Protein AF-A0A7V4KE45-F1 (afdb_monomer)

Radius of gyration: 63.18 Å; Cα contacts (8 Å, |Δi|>4): 1448; chains: 1; bounding box: 94×93×205 Å

Foldseek 3Di:
DLPDDPVLQVCQALQFFDKDKWFKKFFLFQDPHPDAQRDIDTPLLCVLCVLPGDTDIFTWWFWAQFDDDAFAQAWAAWAWDWDADSSRFIKIKIKGWDKDKDKDKDFAQWWAPDDQFDWDAAFAWGTAKDKDAWDFAQAWAFWAQDPVQQKIWGDHDPPDPDHIDIDHDGPPKDFPDDHGDTDHHGHTGIHMDMDHTDGHRHTATKHFDPPFDWDADPVRITGTRHMGMIMGMDIDDMDMAMATPPWAAPDDRRDTDHGGHGGIRGRDDHRDIDGPVRCVVCCVRPPPSIDIDRIDTDGFGKWFWLFAAPVVCVVPVDDHRDIDGPSSVVSNCVVPPPGTDIHGHLVSVLSNQVPDDLVVLLVVLVVVLVVDPCPDPVNVVSVVVNVVSVVCVVVVNRRSVVRDPDDDDDDCVVFDWDQDPPRDTDTALLVVLVVQLVVLVVVLVVCVVVVHDVVVNSNSSSSNSLSVCLQAPAPPPPHGDADPVRHGHQHPCNCCDDCNHCCNAPVVDDDDPLKDKFAEDADLPDAQQAKEDELLSLCRSCVVVLLVVVCVVVVHDPDVVSSVVVVVVSVVVPPSSSVSSVVSLPLFWKWKAFPPPPDLLNIAIHRYDYDHDTHMHHYPLSCQSVVDDRPGGMIMIHGDDDPVSRCCRVPPRRSLQVQADPVPRFGRSADDDQLQVLLLLLFDADPCLVVDDPVNQPAEEAALVRVVVCVVVPVFDSRRWYFYQDPNDTDTAGNSLVVLQVLADPVLRDRPDRDGRVNRRVSLRVCCVPVNRNSSSVSSSVSSVSSNVSSVVLPQDDDPVLQDQDPCLVVLVVVLVVVLVVLVVCVVVVVDDPVRSVVVNVVSVVVSVVVSVVRSVVVSVNGVSRSD

Solvent-accessible surface area (backbone atoms only — not comparable to full-atom values): 47847 Å² total; per-residue (Å²): 134,81,84,67,54,72,67,56,51,50,35,35,41,54,63,31,60,45,77,42,77,37,43,38,31,29,24,51,38,29,79,88,48,97,55,52,57,50,39,78,38,44,49,70,54,45,62,59,48,56,75,83,44,72,64,44,67,38,60,24,38,29,30,36,74,53,59,65,65,33,56,34,86,55,53,23,39,28,41,70,47,79,49,72,45,81,43,77,46,50,37,37,38,40,31,34,37,25,71,51,77,48,83,46,82,50,49,29,67,38,47,34,66,70,55,78,67,40,77,46,49,58,66,42,75,41,25,61,66,46,78,45,79,55,48,57,32,89,51,52,21,37,31,43,59,41,83,86,78,37,31,41,32,41,33,46,43,96,92,51,93,62,70,67,48,75,44,77,56,41,72,81,45,46,72,72,64,56,65,69,39,80,43,52,54,70,43,69,40,36,43,60,41,73,46,77,62,43,59,34,90,57,60,26,35,28,41,64,43,97,76,49,44,70,43,81,42,98,88,75,33,26,34,26,67,42,61,32,45,39,33,34,40,44,78,80,53,74,53,71,47,72,26,40,63,92,50,56,69,71,65,52,72,73,36,80,45,48,55,68,42,67,42,21,61,29,41,65,56,69,72,36,75,28,43,62,66,54,45,50,56,50,50,72,72,42,71,88,43,50,47,73,42,56,57,51,80,43,74,40,49,45,26,31,28,65,42,66,37,70,71,56,26,70,76,69,69,57,54,75,66,40,79,42,40,52,65,54,50,53,51,49,36,70,77,38,70,88,41,56,40,66,36,53,26,59,63,34,56,30,55,50,37,65,72,56,58,65,67,61,51,48,54,51,47,54,55,53,48,71,76,43,63,77,86,39,74,65,36,52,52,48,51,55,51,45,48,53,50,51,53,31,62,76,68,70,53,62,71,36,70,80,52,78,88,74,82,87,76,83,60,59,87,84,52,45,74,44,79,42,91,88,82,42,74,48,66,42,51,53,57,59,35,50,48,50,30,52,53,37,50,55,49,46,54,52,39,59,78,66,68,53,59,66,72,60,52,51,52,41,52,30,53,30,49,54,29,49,45,34,34,47,43,42,43,77,70,74,80,50,56,52,47,99,84,67,49,70,46,56,15,59,46,52,50,47,44,64,79,85,2,43,52,55,48,57,68,78,36,69,90,66,82,49,55,49,72,36,39,40,39,83,25,83,87,50,50,72,39,30,29,34,35,17,46,69,59,50,48,66,56,40,39,73,60,39,52,51,55,57,32,60,74,67,78,44,82,86,44,73,71,56,54,55,46,50,53,54,43,56,75,66,66,41,73,69,55,54,59,42,41,55,62,67,44,61,96,44,51,33,34,44,33,30,83,81,68,85,51,78,63,18,44,31,20,24,37,63,41,80,33,85,69,73,45,30,24,39,26,71,48,55,23,63,56,44,70,52,68,70,92,68,43,56,35,37,38,37,57,55,80,49,72,66,49,39,48,48,34,62,74,71,31,20,33,48,79,58,34,55,32,90,89,76,75,43,72,48,47,52,79,55,69,56,26,31,50,5,39,25,61,38,26,41,64,55,92,59,54,85,74,57,54,79,88,76,46,85,46,74,32,84,30,69,67,56,48,48,54,36,38,77,74,63,77,49,55,55,54,42,70,30,36,32,33,54,96,93,38,80,40,74,32,28,56,24,24,52,60,61,34,66,73,40,60,78,95,72,49,56,58,83,55,58,39,43,66,67,50,50,51,51,51,50,49,51,38,35,75,76,60,34,56,67,58,32,44,52,42,51,48,50,50,45,53,52,4,47,52,39,33,61,70,66,64,76,64,85,55,83,81,60,67,63,75,46,80,60,45,62,57,48,51,53,55,42,49,54,53,45,53,52,49,51,50,39,38,75,74,65,77,42,53,74,70,53,48,52,54,53,48,50,53,45,52,51,53,40,49,52,51,45,50,54,49,32,52,53,53,48,56,73,44,76,82,58,70,117

Mean predicted aligned error: 16.81 Å

InterPro domains:
  IPR000722 RNA polymerase, alpha subunit [PF00623] (509-654)
  IPR006592 RNA polymerase, N-terminal [SM00663] (400-683)
  IPR007066 RNA polymerase Rpb1, domain 3 [PF04983] (658-802)
  IPR007080 RNA polymerase Rpb1, domain 1 [PF04997] (348-507)
  IPR038120 RNA polymerase Rpb1, funnel domain superfamily [G3DSA:1.10.132.30] (801-868)
  IPR042102 RNA polymerase Rpb1, domain 3 superfamily [G3DSA:1.10.274.100] (690-800)
  IPR045867 DNA-directed RNA polymerase, subunit beta-prime [PTHR19376] (341-858)

Nearest PDB structures (foldseek):
  4oio-assembly1_D  TM=6.201E-01  e=1.115E-63  Thermus thermophilus HB8
  4oiq-assembly1_D  TM=6.210E-01  e=5.940E-64  Thermus thermophilus HB8
  8w8p-assembly1_D  TM=6.240E-01  e=1.886E-63  Thermus thermophilus HB8
  8w8n-assembly1_D  TM=6.237E-01  e=2.724E-63  Thermus thermophilus HB8
  6woy-assembly1_D  TM=6.243E-01  e=6.311E-63  Thermus thermophilus

Secondary structure (DSSP, 8-state):
-----HHHHHHHHTT-EEEEEEEEEEEEE-TTSSPPTT-EEEHHHHHHHTTT---EEEEEEEEES---SEE-SS-EEEEEEEEE-TTS-EEEEEEEEEEEEEEEEE-TT-EE---TT-EE-TT-EEE--EEEPPPB-SSSEEEEEETTTTEEEEEEPTT--PPPEEEEPPTT--BSS-TT-EE-TT-B-B--EEEPPEE-SSSEEEEE-TT--EEE-TTS-EEESS-EEEEEEEEEEEEEEEEETT--B---TT-EE-TT-EEES-SS-TT-EEEHHHHHHHHHHSTTSSEEESEEEEEEEEEEEEEE-HHHHHHH---TT-EEEHHHHHHHHHHSTTTEEEE-HHHHHHHHHHT--HHHHHHHHHHHHHHS-TTSHHHHHHHHHHHHHHHHHHHT--GGGGS-SS-----GGGS-EEEETTTEEEE-HHHHHHHHHHHHHHHHHHHHHTT--HHHHHHHHHHHHHHHHHHHHTTSSSSPPB-TTSPBPPPHHHHHSSTTSHIIIIIS----SSEEEEEEEE-TTS-TTEEEEEHHHHHHHTHHHHHHHHHHHTT----HHHHHHHHHHHHTT-HHHHHHHHHHHTT--EEEE-SS--SGGGEEEEEEEEESSSSEEE-GGGHHHHT--SSS-EEEEE---SHHHHHHIIIIIBGGG--B-TTTSSB-S---THHHHHHHHHH---TTGGGS-GGG-S-EESSHHHHHHHHHTTSS-TTSEEEEEETTEEEEEEHHHHHHHHHS-GGG--TT----HHHHHHHHHHHHHHHHHHHHHHHHHHHHHHHHHHHHHTT----GGGSPPPTTHHHHHHHHHHHHHHHHHHHHTTSS-HHHHHHHHHHHHHHHHHHHHHHHHHHHTTSTT---

Organism: Fervidobacterium pennivorans (NCBI:txid93466)

pLDDT: mean 87.75, std 7.06, range [57.03, 98.12]

Sequence (868 aa):
LLDMTVKDIENIVYFGSRRVNERVLIVTDPKNTPFVKGSILNQTEYEIYARKWDFEVSPAYIVKEPRAPLVADIDGEVHIKHERTHTDRDIYWITIKNVIRTELRVYSGMELRVKDGDFVNQGDEIVPEKRVDAIFAPFDGTVEVDEISETITLNPLPTSKNTPITFTLSYGVRALVKNGDKIKKGQQLTTETILPRIVAPLSGTVKFSRNLNLRPLENGSYEVITTGTIYIENVQSSKTYPVFEGATIYVQDGEMVKAGDVIADRFLFEDEKLSIEEYKIFSQHYHGMFVVEEQVENDKPIMVVTYIDPEMAEETGITRGQIITQQDYEAYSMIYPGKIEAETGAAAIKKLLQQLDLEVMKTELENELNKIPKSSVRAKKLLKKLRIVKDLMESGTKPEWMVLEVLPVVPPEIRPMIQIDGGRFATTDLNDLYRRVIMRNNRLKRLYEMNAPEVIIRNEKRMLQEAVDNLIYNGKIGKAYTDRNGRPLKSLTDLIRGKKGRFRRNLLGKRVDYSGRAVIVVGPHLKIHECGLPKKMALELFEPFVIAELSKEENAEATQTKVKKYRKELQREDPKAWEKLEKVIQGRVVLLNRAPTLHRMSIQAFEPKLIEGNAIQLHPLVCPPFNADFDGDQMAVHLPLSPAAQAEARLLMLSRYNIISPAHGKPISMPGKDIVAGVYYLTMVDKNYDKVQPEDIKWKFASPEEAEIAYEFGYIKLHEPILVKINDKVVKTTFGRVIFNSILPEELRDYNKTFGKNGIKDVVYKTFKKHGIDRTADLLDDIKTLGFHYATISGLTVSLKDFLISPKKNEIIAEAMKKIDEIEKLYEEGLLSDEEKYKETIKIWTKATDLVQEETYKYLGENPFNPV

Structure (mmCIF, N/CA/C/O backbone):
data_AF-A0A7V4KE45-F1
#
_entry.id   AF-A0A7V4KE45-F1
#
loop_
_atom_site.group_PDB
_atom_site.id
_atom_site.type_symbol
_atom_site.label_atom_id
_atom_site.label_alt_id
_atom_site.label_comp_id
_atom_site.label_asym_id
_atom_site.label_entity_id
_atom_site.label_seq_id
_atom_site.pdbx_PDB_ins_code
_atom_site.Cartn_x
_atom_site.Cartn_y
_atom_site.Cartn_z
_atom_site.occupancy
_atom_site.B_iso_or_equiv
_atom_site.auth_seq_id
_atom_site.auth_comp_id
_atom_site.auth_asym_id
_atom_site.auth_atom_id
_atom_site.pdbx_PDB_model_num
ATOM 1 N N . LEU A 1 1 ? -29.350 6.830 7.290 1.00 82.88 1 LEU A N 1
ATOM 2 C CA . LEU A 1 1 ? -30.688 6.202 7.316 1.00 82.88 1 LEU A CA 1
ATOM 3 C C . LEU A 1 1 ? -31.354 6.483 8.650 1.00 82.88 1 LEU A C 1
ATOM 5 O O . LEU A 1 1 ? -32.365 7.156 8.634 1.00 82.88 1 LEU A O 1
ATOM 9 N N . LEU A 1 2 ? -30.730 6.101 9.767 1.00 85.38 2 LEU A N 1
ATOM 10 C CA . LEU A 1 2 ? -31.257 6.295 11.126 1.00 85.38 2 LEU A CA 1
ATOM 11 C C . LEU A 1 2 ? -31.098 7.711 11.721 1.00 85.38 2 LEU A C 1
ATOM 13 O O . LEU A 1 2 ? -31.396 7.905 12.886 1.00 85.38 2 LEU A O 1
ATOM 17 N N . ASP A 1 3 ? -30.557 8.672 10.967 1.00 83.94 3 ASP A N 1
ATOM 18 C CA . ASP A 1 3 ? -30.243 10.037 11.445 1.00 83.94 3 ASP A CA 1
ATOM 19 C C . ASP A 1 3 ? -29.357 10.130 12.707 1.00 83.94 3 ASP A C 1
ATOM 21 O O . ASP A 1 3 ? -29.287 11.166 13.360 1.00 83.94 3 ASP A O 1
ATOM 25 N N . MET A 1 4 ? -28.582 9.078 12.974 1.00 87.56 4 MET A N 1
ATOM 26 C CA . MET A 1 4 ? -27.587 9.008 14.050 1.00 87.56 4 MET A CA 1
ATOM 27 C C . MET A 1 4 ? -26.183 9.348 13.540 1.00 87.56 4 MET A C 1
ATOM 29 O O . MET A 1 4 ? -25.869 9.143 12.357 1.00 87.56 4 MET A O 1
ATOM 33 N N . THR A 1 5 ? -25.303 9.828 14.423 1.00 88.25 5 THR A N 1
ATOM 34 C CA . THR A 1 5 ? -23.889 10.001 14.067 1.00 88.25 5 THR A CA 1
ATOM 35 C C . THR A 1 5 ? -23.153 8.657 14.045 1.00 88.25 5 THR A C 1
ATOM 37 O O . THR A 1 5 ? -23.613 7.658 14.593 1.00 88.25 5 THR A O 1
ATOM 40 N N . VAL A 1 6 ? -21.978 8.610 13.406 1.00 87.38 6 VAL A N 1
ATOM 41 C CA . VAL A 1 6 ? -21.148 7.388 13.378 1.00 87.38 6 VAL A CA 1
ATOM 42 C C . VAL A 1 6 ? -20.734 6.975 14.792 1.00 87.38 6 VAL A C 1
ATOM 44 O O . VAL A 1 6 ? -20.796 5.796 15.119 1.00 87.38 6 VAL A O 1
ATOM 47 N N . LYS A 1 7 ? -20.384 7.951 15.640 1.00 87.88 7 LYS A N 1
ATOM 48 C CA . LYS A 1 7 ? -19.978 7.714 17.028 1.00 87.88 7 LYS A CA 1
ATOM 49 C C . LYS A 1 7 ? -21.125 7.147 17.865 1.00 87.88 7 LYS A C 1
ATOM 51 O O . LYS A 1 7 ? -20.897 6.267 18.683 1.00 87.88 7 LYS A O 1
ATOM 56 N N . ASP A 1 8 ? -22.350 7.611 17.626 1.00 89.25 8 ASP A N 1
ATOM 57 C CA . ASP A 1 8 ? -23.547 7.094 18.297 1.00 89.25 8 ASP A CA 1
ATOM 58 C C . ASP A 1 8 ? -23.782 5.623 17.951 1.00 89.25 8 ASP A C 1
ATOM 60 O O . ASP A 1 8 ? -23.981 4.799 18.840 1.00 89.25 8 ASP A O 1
ATOM 64 N N . ILE A 1 9 ? -23.682 5.272 16.664 1.00 89.62 9 ILE A N 1
ATOM 65 C CA . ILE A 1 9 ? -23.818 3.883 16.207 1.00 89.62 9 ILE A CA 1
ATOM 66 C C . ILE A 1 9 ? -22.703 3.009 16.792 1.00 89.62 9 ILE A C 1
ATOM 68 O O . ILE A 1 9 ? -22.992 1.924 17.287 1.00 89.62 9 ILE A O 1
ATOM 72 N N . GLU A 1 10 ? -21.449 3.468 16.767 1.00 88.88 10 GLU A N 1
ATOM 73 C CA . GLU A 1 10 ? -20.324 2.745 17.376 1.00 88.88 10 GLU A CA 1
ATOM 74 C C . GLU A 1 10 ? -20.560 2.522 18.874 1.00 88.88 10 GLU A C 1
ATOM 76 O O . GLU A 1 10 ? -20.479 1.388 19.345 1.00 88.88 10 GLU A O 1
ATOM 81 N N . ASN A 1 11 ? -20.940 3.565 19.613 1.00 88.56 11 ASN A N 1
ATOM 82 C CA . ASN A 1 11 ? -21.234 3.453 21.038 1.00 88.56 11 ASN A CA 1
ATOM 83 C C . ASN A 1 11 ? -22.363 2.447 21.313 1.00 88.56 11 ASN A C 1
ATOM 85 O O . ASN A 1 11 ? -22.239 1.643 22.231 1.00 88.56 11 ASN A O 1
ATOM 89 N N . ILE A 1 12 ? -23.437 2.431 20.517 1.00 90.38 12 ILE A N 1
ATOM 90 C CA . ILE A 1 12 ? -24.529 1.456 20.685 1.00 90.38 12 ILE A CA 1
ATOM 91 C C . ILE A 1 12 ? -24.041 0.036 20.396 1.00 90.38 12 ILE A C 1
ATOM 93 O O . ILE A 1 12 ? -24.282 -0.877 21.186 1.00 90.38 12 ILE A O 1
ATOM 97 N N . VAL A 1 13 ? -23.349 -0.159 19.269 1.00 91.12 13 VAL A N 1
ATOM 98 C CA . VAL A 1 13 ? -22.902 -1.474 18.786 1.00 91.12 13 VAL A CA 1
ATOM 99 C C . VAL A 1 13 ? -21.881 -2.111 19.734 1.00 91.12 13 VAL A C 1
ATOM 101 O O . VAL A 1 13 ? -21.934 -3.323 19.952 1.00 91.12 13 VAL A O 1
ATOM 104 N N . TYR A 1 14 ? -21.004 -1.311 20.346 1.00 90.31 14 TYR A N 1
ATOM 105 C CA . TYR A 1 14 ? -19.986 -1.777 21.294 1.00 90.31 14 TYR A CA 1
ATOM 106 C C . TYR A 1 14 ? -20.401 -1.690 22.769 1.00 90.31 14 TYR A C 1
ATOM 108 O O . TYR A 1 14 ? -19.540 -1.847 23.634 1.00 90.31 14 TYR A O 1
ATOM 116 N N . PHE A 1 15 ? -21.693 -1.513 23.074 1.00 89.06 15 PHE A N 1
ATOM 117 C CA . PHE A 1 15 ? -22.202 -1.454 24.456 1.00 89.06 15 PHE A CA 1
ATOM 118 C C . PHE A 1 15 ? -21.480 -0.388 25.294 1.00 89.06 15 PHE A C 1
ATOM 120 O O . PHE A 1 15 ? -21.016 -0.650 26.403 1.00 89.06 15 PHE A O 1
ATOM 127 N N . GLY A 1 16 ? -21.332 0.801 24.714 1.00 85.94 16 GLY A N 1
ATOM 128 C CA . GLY A 1 16 ? -20.683 1.937 25.343 1.00 85.94 16 GLY A CA 1
ATOM 129 C C . GLY A 1 16 ? -21.418 2.424 26.589 1.00 85.94 16 GLY A C 1
ATOM 130 O O . GLY A 1 16 ? -22.555 2.049 26.888 1.00 85.94 16 GLY A O 1
ATOM 131 N N . SER A 1 17 ? -20.749 3.309 27.308 1.00 86.44 17 SER A N 1
ATOM 132 C CA . SER A 1 17 ? -21.308 4.048 28.428 1.00 86.44 17 SER A CA 1
ATOM 133 C C . SER A 1 17 ? -21.283 5.540 28.124 1.00 86.44 17 SER A C 1
ATOM 135 O O . SER A 1 17 ? -20.476 6.035 27.330 1.00 86.44 17 SER A O 1
ATOM 137 N N . ARG A 1 18 ? -22.204 6.267 28.745 1.00 84.56 18 ARG A N 1
ATOM 138 C CA . ARG A 1 18 ? -22.214 7.719 28.774 1.00 84.56 18 ARG A CA 1
ATOM 139 C C . ARG A 1 18 ? -21.751 8.136 30.150 1.00 84.56 18 ARG A C 1
ATOM 141 O O . ARG A 1 18 ? -22.324 7.707 31.148 1.00 84.56 18 ARG A O 1
ATOM 148 N N . ARG A 1 19 ? -20.738 8.991 30.184 1.00 82.56 19 ARG A N 1
ATOM 149 C CA . ARG A 1 19 ? -20.345 9.625 31.425 1.00 82.56 19 ARG A CA 1
ATOM 150 C C . ARG A 1 19 ? -21.373 10.669 31.808 1.00 82.56 19 ARG A C 1
ATOM 152 O O . ARG A 1 19 ? -21.691 11.542 30.994 1.00 82.56 19 ARG A O 1
ATOM 159 N N . VAL A 1 20 ? -21.892 10.556 33.018 1.00 81.88 20 VAL A N 1
ATOM 160 C CA . VAL A 1 20 ? -22.890 11.471 33.548 1.00 81.88 20 VAL A CA 1
ATOM 161 C C . VAL A 1 20 ? -22.411 11.968 34.900 1.00 81.88 20 VAL A C 1
ATOM 163 O O . VAL A 1 20 ? -21.959 11.175 35.722 1.00 81.88 20 VAL A O 1
ATOM 166 N N . ASN A 1 21 ? -22.466 13.285 35.085 1.00 83.31 21 ASN A N 1
ATOM 167 C CA . ASN A 1 21 ? -22.157 13.934 36.347 1.00 83.31 21 ASN A CA 1
ATOM 168 C C . ASN A 1 21 ? -23.455 14.536 36.887 1.00 83.31 21 ASN A C 1
ATOM 170 O O . ASN A 1 21 ? -23.972 15.505 36.327 1.00 83.31 21 ASN A O 1
ATOM 174 N N . GLU A 1 22 ? -24.020 13.898 37.905 1.00 82.88 22 GLU A N 1
ATOM 175 C CA . GLU A 1 22 ? -25.366 14.178 38.403 1.00 82.88 22 GLU A CA 1
ATOM 176 C C . GLU A 1 22 ? -25.352 14.429 39.901 1.00 82.88 22 GLU A C 1
ATOM 178 O O . GLU A 1 22 ? -24.583 13.817 40.642 1.00 82.88 22 GLU A O 1
ATOM 183 N N . ARG A 1 23 ? -26.244 15.321 40.343 1.00 85.88 23 ARG A N 1
ATOM 184 C CA . ARG A 1 23 ? -26.523 15.497 41.766 1.00 85.88 23 ARG A CA 1
ATOM 185 C C . ARG A 1 23 ? -27.226 14.267 42.311 1.00 85.88 23 ARG A C 1
ATOM 187 O O . ARG A 1 23 ? -28.074 13.682 41.633 1.00 85.88 23 ARG A O 1
ATOM 194 N N . VAL A 1 24 ? -26.891 13.935 43.548 1.00 86.38 24 VAL A N 1
ATOM 195 C CA . VAL A 1 24 ? -27.549 12.872 44.297 1.00 86.38 24 VAL A CA 1
ATOM 196 C C . VAL A 1 24 ? -28.606 13.486 45.201 1.00 86.38 24 VAL A C 1
ATOM 198 O O . VAL A 1 24 ? -28.383 14.511 45.847 1.00 86.38 24 VAL A O 1
ATOM 201 N N . LEU A 1 25 ? -29.772 12.861 45.219 1.00 88.69 25 LEU A N 1
ATOM 202 C CA . LEU A 1 25 ? -30.936 13.255 45.990 1.00 88.69 25 LEU A CA 1
ATOM 203 C C . LEU A 1 25 ? -31.320 12.098 46.913 1.00 88.69 25 LEU A C 1
ATOM 205 O O . LEU A 1 25 ? -31.234 10.932 46.528 1.00 88.69 25 LEU A O 1
ATOM 209 N N . ILE A 1 26 ? -31.754 12.423 48.126 1.00 87.50 26 ILE A N 1
ATOM 210 C CA . ILE A 1 26 ? -32.294 11.462 49.090 1.00 87.50 26 ILE A CA 1
ATOM 211 C C . ILE A 1 26 ? -33.781 11.747 49.265 1.00 87.50 26 ILE A C 1
ATOM 213 O O . ILE A 1 26 ? -34.171 12.892 49.484 1.00 87.50 26 ILE A O 1
ATOM 217 N N . VAL A 1 27 ? -34.608 10.707 49.186 1.00 86.69 27 VAL A N 1
ATOM 218 C CA . VAL A 1 27 ? -36.050 10.796 49.440 1.00 86.69 27 VAL A CA 1
ATOM 219 C C . VAL A 1 27 ? -36.293 11.041 50.930 1.00 86.69 27 VAL A C 1
ATOM 221 O O . VAL A 1 27 ? -36.003 10.177 51.759 1.00 86.69 27 VAL A O 1
ATOM 224 N N . THR A 1 28 ? -36.829 12.212 51.272 1.00 83.62 28 THR A N 1
ATOM 225 C CA . THR A 1 28 ? -37.146 12.616 52.652 1.00 83.62 28 THR A CA 1
ATOM 226 C C . THR A 1 28 ? -38.575 12.271 53.043 1.00 83.62 28 THR A C 1
ATOM 228 O O . THR A 1 28 ? -38.811 11.888 54.187 1.00 83.62 28 THR A O 1
ATOM 231 N N . ASP A 1 29 ? -39.513 12.349 52.096 1.00 83.00 29 ASP A N 1
ATOM 232 C CA . ASP A 1 29 ? -40.885 11.871 52.273 1.00 83.00 29 ASP A CA 1
ATOM 233 C C . ASP A 1 29 ? -41.355 11.144 51.003 1.00 83.00 29 ASP A C 1
ATOM 235 O O . ASP A 1 29 ? -41.620 11.791 49.984 1.00 83.00 29 ASP A O 1
ATOM 239 N N . PRO A 1 30 ? -41.455 9.802 51.027 1.00 80.19 30 PRO A N 1
ATOM 240 C CA . PRO A 1 30 ? -41.899 9.034 49.872 1.00 80.19 30 PRO A CA 1
ATOM 241 C C . PRO A 1 30 ? -43.395 9.193 49.555 1.00 80.19 30 PRO A C 1
ATOM 243 O O . PRO A 1 30 ? -43.805 8.768 48.473 1.00 80.19 30 PRO A O 1
ATOM 246 N N . LYS A 1 31 ? -44.224 9.771 50.440 1.00 84.62 31 LYS A N 1
ATOM 247 C CA . LYS A 1 31 ? -45.684 9.914 50.262 1.00 84.62 31 LYS A CA 1
ATOM 248 C C . LYS A 1 31 ? -46.349 8.628 49.718 1.00 84.62 31 LYS A C 1
ATOM 250 O O . LYS A 1 31 ? -46.371 7.613 50.405 1.00 84.62 31 LYS A O 1
ATOM 255 N N . ASN A 1 32 ? -46.880 8.659 48.487 1.00 75.31 32 ASN A N 1
ATOM 256 C CA . ASN A 1 32 ? -47.567 7.544 47.809 1.00 75.31 32 ASN A CA 1
ATOM 257 C C . ASN A 1 32 ? -46.713 6.904 46.694 1.00 75.31 32 ASN A C 1
ATOM 259 O O . ASN A 1 32 ? -47.238 6.497 45.654 1.00 75.31 32 ASN A O 1
ATOM 263 N N . THR A 1 33 ? -45.3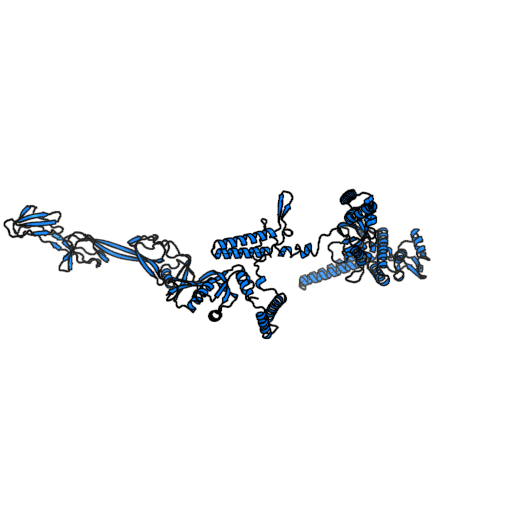95 6.846 46.874 1.00 81.38 33 THR A N 1
ATOM 264 C CA . THR A 1 33 ? -44.462 6.251 45.904 1.00 81.38 33 THR A CA 1
ATOM 265 C C . THR A 1 33 ? -43.946 4.889 46.370 1.00 81.38 33 THR A C 1
ATOM 267 O O . THR A 1 33 ? -44.025 4.570 47.555 1.00 81.38 33 THR A O 1
ATOM 270 N N . PRO A 1 34 ? -43.403 4.058 45.462 1.00 79.44 34 PRO A N 1
ATOM 271 C CA . PRO A 1 34 ? -42.743 2.806 45.836 1.00 79.44 34 PRO A CA 1
ATOM 272 C C . PRO A 1 34 ? -41.376 3.010 46.514 1.00 79.44 34 PRO A C 1
ATOM 274 O O . PRO A 1 34 ? -40.721 2.025 46.855 1.00 79.44 34 PRO A O 1
ATOM 277 N N . PHE A 1 35 ? -40.916 4.254 46.686 1.00 84.19 35 PHE A N 1
ATOM 278 C CA . PHE A 1 35 ? -39.654 4.545 47.353 1.00 84.19 35 PHE A CA 1
ATOM 279 C C . PHE A 1 35 ? -39.788 4.417 48.868 1.00 84.19 35 PHE A C 1
ATOM 281 O O . PHE A 1 35 ? -40.826 4.710 49.454 1.00 84.19 35 PHE A O 1
ATOM 288 N N . VAL A 1 36 ? -38.701 4.009 49.515 1.00 84.94 36 VAL A N 1
ATOM 289 C CA . VAL A 1 36 ? -38.586 4.052 50.975 1.00 84.94 36 VAL A CA 1
ATOM 290 C C . VAL A 1 36 ? -37.897 5.357 51.365 1.00 84.94 36 VAL A C 1
ATOM 292 O O . VAL A 1 36 ? -37.072 5.883 50.614 1.00 84.94 36 VAL A O 1
ATOM 295 N N . LYS A 1 37 ? -38.217 5.893 52.537 1.00 82.81 37 LYS A N 1
ATOM 296 C CA . LYS A 1 37 ? -37.500 7.031 53.117 1.00 82.81 37 LYS A CA 1
ATOM 297 C C . LYS A 1 37 ? -35.998 6.720 53.196 1.00 82.81 37 LYS A C 1
ATOM 299 O O . LYS A 1 37 ? -35.628 5.607 53.557 1.00 82.81 37 LYS A O 1
ATOM 304 N N . GLY A 1 38 ? -35.151 7.652 52.764 1.00 80.31 38 GLY A N 1
ATOM 305 C CA . GLY A 1 38 ? -33.711 7.418 52.607 1.00 80.31 38 GLY A CA 1
ATOM 306 C C . GLY A 1 38 ? -33.286 6.825 51.252 1.00 80.31 38 GLY A C 1
ATOM 307 O O . GLY A 1 38 ? -32.089 6.675 51.014 1.00 80.31 38 GLY A O 1
ATOM 308 N N . SER A 1 39 ? -34.219 6.512 50.338 1.00 85.50 39 SER A N 1
ATOM 309 C CA . SER A 1 39 ? -33.872 6.046 48.981 1.00 85.50 39 SER A CA 1
ATOM 310 C C . SER A 1 39 ? -33.044 7.088 48.236 1.00 85.50 39 SER A C 1
ATOM 312 O O . SER A 1 39 ? -33.338 8.282 48.293 1.00 85.50 39 SER A O 1
ATOM 314 N N . ILE A 1 40 ? -32.032 6.626 47.504 1.00 85.94 40 ILE A N 1
ATOM 315 C CA . ILE A 1 40 ? -31.114 7.484 46.756 1.00 85.94 40 ILE A CA 1
ATOM 316 C C . ILE A 1 40 ? -31.546 7.532 45.293 1.00 85.94 40 ILE A C 1
ATOM 318 O O . ILE A 1 40 ? -31.725 6.491 44.663 1.00 85.94 40 ILE A O 1
ATOM 322 N N . LEU A 1 41 ? -31.665 8.740 44.754 1.00 85.44 41 LEU A N 1
ATOM 323 C CA . LEU A 1 41 ? -32.010 9.006 43.362 1.00 85.44 41 LEU A CA 1
ATOM 324 C C . LEU A 1 41 ? -30.974 9.941 42.746 1.00 85.44 41 LEU A C 1
ATOM 326 O O . LEU A 1 41 ? -30.481 10.858 43.403 1.00 85.44 41 LEU A O 1
ATOM 330 N N . ASN A 1 42 ? -30.668 9.756 41.467 1.00 86.06 42 ASN A N 1
ATOM 331 C CA . ASN A 1 42 ? -29.946 10.778 40.719 1.00 86.06 42 ASN A CA 1
ATOM 332 C C . ASN A 1 42 ? -30.911 11.871 40.244 1.00 86.06 42 ASN A C 1
ATOM 334 O O . ASN A 1 42 ? -32.110 11.637 40.084 1.00 86.06 42 ASN A O 1
ATOM 338 N N . GLN A 1 43 ? -30.377 13.057 39.953 1.00 84.88 43 GLN A N 1
ATOM 339 C CA . GLN A 1 43 ? -31.150 14.203 39.465 1.00 84.88 43 GLN A CA 1
ATOM 340 C C . GLN A 1 43 ? -32.085 13.850 38.292 1.00 84.88 43 GLN A C 1
ATOM 342 O O . GLN A 1 43 ? -33.267 14.181 38.329 1.00 84.88 43 GLN A O 1
ATOM 347 N N . THR A 1 44 ? -31.581 13.141 37.280 1.00 84.38 44 THR A N 1
ATOM 348 C CA . THR A 1 44 ? -32.371 12.766 36.096 1.00 84.38 44 THR A CA 1
ATOM 349 C C . THR A 1 44 ? -33.473 11.761 36.434 1.00 84.38 44 THR A C 1
ATOM 351 O O . THR A 1 44 ? -34.588 11.882 35.936 1.00 84.38 44 THR A O 1
ATOM 354 N N . GLU A 1 45 ? -33.211 10.805 37.330 1.00 83.69 45 GLU A N 1
ATOM 355 C CA . GLU A 1 45 ? -34.228 9.853 37.795 1.00 83.69 45 GLU A CA 1
ATOM 356 C C . GLU A 1 45 ? -35.346 10.579 38.549 1.00 83.69 45 GLU A C 1
ATOM 358 O O . GLU A 1 45 ? -36.523 10.343 38.279 1.00 83.69 45 GLU A O 1
ATOM 363 N N . TYR A 1 46 ? -34.991 11.513 39.436 1.00 85.62 46 TYR A N 1
ATOM 364 C CA . TYR A 1 46 ? -35.965 12.355 40.127 1.00 85.62 46 TYR A CA 1
ATOM 365 C C . TYR A 1 46 ? -36.835 13.140 39.143 1.00 85.62 46 TYR A C 1
ATOM 367 O O . TYR A 1 46 ? -38.055 13.107 39.262 1.00 85.62 46 TYR A O 1
ATOM 375 N N . GLU A 1 47 ? -36.243 13.785 38.135 1.00 85.00 47 GLU A N 1
ATOM 376 C CA . GLU A 1 47 ? -36.989 14.531 37.113 1.00 85.00 47 GLU A CA 1
ATOM 377 C C . GLU A 1 47 ? -37.946 13.652 36.299 1.00 85.00 47 GLU A C 1
ATOM 379 O O . GLU A 1 47 ? -38.971 14.140 35.820 1.00 85.00 47 GLU A O 1
ATOM 384 N N . ILE A 1 48 ? -37.630 12.366 36.131 1.00 83.88 48 ILE A N 1
ATOM 385 C CA . ILE A 1 48 ? -38.507 11.400 35.467 1.00 83.88 48 ILE A CA 1
ATOM 386 C C . ILE A 1 48 ? -39.670 11.031 36.399 1.00 83.88 48 ILE A C 1
ATOM 388 O O . ILE A 1 48 ? -40.829 11.183 36.006 1.00 83.88 48 ILE A O 1
ATOM 392 N N . TYR A 1 49 ? -39.388 10.629 37.643 1.00 86.06 49 TYR A N 1
ATOM 393 C CA . TYR A 1 49 ? -40.405 10.237 38.630 1.00 86.06 49 TYR A CA 1
ATOM 394 C C . TYR A 1 49 ? -41.330 11.388 39.043 1.00 86.06 49 TYR A C 1
ATOM 396 O O . TYR A 1 49 ? -42.548 11.201 39.098 1.00 86.06 49 TYR A O 1
ATOM 404 N N . ALA A 1 50 ? -40.791 12.591 39.248 1.00 83.31 50 ALA A N 1
ATOM 405 C CA . ALA A 1 50 ? -41.528 13.777 39.687 1.00 83.31 50 ALA A CA 1
ATOM 406 C C . ALA A 1 50 ? -42.599 14.248 38.685 1.00 83.31 50 ALA A C 1
ATOM 408 O O . ALA A 1 50 ? -43.497 15.005 39.046 1.00 83.31 50 ALA A O 1
ATOM 409 N N . ARG A 1 51 ? -42.552 13.792 37.424 1.00 81.38 51 ARG A N 1
ATOM 410 C CA . ARG A 1 51 ? -43.602 14.089 36.430 1.00 81.38 51 ARG A CA 1
ATOM 411 C C . ARG A 1 51 ? -44.935 13.427 36.758 1.00 81.38 51 ARG A C 1
ATOM 413 O O . ARG A 1 51 ? -45.978 13.935 36.360 1.00 81.38 51 ARG A O 1
ATOM 420 N N . LYS A 1 52 ? -44.902 12.281 37.438 1.00 80.56 52 LYS A N 1
ATOM 421 C CA . LYS A 1 52 ? -46.089 11.462 37.726 1.00 80.56 52 LYS A CA 1
ATOM 422 C C . LYS A 1 52 ? -46.347 11.270 39.206 1.00 80.56 52 LYS A C 1
ATOM 424 O O . LYS A 1 52 ? -47.495 11.052 39.588 1.00 80.56 52 LYS A O 1
ATOM 429 N N . TRP A 1 53 ? -45.303 11.311 40.019 1.00 84.19 53 TRP A N 1
ATOM 430 C CA . TRP A 1 53 ? -45.374 11.020 41.438 1.00 84.19 53 TRP A CA 1
ATOM 431 C C . TRP A 1 53 ? -44.982 12.238 42.262 1.00 84.19 53 TRP A C 1
ATOM 433 O O . TRP A 1 53 ? -44.017 12.926 41.946 1.00 84.19 53 TRP A O 1
ATOM 443 N N . ASP A 1 54 ? -45.728 12.473 43.338 1.00 81.75 54 ASP A N 1
ATOM 444 C CA . ASP A 1 54 ? -45.430 13.503 44.329 1.00 81.75 54 ASP A CA 1
ATOM 445 C C . ASP A 1 54 ? -44.686 12.864 45.507 1.00 81.75 54 ASP A C 1
ATOM 447 O O . ASP A 1 54 ? -45.211 11.950 46.144 1.00 81.75 54 ASP A O 1
ATOM 451 N N . PHE A 1 55 ? -43.464 13.323 45.764 1.00 87.69 55 PHE A N 1
ATOM 452 C CA . PHE A 1 55 ? -42.602 12.909 46.872 1.00 87.69 55 PHE A CA 1
ATOM 453 C C . PHE A 1 55 ? -41.542 13.990 47.121 1.00 87.69 55 PHE A C 1
ATOM 455 O O . PHE A 1 55 ? -41.190 14.752 46.216 1.00 87.69 55 PHE A O 1
ATOM 462 N N . GLU A 1 56 ? -41.045 14.077 48.351 1.00 85.00 56 GLU A N 1
ATOM 463 C CA . GLU A 1 56 ? -40.069 15.092 48.748 1.00 85.00 56 GLU A CA 1
ATOM 464 C C . GLU A 1 56 ? -38.656 14.518 48.764 1.00 85.00 56 GLU A C 1
ATOM 466 O O . GLU A 1 56 ? -38.421 13.386 49.199 1.00 85.00 56 GLU A O 1
ATOM 471 N N . VAL A 1 57 ? -37.707 15.319 48.280 1.00 87.50 57 VAL A N 1
ATOM 472 C CA . VAL A 1 57 ? -36.289 14.972 48.216 1.00 87.50 57 VAL A CA 1
ATOM 473 C C . VAL A 1 57 ? -35.431 16.098 48.776 1.00 87.50 57 VAL A C 1
ATOM 475 O O . VAL A 1 57 ? -35.765 17.276 48.652 1.00 87.50 57 VAL A O 1
ATOM 478 N N . SER A 1 58 ? -34.282 15.733 49.332 1.00 87.44 58 SER A N 1
ATOM 479 C CA . SER A 1 58 ? -33.244 16.656 49.782 1.00 87.44 58 SER A CA 1
ATOM 480 C C . SER A 1 58 ? -31.935 16.375 49.037 1.00 87.44 58 SER A C 1
ATOM 482 O O . SER A 1 58 ? -31.605 15.205 48.817 1.00 87.44 58 SER A O 1
ATOM 484 N N . PRO A 1 59 ? -31.175 17.409 48.627 1.00 86.94 59 PRO A N 1
ATOM 485 C CA . PRO A 1 59 ? -29.816 17.240 48.125 1.00 86.94 59 PRO A CA 1
ATOM 486 C C . PRO A 1 59 ? -28.936 16.452 49.094 1.00 86.94 59 PRO A C 1
ATOM 488 O O . PRO A 1 59 ? -28.998 16.653 50.309 1.00 86.94 59 PRO A O 1
ATOM 491 N N . ALA A 1 60 ? -28.104 15.573 48.542 1.00 87.38 60 ALA A N 1
ATOM 492 C CA . ALA A 1 60 ? -27.190 14.750 49.312 1.00 87.38 60 ALA A CA 1
ATOM 493 C C . ALA A 1 60 ? -25.731 15.186 49.131 1.00 87.38 60 ALA A C 1
ATOM 495 O O . ALA A 1 60 ? -25.295 15.508 48.026 1.00 87.38 60 ALA A O 1
ATOM 496 N N . TYR A 1 61 ? -24.975 15.135 50.223 1.00 88.75 61 TYR A N 1
ATOM 497 C CA . TYR A 1 61 ? -23.528 15.301 50.269 1.00 88.75 61 TYR A CA 1
ATOM 498 C C . TYR A 1 61 ? -22.856 13.940 50.396 1.00 88.75 61 TYR A C 1
ATOM 500 O O . TYR A 1 61 ? -23.223 13.132 51.246 1.00 88.75 61 TYR A O 1
ATOM 508 N N . ILE A 1 62 ? -21.856 13.690 49.562 1.00 88.25 62 ILE A N 1
ATOM 509 C CA . ILE A 1 62 ? -21.148 12.416 49.481 1.00 88.25 62 ILE A CA 1
ATOM 510 C C . ILE A 1 62 ? -19.844 12.548 50.232 1.00 88.25 62 ILE A C 1
ATOM 512 O O . ILE A 1 62 ? -19.008 13.374 49.874 1.00 88.25 62 ILE A O 1
ATOM 516 N N . VAL A 1 63 ? -19.673 11.743 51.269 1.00 88.88 63 VAL A N 1
ATOM 517 C CA . VAL A 1 63 ? -18.503 11.802 52.140 1.00 88.88 63 VAL A CA 1
ATOM 518 C C . VAL A 1 63 ? -17.278 11.242 51.418 1.00 88.88 63 VAL A C 1
ATOM 520 O O . VAL A 1 63 ? -17.286 10.109 50.941 1.00 88.88 63 VAL A O 1
ATOM 523 N N . LYS A 1 64 ? -16.199 12.022 51.388 1.00 87.88 64 LYS A N 1
ATOM 524 C CA . LYS A 1 64 ? -14.876 11.635 50.895 1.00 87.88 64 LYS A CA 1
ATOM 525 C C . LYS A 1 64 ? -13.849 11.784 52.009 1.00 87.88 64 LYS A C 1
ATOM 527 O O . LYS A 1 64 ? -13.885 12.751 52.769 1.00 87.88 64 LYS A O 1
ATOM 532 N N . GLU A 1 65 ? -12.934 10.824 52.093 1.00 85.69 65 GLU A N 1
ATOM 533 C CA . GLU A 1 65 ? -11.790 10.854 53.015 1.00 85.69 65 GLU A CA 1
ATOM 534 C C . GLU A 1 65 ? -12.148 11.152 54.497 1.00 85.69 65 GLU A C 1
ATOM 536 O O . GLU A 1 65 ? -11.548 12.044 55.109 1.00 85.69 65 GLU A O 1
ATOM 541 N N . PRO A 1 66 ? -13.117 10.450 55.124 1.00 88.62 66 PRO A N 1
ATOM 542 C CA . PRO A 1 66 ? -13.402 10.659 56.541 1.00 88.62 66 PRO A CA 1
ATOM 543 C C . PRO A 1 66 ? -12.236 10.164 57.408 1.00 88.62 66 PRO A C 1
ATOM 545 O O . PRO A 1 66 ? -11.756 9.039 57.253 1.00 88.62 66 PRO A O 1
ATOM 548 N N . ARG A 1 67 ? -11.774 10.991 58.352 1.00 84.38 67 ARG A N 1
ATOM 549 C CA . ARG A 1 67 ? -10.720 10.592 59.296 1.00 84.38 67 ARG A CA 1
ATOM 550 C C . ARG A 1 67 ? -11.204 9.500 60.252 1.00 84.38 67 ARG A C 1
ATOM 552 O O . ARG A 1 67 ? -12.305 9.559 60.787 1.00 84.38 67 ARG A O 1
ATOM 559 N N . ALA A 1 68 ? -10.334 8.538 60.521 1.00 83.25 68 ALA A N 1
ATOM 560 C CA . ALA A 1 68 ? -10.560 7.451 61.465 1.00 83.25 68 ALA A CA 1
ATOM 561 C C . ALA A 1 68 ? -9.230 7.080 62.152 1.00 83.25 68 ALA A C 1
ATOM 563 O O . ALA A 1 68 ? -8.171 7.279 61.547 1.00 83.25 68 ALA A O 1
ATOM 564 N N . PRO A 1 69 ? -9.245 6.528 63.378 1.00 83.81 69 PRO A N 1
ATOM 565 C CA . PRO A 1 69 ? -10.417 6.247 64.209 1.00 83.81 69 PRO A CA 1
ATOM 566 C C . PRO A 1 69 ? -10.901 7.472 65.008 1.00 83.81 69 PRO A C 1
ATOM 568 O O . PRO A 1 69 ? -10.191 8.473 65.117 1.00 83.81 69 PRO A O 1
ATOM 571 N N . LEU A 1 70 ? -12.116 7.406 65.561 1.00 87.75 70 LEU A N 1
ATOM 572 C CA . LEU A 1 70 ? -12.669 8.468 66.406 1.00 87.75 70 LEU A CA 1
ATOM 573 C C . LEU A 1 70 ? -12.129 8.327 67.836 1.00 87.75 70 LEU A C 1
ATOM 575 O O . LEU A 1 70 ? -12.374 7.310 68.481 1.00 87.75 70 LEU A O 1
ATOM 579 N N . VAL A 1 71 ? -11.432 9.348 68.338 1.00 89.81 71 VAL A N 1
ATOM 580 C CA . VAL A 1 71 ? -10.807 9.362 69.675 1.00 89.81 71 VAL A CA 1
ATOM 581 C C . VAL A 1 71 ? -11.426 10.413 70.600 1.00 89.81 71 VAL A C 1
ATOM 583 O O . VAL A 1 71 ? -11.971 11.411 70.131 1.00 89.81 71 VAL A O 1
ATOM 586 N N . ALA A 1 72 ? -11.334 10.187 71.911 1.00 88.81 72 ALA A N 1
ATOM 587 C CA . ALA A 1 72 ? -11.778 11.117 72.946 1.00 88.81 72 ALA A CA 1
ATOM 588 C C . ALA A 1 72 ? -10.830 12.313 73.092 1.00 88.81 72 ALA A C 1
ATOM 590 O O . ALA A 1 72 ? -9.620 12.134 73.189 1.00 88.81 72 ALA A O 1
ATOM 591 N N . ASP A 1 73 ? -11.370 13.532 73.187 1.00 85.69 73 ASP A N 1
ATOM 592 C CA . ASP A 1 73 ? -10.570 14.749 73.415 1.00 85.69 73 ASP A CA 1
ATOM 593 C C . ASP A 1 73 ? -10.405 15.082 74.906 1.00 85.69 73 ASP A C 1
ATOM 595 O O . ASP A 1 73 ? -9.518 15.852 75.272 1.00 85.69 73 ASP A O 1
ATOM 599 N N . ILE A 1 74 ? -11.284 14.558 75.765 1.00 85.38 74 ILE A N 1
ATOM 600 C CA . ILE A 1 74 ? -11.329 14.869 77.198 1.00 85.38 74 ILE A CA 1
ATOM 601 C C . ILE A 1 74 ? -11.486 13.602 78.035 1.00 85.38 74 ILE A C 1
ATOM 603 O O . ILE A 1 74 ? -12.080 12.623 77.587 1.00 85.38 74 ILE A O 1
ATOM 607 N N . ASP A 1 75 ? -11.004 13.665 79.273 1.00 84.19 75 ASP A N 1
ATOM 608 C CA . ASP A 1 75 ? -11.248 12.635 80.279 1.00 84.19 75 ASP A CA 1
ATOM 609 C C . ASP A 1 75 ? -12.673 12.762 80.830 1.00 84.19 75 ASP A C 1
ATOM 611 O O . ASP A 1 75 ? -13.119 13.873 81.151 1.00 84.19 75 ASP A O 1
ATOM 615 N N . GLY A 1 76 ? -13.370 11.642 81.019 1.00 84.56 76 GLY A N 1
ATOM 616 C CA . GLY A 1 76 ? -14.671 11.656 81.682 1.00 84.56 76 GLY A CA 1
ATOM 617 C C . GLY A 1 76 ? -15.495 10.386 81.517 1.00 84.56 76 GLY A C 1
ATOM 618 O O . GLY A 1 76 ? -15.061 9.405 80.921 1.00 84.56 76 GLY A O 1
ATOM 619 N N . GLU A 1 77 ? -16.707 10.436 82.057 1.00 84.56 77 GLU A N 1
ATOM 620 C CA . GLU A 1 77 ? -17.702 9.371 81.981 1.00 84.56 77 GLU A CA 1
ATOM 621 C C . GLU A 1 77 ? -18.513 9.494 80.685 1.00 84.56 77 GLU A C 1
ATOM 623 O O . GLU A 1 77 ? -19.082 10.553 80.380 1.00 84.56 77 GLU A O 1
ATOM 628 N N . VAL A 1 78 ? -18.560 8.408 79.920 1.00 87.69 78 VAL A N 1
ATOM 629 C CA . VAL A 1 78 ? -19.263 8.297 78.642 1.00 87.69 78 VAL A CA 1
ATOM 630 C C . VAL A 1 78 ? -20.769 8.182 78.871 1.00 87.69 78 VAL A C 1
ATOM 632 O O . VAL A 1 78 ? -21.225 7.394 79.688 1.00 87.69 78 VAL A O 1
ATOM 635 N N . HIS A 1 79 ? -21.546 8.954 78.120 1.00 87.31 79 HIS A N 1
ATOM 636 C CA . HIS A 1 79 ? -23.001 8.882 78.058 1.00 87.31 79 HIS A CA 1
ATOM 637 C C . HIS A 1 79 ? -23.434 8.710 76.603 1.00 87.31 79 HIS A C 1
ATOM 639 O O . HIS A 1 79 ? -23.141 9.580 75.783 1.00 87.31 79 HIS A O 1
ATOM 645 N N . ILE A 1 80 ? -24.145 7.639 76.266 1.00 88.00 80 ILE A N 1
ATOM 646 C CA . ILE A 1 80 ? -24.557 7.340 74.889 1.00 88.00 80 ILE A CA 1
ATOM 647 C C . ILE A 1 80 ? -26.065 7.536 74.750 1.00 88.00 80 ILE A C 1
ATOM 649 O O . ILE A 1 80 ? -26.862 6.955 75.483 1.00 88.00 80 ILE A O 1
ATOM 653 N N . LYS A 1 81 ? -26.475 8.346 73.773 1.00 89.81 81 LYS A N 1
ATOM 654 C CA . LYS A 1 81 ? -27.875 8.499 73.363 1.00 89.81 81 LYS A CA 1
ATOM 655 C C . LYS A 1 81 ? -28.038 8.111 71.904 1.00 89.81 81 LYS A C 1
ATOM 657 O O . LYS A 1 81 ? -27.152 8.348 71.095 1.00 89.81 81 LYS A O 1
ATOM 662 N N . HIS A 1 82 ? -29.184 7.546 71.565 1.00 85.88 82 HIS A N 1
ATOM 663 C CA . HIS A 1 82 ? -29.540 7.180 70.198 1.00 85.88 82 HIS A CA 1
ATOM 664 C C . HIS A 1 82 ? -30.712 8.045 69.730 1.00 85.88 82 HIS A C 1
ATOM 666 O O . HIS A 1 82 ? -31.644 8.294 70.496 1.00 85.88 82 HIS A O 1
ATOM 672 N N . GLU A 1 83 ? -30.632 8.536 68.497 1.00 88.19 83 GLU A N 1
ATOM 673 C CA . GLU A 1 83 ? -31.665 9.344 67.856 1.00 88.19 83 GLU A CA 1
ATOM 674 C C . GLU A 1 83 ? -31.811 8.929 66.390 1.00 88.19 83 GLU A C 1
ATOM 676 O O . GLU A 1 83 ? -30.827 8.616 65.719 1.00 88.19 83 GLU A O 1
ATOM 681 N N . ARG A 1 84 ? -33.049 8.940 65.891 1.00 84.50 84 ARG A N 1
ATOM 682 C CA . ARG A 1 84 ? -33.358 8.608 64.501 1.00 84.50 84 ARG A CA 1
ATOM 683 C C . ARG A 1 84 ? -33.567 9.884 63.691 1.00 84.50 84 ARG A C 1
ATOM 685 O O . ARG A 1 84 ? -34.334 10.753 64.102 1.00 84.50 84 ARG A O 1
ATOM 692 N N . THR A 1 85 ? -32.886 10.002 62.556 1.00 82.31 85 THR A N 1
ATOM 693 C CA . THR A 1 85 ? -32.917 11.198 61.705 1.00 82.31 85 THR A CA 1
ATOM 694 C C . THR A 1 85 ? -34.195 11.280 60.875 1.00 82.31 85 THR A C 1
ATOM 696 O O . THR A 1 85 ? -34.981 10.334 60.773 1.00 82.31 85 THR A O 1
ATOM 699 N N . HIS A 1 86 ? -34.388 12.416 60.199 1.00 77.94 86 HIS A N 1
ATOM 700 C CA . HIS A 1 86 ? -35.486 12.591 59.255 1.00 77.94 86 HIS A CA 1
ATOM 701 C C . HIS A 1 86 ? -35.380 11.682 58.019 1.00 77.94 86 HIS A C 1
ATOM 703 O O . HIS A 1 86 ? -36.342 11.647 57.268 1.00 77.94 86 HIS A O 1
ATOM 709 N N . THR A 1 87 ? -34.284 10.951 57.788 1.00 77.06 87 THR A N 1
ATOM 710 C CA . THR A 1 87 ? -34.163 9.952 56.706 1.00 77.06 87 THR A CA 1
ATOM 711 C C . THR A 1 87 ? -34.402 8.517 57.201 1.00 77.06 87 THR A C 1
ATOM 713 O O . THR A 1 87 ? -34.204 7.572 56.443 1.00 77.06 87 THR A O 1
ATOM 716 N N . ASP A 1 88 ? -34.869 8.354 58.450 1.00 80.12 88 ASP A N 1
ATOM 717 C CA . ASP A 1 88 ? -35.061 7.077 59.161 1.00 80.12 88 ASP A CA 1
ATOM 718 C C . ASP A 1 88 ? -33.766 6.296 59.451 1.00 80.12 88 ASP A C 1
ATOM 720 O O . ASP A 1 88 ? -33.822 5.098 59.755 1.00 80.12 88 ASP A O 1
ATOM 724 N N . ARG A 1 89 ? -32.624 6.988 59.432 1.00 83.31 89 ARG A N 1
ATOM 725 C CA . ARG A 1 89 ? -31.289 6.461 59.741 1.00 83.31 89 ARG A CA 1
ATOM 726 C C . ARG A 1 89 ? -30.881 6.798 61.173 1.00 83.31 89 ARG A C 1
ATOM 728 O O . ARG A 1 89 ? -31.378 7.768 61.745 1.00 83.31 89 ARG A O 1
ATOM 735 N N . ASP A 1 90 ? -29.997 6.006 61.763 1.00 86.25 90 ASP A N 1
ATOM 736 C CA . ASP A 1 90 ? -29.621 6.152 63.172 1.00 86.25 90 ASP A CA 1
ATOM 737 C C . ASP A 1 90 ? -28.357 7.016 63.369 1.00 86.25 90 ASP A C 1
ATOM 739 O O . ASP A 1 90 ? -27.356 6.876 62.663 1.00 86.25 90 ASP A O 1
ATOM 743 N N . ILE A 1 91 ? -28.380 7.907 64.368 1.00 89.31 91 ILE A N 1
ATOM 744 C CA . ILE A 1 91 ? -27.201 8.632 64.867 1.00 89.31 91 ILE A CA 1
ATOM 745 C C . ILE A 1 91 ? -27.032 8.343 66.361 1.00 89.31 91 ILE A C 1
ATOM 747 O O . ILE A 1 91 ? -27.956 8.485 67.166 1.00 89.31 91 ILE A O 1
ATOM 751 N N . TYR A 1 92 ? -25.815 7.963 66.741 1.00 90.69 92 TYR A N 1
ATOM 752 C CA . TYR A 1 92 ? -25.409 7.745 68.123 1.00 90.69 92 TYR A CA 1
ATOM 753 C C . TYR A 1 92 ? -24.647 8.963 68.642 1.00 90.69 92 TYR A C 1
ATOM 755 O O . TYR A 1 92 ? -23.592 9.324 68.131 1.00 90.69 92 TYR A O 1
ATOM 763 N N . TRP A 1 93 ? -25.167 9.598 69.681 1.00 90.06 93 TRP A N 1
ATOM 764 C CA . TRP A 1 93 ? -24.561 10.736 70.356 1.00 90.06 93 TRP A CA 1
ATOM 765 C C . TRP A 1 93 ? -23.767 10.258 71.568 1.00 90.06 93 TRP A C 1
ATOM 767 O O . TRP A 1 93 ? -24.352 9.850 72.571 1.00 90.06 93 TRP A O 1
ATOM 777 N N . ILE A 1 94 ? -22.442 10.334 71.496 1.00 89.44 94 ILE A N 1
ATOM 778 C CA . ILE A 1 94 ? -21.549 9.944 72.589 1.00 89.44 94 ILE A CA 1
ATOM 779 C C . ILE A 1 94 ? -21.078 11.210 73.308 1.00 89.44 94 ILE A C 1
ATOM 781 O O . ILE A 1 94 ? -20.367 12.024 72.728 1.00 89.44 94 ILE A O 1
ATOM 785 N N . THR A 1 95 ? -21.472 11.411 74.563 1.00 87.38 95 THR A N 1
ATOM 786 C CA . THR A 1 95 ? -21.108 12.578 75.379 1.00 87.38 95 THR A CA 1
ATOM 787 C C . THR A 1 95 ? -20.195 12.176 76.530 1.00 87.38 95 THR A C 1
ATOM 789 O O . THR A 1 95 ? -20.597 11.405 77.389 1.00 87.38 95 THR A O 1
ATOM 792 N N . ILE A 1 96 ? -19.000 12.753 76.612 1.00 87.12 96 ILE A N 1
ATOM 793 C CA . ILE A 1 96 ? -18.062 12.540 77.724 1.00 87.12 96 ILE A CA 1
ATOM 794 C C . ILE A 1 96 ? -18.201 13.697 78.718 1.00 87.12 96 ILE A C 1
ATOM 796 O O . ILE A 1 96 ? -18.205 14.856 78.294 1.00 87.12 96 ILE A O 1
ATOM 800 N N . LYS A 1 97 ? -18.334 13.408 80.023 1.00 81.56 97 LYS A N 1
ATOM 801 C CA . LYS A 1 97 ? -18.462 14.413 81.102 1.00 81.56 97 LYS A CA 1
ATOM 802 C C . LYS A 1 97 ? -17.425 14.219 82.208 1.00 81.56 97 LYS A C 1
ATOM 804 O O . LYS A 1 97 ? -17.280 13.121 82.731 1.00 81.56 97 LYS A O 1
ATOM 809 N N . ASN A 1 98 ? -16.775 15.298 82.636 1.00 78.62 98 ASN A N 1
ATOM 810 C CA . ASN A 1 98 ? -15.811 15.284 83.739 1.00 78.62 98 ASN A CA 1
ATOM 811 C C . ASN A 1 98 ? -16.455 15.796 85.046 1.00 78.62 98 ASN A C 1
ATOM 813 O O . ASN A 1 98 ? -16.899 16.948 85.094 1.00 78.62 98 ASN A O 1
ATOM 817 N N . VAL A 1 99 ? -16.533 14.957 86.091 1.00 70.31 99 VAL A N 1
ATOM 818 C CA . VAL A 1 99 ? -17.218 15.255 87.371 1.00 70.31 99 VAL A CA 1
ATOM 819 C C . VAL A 1 99 ? -16.289 15.011 88.569 1.00 70.31 99 VAL A C 1
ATOM 821 O O . VAL A 1 99 ? -15.654 13.964 88.661 1.00 70.31 99 VAL A O 1
ATOM 824 N N . ILE A 1 100 ? -16.242 15.949 89.522 1.00 69.38 100 ILE A N 1
ATOM 825 C CA . ILE A 1 100 ? -15.460 15.873 90.772 1.00 69.38 100 ILE A CA 1
ATOM 826 C C . ILE A 1 100 ? -16.396 15.597 91.964 1.00 69.38 100 ILE A C 1
ATOM 828 O O . ILE A 1 100 ? -17.476 16.186 92.039 1.00 69.38 100 ILE A O 1
ATOM 832 N N . ARG A 1 101 ? -15.985 14.727 92.908 1.00 72.25 101 ARG A N 1
ATOM 833 C CA . ARG A 1 101 ? -16.765 14.316 94.100 1.00 72.25 101 ARG A CA 1
ATOM 834 C C . ARG A 1 101 ? -15.988 14.502 95.415 1.00 72.25 101 ARG A C 1
ATOM 836 O O . ARG A 1 101 ? -14.831 14.094 95.488 1.00 72.25 101 ARG A O 1
ATOM 843 N N . THR A 1 102 ? -16.644 15.012 96.465 1.00 74.81 102 THR A N 1
ATOM 844 C CA . THR A 1 102 ? -16.086 15.152 97.836 1.00 74.81 102 THR A CA 1
ATOM 845 C C . THR A 1 102 ? -16.940 14.421 98.875 1.00 74.81 102 THR A C 1
ATOM 847 O O . THR A 1 102 ? -18.157 14.562 98.845 1.00 74.81 102 THR A O 1
ATOM 850 N N . GLU A 1 103 ? -16.329 13.670 99.803 1.00 79.56 103 GLU A N 1
ATOM 851 C CA . GLU A 1 103 ? -17.016 12.823 100.803 1.00 79.56 103 GLU A CA 1
ATOM 852 C C . GLU A 1 103 ? -17.036 13.440 102.220 1.00 79.56 103 GLU A C 1
ATOM 854 O O . GLU A 1 103 ? -16.032 13.970 102.698 1.00 79.56 103 GLU A O 1
ATOM 859 N N . LEU A 1 104 ? -18.173 13.327 102.915 1.00 80.19 104 LEU A N 1
ATOM 860 C CA . LEU A 1 104 ? -18.416 13.784 104.289 1.00 80.19 104 LEU A CA 1
ATOM 861 C C . LEU A 1 104 ? -19.061 12.657 105.121 1.00 80.19 104 LEU A C 1
ATOM 863 O O . LEU A 1 104 ? -20.003 12.007 104.670 1.00 80.19 104 LEU A O 1
ATOM 867 N N . ARG A 1 105 ? -18.574 12.420 106.349 1.00 80.94 105 ARG A N 1
ATOM 868 C CA . ARG A 1 105 ? -19.072 11.367 107.264 1.00 80.94 105 ARG A CA 1
ATOM 869 C C . ARG A 1 105 ? -20.056 11.920 108.295 1.00 80.94 105 ARG A C 1
ATOM 871 O O . ARG A 1 105 ? -19.729 12.896 108.960 1.00 80.94 105 ARG A O 1
ATOM 878 N N . VAL A 1 106 ? -21.194 11.250 108.484 1.00 82.12 106 VAL A N 1
ATOM 879 C CA . VAL A 1 106 ? -22.246 11.581 109.467 1.00 82.12 106 VAL A CA 1
ATOM 880 C C . VAL A 1 106 ? -22.494 10.401 110.418 1.00 82.12 106 VAL A C 1
ATOM 882 O O . VAL A 1 106 ? -22.455 9.250 109.987 1.00 82.12 106 VAL A O 1
ATOM 885 N N . TYR A 1 107 ? -22.727 10.666 111.708 1.00 81.56 107 TYR A N 1
ATOM 886 C CA . TYR A 1 107 ? -22.793 9.648 112.774 1.00 81.56 107 TYR A CA 1
ATOM 887 C C . TYR A 1 107 ? -24.212 9.439 113.317 1.00 81.56 107 TYR A C 1
ATOM 889 O O . TYR A 1 107 ? -25.045 10.337 113.235 1.00 81.56 107 TYR A O 1
ATOM 897 N N . SER A 1 108 ? -24.479 8.268 113.908 1.00 78.88 108 SER A N 1
ATOM 898 C CA . SER A 1 108 ? -25.781 7.960 114.523 1.00 78.88 108 SER A CA 1
ATOM 899 C C . SER A 1 108 ? -26.175 8.966 115.622 1.00 78.88 108 SER A C 1
ATOM 901 O O . SER A 1 108 ? -25.354 9.346 116.460 1.00 78.88 108 SER A O 1
ATOM 903 N N . GLY A 1 109 ? -27.433 9.410 115.608 1.00 73.50 109 GLY A N 1
ATOM 904 C CA . GLY A 1 109 ? -28.003 10.422 116.504 1.00 73.50 109 GLY A CA 1
ATOM 905 C C . GLY A 1 109 ? -27.850 11.874 116.027 1.00 73.50 109 GLY A C 1
ATOM 906 O O . GLY A 1 109 ? -28.445 12.773 116.630 1.00 73.50 109 GLY A O 1
ATOM 907 N N . MET A 1 110 ? -27.083 12.121 114.954 1.00 83.69 110 MET A N 1
ATOM 908 C CA . MET A 1 110 ? -26.941 13.448 114.342 1.00 83.69 110 MET A CA 1
ATOM 909 C C . MET A 1 110 ? -28.192 13.862 113.561 1.00 83.69 110 MET A C 1
ATOM 911 O O . MET A 1 110 ? -28.869 13.023 112.971 1.00 83.69 110 MET A O 1
ATOM 915 N N . GLU A 1 111 ? -28.469 15.166 113.523 1.00 82.81 111 GLU A N 1
ATOM 916 C CA . GLU A 1 111 ? -29.573 15.758 112.760 1.00 82.81 111 GLU A CA 1
ATOM 917 C C . GLU A 1 111 ? -29.055 16.338 111.432 1.00 82.81 111 GLU A C 1
ATOM 919 O O . GLU A 1 111 ? -28.260 17.265 111.408 1.00 82.81 111 GLU A O 1
ATOM 924 N N . LEU A 1 112 ? -29.485 15.787 110.307 1.00 81.88 112 LEU A N 1
ATOM 925 C CA . LEU A 1 112 ? -29.088 16.141 108.950 1.00 81.88 112 LEU A CA 1
ATOM 926 C C . LEU A 1 112 ? -30.131 17.098 108.355 1.00 81.88 112 LEU A C 1
ATOM 928 O O . LEU A 1 112 ? -31.309 16.753 108.238 1.00 81.88 112 LEU A O 1
ATOM 932 N N . ARG A 1 113 ? -29.710 18.318 107.997 1.00 82.81 113 ARG A N 1
ATOM 933 C CA . ARG A 1 113 ? -30.607 19.399 107.536 1.00 82.81 113 ARG A CA 1
ATOM 934 C C . ARG A 1 113 ? -30.762 19.516 106.016 1.00 82.81 113 ARG A C 1
ATOM 936 O O . ARG A 1 113 ? -31.558 20.331 105.563 1.00 82.81 113 ARG A O 1
ATOM 943 N N . VAL A 1 114 ? -30.039 18.710 105.242 1.00 81.25 114 VAL A N 1
ATOM 944 C CA . VAL A 1 114 ? -30.094 18.687 103.767 1.00 81.25 114 VAL A CA 1
ATOM 945 C C . VAL A 1 114 ? -30.754 17.402 103.263 1.00 81.25 114 VAL A C 1
ATOM 947 O O . VAL A 1 114 ? -30.789 16.408 103.990 1.00 81.25 114 VAL A O 1
ATOM 950 N N . LYS A 1 115 ? -31.279 17.411 102.034 1.00 82.94 115 LYS A N 1
ATOM 951 C CA . LYS A 1 115 ? -31.854 16.247 101.334 1.00 82.94 115 LYS A CA 1
ATOM 952 C C . LYS A 1 115 ? -30.930 15.742 100.224 1.00 82.94 115 LYS A C 1
ATOM 954 O O . LYS A 1 115 ? -30.068 16.465 99.730 1.00 82.94 115 LYS A O 1
ATOM 959 N N . ASP A 1 116 ? -31.141 14.492 99.812 1.00 79.25 116 ASP A N 1
ATOM 960 C CA . ASP A 1 116 ? -30.490 13.935 98.623 1.00 79.25 116 ASP A CA 1
ATOM 961 C C . ASP A 1 116 ? -30.925 14.728 97.381 1.00 79.25 116 ASP A C 1
ATOM 963 O O . ASP A 1 116 ? -32.119 14.848 97.103 1.00 79.25 116 ASP A O 1
ATOM 967 N N . GLY A 1 117 ? -29.958 15.286 96.654 1.00 76.62 117 GLY A N 1
ATOM 968 C CA . GLY A 1 117 ? -30.182 16.161 95.504 1.00 76.62 117 GLY A CA 1
ATOM 969 C C . GLY A 1 117 ? -30.207 17.664 95.804 1.00 76.62 117 GLY A C 1
ATOM 970 O O . GLY A 1 117 ? -30.286 18.442 94.853 1.00 76.62 117 GLY A O 1
ATOM 971 N N . ASP A 1 118 ? -30.109 18.096 97.066 1.00 79.44 118 ASP A N 1
ATOM 972 C CA . ASP A 1 118 ? -30.040 19.527 97.392 1.00 79.44 118 ASP A CA 1
ATOM 973 C C . ASP A 1 118 ? -28.700 20.134 96.950 1.00 79.44 118 ASP A C 1
ATOM 975 O O . ASP A 1 118 ? -27.644 19.505 97.048 1.00 79.44 118 ASP A O 1
ATOM 979 N N . PHE A 1 119 ? -28.724 21.384 96.487 1.00 76.75 119 PHE A N 1
ATOM 980 C CA . PHE A 1 119 ? -27.505 22.137 96.199 1.00 76.75 119 PHE A CA 1
ATOM 981 C C . PHE A 1 119 ? -27.076 22.918 97.443 1.00 76.75 119 PHE A C 1
ATOM 983 O O . PHE A 1 119 ? -27.846 23.731 97.954 1.00 76.75 119 PHE A O 1
ATOM 990 N N . VAL A 1 120 ? -25.850 22.689 97.913 1.00 79.56 120 VAL A N 1
ATOM 991 C CA . VAL A 1 120 ? -25.271 23.388 99.073 1.00 79.56 120 VAL A CA 1
ATOM 992 C C . VAL A 1 120 ? -24.144 24.309 98.637 1.00 79.56 120 VAL A C 1
ATOM 994 O O . VAL A 1 120 ? -23.425 24.001 97.683 1.00 79.56 120 VAL A O 1
ATOM 997 N N . ASN A 1 121 ? -23.969 25.427 99.342 1.00 81.12 121 ASN A N 1
ATOM 998 C CA . ASN A 1 121 ? -22.823 26.306 99.165 1.00 81.12 121 ASN A CA 1
ATOM 999 C C . ASN A 1 121 ? -21.716 25.974 100.166 1.00 81.12 121 ASN A C 1
ATOM 1001 O O . ASN A 1 121 ? -21.957 25.474 101.265 1.00 81.12 121 ASN A O 1
ATOM 1005 N N . GLN A 1 122 ? -20.476 26.282 99.790 1.00 78.19 122 GLN A N 1
ATOM 1006 C CA . GLN A 1 122 ? -19.335 26.174 100.691 1.00 78.19 122 GLN A CA 1
ATOM 1007 C C . GLN A 1 122 ? -19.574 26.968 101.992 1.00 78.19 122 GLN A C 1
ATOM 1009 O O . GLN A 1 122 ? -19.765 28.181 101.955 1.00 78.19 122 GLN A O 1
ATOM 1014 N N . GLY A 1 123 ? -19.514 26.282 103.136 1.00 76.25 123 GLY A N 1
ATOM 1015 C CA . GLY A 1 123 ? -19.728 26.841 104.473 1.00 76.25 123 GLY A CA 1
ATOM 1016 C C . GLY A 1 123 ? -21.109 26.578 105.083 1.00 76.25 123 GLY A C 1
ATOM 1017 O O . GLY A 1 123 ? -21.265 26.801 106.283 1.00 76.25 123 GLY A O 1
ATOM 1018 N N . ASP A 1 124 ? -22.077 26.069 104.313 1.00 81.19 124 ASP A N 1
ATOM 1019 C CA . ASP A 1 124 ? -23.428 25.790 104.813 1.00 81.19 124 ASP A CA 1
ATOM 1020 C C . ASP A 1 124 ? -23.426 24.678 105.874 1.00 81.19 124 ASP A C 1
ATOM 1022 O O . ASP A 1 124 ? -22.712 23.677 105.760 1.00 81.19 124 ASP A O 1
ATOM 1026 N N . GLU A 1 125 ? -24.230 24.847 106.925 1.00 78.25 125 GLU A N 1
ATOM 1027 C CA . GLU A 1 125 ? -24.332 23.889 108.028 1.00 78.25 125 GLU A CA 1
ATOM 1028 C C . GLU A 1 125 ? -25.214 22.695 107.637 1.00 78.25 125 GLU A C 1
ATOM 1030 O O . GLU A 1 125 ? -26.426 22.818 107.470 1.00 78.25 125 GLU A O 1
ATOM 1035 N N . ILE A 1 126 ? -24.586 21.525 107.496 1.00 82.44 126 ILE A N 1
ATOM 1036 C CA . ILE A 1 126 ? -25.234 20.267 107.097 1.00 82.44 126 ILE A CA 1
ATOM 1037 C C . ILE A 1 126 ? -25.783 19.540 108.333 1.00 82.44 126 ILE A C 1
ATOM 1039 O O . ILE A 1 126 ? -26.884 18.986 108.287 1.00 82.44 126 ILE A O 1
ATOM 1043 N N . VAL A 1 127 ? -25.024 19.551 109.437 1.00 82.69 127 VAL A N 1
ATOM 1044 C CA . VAL A 1 127 ? -25.380 18.926 110.722 1.00 82.69 127 VAL A CA 1
ATOM 1045 C C . VAL A 1 127 ? -25.094 19.907 111.866 1.00 82.69 127 VAL A C 1
ATOM 1047 O O . VAL A 1 127 ? -23.945 20.341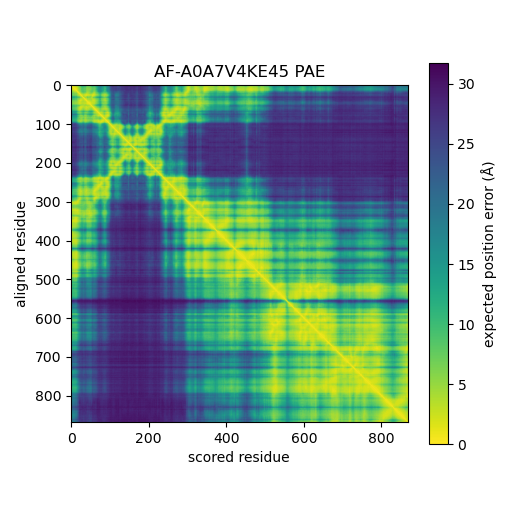 111.980 1.00 82.69 127 VAL A O 1
ATOM 1050 N N . PRO A 1 128 ? -26.073 20.245 112.728 1.00 79.81 128 PRO A N 1
ATOM 1051 C CA . PRO A 1 128 ? -25.865 21.093 113.895 1.00 79.81 128 PRO A CA 1
ATOM 1052 C C . PRO A 1 128 ? -25.373 20.292 115.114 1.00 79.81 128 PRO A C 1
ATOM 1054 O O . PRO A 1 128 ? -25.519 19.072 115.192 1.00 79.81 128 PRO A O 1
ATOM 1057 N N . GLU A 1 129 ? -24.819 20.997 116.100 1.00 77.88 129 GLU A N 1
ATOM 1058 C CA . GLU A 1 129 ? -24.404 20.417 117.384 1.00 77.88 129 GLU A CA 1
ATOM 1059 C C . GLU A 1 129 ? -25.626 20.035 118.248 1.00 77.88 129 GLU A C 1
ATOM 1061 O O . GLU A 1 129 ? -26.561 20.827 118.387 1.00 77.88 129 GLU A O 1
ATOM 1066 N N . LYS A 1 130 ? -25.634 18.832 118.845 1.00 75.50 130 LYS A N 1
ATOM 1067 C CA . LYS A 1 130 ? -26.774 18.307 119.630 1.00 75.50 130 LYS A CA 1
ATOM 1068 C C . LYS A 1 130 ? -26.301 17.679 120.942 1.00 75.50 130 LYS A C 1
ATOM 1070 O O . LYS A 1 130 ? -25.469 16.772 120.932 1.00 75.50 130 LYS A O 1
ATOM 1075 N N . ARG A 1 131 ? -26.854 18.131 122.073 1.00 75.25 131 ARG A N 1
ATOM 1076 C CA . ARG A 1 131 ? -26.642 17.515 123.394 1.00 75.25 131 ARG A CA 1
ATOM 1077 C C . ARG A 1 131 ? -27.641 16.376 123.598 1.00 75.25 131 ARG A C 1
ATOM 1079 O O . ARG A 1 131 ? -28.827 16.543 123.327 1.00 75.25 131 ARG A O 1
ATOM 1086 N N . VAL A 1 132 ? -27.155 15.231 124.061 1.00 76.00 132 VAL A N 1
ATOM 1087 C CA . VAL A 1 132 ? -27.958 14.050 124.388 1.00 76.00 132 VAL A CA 1
ATOM 1088 C C . VAL A 1 132 ? -27.952 13.874 125.902 1.00 76.00 132 VAL A C 1
ATOM 1090 O O . VAL A 1 132 ? -26.890 13.682 126.500 1.00 76.00 132 VAL A O 1
ATOM 1093 N N . ASP A 1 133 ? -29.133 13.966 126.509 1.00 75.81 133 ASP A N 1
ATOM 1094 C CA . ASP A 1 133 ? -29.314 13.863 127.957 1.00 75.81 133 ASP A CA 1
ATOM 1095 C C . ASP A 1 133 ? -29.250 12.407 128.451 1.00 75.81 133 ASP A C 1
ATOM 1097 O O . ASP A 1 133 ? -29.497 11.451 127.711 1.00 75.81 133 ASP A O 1
ATOM 1101 N N . ALA A 1 134 ? -28.934 12.237 129.736 1.00 76.25 134 ALA A N 1
ATOM 1102 C CA . ALA A 1 134 ? -28.894 10.934 130.389 1.00 76.25 134 ALA A CA 1
ATOM 1103 C C . ALA A 1 134 ? -30.294 10.316 130.565 1.00 76.25 134 ALA A C 1
ATOM 1105 O O . ALA A 1 134 ? -31.246 10.985 130.968 1.00 76.25 134 ALA A O 1
ATOM 1106 N N . ILE A 1 135 ? -30.404 9.006 130.347 1.00 80.00 135 ILE A N 1
ATOM 1107 C CA . ILE A 1 135 ? -31.648 8.245 130.498 1.00 80.00 135 ILE A CA 1
ATOM 1108 C C . ILE A 1 135 ? -31.747 7.715 131.931 1.00 80.00 135 ILE A C 1
ATOM 1110 O O . ILE A 1 135 ? -30.769 7.205 132.474 1.00 80.00 135 ILE A O 1
ATOM 1114 N N . PHE A 1 136 ? -32.935 7.788 132.537 1.00 78.56 136 PHE A N 1
ATOM 1115 C CA . PHE A 1 136 ? -33.223 7.273 133.882 1.00 78.56 136 PHE A CA 1
ATOM 1116 C C . PHE A 1 136 ? -34.321 6.205 133.840 1.00 78.56 136 PHE A C 1
ATOM 1118 O O . PHE A 1 136 ? -35.234 6.274 133.019 1.00 78.56 136 PHE A O 1
ATOM 1125 N N . ALA A 1 137 ? -34.254 5.228 134.745 1.00 80.19 137 ALA A N 1
ATOM 1126 C CA . ALA A 1 137 ? -35.178 4.102 134.797 1.00 80.19 137 ALA A CA 1
ATOM 1127 C C . ALA A 1 137 ? -36.595 4.542 135.221 1.00 80.19 137 ALA A C 1
ATOM 1129 O O . ALA A 1 137 ? -36.781 4.998 136.352 1.00 80.19 137 ALA A O 1
ATOM 1130 N N . PRO A 1 138 ? -37.628 4.383 134.373 1.00 76.75 138 PRO A N 1
ATOM 1131 C CA . PRO A 1 138 ? -38.987 4.834 134.688 1.00 76.75 138 PRO A CA 1
ATOM 1132 C C . PRO A 1 138 ? -39.723 3.954 135.715 1.00 76.75 138 PRO A C 1
ATOM 1134 O O . PRO A 1 138 ? -40.714 4.399 136.303 1.00 76.75 138 PRO A O 1
ATOM 1137 N N . PHE A 1 139 ? -39.265 2.720 135.951 1.00 77.25 139 PHE A N 1
ATOM 1138 C CA . PHE A 1 139 ? -39.842 1.782 136.919 1.00 77.25 139 PHE A CA 1
ATOM 1139 C C . PHE A 1 139 ? -38.821 0.752 137.427 1.00 77.25 139 PHE A C 1
ATOM 1141 O O . PHE A 1 139 ? -37.721 0.649 136.892 1.00 77.25 139 PHE A O 1
ATOM 1148 N N . ASP A 1 140 ? -39.198 -0.013 138.456 1.00 80.00 140 ASP A N 1
ATOM 1149 C CA . ASP A 1 140 ? -38.382 -1.103 139.001 1.00 80.00 140 ASP A CA 1
ATOM 1150 C C . ASP A 1 140 ? -38.382 -2.312 138.054 1.00 80.00 140 ASP A C 1
ATOM 1152 O O . ASP A 1 140 ? -39.443 -2.798 137.645 1.00 80.00 140 ASP A O 1
ATOM 1156 N N . GLY A 1 141 ? -37.201 -2.829 137.728 1.00 83.25 141 GLY A N 1
ATOM 1157 C CA . GLY A 1 141 ? -37.052 -3.881 136.727 1.00 83.25 141 GLY A CA 1
ATOM 1158 C C . GLY A 1 141 ? -35.664 -4.507 136.694 1.00 83.25 141 GLY A C 1
ATOM 1159 O O . GLY A 1 141 ? -34.795 -4.171 137.493 1.00 83.25 141 GLY A O 1
ATOM 1160 N N . THR A 1 142 ? -35.456 -5.429 135.764 1.00 80.12 142 THR A N 1
ATOM 1161 C CA . THR A 1 142 ? -34.142 -5.948 135.376 1.00 80.12 142 THR A CA 1
ATOM 1162 C C . THR A 1 142 ? -33.760 -5.384 134.018 1.00 80.12 142 THR A C 1
ATOM 1164 O O . THR A 1 142 ? -34.585 -5.393 133.107 1.00 80.12 142 THR A O 1
ATOM 1167 N N . VAL A 1 143 ? -32.533 -4.897 133.868 1.00 81.31 143 VAL A N 1
ATOM 1168 C CA . VAL A 1 143 ? -32.064 -4.354 132.589 1.00 81.31 143 VAL A CA 1
ATOM 1169 C C . VAL A 1 143 ? -31.382 -5.425 131.755 1.00 81.31 143 VAL A C 1
ATOM 1171 O O . VAL A 1 143 ? -30.581 -6.198 132.268 1.00 81.31 143 VAL A O 1
ATOM 1174 N N . GLU A 1 144 ? -31.661 -5.414 130.461 1.00 82.00 144 GLU A N 1
ATOM 1175 C CA . GLU A 1 144 ? -30.924 -6.120 129.429 1.00 82.00 144 GLU A CA 1
ATOM 1176 C C . GLU A 1 144 ? -30.154 -5.104 128.580 1.00 82.00 144 GLU A C 1
ATOM 1178 O O . GLU A 1 144 ? -30.751 -4.198 128.001 1.00 82.00 144 GLU A O 1
ATOM 1183 N N . VAL A 1 145 ? -28.823 -5.198 128.567 1.00 78.31 145 VAL A N 1
ATOM 1184 C CA . VAL A 1 145 ? -27.961 -4.324 127.753 1.00 78.31 145 VAL A CA 1
ATOM 1185 C C . VAL A 1 145 ? -27.451 -5.138 126.575 1.00 78.31 145 VAL A C 1
ATOM 1187 O O . VAL A 1 145 ? -26.751 -6.129 126.784 1.00 78.31 145 VAL A O 1
ATOM 1190 N N . ASP A 1 146 ? -27.790 -4.707 125.362 1.00 78.69 146 ASP A N 1
ATOM 1191 C CA . ASP A 1 146 ? -27.253 -5.257 124.119 1.00 78.69 146 ASP A CA 1
ATOM 1192 C C . ASP A 1 146 ? -26.210 -4.282 123.557 1.00 78.69 146 ASP A C 1
ATOM 1194 O O . ASP A 1 146 ? -26.533 -3.176 123.114 1.00 78.69 146 ASP A O 1
ATOM 1198 N N . GLU A 1 147 ? -24.939 -4.684 123.630 1.00 71.06 147 GLU A N 1
ATOM 1199 C CA . GLU A 1 147 ? -23.802 -3.894 123.147 1.00 71.06 147 GLU A CA 1
ATOM 1200 C C . GLU A 1 147 ? -23.687 -3.895 121.613 1.00 71.06 147 GLU A C 1
ATOM 1202 O O . GLU A 1 147 ? -23.044 -3.007 121.064 1.00 71.06 147 GLU A O 1
ATOM 1207 N N . ILE A 1 148 ? -24.300 -4.857 120.911 1.00 69.44 148 ILE A N 1
ATOM 1208 C CA . ILE A 1 148 ? -24.224 -4.966 119.445 1.00 69.44 148 ILE A CA 1
ATOM 1209 C C . ILE A 1 148 ? -25.295 -4.092 118.793 1.00 69.44 148 ILE A C 1
ATOM 1211 O O . ILE A 1 148 ? -25.017 -3.416 117.804 1.00 69.44 148 ILE A O 1
ATOM 1215 N N . SER A 1 149 ? -26.514 -4.090 119.338 1.00 66.50 149 SER A N 1
ATOM 1216 C CA . SER A 1 149 ? -27.593 -3.212 118.864 1.00 66.50 149 SER A CA 1
ATOM 1217 C C . SER A 1 149 ? -27.615 -1.844 119.550 1.00 66.50 149 SER A C 1
ATOM 1219 O O . SER A 1 149 ? -28.513 -1.052 119.271 1.00 66.50 149 SER A O 1
ATOM 1221 N N . GLU A 1 150 ? -26.648 -1.570 120.435 1.00 72.56 150 GLU A N 1
ATOM 1222 C CA . GLU A 1 150 ? -26.523 -0.333 121.216 1.00 72.56 150 GLU A CA 1
ATOM 1223 C C . GLU A 1 150 ? -27.846 0.053 121.905 1.00 72.56 150 GLU A C 1
ATOM 1225 O O . GLU A 1 150 ? -28.286 1.202 121.874 1.00 72.56 150 GLU A O 1
ATOM 1230 N N . THR A 1 151 ? -28.520 -0.919 122.531 1.00 80.19 151 THR A N 1
ATOM 1231 C CA . THR A 1 151 ? -29.818 -0.705 123.190 1.00 80.19 151 THR A CA 1
ATOM 1232 C C . THR A 1 151 ? -29.843 -1.199 124.629 1.00 80.19 151 THR A C 1
ATOM 1234 O O . THR A 1 151 ? -29.279 -2.238 124.961 1.00 80.19 151 THR A O 1
ATOM 1237 N N . ILE A 1 152 ? -30.573 -0.482 125.481 1.00 79.06 152 ILE A N 1
ATOM 1238 C CA . ILE A 1 152 ? -30.852 -0.857 126.868 1.00 79.06 152 ILE A CA 1
ATOM 1239 C C . ILE A 1 152 ? -32.347 -1.143 127.004 1.00 79.06 152 ILE A C 1
ATOM 1241 O O . ILE A 1 152 ? -33.160 -0.230 126.876 1.00 79.06 152 ILE A O 1
ATOM 1245 N N . THR A 1 153 ? -32.719 -2.383 127.311 1.00 82.00 153 THR A N 1
ATOM 1246 C CA . THR A 1 153 ? -34.107 -2.791 127.553 1.00 82.00 153 THR A CA 1
ATOM 1247 C C . THR A 1 153 ? -34.361 -2.964 129.043 1.00 82.00 153 THR A C 1
ATOM 1249 O O . THR A 1 153 ? -33.782 -3.827 129.692 1.00 82.00 153 THR A O 1
ATOM 1252 N N . LEU A 1 154 ? -35.248 -2.156 129.616 1.00 81.81 154 LEU A N 1
ATOM 1253 C CA . LEU A 1 154 ? -35.677 -2.297 131.004 1.00 81.81 154 LEU A CA 1
ATOM 1254 C C . LEU A 1 154 ? -36.913 -3.201 131.072 1.00 81.81 154 LEU A C 1
ATOM 1256 O O . LEU A 1 154 ? -38.016 -2.781 130.716 1.00 81.81 154 LEU A O 1
ATOM 1260 N N . ASN A 1 155 ? -36.729 -4.425 131.565 1.00 80.38 155 ASN A N 1
ATOM 1261 C CA . ASN A 1 155 ? -37.790 -5.410 131.755 1.00 80.38 155 ASN A CA 1
ATOM 1262 C C . ASN A 1 155 ? -38.413 -5.268 133.157 1.00 80.38 155 ASN A C 1
ATOM 1264 O O . ASN A 1 155 ? -37.692 -5.285 134.152 1.00 80.38 155 ASN A O 1
ATOM 1268 N N . PRO A 1 156 ? -39.738 -5.137 133.289 1.00 79.88 156 PRO A N 1
ATOM 1269 C CA . PRO A 1 156 ? -40.386 -4.996 134.589 1.00 79.88 156 PRO A CA 1
ATOM 1270 C C . PRO A 1 156 ? -40.373 -6.301 135.393 1.00 79.88 156 PRO A C 1
ATOM 1272 O O . PRO A 1 156 ? -40.342 -7.397 134.838 1.00 79.88 156 PRO A O 1
ATOM 1275 N N . LEU A 1 157 ? -40.426 -6.192 136.724 1.00 77.31 157 LEU A N 1
ATOM 1276 C CA . LEU A 1 157 ? -40.536 -7.362 137.603 1.00 77.31 157 LEU A CA 1
ATOM 1277 C C . LEU A 1 157 ? -41.863 -8.122 137.362 1.00 77.31 157 LEU A C 1
ATOM 1279 O O . LEU A 1 157 ? -42.871 -7.476 137.076 1.00 77.31 157 LEU A O 1
ATOM 1283 N N . PRO A 1 158 ? -41.924 -9.457 137.566 1.00 68.56 158 PRO A N 1
ATOM 1284 C CA . PRO A 1 158 ? -43.116 -10.276 137.279 1.00 68.56 158 PRO A CA 1
ATOM 1285 C C . PRO A 1 158 ? -44.402 -9.849 138.010 1.00 68.56 158 PRO A C 1
ATOM 1287 O O . PRO A 1 158 ? -45.499 -10.242 137.629 1.00 68.56 158 PRO A O 1
ATOM 1290 N N . THR A 1 159 ? -44.277 -9.059 139.078 1.00 61.25 159 THR A N 1
ATOM 1291 C CA . THR A 1 159 ? -45.382 -8.505 139.876 1.00 61.25 159 THR A CA 1
ATOM 1292 C C . THR A 1 159 ? -45.904 -7.151 139.370 1.00 61.25 159 THR A C 1
ATOM 1294 O O . THR A 1 159 ? -46.832 -6.601 139.962 1.00 61.25 159 THR A O 1
ATOM 1297 N N . SER A 1 160 ? -45.337 -6.597 138.294 1.00 65.25 160 SER A N 1
ATOM 1298 C CA . SER A 1 160 ? -45.672 -5.279 137.738 1.00 65.25 160 SER A CA 1
ATOM 1299 C C . SER A 1 160 ? -46.530 -5.377 136.467 1.00 65.25 160 SER A C 1
ATOM 1301 O O . SER A 1 160 ? -46.348 -6.280 135.659 1.00 65.25 160 SER A O 1
ATOM 1303 N N . LYS A 1 161 ? -47.447 -4.415 136.261 1.00 67.56 161 LYS A N 1
ATOM 1304 C CA . LYS A 1 161 ? -48.240 -4.263 135.018 1.00 67.56 161 LYS A CA 1
ATOM 1305 C C . LYS A 1 161 ? -47.503 -3.509 133.900 1.00 67.56 161 LYS A C 1
ATOM 1307 O O . LYS A 1 161 ? -48.096 -3.247 132.857 1.00 67.56 161 LYS A O 1
ATOM 1312 N N . ASN A 1 162 ? -46.254 -3.109 134.121 1.00 71.00 162 ASN A N 1
ATOM 1313 C CA . ASN A 1 162 ? -45.494 -2.368 133.118 1.00 71.00 162 ASN A CA 1
ATOM 1314 C C . ASN A 1 162 ? -45.050 -3.301 131.982 1.00 71.00 162 ASN A C 1
ATOM 1316 O O . ASN A 1 162 ? -44.919 -4.508 132.178 1.00 71.00 162 ASN A O 1
ATOM 1320 N N . THR A 1 163 ? -44.797 -2.741 130.802 1.00 75.31 163 THR A N 1
ATOM 1321 C CA . THR A 1 163 ? -44.192 -3.448 129.664 1.00 75.31 163 THR A CA 1
ATOM 1322 C C . THR A 1 163 ? -42.701 -3.118 129.561 1.00 75.31 163 THR A C 1
ATOM 1324 O O . THR A 1 163 ? -42.300 -2.038 130.002 1.00 75.31 163 THR A O 1
ATOM 1327 N N . PRO A 1 164 ? -41.876 -4.002 128.974 1.00 78.38 164 PRO A N 1
ATOM 1328 C CA . PRO A 1 164 ? -40.491 -3.685 128.637 1.00 78.38 164 PRO A CA 1
ATOM 1329 C C . PRO A 1 164 ? -40.364 -2.387 127.829 1.00 78.38 164 PRO A C 1
ATOM 1331 O O . PRO A 1 164 ? -41.158 -2.157 126.916 1.00 78.38 164 PRO A O 1
ATOM 1334 N N . ILE A 1 165 ? -39.376 -1.549 128.156 1.00 79.88 165 ILE A N 1
ATOM 1335 C CA . ILE A 1 165 ? -39.035 -0.341 127.385 1.00 79.88 165 ILE A CA 1
ATOM 1336 C C . ILE A 1 165 ? -37.587 -0.451 126.922 1.00 79.88 165 ILE A C 1
ATOM 1338 O O . ILE A 1 165 ? -36.698 -0.634 127.751 1.00 79.88 165 ILE A O 1
ATOM 1342 N N . THR A 1 166 ? -37.358 -0.294 125.620 1.00 79.75 166 THR A N 1
ATOM 1343 C CA . THR A 1 166 ? -36.024 -0.295 125.012 1.00 79.75 166 THR A CA 1
ATOM 1344 C C . THR A 1 166 ? -35.599 1.122 124.648 1.00 79.75 166 THR A C 1
ATOM 1346 O O . THR A 1 166 ? -36.333 1.848 123.980 1.00 79.75 166 THR A O 1
ATOM 1349 N N . PHE A 1 167 ? -34.401 1.508 125.075 1.00 78.31 167 PHE A N 1
ATOM 1350 C CA . PHE A 1 167 ? -33.752 2.773 124.755 1.00 78.31 167 PHE A CA 1
ATOM 1351 C C . PHE A 1 167 ? -32.587 2.525 123.800 1.00 78.31 167 PHE A C 1
ATOM 1353 O O . PHE A 1 167 ? -31.736 1.689 124.093 1.00 78.31 167 PHE A O 1
ATOM 1360 N N . THR A 1 168 ? -32.523 3.252 122.687 1.00 72.75 168 THR A N 1
ATOM 1361 C CA . THR A 1 168 ? -31.371 3.236 121.772 1.00 72.75 168 THR A CA 1
ATOM 1362 C C . THR A 1 168 ? -30.325 4.246 122.232 1.00 72.75 168 THR A C 1
ATOM 1364 O O . THR A 1 168 ? -30.668 5.375 122.585 1.00 72.75 168 THR A O 1
ATOM 1367 N N . LEU A 1 169 ? -29.059 3.844 122.245 1.00 74.56 169 LEU A N 1
ATOM 1368 C CA . LEU A 1 169 ? -27.932 4.691 122.611 1.00 74.56 169 LEU A CA 1
ATOM 1369 C C . LEU A 1 169 ? -27.430 5.427 121.368 1.00 74.56 169 LEU A C 1
ATOM 1371 O O . LEU A 1 169 ? -27.147 4.815 120.345 1.00 74.56 169 LEU A O 1
ATOM 1375 N N . SER A 1 170 ? -27.325 6.752 121.453 1.00 75.75 170 SER A N 1
ATOM 1376 C CA . SER A 1 170 ? -26.683 7.560 120.412 1.00 75.75 170 SER A CA 1
ATOM 1377 C C . SER A 1 170 ? -25.158 7.449 120.497 1.00 75.75 170 SER A C 1
ATOM 1379 O O . SER A 1 170 ? -24.603 7.154 121.561 1.00 75.75 170 SER A O 1
ATOM 1381 N N . TYR A 1 171 ? -24.462 7.772 119.403 1.00 73.00 171 TYR A N 1
ATOM 1382 C CA . TYR A 1 171 ? -23.001 7.718 119.349 1.00 73.00 171 TYR A CA 1
ATOM 1383 C C . TYR A 1 171 ? -22.353 8.514 120.499 1.00 73.00 171 TYR A C 1
ATOM 1385 O O . TYR A 1 171 ? -22.603 9.706 120.681 1.00 73.00 171 TYR A O 1
ATOM 1393 N N . GLY A 1 172 ? -21.505 7.846 121.286 1.00 70.50 172 GLY A N 1
ATOM 1394 C CA . GLY A 1 172 ? -20.793 8.444 122.421 1.00 70.50 172 GLY A CA 1
ATOM 1395 C C . GLY A 1 172 ? -21.521 8.385 123.773 1.00 70.50 172 GLY A C 1
ATOM 1396 O O . GLY A 1 172 ? -20.932 8.799 124.772 1.00 70.50 172 GLY A O 1
ATOM 1397 N N . VAL A 1 173 ? -22.747 7.851 123.842 1.00 75.31 173 VAL A N 1
ATOM 1398 C CA . VAL A 1 173 ? -23.468 7.584 125.102 1.00 75.31 173 VAL A CA 1
ATOM 1399 C C . VAL A 1 173 ? -23.061 6.215 125.663 1.00 75.31 173 VAL A C 1
ATOM 1401 O O . VAL A 1 173 ? -23.095 5.218 124.949 1.00 75.31 173 VAL A O 1
ATOM 1404 N N . ARG A 1 174 ? -22.690 6.132 126.951 1.00 75.88 174 ARG A N 1
ATOM 1405 C CA . ARG A 1 174 ? -22.314 4.868 127.617 1.00 75.88 174 ARG A CA 1
ATOM 1406 C C . ARG A 1 174 ? -23.380 4.416 128.612 1.00 75.88 174 ARG A C 1
ATOM 1408 O O . ARG A 1 174 ? -23.898 5.236 129.368 1.00 75.88 174 ARG A O 1
ATOM 1415 N N . ALA A 1 175 ? -23.657 3.112 128.655 1.00 75.62 175 ALA A N 1
ATOM 1416 C CA . ALA A 1 175 ? -24.491 2.498 129.686 1.00 75.62 175 ALA A CA 1
ATOM 1417 C C . ALA A 1 175 ? -23.759 2.488 131.043 1.00 75.62 175 ALA A C 1
ATOM 1419 O O . ALA A 1 175 ? -22.594 2.102 131.126 1.00 75.62 175 ALA A O 1
ATOM 1420 N N . LEU A 1 176 ? -24.438 2.908 132.112 1.00 78.62 176 LEU A N 1
ATOM 1421 C CA . LEU A 1 176 ? -23.929 2.883 133.494 1.00 78.62 176 LEU A CA 1
ATOM 1422 C C . LEU A 1 176 ? -24.367 1.628 134.269 1.00 78.62 176 LEU A C 1
ATOM 1424 O O . LEU A 1 176 ? -23.946 1.421 135.406 1.00 78.62 176 LEU A O 1
ATOM 1428 N N . VAL A 1 177 ? -25.204 0.796 133.652 1.00 74.50 177 VAL A N 1
ATOM 1429 C CA . VAL A 1 177 ? -25.770 -0.438 134.209 1.00 74.50 177 VAL A CA 1
ATOM 1430 C C . VAL A 1 177 ? -25.285 -1.649 133.418 1.00 74.50 177 VAL A C 1
ATOM 1432 O O . VAL A 1 177 ? -24.954 -1.521 132.239 1.00 74.50 177 VAL A O 1
ATOM 1435 N N . LYS A 1 178 ? -25.228 -2.824 134.053 1.00 79.31 178 LYS A N 1
ATOM 1436 C CA . LYS A 1 178 ? -24.807 -4.081 133.419 1.00 79.31 178 LYS A CA 1
ATOM 1437 C C . LYS A 1 178 ? -26.003 -4.978 133.115 1.00 79.31 178 LYS A C 1
ATOM 1439 O O . LYS A 1 178 ? -27.046 -4.904 133.764 1.00 79.31 178 LYS A O 1
ATOM 1444 N N . ASN A 1 179 ? -25.839 -5.843 132.117 1.00 78.56 179 ASN A N 1
ATOM 1445 C CA . ASN A 1 179 ? -26.864 -6.804 131.726 1.00 78.56 179 ASN A CA 1
ATOM 1446 C C . ASN A 1 179 ? -27.249 -7.716 132.914 1.00 78.56 179 ASN A C 1
ATOM 1448 O O . ASN A 1 179 ? -26.379 -8.307 133.553 1.00 78.56 179 ASN A O 1
ATOM 1452 N N . GLY A 1 180 ? -28.545 -7.813 133.213 1.00 74.94 180 GLY A N 1
ATOM 1453 C CA . GLY A 1 180 ? -29.116 -8.554 134.341 1.00 74.94 180 GLY A CA 1
ATOM 1454 C C . GLY A 1 180 ? -29.272 -7.762 135.648 1.00 74.94 180 GLY A C 1
ATOM 1455 O O . GLY A 1 180 ? -29.840 -8.298 136.605 1.00 74.94 180 GLY A O 1
ATOM 1456 N N . ASP A 1 181 ? -28.816 -6.505 135.718 1.00 80.19 181 ASP A N 1
ATOM 1457 C CA . ASP A 1 181 ? -28.904 -5.694 136.939 1.00 80.19 181 ASP A CA 1
ATOM 1458 C C . ASP A 1 181 ? -30.360 -5.404 137.335 1.00 80.19 181 ASP A C 1
ATOM 1460 O O . ASP A 1 181 ? -31.198 -5.049 136.502 1.00 80.19 181 ASP A O 1
ATOM 1464 N N . LYS A 1 182 ? -30.659 -5.503 138.639 1.00 76.62 182 LYS A N 1
ATOM 1465 C CA . LYS A 1 182 ? -31.940 -5.065 139.214 1.00 76.62 182 LYS A CA 1
ATOM 1466 C C . LYS A 1 182 ? -31.899 -3.563 139.469 1.00 76.62 182 LYS A C 1
ATOM 1468 O O . LYS A 1 182 ? -31.185 -3.101 140.356 1.00 76.62 182 LYS A O 1
ATOM 1473 N N . ILE A 1 183 ? -32.701 -2.824 138.719 1.00 81.94 183 ILE A N 1
ATOM 1474 C CA . ILE A 1 183 ? -32.750 -1.368 138.722 1.00 81.94 183 ILE A CA 1
ATOM 1475 C C . ILE A 1 183 ? -33.999 -0.881 139.448 1.00 81.94 183 ILE A C 1
ATOM 1477 O O . ILE A 1 183 ? -35.088 -1.430 139.272 1.00 81.94 183 ILE A O 1
ATOM 1481 N N . LYS A 1 184 ? -33.838 0.165 140.264 1.00 78.19 184 LYS A N 1
ATOM 1482 C CA . LYS A 1 184 ? -34.958 0.874 140.892 1.00 78.19 184 LYS A CA 1
ATOM 1483 C C . LYS A 1 184 ? -35.390 2.066 140.044 1.00 78.19 184 LYS A C 1
ATOM 1485 O O . LYS A 1 184 ? -34.571 2.731 139.410 1.00 78.19 184 LYS A O 1
ATOM 1490 N N . LYS A 1 185 ? -36.675 2.386 140.100 1.00 78.25 185 LYS A N 1
ATOM 1491 C CA . LYS A 1 185 ? -37.283 3.576 139.522 1.00 78.25 185 LYS A CA 1
ATOM 1492 C C . LYS A 1 185 ? -36.501 4.820 139.950 1.00 78.25 185 LYS A C 1
ATOM 1494 O O . LYS A 1 185 ? -36.329 5.071 141.140 1.00 78.25 185 LYS A O 1
ATOM 1499 N N . GLY A 1 186 ? -36.051 5.594 138.967 1.00 76.06 186 GLY A N 1
ATOM 1500 C CA . GLY A 1 186 ? -35.258 6.812 139.130 1.00 76.06 186 GLY A CA 1
ATOM 1501 C C . GLY A 1 186 ? -33.739 6.626 139.031 1.00 76.06 186 GLY A C 1
ATOM 1502 O O . GLY A 1 186 ? -33.021 7.618 139.082 1.00 76.06 186 GLY A O 1
ATOM 1503 N N . GLN A 1 187 ? -33.223 5.404 138.874 1.00 78.50 187 GLN A N 1
ATOM 1504 C CA . GLN A 1 187 ? -31.783 5.163 138.724 1.00 78.50 187 GLN A CA 1
ATOM 1505 C C . GLN A 1 187 ? -31.296 5.500 137.302 1.00 78.50 187 GLN A C 1
ATOM 1507 O O . GLN A 1 187 ? -31.939 5.136 136.320 1.00 78.50 187 GLN A O 1
ATOM 1512 N N . GLN A 1 188 ? -30.160 6.194 137.185 1.00 81.75 188 GLN A N 1
ATOM 1513 C CA . GLN A 1 188 ? -29.575 6.593 135.900 1.00 81.75 188 GLN A CA 1
ATOM 1514 C C . GLN A 1 188 ? -29.023 5.385 135.134 1.00 81.75 188 GLN A C 1
ATOM 1516 O O . GLN A 1 188 ? -28.293 4.568 135.694 1.00 81.75 188 GLN A O 1
ATOM 1521 N N . LEU A 1 189 ? -29.368 5.293 133.852 1.00 77.88 189 LEU A N 1
ATOM 1522 C CA . LEU A 1 189 ? -29.018 4.196 132.954 1.00 77.88 189 LEU A CA 1
ATOM 1523 C C . LEU A 1 189 ? -27.874 4.556 131.999 1.00 77.88 189 LEU A C 1
ATOM 1525 O O . LEU A 1 189 ? -27.113 3.664 131.632 1.00 77.88 189 LEU A O 1
ATOM 1529 N N . THR A 1 190 ? -27.721 5.828 131.606 1.00 80.31 190 THR A N 1
ATOM 1530 C CA . THR A 1 190 ? -26.714 6.257 130.613 1.00 80.31 190 THR A CA 1
ATOM 1531 C C . THR A 1 190 ? -26.002 7.564 130.977 1.00 80.31 190 THR A C 1
ATOM 1533 O O . THR A 1 190 ? -26.470 8.320 131.828 1.00 80.31 190 THR A O 1
ATOM 1536 N N . THR A 1 191 ? -24.859 7.844 130.341 1.00 77.50 191 THR A N 1
ATOM 1537 C CA . THR A 1 191 ? -24.165 9.146 130.419 1.00 77.50 191 THR A CA 1
ATOM 1538 C C . THR A 1 191 ? -24.789 10.189 129.484 1.00 77.50 191 THR A C 1
ATOM 1540 O O . THR A 1 191 ? -25.417 9.839 128.493 1.00 77.50 191 THR A O 1
ATOM 1543 N N . GLU A 1 192 ? -24.561 11.473 129.748 1.00 73.62 192 GLU A N 1
ATOM 1544 C CA . GLU A 1 192 ? -24.825 12.557 128.785 1.00 73.62 192 GLU A CA 1
ATOM 1545 C C . GLU A 1 192 ? -23.639 12.748 127.808 1.00 73.62 192 GLU A C 1
ATOM 1547 O O . GLU A 1 192 ? -22.495 12.477 128.183 1.00 73.62 192 GLU A O 1
ATOM 1552 N N . THR A 1 193 ? -23.883 13.186 126.560 1.00 76.44 193 THR A N 1
ATOM 1553 C CA . THR A 1 193 ? -22.830 13.488 125.553 1.00 76.44 193 THR A CA 1
ATOM 1554 C C . THR A 1 193 ? -23.227 14.623 124.593 1.00 76.44 193 THR A C 1
ATOM 1556 O O . THR A 1 193 ? -24.393 15.010 124.539 1.00 76.44 193 THR A O 1
ATOM 1559 N N . ILE A 1 194 ? -22.272 15.164 123.825 1.00 74.50 194 ILE A N 1
ATOM 1560 C CA . ILE A 1 194 ? -22.500 16.206 122.802 1.00 74.50 194 ILE A CA 1
ATOM 1561 C C . ILE A 1 194 ? -21.989 15.711 121.440 1.00 74.50 194 ILE A C 1
ATOM 1563 O O . ILE A 1 194 ? -20.838 15.291 121.323 1.00 74.50 194 ILE A O 1
ATOM 1567 N N . LEU A 1 195 ? -22.835 15.779 120.408 1.00 76.69 195 LEU A N 1
ATOM 1568 C CA . LEU A 1 195 ? -22.497 15.454 119.017 1.00 76.69 195 LEU A CA 1
ATOM 1569 C C . LEU A 1 195 ? -22.039 16.716 118.257 1.00 76.69 195 LEU A C 1
ATOM 1571 O O . LEU A 1 195 ? -22.762 17.711 118.307 1.00 76.69 195 LEU A O 1
ATOM 1575 N N . PRO A 1 196 ? -20.890 16.700 117.545 1.00 74.81 196 PRO A N 1
ATOM 1576 C CA . PRO A 1 196 ? -20.303 17.886 116.902 1.00 74.81 196 PRO A CA 1
ATOM 1577 C C . PRO A 1 196 ? -20.993 18.300 115.586 1.00 74.81 196 PRO A C 1
ATOM 1579 O O . PRO A 1 196 ? -21.575 17.466 114.897 1.00 74.81 196 PRO A O 1
ATOM 1582 N N . ARG A 1 197 ? -20.846 19.578 115.194 1.00 79.81 197 ARG A N 1
ATOM 1583 C CA . ARG A 1 197 ? -21.368 20.147 113.927 1.00 79.81 197 ARG A CA 1
ATOM 1584 C C . ARG A 1 197 ? -20.546 19.779 112.673 1.00 79.81 197 ARG A C 1
ATOM 1586 O O . ARG A 1 197 ? -19.325 19.636 112.765 1.00 79.81 197 ARG A O 1
ATOM 1593 N N . ILE A 1 198 ? -21.183 19.723 111.492 1.00 82.19 198 ILE A N 1
ATOM 1594 C CA . ILE A 1 198 ? -20.561 19.474 110.166 1.00 82.19 198 ILE A CA 1
ATOM 1595 C C . ILE A 1 198 ? -21.039 20.522 109.141 1.00 82.19 198 ILE A C 1
ATOM 1597 O O . ILE A 1 198 ? -22.241 20.738 108.992 1.00 82.19 198 ILE A O 1
ATOM 1601 N N . VAL A 1 199 ? -20.104 21.130 108.396 1.00 83.44 199 VAL A N 1
ATOM 1602 C CA . VAL A 1 199 ? -20.363 22.138 107.340 1.00 83.44 199 VAL A CA 1
ATOM 1603 C C . VAL A 1 199 ? -19.876 21.674 105.957 1.00 83.44 199 VAL A C 1
ATOM 1605 O O . VAL A 1 199 ? -18.963 20.852 105.864 1.00 83.44 199 VAL A O 1
ATOM 1608 N N . ALA A 1 200 ? -20.462 22.208 104.882 1.00 79.62 200 ALA A N 1
ATOM 1609 C CA . ALA A 1 200 ? -20.131 21.868 103.496 1.00 79.62 200 ALA A CA 1
ATOM 1610 C C . ALA A 1 200 ? -18.753 22.429 103.059 1.00 79.62 200 ALA A C 1
ATOM 1612 O O . ALA A 1 200 ? -18.533 23.639 103.139 1.00 79.62 200 ALA A O 1
ATOM 1613 N N . PRO A 1 201 ? -17.817 21.604 102.547 1.00 72.69 201 PRO A N 1
ATOM 1614 C CA . PRO A 1 201 ? -16.468 22.043 102.183 1.00 72.69 201 PRO A CA 1
ATOM 1615 C C . PRO A 1 201 ? -16.363 22.716 100.804 1.00 72.69 201 PRO A C 1
ATOM 1617 O O . PRO A 1 201 ? -15.391 23.436 100.580 1.00 72.69 201 PRO A O 1
ATOM 1620 N N . LEU A 1 202 ? -17.317 22.498 99.886 1.00 76.94 202 LEU A N 1
ATOM 1621 C CA . LEU A 1 202 ? -17.391 23.125 98.557 1.00 76.94 202 LEU A CA 1
ATOM 1622 C C . LEU A 1 202 ? -18.830 23.138 98.022 1.00 76.94 202 LEU A C 1
ATOM 1624 O O . LEU A 1 202 ? -19.651 22.344 98.478 1.00 76.94 202 LEU A O 1
ATOM 1628 N N . SER A 1 203 ? -19.127 24.029 97.070 1.00 78.69 203 SER A N 1
ATOM 1629 C CA . SER A 1 203 ? -20.461 24.121 96.468 1.00 78.69 203 SER A CA 1
ATOM 1630 C C . SER A 1 203 ? -20.709 23.001 95.455 1.00 78.69 203 SER A C 1
ATOM 1632 O O . SER A 1 203 ? -19.877 22.757 94.574 1.00 78.69 203 SER A O 1
ATOM 1634 N N . GLY A 1 204 ? -21.863 22.347 95.547 1.00 79.00 204 GLY A N 1
ATOM 1635 C CA . GLY A 1 204 ? -22.246 21.268 94.640 1.00 79.00 204 GLY A CA 1
ATOM 1636 C C . GLY A 1 204 ? -23.531 20.569 95.068 1.00 79.00 204 GLY A C 1
ATOM 1637 O O . GLY A 1 204 ? -24.185 20.967 96.033 1.00 79.00 204 GLY A O 1
ATOM 1638 N N . THR A 1 205 ? -23.890 19.514 94.341 1.00 79.69 205 THR A N 1
ATOM 1639 C CA . THR A 1 205 ? -25.123 18.757 94.613 1.00 79.69 205 THR A CA 1
ATOM 1640 C C . THR A 1 205 ? -24.844 17.652 95.623 1.00 79.69 205 THR A C 1
ATOM 1642 O O . THR A 1 205 ? -23.936 16.847 95.405 1.00 79.69 205 THR A O 1
ATOM 1645 N N . VAL A 1 206 ? -25.608 17.605 96.714 1.00 79.94 206 VAL A N 1
ATOM 1646 C CA . VAL A 1 206 ? -25.476 16.590 97.762 1.00 79.94 206 VAL A CA 1
ATOM 1647 C C . VAL A 1 206 ? -26.043 15.258 97.272 1.00 79.94 206 VAL A C 1
ATOM 1649 O O . VAL A 1 206 ? -27.150 15.201 96.744 1.00 79.94 206 VAL A O 1
ATOM 1652 N N . LYS A 1 207 ? -25.288 14.178 97.464 1.00 81.25 207 LYS A N 1
ATOM 1653 C CA . LYS A 1 207 ? -25.652 12.803 97.118 1.00 81.25 207 LYS A CA 1
ATOM 1654 C C . LYS A 1 207 ? -25.481 11.889 98.321 1.00 81.25 207 LYS A C 1
ATOM 1656 O O . LYS A 1 207 ? -24.391 11.796 98.877 1.00 81.25 207 LYS A O 1
ATOM 1661 N N . PHE A 1 208 ? -26.522 11.187 98.735 1.00 84.25 208 PHE A N 1
ATOM 1662 C CA . PHE A 1 208 ? -26.435 10.272 99.873 1.00 84.25 208 PHE A CA 1
ATOM 1663 C C . PHE A 1 208 ? -25.828 8.927 99.460 1.00 84.25 208 PHE A C 1
ATOM 1665 O O . PHE A 1 208 ? -26.104 8.403 98.379 1.00 84.25 208 PHE A O 1
ATOM 1672 N N . SER A 1 209 ? -24.984 8.344 100.319 1.00 79.31 209 SER A N 1
ATOM 1673 C CA . SER A 1 209 ? -24.525 6.967 100.110 1.00 79.31 209 SER A CA 1
ATOM 1674 C C . SER A 1 209 ? -25.689 5.986 100.274 1.00 79.31 209 SER A C 1
ATOM 1676 O O . SER A 1 209 ? -26.590 6.186 101.088 1.00 79.31 209 SER A O 1
ATOM 1678 N N . ARG A 1 210 ? -25.656 4.877 99.525 1.00 75.12 210 ARG A N 1
ATOM 1679 C CA . ARG A 1 210 ? -26.734 3.868 99.519 1.00 75.12 210 ARG A CA 1
ATOM 1680 C C . ARG A 1 210 ? -27.001 3.209 100.882 1.00 75.12 210 ARG A C 1
ATOM 1682 O O . ARG A 1 210 ? -28.056 2.612 101.050 1.00 75.12 210 ARG A O 1
ATOM 1689 N N . ASN A 1 211 ? -26.072 3.314 101.834 1.00 69.44 211 ASN A N 1
ATOM 1690 C CA . ASN A 1 211 ? -26.136 2.639 103.136 1.00 69.44 211 ASN A CA 1
ATOM 1691 C C . ASN A 1 211 ? -26.523 3.585 104.292 1.00 69.44 211 ASN A C 1
ATOM 1693 O O . ASN A 1 211 ? -26.459 3.189 105.456 1.00 69.44 211 ASN A O 1
ATOM 1697 N N . LEU A 1 212 ? -26.881 4.839 103.998 1.00 79.00 212 LEU A N 1
ATOM 1698 C CA . LEU A 1 212 ? -27.256 5.828 105.005 1.00 79.00 212 LEU A CA 1
ATOM 1699 C C . LEU A 1 212 ? -28.739 5.675 105.387 1.00 79.00 212 LEU A C 1
ATOM 1701 O O . LEU A 1 212 ? -29.622 6.028 104.608 1.00 79.00 212 LEU A O 1
ATOM 1705 N N . ASN A 1 213 ? -29.018 5.181 106.597 1.00 78.06 213 ASN A N 1
ATOM 1706 C CA . ASN A 1 213 ? -30.383 5.087 107.122 1.00 78.06 213 ASN A CA 1
ATOM 1707 C C . ASN A 1 213 ? -30.759 6.347 107.905 1.00 78.06 213 ASN A C 1
ATOM 1709 O O . ASN A 1 213 ? -30.090 6.714 108.876 1.00 78.06 213 ASN A O 1
ATOM 1713 N N . LEU A 1 214 ? -31.863 6.972 107.502 1.00 81.69 214 LEU A N 1
ATOM 1714 C CA . LEU A 1 214 ? -32.342 8.243 108.032 1.00 81.69 214 LEU A CA 1
ATOM 1715 C C . LEU A 1 214 ? -33.780 8.109 108.544 1.00 81.69 214 LEU A C 1
ATOM 1717 O O . LEU A 1 214 ? -34.625 7.507 107.882 1.00 81.69 214 LEU A O 1
ATOM 1721 N N . ARG A 1 215 ? -34.073 8.708 109.701 1.00 80.75 215 ARG A N 1
ATOM 1722 C CA . ARG A 1 215 ? -35.430 8.862 110.237 1.00 80.75 215 ARG A CA 1
ATOM 1723 C C . ARG A 1 215 ? -35.879 10.315 110.077 1.00 80.75 215 ARG A C 1
ATOM 1725 O O . ARG A 1 215 ? -35.213 11.190 110.616 1.00 80.75 215 ARG A O 1
ATOM 1732 N N . PRO A 1 216 ? -36.989 10.613 109.390 1.00 80.44 216 PRO A N 1
ATOM 1733 C CA . PRO A 1 216 ? -37.489 11.982 109.311 1.00 80.44 216 PRO A CA 1
ATOM 1734 C C . PRO A 1 216 ? -37.983 12.469 110.685 1.00 80.44 216 PRO A C 1
ATOM 1736 O O . PRO A 1 216 ? -38.651 11.727 111.406 1.00 80.44 216 PRO A O 1
ATOM 1739 N N . LEU A 1 217 ? -37.660 13.714 111.033 1.00 78.25 217 LEU A N 1
ATOM 1740 C CA . LEU A 1 217 ? -38.135 14.420 112.224 1.00 78.25 217 LEU A CA 1
ATOM 1741 C C . LEU A 1 217 ? -39.265 15.396 111.853 1.00 78.25 217 LEU A C 1
ATOM 1743 O O . LEU A 1 217 ? -39.357 15.863 110.717 1.00 78.25 217 LEU A O 1
ATOM 1747 N N . GLU A 1 218 ? -40.120 15.747 112.820 1.00 76.19 218 GLU A N 1
ATOM 1748 C CA . GLU A 1 218 ? -41.281 16.634 112.599 1.00 76.19 218 GLU A CA 1
ATOM 1749 C C . GLU A 1 218 ? -40.896 18.044 112.106 1.00 76.19 218 GLU A C 1
ATOM 1751 O O . GLU A 1 218 ? -41.694 18.713 111.455 1.00 76.19 218 GLU A O 1
ATOM 1756 N N . ASN A 1 219 ? -39.659 18.484 112.363 1.00 71.06 219 ASN A N 1
ATOM 1757 C CA . ASN A 1 219 ? -39.121 19.777 111.925 1.00 71.06 219 ASN A CA 1
ATOM 1758 C C . ASN A 1 219 ? -38.586 19.775 110.472 1.00 71.06 219 ASN A C 1
ATOM 1760 O O . ASN A 1 219 ? -38.053 20.786 110.020 1.00 71.06 219 ASN A O 1
ATOM 1764 N N . GLY A 1 220 ? -38.712 18.658 109.744 1.00 72.12 220 GLY A N 1
ATOM 1765 C CA . GLY A 1 220 ? -38.273 18.520 108.351 1.00 72.12 220 GLY A CA 1
ATOM 1766 C C . GLY A 1 220 ? -36.800 18.139 108.158 1.00 72.12 220 GLY A C 1
ATOM 1767 O O . GLY A 1 220 ? -36.367 18.008 107.012 1.00 72.12 220 GLY A O 1
ATOM 1768 N N . SER A 1 221 ? -36.049 17.942 109.244 1.00 80.31 221 SER A N 1
ATOM 1769 C CA . SER A 1 221 ? -34.691 17.382 109.230 1.00 80.31 221 SER A CA 1
ATOM 1770 C C . SER A 1 221 ? -34.706 15.850 109.346 1.00 80.31 221 SER A C 1
ATOM 1772 O O . SER A 1 221 ? -35.753 15.242 109.586 1.00 80.31 221 SER A O 1
ATOM 1774 N N . TYR A 1 222 ? -33.549 15.212 109.182 1.00 83.38 222 TYR A N 1
ATOM 1775 C CA . TYR A 1 222 ? -33.400 13.763 109.300 1.00 83.38 222 TYR A CA 1
ATOM 1776 C C . TYR A 1 222 ? -32.478 13.389 110.449 1.00 83.38 222 TYR A C 1
ATOM 1778 O O . TYR A 1 222 ? -31.357 13.862 110.525 1.00 83.38 222 TYR A O 1
ATOM 1786 N N . GLU A 1 223 ? -32.888 12.472 111.310 1.00 81.69 223 GLU A N 1
ATOM 1787 C CA . GLU A 1 223 ? -31.986 11.859 112.274 1.00 81.69 223 GLU A CA 1
ATOM 1788 C C . GLU A 1 223 ? -31.255 10.674 111.644 1.00 81.69 223 GLU A C 1
ATOM 1790 O O . GLU A 1 223 ? -31.867 9.770 111.072 1.00 81.69 223 GLU A O 1
ATOM 1795 N N . VAL A 1 224 ? -29.932 10.666 111.757 1.00 81.50 224 VAL A N 1
ATOM 1796 C CA . VAL A 1 224 ? -29.094 9.568 111.282 1.00 81.50 224 VAL A CA 1
ATOM 1797 C C . VAL A 1 224 ? -29.244 8.388 112.231 1.00 81.50 224 VAL A C 1
ATOM 1799 O O . VAL A 1 224 ? -28.914 8.492 113.409 1.00 81.50 224 VAL A O 1
ATOM 1802 N N . ILE A 1 225 ? -29.725 7.251 111.728 1.00 78.81 225 ILE A N 1
ATOM 1803 C CA . ILE A 1 225 ? -29.894 6.034 112.535 1.00 78.81 225 ILE A CA 1
ATOM 1804 C C . ILE A 1 225 ? -28.579 5.253 112.577 1.00 78.81 225 ILE A C 1
ATOM 1806 O O . ILE A 1 225 ? -28.163 4.779 113.630 1.00 78.81 225 ILE A O 1
ATOM 1810 N N . THR A 1 226 ? -27.896 5.152 111.436 1.00 76.44 226 THR A N 1
ATOM 1811 C CA . THR A 1 226 ? -26.618 4.444 111.296 1.00 76.44 226 THR A CA 1
ATOM 1812 C C . THR A 1 226 ? -25.579 5.352 110.655 1.00 76.44 226 THR A C 1
ATOM 1814 O O . THR A 1 226 ? -25.873 6.019 109.665 1.00 76.44 226 THR A O 1
ATOM 1817 N N . THR A 1 227 ? -24.358 5.352 111.192 1.00 78.00 227 THR A N 1
ATOM 1818 C CA . THR A 1 227 ? -23.227 6.123 110.653 1.00 78.00 227 THR A CA 1
ATOM 1819 C C . THR A 1 227 ? -23.025 5.834 109.161 1.00 78.00 227 THR A C 1
ATOM 1821 O O . THR A 1 227 ? -22.958 4.673 108.760 1.00 78.00 227 THR A O 1
ATOM 1824 N N . GLY A 1 228 ? -22.908 6.877 108.340 1.00 80.31 228 GLY A N 1
ATOM 1825 C CA . GLY A 1 228 ? -22.785 6.759 106.885 1.00 80.31 228 GLY A CA 1
ATOM 1826 C C . GLY A 1 228 ? -22.102 7.967 106.244 1.00 80.31 228 GLY A C 1
ATOM 1827 O O . GLY A 1 228 ? -21.599 8.853 106.937 1.00 80.31 228 GLY A O 1
ATOM 1828 N N . THR A 1 229 ? -22.052 7.991 104.911 1.00 82.56 229 THR A N 1
ATOM 1829 C CA . THR A 1 229 ? -21.408 9.066 104.138 1.00 82.56 229 THR A CA 1
ATOM 1830 C C . THR A 1 229 ? -22.369 9.775 103.191 1.00 82.56 229 THR A C 1
ATOM 1832 O O . THR A 1 229 ? -23.346 9.201 102.704 1.00 82.56 229 THR A O 1
ATOM 1835 N N . ILE A 1 230 ? -22.080 11.046 102.943 1.00 83.94 230 ILE A N 1
ATOM 1836 C CA . ILE A 1 230 ? -22.742 11.919 101.973 1.00 83.94 230 ILE A CA 1
ATOM 1837 C C . ILE A 1 230 ? -21.665 12.538 101.063 1.00 83.94 230 ILE A C 1
ATOM 1839 O O . ILE A 1 230 ? -20.549 12.808 101.509 1.00 83.94 230 ILE A O 1
ATOM 1843 N N . TYR A 1 231 ? -21.983 12.729 99.786 1.00 80.69 231 TYR A N 1
ATOM 1844 C CA . TYR A 1 231 ? -21.094 13.236 98.738 1.00 80.69 231 TYR A CA 1
ATOM 1845 C C . TYR A 1 231 ? -21.560 14.602 98.233 1.00 80.69 231 TYR A C 1
ATOM 1847 O O . TYR A 1 231 ? -22.750 14.887 98.270 1.00 80.69 231 TYR A O 1
ATOM 1855 N N . ILE A 1 232 ? -20.648 15.423 97.713 1.00 78.56 232 ILE A N 1
ATOM 1856 C CA . ILE A 1 232 ? -20.965 16.653 96.971 1.00 78.56 232 ILE A CA 1
ATOM 1857 C C . ILE A 1 232 ? -20.335 16.562 95.569 1.00 78.56 232 ILE A C 1
ATOM 1859 O O . ILE A 1 232 ? -19.120 16.377 95.475 1.00 78.56 232 ILE A O 1
ATOM 1863 N N . GLU A 1 233 ? -21.139 16.666 94.499 1.00 77.81 233 GLU A N 1
ATOM 1864 C CA . GLU A 1 233 ? -20.714 16.533 93.084 1.00 77.81 233 GLU A CA 1
ATOM 1865 C C . GLU A 1 233 ? -20.668 17.882 92.321 1.00 77.81 233 GLU A C 1
ATOM 1867 O O . GLU A 1 233 ? -21.562 18.718 92.493 1.00 77.81 233 GLU A O 1
ATOM 1872 N N . ASN A 1 234 ? -19.670 18.077 91.436 1.00 75.31 234 ASN A N 1
ATOM 1873 C CA . ASN A 1 234 ? -19.508 19.264 90.568 1.00 75.31 234 ASN A CA 1
ATOM 1874 C C . ASN A 1 234 ? -18.950 18.894 89.162 1.00 75.31 234 ASN A C 1
ATOM 1876 O O . ASN A 1 234 ? -17.952 18.179 89.074 1.00 75.31 234 ASN A O 1
ATOM 1880 N N . VAL A 1 235 ? -19.578 19.356 88.067 1.00 69.94 235 VAL A N 1
ATOM 1881 C CA . VAL A 1 235 ? -19.220 19.025 86.662 1.00 69.94 235 VAL A CA 1
ATOM 1882 C C . VAL A 1 235 ? -18.327 20.116 86.054 1.00 69.94 235 VAL A C 1
ATOM 1884 O O . VAL A 1 235 ? -18.743 21.269 85.987 1.00 69.94 235 VAL A O 1
ATOM 1887 N N . GLN A 1 236 ? -17.133 19.767 85.557 1.00 70.94 236 GLN A N 1
ATOM 1888 C CA . GLN A 1 236 ? -16.167 20.743 85.021 1.00 70.94 236 GLN A CA 1
ATOM 1889 C C . GLN A 1 236 ? -16.222 20.949 83.499 1.00 70.94 236 GLN A C 1
ATOM 1891 O O . GLN A 1 236 ? -16.061 22.076 83.033 1.00 70.94 236 GLN A O 1
ATOM 1896 N N . SER A 1 237 ? -16.419 19.892 82.704 1.00 73.44 237 SER A N 1
ATOM 1897 C CA . SER A 1 237 ? -16.418 19.978 81.233 1.00 73.44 237 SER A CA 1
ATOM 1898 C C . SER A 1 237 ? -17.205 18.834 80.582 1.00 73.44 237 SER A C 1
ATOM 1900 O O . SER A 1 237 ? -17.377 17.767 81.176 1.00 73.44 237 SER A O 1
ATOM 1902 N N . SER A 1 238 ? -17.711 19.057 79.360 1.00 83.75 238 SER A N 1
ATOM 1903 C CA . SER A 1 238 ? -18.418 18.037 78.569 1.00 83.75 238 SER A CA 1
ATOM 1904 C C . SER A 1 238 ? -18.212 18.206 77.061 1.00 83.75 238 SER A C 1
ATOM 1906 O O . SER A 1 238 ? -18.240 19.338 76.573 1.00 83.75 238 SER A O 1
ATOM 1908 N N . LYS A 1 239 ? -18.087 17.104 76.312 1.00 86.38 239 LYS A N 1
ATOM 1909 C CA . LYS A 1 239 ? -17.928 17.097 74.844 1.00 86.38 239 LYS A CA 1
ATOM 1910 C C . LYS A 1 239 ? -18.772 15.991 74.203 1.00 86.38 239 LYS A C 1
ATOM 1912 O O . LYS A 1 239 ? -18.858 14.907 74.768 1.00 86.38 239 LYS A O 1
ATOM 1917 N N . THR A 1 240 ? -19.374 16.263 73.041 1.00 89.12 240 THR A N 1
ATOM 1918 C CA . THR A 1 240 ? -20.266 15.330 72.324 1.00 89.12 240 THR A CA 1
ATOM 1919 C C . THR A 1 240 ? -19.717 14.958 70.946 1.00 89.12 240 THR A C 1
ATOM 1921 O O . THR A 1 240 ? -19.215 15.823 70.227 1.00 89.12 240 THR A O 1
ATOM 1924 N N . TYR A 1 241 ? -19.873 13.686 70.581 1.00 90.31 241 TYR A N 1
ATOM 1925 C CA . TYR A 1 241 ? -19.403 13.051 69.354 1.00 90.31 241 TYR A CA 1
ATOM 1926 C C . TYR A 1 241 ? -20.568 12.312 68.665 1.00 90.31 241 TYR A C 1
ATOM 1928 O O . TYR A 1 241 ? -20.987 11.265 69.165 1.00 90.31 241 TYR A O 1
ATOM 1936 N N . PRO A 1 242 ? -21.140 12.843 67.567 1.00 91.19 242 PRO A N 1
ATOM 1937 C CA . PRO A 1 242 ? -22.141 12.124 66.784 1.00 91.19 242 PRO A CA 1
ATOM 1938 C C . PRO A 1 242 ? -21.489 11.042 65.913 1.00 91.19 242 PRO A C 1
ATOM 1940 O O . PRO A 1 242 ? -20.518 11.294 65.211 1.00 91.19 242 PRO A O 1
ATOM 1943 N N . VAL A 1 243 ? -22.040 9.836 65.914 1.00 90.81 243 VAL A N 1
ATOM 1944 C CA . VAL A 1 243 ? -21.537 8.680 65.166 1.00 90.81 243 VAL A CA 1
ATOM 1945 C C . VAL A 1 243 ? -22.665 8.120 64.312 1.00 90.81 243 VAL A C 1
ATOM 1947 O O . VAL A 1 243 ? -23.765 7.884 64.810 1.00 90.81 243 VAL A O 1
ATOM 1950 N N . PHE A 1 244 ? -22.408 7.939 63.020 1.00 90.19 244 PHE A N 1
ATOM 1951 C CA . PHE A 1 244 ? -23.410 7.456 62.075 1.00 90.19 244 PHE A CA 1
ATOM 1952 C C . PHE A 1 244 ? -23.665 5.949 62.217 1.00 90.19 244 PHE A C 1
ATOM 1954 O O . PHE A 1 244 ? -22.788 5.201 62.660 1.00 90.19 244 PHE A O 1
ATOM 1961 N N . GLU A 1 245 ? -24.864 5.502 61.841 1.00 84.75 245 GLU A N 1
ATOM 1962 C CA . GLU A 1 245 ? -25.256 4.091 61.883 1.00 84.75 245 GLU A CA 1
ATOM 1963 C C . GLU A 1 245 ? -24.238 3.160 61.208 1.00 84.75 245 GLU A C 1
ATOM 1965 O O . GLU A 1 245 ? -23.602 3.506 60.214 1.00 84.75 245 GLU A O 1
ATOM 1970 N N . GLY A 1 246 ? -24.079 1.953 61.753 1.00 83.56 246 GLY A N 1
ATOM 1971 C CA . GLY A 1 246 ? -23.153 0.942 61.233 1.00 83.56 246 GLY A CA 1
ATOM 1972 C C . GLY A 1 246 ? -21.706 1.069 61.721 1.00 83.56 246 GLY A C 1
ATOM 1973 O O . GLY A 1 246 ? -20.949 0.107 61.581 1.00 83.56 246 GLY A O 1
ATOM 1974 N N . ALA A 1 247 ? -21.309 2.195 62.322 1.00 87.44 247 ALA A N 1
ATOM 1975 C CA . ALA A 1 247 ? -20.009 2.312 62.980 1.00 87.44 247 ALA A CA 1
ATOM 1976 C C . ALA A 1 247 ? -19.948 1.466 64.265 1.00 87.44 247 ALA A C 1
ATOM 1978 O O . ALA A 1 247 ? -20.930 1.315 64.994 1.00 87.44 247 ALA A O 1
ATOM 1979 N N . THR A 1 248 ? -18.772 0.913 64.555 1.00 87.75 248 THR A N 1
ATOM 1980 C CA . THR A 1 248 ? -18.528 0.123 65.765 1.00 87.75 248 THR A CA 1
ATOM 1981 C C . THR A 1 248 ? -18.100 1.053 66.893 1.00 87.75 248 THR A C 1
ATOM 1983 O O . THR A 1 248 ? -17.001 1.609 66.865 1.00 87.75 248 THR A O 1
ATOM 1986 N N . ILE A 1 249 ? -18.968 1.212 67.892 1.00 89.62 249 ILE A N 1
ATOM 1987 C CA . ILE A 1 249 ? -18.685 1.975 69.111 1.00 89.62 249 ILE A CA 1
ATOM 1988 C C . ILE A 1 249 ? -17.935 1.062 70.090 1.00 89.62 249 ILE A C 1
ATOM 1990 O O . ILE A 1 249 ? -18.406 -0.030 70.406 1.00 89.62 249 ILE A O 1
ATOM 1994 N N . TYR A 1 250 ? -16.762 1.497 70.548 1.00 89.75 250 TYR A N 1
ATOM 1995 C CA . TYR A 1 250 ? -15.884 0.728 71.436 1.00 89.75 250 TYR A CA 1
ATOM 1996 C C . TYR A 1 250 ? -16.106 1.005 72.924 1.00 89.75 250 TYR A C 1
ATOM 1998 O O . TYR A 1 250 ? -15.607 0.245 73.747 1.00 89.75 250 TYR A O 1
ATOM 2006 N N . VAL A 1 251 ? -16.853 2.057 73.259 1.00 88.19 251 VAL A N 1
ATOM 2007 C CA . VAL A 1 251 ? -17.120 2.487 74.638 1.00 88.19 251 VAL A CA 1
ATOM 2008 C C . VAL A 1 251 ? -18.563 2.195 75.055 1.00 88.19 251 VAL A C 1
ATOM 2010 O O . VAL A 1 251 ? -19.468 2.178 74.218 1.00 88.19 251 VAL A O 1
ATOM 2013 N N . GLN A 1 252 ? -18.793 1.982 76.349 1.00 87.88 252 GLN A N 1
ATOM 2014 C CA . GLN A 1 252 ? -20.109 1.726 76.941 1.00 87.88 252 GLN A CA 1
ATOM 2015 C C . GLN A 1 252 ? -20.640 2.931 77.732 1.00 87.88 252 GLN A C 1
ATOM 2017 O O . GLN A 1 252 ? -19.887 3.784 78.199 1.00 87.88 252 GLN A O 1
ATOM 2022 N N . ASP A 1 253 ? -21.962 2.998 77.902 1.00 85.38 253 ASP A N 1
ATOM 2023 C CA . ASP A 1 253 ? -22.608 3.996 78.763 1.00 85.38 253 ASP A CA 1
ATOM 2024 C C . ASP A 1 253 ? -22.156 3.808 80.227 1.00 85.38 253 ASP A C 1
ATOM 2026 O O . ASP A 1 253 ? -22.231 2.702 80.767 1.00 85.38 253 ASP A O 1
ATOM 2030 N N . GLY A 1 254 ? -21.647 4.871 80.855 1.00 79.56 254 GLY A N 1
ATOM 2031 C CA . GLY A 1 254 ? -21.036 4.853 82.191 1.00 79.56 254 GLY A CA 1
ATOM 2032 C C . GLY A 1 254 ? -19.544 4.479 82.232 1.00 79.56 254 GLY A C 1
ATOM 2033 O O . GLY A 1 254 ? -18.961 4.413 83.315 1.00 79.56 254 GLY A O 1
ATOM 2034 N N . GLU A 1 255 ? -18.900 4.224 81.087 1.00 85.31 255 GLU A N 1
ATOM 2035 C CA . GLU A 1 255 ? -17.467 3.903 81.021 1.00 85.31 255 GLU A CA 1
ATOM 2036 C C . GLU A 1 255 ? -16.591 5.155 81.201 1.00 85.31 255 GLU A C 1
ATOM 2038 O O . GLU A 1 255 ? -16.909 6.235 80.704 1.00 85.31 255 GLU A O 1
ATOM 2043 N N . MET A 1 256 ? -15.468 5.018 81.912 1.00 83.75 256 MET A N 1
ATOM 2044 C CA . MET A 1 256 ? -14.495 6.099 82.099 1.00 83.75 256 MET A CA 1
ATOM 2045 C C . MET A 1 256 ? -13.418 6.028 81.021 1.00 83.75 256 MET A C 1
ATOM 2047 O O . MET A 1 256 ? -12.650 5.067 80.986 1.00 83.75 256 MET A O 1
ATOM 2051 N N . VAL A 1 257 ? -13.317 7.072 80.204 1.00 86.75 257 VAL A N 1
ATOM 2052 C CA . VAL A 1 257 ? -12.330 7.170 79.119 1.00 86.75 257 VAL A CA 1
ATOM 2053 C C . VAL A 1 257 ? -11.333 8.290 79.378 1.00 86.75 257 VAL A C 1
ATOM 2055 O O . VAL A 1 257 ? -11.655 9.287 80.035 1.00 86.75 257 VAL A O 1
ATOM 2058 N N . LYS A 1 258 ? -10.113 8.120 78.868 1.00 86.44 258 LYS A N 1
ATOM 2059 C CA . LYS A 1 258 ? -9.075 9.153 78.858 1.00 86.44 258 LYS A CA 1
ATOM 2060 C C . LYS A 1 258 ? -8.989 9.818 77.491 1.00 86.44 258 LYS A C 1
ATOM 2062 O O . LYS A 1 258 ? -9.271 9.205 76.462 1.00 86.44 258 LYS A O 1
ATOM 2067 N N . ALA A 1 259 ? -8.533 11.063 77.472 1.00 84.75 259 ALA A N 1
ATOM 2068 C CA . ALA A 1 259 ? -8.189 11.759 76.245 1.00 84.75 259 ALA A CA 1
ATOM 2069 C C . ALA A 1 259 ? -7.168 10.930 75.438 1.00 84.75 259 ALA A C 1
ATOM 2071 O O . ALA A 1 259 ? -6.100 10.570 75.939 1.00 84.75 259 ALA A O 1
ATOM 2072 N N . GLY A 1 260 ? -7.509 10.626 74.186 1.00 83.81 260 GLY A N 1
ATOM 2073 C CA . GLY A 1 260 ? -6.757 9.758 73.279 1.00 83.81 260 GLY A CA 1
ATOM 2074 C C . GLY A 1 260 ? -7.318 8.340 73.121 1.00 83.81 260 GLY A C 1
ATOM 2075 O O . GLY A 1 260 ? -6.931 7.665 72.166 1.00 83.81 260 GLY A O 1
ATOM 2076 N N . ASP A 1 261 ? -8.235 7.893 73.985 1.00 88.44 261 ASP A N 1
ATOM 2077 C CA . ASP A 1 261 ? -8.863 6.573 73.854 1.00 88.44 261 ASP A CA 1
ATOM 2078 C C . ASP A 1 261 ? -9.799 6.528 72.639 1.00 88.44 261 ASP A C 1
ATOM 2080 O O . ASP A 1 261 ? -10.482 7.502 72.312 1.00 88.44 261 ASP A O 1
ATOM 2084 N N . VAL A 1 262 ? -9.830 5.387 71.948 1.00 88.88 262 VAL A N 1
ATOM 2085 C CA . VAL A 1 262 ? -10.669 5.202 70.760 1.00 88.88 262 VAL A CA 1
ATOM 2086 C C . VAL A 1 262 ? -12.118 4.973 71.186 1.00 88.88 262 VAL A C 1
ATOM 2088 O O . VAL A 1 262 ? -12.435 3.974 71.822 1.00 88.88 262 VAL A O 1
ATOM 2091 N N . ILE A 1 263 ? -13.001 5.885 70.789 1.00 90.75 263 ILE A N 1
ATOM 2092 C CA . ILE A 1 263 ? -14.436 5.847 71.084 1.00 90.75 263 ILE A CA 1
ATOM 2093 C C . ILE A 1 263 ? -15.183 4.991 70.057 1.00 90.75 263 ILE A C 1
ATOM 2095 O O . ILE A 1 263 ? -16.062 4.212 70.417 1.00 90.75 263 ILE A O 1
ATOM 2099 N N . ALA A 1 264 ? -14.855 5.138 68.772 1.00 89.69 264 ALA A N 1
ATOM 2100 C CA . ALA A 1 264 ? -15.477 4.389 67.682 1.00 89.69 264 ALA A CA 1
ATOM 2101 C C . ALA A 1 264 ? -14.484 4.166 66.536 1.00 89.69 264 ALA A C 1
ATOM 2103 O O . ALA A 1 264 ? -13.518 4.918 66.376 1.00 89.69 264 ALA A O 1
ATOM 2104 N N . ASP A 1 265 ? -14.716 3.141 65.715 1.00 88.88 265 ASP A N 1
ATOM 2105 C CA . ASP A 1 265 ? -13.851 2.845 64.568 1.00 88.88 265 ASP A CA 1
ATOM 2106 C C . ASP A 1 265 ? -13.876 3.964 63.519 1.00 88.88 265 ASP A C 1
ATOM 2108 O O . ASP A 1 265 ? -12.849 4.258 62.911 1.00 88.88 265 ASP A O 1
ATOM 2112 N N . ARG A 1 266 ? -15.025 4.621 63.352 1.00 89.75 266 ARG A N 1
ATOM 2113 C CA . ARG A 1 266 ? -15.232 5.800 62.507 1.00 89.75 266 ARG A CA 1
ATOM 2114 C C . ARG A 1 266 ? -16.473 6.568 62.960 1.00 89.75 266 ARG A C 1
ATOM 2116 O O . ARG A 1 266 ? -17.280 6.050 63.723 1.00 89.75 266 ARG A O 1
ATOM 2123 N N . PHE A 1 267 ? -16.639 7.789 62.459 1.00 89.88 267 PHE A N 1
ATOM 2124 C CA . PHE A 1 267 ? -17.874 8.566 62.644 1.00 89.88 267 PHE A CA 1
ATOM 2125 C C . PHE A 1 267 ? -18.748 8.620 61.379 1.00 89.88 267 PHE A C 1
ATOM 2127 O O . PHE A 1 267 ? -19.953 8.813 61.500 1.00 89.88 267 PHE A O 1
ATOM 2134 N N . LEU A 1 268 ? -18.163 8.416 60.189 1.00 90.00 268 LEU A N 1
ATOM 2135 C CA . LEU A 1 268 ? -18.830 8.339 58.881 1.00 90.00 268 LEU A CA 1
ATOM 2136 C C . LEU A 1 268 ? -18.142 7.293 57.986 1.00 90.00 268 LEU A C 1
ATOM 2138 O O . LEU A 1 268 ? -16.962 6.987 58.178 1.00 90.00 268 LEU A O 1
ATOM 2142 N N . PHE A 1 269 ? -18.865 6.768 56.994 1.00 88.81 269 PHE A N 1
ATOM 2143 C CA . PHE A 1 269 ? -18.313 5.890 55.957 1.00 88.81 269 PHE A CA 1
ATOM 2144 C C . PHE A 1 269 ? -17.874 6.695 54.729 1.00 88.81 269 PHE A C 1
ATOM 2146 O O . PHE A 1 269 ? -18.444 7.736 54.409 1.00 88.81 269 PHE A O 1
ATOM 2153 N N . GLU A 1 270 ? -16.840 6.214 54.043 1.00 86.94 270 GLU A N 1
ATOM 2154 C CA . GLU A 1 270 ? -16.472 6.745 52.731 1.00 86.94 270 GLU A CA 1
ATOM 2155 C C . GLU A 1 270 ? -17.575 6.414 51.715 1.00 86.94 270 GLU A C 1
ATOM 2157 O O . GLU A 1 270 ? -18.174 5.340 51.774 1.00 86.94 270 GLU A O 1
ATOM 2162 N N . ASP A 1 271 ? -17.864 7.352 50.813 1.00 85.62 271 ASP A N 1
ATOM 2163 C CA . ASP A 1 271 ? -18.977 7.322 49.857 1.00 85.62 271 ASP A CA 1
ATOM 2164 C C . ASP A 1 271 ? -20.380 7.304 50.484 1.00 85.62 271 ASP A C 1
ATOM 2166 O O . ASP A 1 271 ? -21.364 7.042 49.782 1.00 85.62 271 ASP A O 1
ATOM 2170 N N . GLU A 1 272 ? -20.506 7.603 51.778 1.00 88.38 272 GLU A N 1
ATOM 2171 C CA . GLU A 1 272 ? -21.800 7.727 52.448 1.00 88.38 272 GLU A CA 1
ATOM 2172 C C . GLU A 1 272 ? -22.551 8.974 51.967 1.00 88.38 272 GLU A C 1
ATOM 2174 O O . GLU A 1 272 ? -21.940 10.016 51.725 1.00 88.38 272 GLU A O 1
ATOM 2179 N N . LYS A 1 273 ? -23.877 8.875 51.808 1.00 88.31 273 LYS A N 1
ATOM 2180 C CA . LYS A 1 273 ? -24.712 9.963 51.278 1.00 88.31 273 LYS A CA 1
ATOM 2181 C C . LYS A 1 273 ? -25.493 10.565 52.436 1.00 88.31 273 LYS A C 1
ATOM 2183 O O . LYS A 1 273 ? -26.375 9.912 52.988 1.00 88.31 273 LYS A O 1
ATOM 2188 N N . LEU A 1 274 ? -25.161 11.799 52.791 1.00 87.44 274 LEU A N 1
ATOM 2189 C CA . LEU A 1 274 ? -25.781 12.538 53.883 1.00 87.44 274 LEU A CA 1
ATOM 2190 C C . LEU A 1 274 ? -26.784 13.540 53.333 1.00 87.44 274 LEU A C 1
ATOM 2192 O O . LEU A 1 274 ? -26.465 14.304 52.425 1.00 87.44 274 LEU A O 1
ATOM 2196 N N . SER A 1 275 ? -27.971 13.596 53.921 1.00 87.81 275 SER A N 1
ATOM 2197 C CA . SER A 1 275 ? -28.888 14.719 53.710 1.00 87.81 275 SER A CA 1
ATOM 2198 C C . SER A 1 275 ? -28.271 16.039 54.197 1.00 87.81 275 SER A C 1
ATOM 2200 O O . SER A 1 275 ? -27.317 16.057 54.980 1.00 87.81 275 SER A O 1
ATOM 2202 N N . ILE A 1 276 ? -28.847 17.174 53.790 1.00 86.56 276 ILE A N 1
ATOM 2203 C CA . ILE A 1 276 ? -28.403 18.503 54.251 1.00 86.56 276 ILE A CA 1
ATOM 2204 C C . ILE A 1 276 ? -28.374 18.606 55.787 1.00 86.56 276 ILE A C 1
ATOM 2206 O O . ILE A 1 276 ? -27.467 19.228 56.341 1.00 86.56 276 ILE A O 1
ATOM 2210 N N . GLU A 1 277 ? -29.360 18.041 56.490 1.00 85.00 277 GLU A N 1
ATOM 2211 C CA . GLU A 1 277 ? -29.416 18.139 57.956 1.00 85.00 277 GLU A CA 1
ATOM 2212 C C . GLU A 1 277 ? -28.367 17.250 58.624 1.00 85.00 277 GLU A C 1
ATOM 2214 O O . GLU A 1 277 ? -27.681 17.704 59.538 1.00 85.00 277 GLU A O 1
ATOM 2219 N N . GLU A 1 278 ? -28.173 16.029 58.124 1.00 86.56 278 GLU A N 1
ATOM 2220 C CA . GLU A 1 278 ? -27.125 15.128 58.612 1.00 86.56 278 GLU A CA 1
ATOM 2221 C C . GLU A 1 278 ? -25.741 15.735 58.373 1.00 86.56 278 GLU A C 1
ATOM 2223 O O . GLU A 1 278 ? -24.931 15.819 59.295 1.00 86.56 278 GLU A O 1
ATOM 2228 N N . TYR A 1 279 ? -25.489 16.268 57.175 1.00 87.38 279 TYR A N 1
ATOM 2229 C CA . TYR A 1 279 ? -24.248 16.977 56.874 1.00 87.38 279 TYR A CA 1
ATOM 2230 C C . TYR A 1 279 ? -23.997 18.134 57.851 1.00 87.38 279 TYR A C 1
ATOM 2232 O O . TYR A 1 279 ? -22.878 18.283 58.344 1.00 87.38 279 TYR A O 1
ATOM 2240 N N . LYS A 1 280 ? -25.025 18.924 58.195 1.00 87.25 280 LYS A N 1
ATOM 2241 C CA . LYS A 1 280 ? -24.897 19.998 59.196 1.00 87.25 280 LYS A CA 1
ATOM 2242 C C . LYS A 1 280 ? -24.499 19.458 60.569 1.00 87.25 280 LYS A C 1
ATOM 2244 O O . LYS A 1 280 ? -23.626 20.055 61.197 1.00 87.25 280 LYS A O 1
ATOM 2249 N N . ILE A 1 281 ? -25.086 18.343 61.013 1.00 87.00 281 ILE A N 1
ATOM 2250 C CA . ILE A 1 281 ? -24.742 17.703 62.293 1.00 87.00 281 ILE A CA 1
ATOM 2251 C C . ILE A 1 281 ? -23.252 17.341 62.318 1.00 87.00 281 ILE A C 1
ATOM 2253 O O . ILE A 1 281 ? -22.526 17.769 63.220 1.00 87.00 281 ILE A O 1
ATOM 2257 N N . PHE A 1 282 ? -22.772 16.612 61.307 1.00 88.62 282 PHE A N 1
ATOM 2258 C CA . PHE A 1 282 ? -21.381 16.157 61.264 1.00 88.62 282 PHE A CA 1
ATOM 2259 C C . PHE A 1 282 ? -20.396 17.300 60.998 1.00 88.62 282 PHE A C 1
ATOM 2261 O O . PHE A 1 282 ? -19.347 17.357 61.633 1.00 88.62 282 PHE A O 1
ATOM 2268 N N . SER A 1 283 ? -20.730 18.263 60.137 1.00 86.38 283 SER A N 1
ATOM 2269 C CA . SER A 1 283 ? -19.860 19.410 59.847 1.00 86.38 283 SER A CA 1
ATOM 2270 C C . SER A 1 283 ? -19.680 20.346 61.048 1.00 86.38 283 SER A C 1
ATOM 2272 O O . SER A 1 283 ? -18.638 20.998 61.142 1.00 86.38 283 SER A O 1
ATOM 2274 N N . GLN A 1 284 ? -20.669 20.445 61.945 1.00 86.75 284 GLN A N 1
ATOM 2275 C CA . GLN A 1 284 ? -20.560 21.231 63.181 1.00 86.75 284 GLN A CA 1
ATOM 2276 C C . GLN A 1 284 ? -19.635 20.568 64.209 1.00 86.75 284 GLN A C 1
ATOM 2278 O O . GLN A 1 284 ? -18.901 21.266 64.908 1.00 86.75 284 GLN A O 1
ATOM 2283 N N . HIS A 1 285 ? -19.655 19.236 64.295 1.00 86.69 285 HIS A N 1
ATOM 2284 C CA . HIS A 1 285 ? -18.873 18.487 65.281 1.00 86.69 285 HIS A CA 1
ATOM 2285 C C . HIS A 1 285 ? -17.471 18.106 64.779 1.00 86.69 285 HIS A C 1
ATOM 2287 O O . HIS A 1 285 ? -16.539 18.040 65.577 1.00 86.69 285 HIS A O 1
ATOM 2293 N N . TYR A 1 286 ? -17.299 17.927 63.466 1.00 87.19 286 TYR A N 1
ATOM 2294 C CA . TYR A 1 286 ? -16.078 17.419 62.833 1.00 87.19 286 TYR A CA 1
ATOM 2295 C C . TYR A 1 286 ? -15.567 18.345 61.722 1.00 87.19 286 TYR A C 1
ATOM 2297 O O . TYR A 1 286 ? -15.420 17.956 60.561 1.00 87.19 286 TYR A O 1
ATOM 2305 N N . HIS A 1 287 ? -15.282 19.598 62.075 1.00 80.31 287 HIS A N 1
ATOM 2306 C CA . HIS A 1 287 ? -14.811 20.595 61.116 1.00 80.31 287 HIS A CA 1
ATOM 2307 C C . HIS A 1 287 ? -13.456 20.203 60.493 1.00 80.31 287 HIS A C 1
ATOM 2309 O O . HIS A 1 287 ? -12.468 20.022 61.203 1.00 80.31 287 HIS A O 1
ATOM 2315 N N . GLY A 1 288 ? -13.402 20.080 59.161 1.00 80.19 288 GLY A N 1
ATOM 2316 C CA . GLY A 1 288 ? -12.177 19.746 58.416 1.00 80.19 288 GLY A CA 1
ATOM 2317 C C . GLY A 1 288 ? -11.694 18.296 58.562 1.00 80.19 288 GLY A C 1
ATOM 2318 O O . GLY A 1 288 ? -10.554 17.993 58.211 1.00 80.19 288 GLY A O 1
ATOM 2319 N N . MET A 1 289 ? -12.533 17.401 59.093 1.00 84.25 289 MET A N 1
ATOM 2320 C CA . MET A 1 289 ? -12.195 15.985 59.313 1.00 84.25 289 MET A CA 1
ATOM 2321 C C . MET A 1 289 ? -12.693 15.054 58.194 1.00 84.25 289 MET A C 1
ATOM 2323 O O . MET A 1 289 ? -12.405 13.860 58.238 1.00 84.25 289 MET A O 1
ATOM 2327 N N . PHE A 1 290 ? -13.446 15.581 57.228 1.00 88.88 290 PHE A N 1
ATOM 2328 C CA . PHE A 1 290 ? -13.923 14.889 56.029 1.00 88.88 290 PHE A CA 1
ATOM 2329 C C . PHE A 1 290 ? -14.211 15.919 54.925 1.00 88.88 290 PHE A C 1
ATOM 2331 O O . PHE A 1 290 ? -14.435 17.099 55.215 1.00 88.88 290 PHE A O 1
ATOM 2338 N N . VAL A 1 291 ? -14.197 15.482 53.667 1.00 87.00 291 VAL A N 1
ATOM 2339 C CA . VAL A 1 291 ? -14.554 16.286 52.488 1.00 87.00 291 VAL A CA 1
ATOM 2340 C C . VAL A 1 291 ? -15.913 15.817 51.969 1.00 87.00 291 VAL A C 1
ATOM 2342 O O . VAL A 1 291 ? -16.324 14.688 52.235 1.00 87.00 291 VAL A O 1
ATOM 2345 N N . VAL A 1 292 ? -16.640 16.682 51.259 1.00 86.94 292 VAL A N 1
ATOM 2346 C CA . VAL A 1 292 ? -17.909 16.310 50.627 1.00 86.94 292 VAL A CA 1
ATOM 2347 C C . VAL A 1 292 ? -17.965 16.703 49.159 1.00 86.94 292 VAL A C 1
ATOM 2349 O O . VAL A 1 292 ? -17.462 17.755 48.769 1.00 86.94 292 VAL A O 1
ATOM 2352 N N . GLU A 1 293 ? -18.627 15.869 48.365 1.00 86.50 293 GLU A N 1
ATOM 2353 C CA . GLU A 1 293 ? -18.979 16.137 46.971 1.00 86.50 293 GLU A CA 1
ATOM 2354 C C . GLU A 1 293 ? -20.506 16.166 46.812 1.00 86.50 293 GLU A C 1
ATOM 2356 O O . GLU A 1 293 ? -21.220 15.423 47.478 1.00 86.50 293 GLU A O 1
ATOM 2361 N N . GLU A 1 294 ? -21.030 17.022 45.933 1.00 81.12 294 GLU A N 1
ATOM 2362 C CA . GLU A 1 294 ? -22.480 17.114 45.660 1.00 81.12 294 GLU A CA 1
ATOM 2363 C C . GLU A 1 294 ? -22.916 16.303 44.429 1.00 81.12 294 GLU A C 1
ATOM 2365 O O . GLU A 1 294 ? -24.110 16.157 44.159 1.00 81.12 294 GLU A O 1
ATOM 2370 N N . GLN A 1 295 ? -21.959 15.827 43.630 1.00 83.12 295 GLN A N 1
ATOM 2371 C CA . GLN A 1 295 ? -22.222 15.157 42.361 1.00 83.12 295 GLN A CA 1
ATOM 2372 C C . GLN A 1 295 ? -21.414 13.870 42.248 1.00 83.12 295 GLN A C 1
ATOM 2374 O O . GLN A 1 295 ? -20.282 13.811 42.720 1.00 83.12 295 GLN A O 1
ATOM 2379 N N . VAL A 1 296 ? -21.986 12.860 41.589 1.00 81.38 296 VAL A N 1
ATOM 2380 C CA . VAL A 1 296 ? -21.266 11.630 41.240 1.00 81.38 296 VAL A CA 1
ATOM 2381 C C . VAL A 1 296 ? -21.007 11.595 39.749 1.00 81.38 296 VAL A C 1
ATOM 2383 O O . VAL A 1 296 ? -21.938 11.649 38.942 1.00 81.38 296 VAL A O 1
ATOM 2386 N N . GLU A 1 297 ? -19.740 11.415 39.395 1.00 80.44 297 GLU A N 1
ATOM 2387 C CA . GLU A 1 297 ? -19.321 11.105 38.036 1.00 80.44 297 GLU A CA 1
ATOM 2388 C C . GLU A 1 297 ? -19.353 9.583 37.831 1.00 80.44 297 GLU A C 1
ATOM 2390 O O . GLU A 1 297 ? -18.505 8.854 38.341 1.00 80.44 297 GLU A O 1
ATOM 2395 N N . ASN A 1 298 ? -20.338 9.097 37.071 1.00 78.81 298 ASN A N 1
ATOM 2396 C CA . ASN A 1 298 ? -20.503 7.674 36.765 1.00 78.81 298 ASN A CA 1
ATOM 2397 C C . ASN A 1 298 ? -20.600 7.429 35.256 1.00 78.81 298 ASN A C 1
ATOM 2399 O O . ASN A 1 298 ? -21.281 8.150 34.522 1.00 78.81 298 ASN A O 1
ATOM 2403 N N . ASP A 1 299 ? -19.972 6.350 34.790 1.00 81.12 299 ASP A N 1
ATOM 2404 C CA . ASP A 1 299 ? -20.147 5.845 33.428 1.00 81.12 299 ASP A CA 1
ATOM 2405 C C . ASP A 1 299 ? -21.374 4.916 33.385 1.00 81.12 299 ASP A C 1
ATOM 2407 O O . ASP A 1 299 ? -21.315 3.755 33.791 1.00 81.12 299 ASP A O 1
ATOM 2411 N N . LYS A 1 300 ? -22.504 5.422 32.877 1.00 83.50 300 LYS A N 1
ATOM 2412 C CA . LYS A 1 300 ? -23.775 4.684 32.808 1.00 83.50 300 LYS A CA 1
ATOM 2413 C C . LYS A 1 300 ? -23.935 3.986 31.449 1.00 83.50 300 LYS A C 1
ATOM 2415 O O . LYS A 1 300 ? -23.706 4.629 30.422 1.00 83.50 300 LYS A O 1
ATOM 2420 N N . PRO A 1 301 ? -24.335 2.700 31.383 1.00 87.12 301 PRO A N 1
ATOM 2421 C CA . PRO A 1 301 ? -24.594 2.019 30.113 1.00 87.12 301 PRO A CA 1
ATOM 2422 C C . PRO A 1 301 ? -25.660 2.743 29.289 1.00 87.12 301 PRO A C 1
ATOM 2424 O O . PRO A 1 301 ? -26.676 3.174 29.838 1.00 87.12 301 PRO A O 1
ATOM 2427 N N . ILE A 1 302 ? -25.444 2.860 27.978 1.00 90.38 302 ILE A N 1
ATOM 2428 C CA . ILE A 1 302 ? -26.423 3.477 27.074 1.00 90.38 302 ILE A CA 1
ATOM 2429 C C . ILE A 1 302 ? -27.317 2.439 26.408 1.00 90.38 302 ILE A C 1
ATOM 2431 O O . ILE A 1 302 ? -26.876 1.324 26.136 1.00 90.38 302 ILE A O 1
ATOM 2435 N N . MET A 1 303 ? -28.541 2.843 26.077 1.00 90.25 303 MET A N 1
ATOM 2436 C CA . MET A 1 303 ? -29.512 2.105 25.272 1.00 90.25 303 MET A CA 1
ATOM 2437 C C . MET A 1 303 ? -30.108 3.031 24.209 1.00 90.25 303 MET A C 1
ATOM 2439 O O . MET A 1 303 ? -30.096 4.252 24.360 1.00 90.25 303 MET A O 1
ATOM 2443 N N . VAL A 1 304 ? -30.614 2.469 23.113 1.00 92.44 304 VAL A N 1
ATOM 2444 C CA . VAL A 1 304 ? -31.311 3.230 22.069 1.00 92.44 304 VAL A CA 1
ATOM 2445 C C . VAL A 1 304 ? -32.788 2.873 22.062 1.00 92.44 304 VAL A C 1
ATOM 2447 O O . VAL A 1 304 ? -33.148 1.696 22.079 1.00 92.44 304 VAL A O 1
ATOM 2450 N N . VAL A 1 305 ? -33.643 3.893 22.019 1.00 91.56 305 VAL A N 1
ATOM 2451 C CA . VAL A 1 305 ? -35.099 3.726 21.974 1.00 91.56 305 VAL A CA 1
ATOM 2452 C C . VAL A 1 305 ? -35.501 3.138 20.624 1.00 91.56 305 VAL A C 1
ATOM 2454 O O . VAL A 1 305 ? -35.345 3.776 19.579 1.00 91.56 305 VAL A O 1
ATOM 2457 N N . THR A 1 306 ? -36.011 1.909 20.645 1.00 90.38 306 THR A N 1
ATOM 2458 C CA . THR A 1 306 ? -36.471 1.174 19.457 1.00 90.38 306 THR A CA 1
ATOM 2459 C C . THR A 1 306 ? -37.958 1.373 19.194 1.00 90.38 306 THR A C 1
ATOM 2461 O O . THR A 1 306 ? -38.358 1.476 18.032 1.00 90.38 306 THR A O 1
ATOM 2464 N N . TYR A 1 307 ? -38.752 1.503 20.257 1.00 89.75 307 TYR A N 1
ATOM 2465 C CA . TYR A 1 307 ? -40.181 1.778 20.211 1.00 89.75 307 TYR A CA 1
ATOM 2466 C C . TYR A 1 307 ? -40.558 2.759 21.323 1.00 89.75 307 TYR A C 1
ATOM 2468 O O . TYR A 1 307 ? -40.025 2.686 22.431 1.00 89.75 307 TYR A O 1
ATOM 2476 N N . ILE A 1 308 ? -41.468 3.676 21.010 1.00 89.12 308 ILE A N 1
ATOM 2477 C CA . ILE A 1 308 ? -42.085 4.582 21.973 1.00 89.12 308 ILE A CA 1
ATOM 2478 C C . ILE A 1 308 ? -43.521 4.869 21.533 1.00 89.12 308 ILE A C 1
ATOM 2480 O O . ILE A 1 308 ? -43.779 5.078 20.345 1.00 89.12 308 ILE A O 1
ATOM 2484 N N . ASP A 1 309 ? -44.439 4.850 22.491 1.00 89.12 309 ASP A N 1
ATOM 2485 C CA . ASP A 1 309 ? -45.839 5.214 22.304 1.00 89.12 309 ASP A CA 1
ATOM 2486 C C . ASP A 1 309 ? -45.979 6.720 21.983 1.00 89.12 309 ASP A C 1
ATOM 2488 O O . ASP A 1 309 ? -45.323 7.534 22.641 1.00 89.12 309 ASP A O 1
ATOM 2492 N N . PRO A 1 310 ? -46.816 7.132 21.009 1.00 85.75 310 PRO A N 1
ATOM 2493 C CA . PRO A 1 310 ? -46.934 8.536 20.603 1.00 85.75 310 PRO A CA 1
ATOM 2494 C C . PRO A 1 310 ? -47.330 9.490 21.735 1.00 85.75 310 PRO A C 1
ATOM 2496 O O . PRO A 1 310 ? -46.776 10.582 21.825 1.00 85.75 310 PRO A O 1
ATOM 2499 N N . GLU A 1 311 ? -48.231 9.070 22.629 1.00 82.50 311 GLU A N 1
ATOM 2500 C CA . GLU A 1 311 ? -48.674 9.895 23.763 1.00 82.50 311 GLU A CA 1
ATOM 2501 C C . GLU A 1 311 ? -47.511 10.175 24.724 1.00 82.50 311 GLU A C 1
ATOM 2503 O O . GLU A 1 311 ? -47.295 11.304 25.160 1.00 82.50 311 GLU A O 1
ATOM 2508 N N . MET A 1 312 ? -46.708 9.143 25.004 1.00 83.88 312 MET A N 1
ATOM 2509 C CA . MET A 1 312 ? -45.516 9.277 25.838 1.00 83.88 312 MET A CA 1
ATOM 2510 C C . MET A 1 312 ? -44.454 10.140 25.150 1.00 83.88 312 MET A C 1
ATOM 2512 O O . MET A 1 312 ? -43.775 10.923 25.814 1.00 83.88 312 MET A O 1
ATOM 2516 N N . ALA A 1 313 ? -44.276 10.005 23.835 1.00 85.06 313 ALA A N 1
ATOM 2517 C CA . ALA A 1 313 ? -43.307 10.799 23.088 1.00 85.06 313 ALA A CA 1
ATOM 2518 C C . ALA A 1 313 ? -43.619 12.304 23.172 1.00 85.06 313 ALA A C 1
ATOM 2520 O O . ALA A 1 313 ? -42.697 13.102 23.341 1.00 85.06 313 ALA A O 1
ATOM 2521 N N . GLU A 1 314 ? -44.898 12.694 23.127 1.00 83.00 314 GLU A N 1
ATOM 2522 C CA . GLU A 1 314 ? -45.324 14.090 23.307 1.00 83.00 314 GLU A CA 1
ATOM 2523 C C . GLU A 1 314 ? -45.095 14.593 24.741 1.00 83.00 314 GLU A C 1
ATOM 2525 O O . GLU A 1 314 ? -44.591 15.699 24.933 1.00 83.00 314 GLU A O 1
ATOM 2530 N N . GLU A 1 315 ? -45.394 13.772 25.751 1.00 81.75 315 GLU A N 1
ATOM 2531 C CA . GLU A 1 315 ? -45.230 14.128 27.168 1.00 81.75 315 GLU A CA 1
ATOM 2532 C C . GLU A 1 315 ? -43.755 14.189 27.606 1.00 81.75 315 GLU A C 1
ATOM 2534 O O . GLU A 1 315 ? -43.348 15.026 28.419 1.00 81.75 315 GLU A O 1
ATOM 2539 N N . THR A 1 316 ? -42.921 13.295 27.072 1.00 81.56 316 THR A N 1
ATOM 2540 C CA . THR A 1 316 ? -41.514 13.166 27.476 1.00 81.56 316 THR A CA 1
ATOM 2541 C C . THR A 1 316 ? -40.551 13.935 26.578 1.00 81.56 316 THR A C 1
ATOM 2543 O O . THR A 1 316 ? -39.464 14.297 27.030 1.00 81.56 316 THR A O 1
ATOM 2546 N N . GLY A 1 317 ? -40.938 14.210 25.328 1.00 83.12 317 GLY A N 1
ATOM 2547 C CA . GLY A 1 317 ? -40.056 14.744 24.289 1.00 83.12 317 GLY A CA 1
ATOM 2548 C C . GLY A 1 317 ? -39.043 13.720 23.761 1.00 83.12 317 GLY A C 1
ATOM 2549 O O . GLY A 1 317 ? -38.137 14.092 23.012 1.00 83.12 317 GLY A O 1
ATOM 2550 N N . ILE A 1 318 ? -39.161 12.446 24.154 1.00 85.94 318 ILE A N 1
ATOM 2551 C CA . ILE A 1 318 ? -38.267 11.380 23.700 1.00 85.94 318 ILE A CA 1
ATOM 2552 C C . ILE A 1 318 ? -38.683 10.917 22.313 1.00 85.94 318 ILE A C 1
ATOM 2554 O O . ILE A 1 318 ? -39.856 10.696 22.023 1.00 85.94 318 ILE A O 1
ATOM 2558 N N . THR A 1 319 ? -37.690 10.728 21.450 1.00 87.56 319 THR A N 1
ATOM 2559 C CA . THR A 1 319 ? -37.903 10.272 20.077 1.00 87.56 319 THR A CA 1
ATOM 2560 C C . THR A 1 319 ? -37.268 8.912 19.823 1.00 87.56 319 THR A C 1
ATOM 2562 O O . THR A 1 319 ? -36.305 8.491 20.466 1.00 87.56 319 THR A O 1
ATOM 2565 N N . ARG A 1 320 ? -37.813 8.198 18.840 1.00 87.62 320 ARG A N 1
ATOM 2566 C CA . ARG A 1 320 ? -37.254 6.930 18.371 1.00 87.62 320 ARG A CA 1
ATOM 2567 C C . ARG A 1 320 ? -35.845 7.141 17.805 1.00 87.62 320 ARG A C 1
ATOM 2569 O O . ARG A 1 320 ? -35.607 8.078 17.049 1.00 87.62 320 ARG A O 1
ATOM 2576 N N . GLY A 1 321 ? -34.914 6.253 18.152 1.00 86.69 321 GLY A N 1
ATOM 2577 C CA . GLY A 1 321 ? -33.495 6.382 17.806 1.00 86.69 321 GLY A CA 1
ATOM 2578 C C . GLY A 1 321 ? -32.686 7.264 18.766 1.00 86.69 321 GLY A C 1
ATOM 2579 O O . GLY A 1 321 ? -31.469 7.364 18.609 1.00 86.69 321 GLY A O 1
ATOM 2580 N N . GLN A 1 322 ? -33.320 7.868 19.777 1.00 90.12 322 GLN A N 1
ATOM 2581 C CA . GLN A 1 322 ? -32.621 8.609 20.822 1.00 90.12 322 GLN A CA 1
ATOM 2582 C C . GLN A 1 322 ? -31.866 7.662 21.759 1.00 90.12 322 GLN A C 1
ATOM 2584 O O . GLN A 1 322 ? -32.345 6.579 22.103 1.00 90.12 322 GLN A O 1
ATOM 2589 N N . ILE A 1 323 ? -30.670 8.084 22.169 1.00 90.31 323 ILE A N 1
ATOM 2590 C CA . ILE A 1 323 ? -29.847 7.367 23.141 1.00 90.31 323 ILE A CA 1
ATOM 2591 C C . ILE A 1 323 ? -30.218 7.837 24.548 1.00 90.31 323 ILE A C 1
ATOM 2593 O O . ILE A 1 323 ? -30.130 9.031 24.843 1.00 90.31 323 ILE A O 1
ATOM 2597 N N . ILE A 1 324 ? -30.574 6.889 25.407 1.00 90.69 324 ILE A N 1
ATOM 2598 C CA . ILE A 1 324 ? -30.894 7.083 26.826 1.00 90.69 324 ILE A CA 1
ATOM 2599 C C . ILE A 1 324 ? -29.978 6.208 27.686 1.00 90.69 324 ILE A C 1
ATOM 2601 O O . ILE A 1 324 ? -29.362 5.271 27.170 1.00 90.69 324 ILE A O 1
ATOM 2605 N N . THR A 1 325 ? -29.825 6.503 28.976 1.00 90.25 325 THR A N 1
ATOM 2606 C CA . THR A 1 325 ? -29.103 5.580 29.863 1.00 90.25 325 THR A CA 1
ATOM 2607 C C . THR A 1 325 ? -30.001 4.409 30.261 1.00 90.25 325 THR A C 1
ATOM 2609 O O . THR A 1 325 ? -31.226 4.476 30.152 1.00 90.25 325 THR A O 1
ATOM 2612 N N . GLN A 1 326 ? -29.400 3.306 30.703 1.00 87.31 326 GLN A N 1
ATOM 2613 C CA . GLN A 1 326 ? -30.160 2.162 31.205 1.00 87.31 326 GLN A CA 1
ATOM 2614 C C . GLN A 1 326 ? -31.054 2.543 32.396 1.00 87.31 326 GLN A C 1
ATOM 2616 O O . GLN A 1 326 ? -32.192 2.092 32.454 1.00 87.31 326 GLN A O 1
ATOM 2621 N N . GLN A 1 327 ? -30.564 3.392 33.301 1.00 85.56 327 GLN A N 1
ATOM 2622 C CA . GLN A 1 327 ? -31.343 3.865 34.448 1.00 85.56 327 GLN A CA 1
ATOM 2623 C C . GLN A 1 327 ? -32.535 4.716 34.008 1.00 85.56 327 GLN A C 1
ATOM 2625 O O . GLN A 1 327 ? -33.645 4.497 34.483 1.00 85.56 327 GLN A O 1
ATOM 2630 N N . ASP A 1 328 ? -32.342 5.610 33.030 1.00 87.50 328 ASP A N 1
ATOM 2631 C CA . ASP A 1 328 ? -33.457 6.385 32.471 1.00 87.50 328 ASP A CA 1
ATOM 2632 C C . ASP A 1 328 ? -34.520 5.452 31.884 1.00 87.50 328 ASP A C 1
ATOM 2634 O O . ASP A 1 328 ? -35.711 5.648 32.103 1.00 87.50 328 ASP A O 1
ATOM 2638 N N . TYR A 1 329 ? -34.100 4.413 31.152 1.00 89.12 329 TYR A N 1
ATOM 2639 C CA . TYR A 1 329 ? -35.024 3.421 30.606 1.00 89.12 329 TYR A CA 1
ATOM 2640 C C . TYR A 1 329 ? -35.802 2.687 31.702 1.00 89.12 329 TYR A C 1
ATOM 2642 O O . TYR A 1 329 ? -37.012 2.522 31.571 1.00 89.12 329 TYR A O 1
ATOM 2650 N N . GLU A 1 330 ? -35.133 2.263 32.774 1.00 87.50 330 GLU A N 1
ATOM 2651 C CA . GLU A 1 330 ? -35.772 1.607 33.919 1.00 87.50 330 GLU A CA 1
ATOM 2652 C C . GLU A 1 330 ? -36.801 2.538 34.582 1.00 87.50 330 GLU A C 1
ATOM 2654 O O . GLU A 1 330 ? -37.941 2.121 34.801 1.00 87.50 330 GLU A O 1
ATOM 2659 N N . ALA A 1 331 ? -36.459 3.815 34.785 1.00 85.44 331 ALA A N 1
ATOM 2660 C CA . ALA A 1 331 ? -37.369 4.822 35.329 1.00 85.44 331 ALA A CA 1
ATOM 2661 C C . ALA A 1 331 ? -38.583 5.073 34.416 1.00 85.44 331 ALA A C 1
ATOM 2663 O O . ALA A 1 331 ? -39.729 5.022 34.867 1.00 85.44 331 ALA A O 1
ATOM 2664 N N . TYR A 1 332 ? -38.365 5.272 33.111 1.00 87.62 332 TYR A N 1
ATOM 2665 C CA . TYR A 1 332 ? -39.459 5.446 32.151 1.00 87.62 332 TYR A CA 1
ATOM 2666 C C . TYR A 1 332 ? -40.344 4.204 32.036 1.00 87.62 332 TYR A C 1
ATOM 2668 O O . TYR A 1 332 ? -41.561 4.339 31.942 1.00 87.62 332 TYR A O 1
ATOM 2676 N N . SER A 1 333 ? -39.757 3.008 32.070 1.00 87.12 333 SER A N 1
ATOM 2677 C CA . SER A 1 333 ? -40.492 1.741 32.033 1.00 87.12 333 SER A CA 1
ATOM 2678 C C . SER A 1 333 ? -41.356 1.548 33.283 1.00 87.12 333 SER A C 1
ATOM 2680 O O . SER A 1 333 ? -42.466 1.025 33.198 1.00 87.12 333 SER A O 1
ATOM 2682 N N . MET A 1 334 ? -40.894 2.031 34.440 1.00 84.44 334 MET A N 1
ATOM 2683 C CA . MET A 1 334 ? -41.652 1.979 35.689 1.00 84.44 334 MET A CA 1
ATOM 2684 C C . MET A 1 334 ? -42.867 2.921 35.678 1.00 84.44 334 MET A C 1
ATOM 2686 O O . MET A 1 334 ? -43.943 2.545 36.141 1.00 84.44 334 MET A O 1
ATOM 2690 N N . ILE A 1 335 ? -42.714 4.131 35.131 1.00 83.56 335 ILE A N 1
ATOM 2691 C CA . ILE A 1 335 ? -43.790 5.137 35.065 1.00 83.56 335 ILE A CA 1
ATOM 2692 C C . ILE A 1 335 ? -44.762 4.867 33.911 1.00 83.56 335 ILE A C 1
ATOM 2694 O O . ILE A 1 335 ? -45.968 5.102 34.043 1.00 83.56 335 ILE A O 1
ATOM 2698 N N . TYR A 1 336 ? -44.253 4.352 32.789 1.00 84.94 336 TYR A N 1
ATOM 2699 C CA . TYR A 1 336 ? -45.022 4.027 31.589 1.00 84.94 336 TYR A CA 1
ATOM 2700 C C . TYR A 1 336 ? -44.826 2.557 31.170 1.00 84.94 336 TYR A C 1
ATOM 2702 O O . TYR A 1 336 ? -44.196 2.279 30.140 1.00 84.94 336 TYR A O 1
ATOM 2710 N N . PRO A 1 337 ? -45.390 1.593 31.924 1.00 84.56 337 PRO A N 1
ATOM 2711 C CA . PRO A 1 337 ? -45.239 0.174 31.621 1.00 84.56 337 PRO A CA 1
ATOM 2712 C C . PRO A 1 337 ? -45.711 -0.166 30.203 1.00 84.56 337 PRO A C 1
ATOM 2714 O O . PRO A 1 337 ? -46.846 0.123 29.827 1.00 84.56 337 PRO A O 1
ATOM 2717 N N . GLY A 1 338 ? -44.833 -0.783 29.409 1.00 84.00 338 GLY A N 1
ATOM 2718 C CA . GLY A 1 338 ? -45.136 -1.228 28.042 1.00 84.00 338 GLY A CA 1
ATOM 2719 C C . GLY A 1 338 ? -45.230 -0.123 26.982 1.00 84.00 338 GLY A C 1
ATOM 2720 O O . GLY A 1 338 ? -45.517 -0.429 25.827 1.00 84.00 338 GLY A O 1
ATOM 2721 N N . LYS A 1 339 ? -44.976 1.146 27.332 1.00 87.69 339 LYS A N 1
ATOM 2722 C CA . LYS A 1 339 ? -45.017 2.272 26.378 1.00 87.69 339 LYS A CA 1
ATOM 2723 C C . LYS A 1 339 ? -43.655 2.634 25.773 1.00 87.69 339 LYS A C 1
ATOM 2725 O O . LYS A 1 339 ? -43.606 3.424 24.833 1.00 87.69 339 LYS A O 1
ATOM 2730 N N . ILE A 1 340 ? -42.558 2.065 26.275 1.00 89.56 340 ILE A N 1
ATOM 2731 C CA . ILE A 1 340 ? -41.196 2.300 25.777 1.00 89.56 340 ILE A CA 1
ATOM 2732 C C . ILE A 1 340 ? -40.415 0.987 25.691 1.00 89.56 340 ILE A C 1
ATOM 2734 O O . ILE A 1 340 ? -40.446 0.179 26.614 1.00 89.56 340 ILE A O 1
ATOM 2738 N N . GLU A 1 341 ? -39.671 0.797 24.600 1.00 90.38 341 GLU A N 1
ATOM 2739 C CA . GLU A 1 341 ? -38.693 -0.286 24.459 1.00 90.38 341 GLU A CA 1
ATOM 2740 C C . GLU A 1 341 ? -37.348 0.281 24.003 1.00 90.38 341 GLU A C 1
ATOM 2742 O O . GLU A 1 341 ? -37.246 0.917 22.945 1.00 90.38 341 GLU A O 1
ATOM 2747 N N . ALA A 1 342 ? -36.289 -0.003 24.757 1.00 91.06 342 ALA A N 1
ATOM 2748 C CA . ALA A 1 342 ? -34.927 0.360 24.394 1.00 91.06 342 ALA A CA 1
ATOM 2749 C C . ALA A 1 342 ? -34.006 -0.863 24.418 1.00 91.06 342 ALA A C 1
ATOM 2751 O O . ALA A 1 342 ? -34.094 -1.718 25.295 1.00 91.06 342 ALA A O 1
ATOM 2752 N N . GLU A 1 343 ? -33.110 -0.935 23.436 1.00 90.69 343 GLU A N 1
ATOM 2753 C CA . GLU A 1 343 ? -32.181 -2.052 23.260 1.00 90.69 343 GLU A CA 1
ATOM 2754 C C . GLU A 1 343 ? -30.733 -1.578 23.097 1.00 90.69 343 GLU A C 1
ATOM 2756 O O . GLU A 1 343 ? -30.444 -0.388 22.971 1.00 90.69 343 GLU A O 1
ATOM 2761 N N . THR A 1 344 ? -29.798 -2.530 23.073 1.00 90.44 344 THR A N 1
ATOM 2762 C CA . THR A 1 344 ? -28.360 -2.284 22.898 1.00 90.44 344 THR A CA 1
ATOM 2763 C C . THR A 1 344 ? -27.741 -3.171 21.821 1.00 90.44 344 THR A C 1
ATOM 2765 O O . THR A 1 344 ? -28.289 -4.207 21.428 1.00 90.44 344 THR A O 1
ATOM 2768 N N . GLY A 1 345 ? -26.558 -2.781 21.344 1.00 91.06 345 GLY A N 1
ATOM 2769 C CA . GLY A 1 345 ? -25.787 -3.556 20.380 1.00 91.06 345 GLY A CA 1
ATOM 2770 C C . GLY A 1 345 ? -26.337 -3.504 18.953 1.00 91.06 345 GLY A C 1
ATOM 2771 O O . GLY A 1 345 ? -27.240 -2.740 18.610 1.00 91.06 345 GLY A O 1
ATOM 2772 N N . ALA A 1 346 ? -25.793 -4.372 18.101 1.00 92.69 346 ALA A N 1
ATOM 2773 C CA . ALA A 1 346 ? -26.208 -4.486 16.703 1.00 92.69 346 ALA A CA 1
ATOM 2774 C C . ALA A 1 346 ? -27.680 -4.922 16.529 1.00 92.69 346 ALA A C 1
ATOM 2776 O O . ALA A 1 346 ? -28.294 -4.594 15.515 1.00 92.69 346 ALA A O 1
ATOM 2777 N N . ALA A 1 347 ? -28.262 -5.613 17.518 1.00 91.50 347 ALA A N 1
ATOM 2778 C CA . ALA A 1 347 ? -29.672 -6.011 17.512 1.00 91.50 347 ALA A CA 1
ATOM 2779 C C . ALA A 1 347 ? -30.610 -4.792 17.496 1.00 91.50 347 ALA A C 1
ATOM 2781 O O . ALA A 1 347 ? -31.524 -4.733 16.674 1.00 91.50 347 ALA A O 1
ATOM 2782 N N . ALA A 1 348 ? -30.302 -3.777 18.307 1.00 92.81 348 ALA A N 1
ATOM 2783 C CA . ALA A 1 348 ? -31.070 -2.540 18.360 1.00 92.81 348 ALA A CA 1
ATOM 2784 C C . ALA A 1 348 ? -31.036 -1.790 17.018 1.00 92.81 348 ALA A C 1
ATOM 2786 O O . ALA A 1 348 ? -32.069 -1.377 16.490 1.00 92.81 348 ALA A O 1
ATOM 2787 N N . ILE A 1 349 ? -29.847 -1.691 16.408 1.00 94.19 349 ILE A N 1
ATOM 2788 C CA . ILE A 1 349 ? -29.671 -1.097 15.074 1.00 94.19 349 ILE A CA 1
ATOM 2789 C C . ILE A 1 349 ? -30.467 -1.876 14.023 1.00 94.19 349 ILE A C 1
ATOM 2791 O O . ILE A 1 349 ? -31.119 -1.269 13.174 1.00 94.19 349 ILE A O 1
ATOM 2795 N N . LYS A 1 350 ? -30.464 -3.213 14.090 1.00 94.25 350 LYS A N 1
ATOM 2796 C CA . LYS A 1 350 ? -31.249 -4.053 13.182 1.00 94.25 350 LYS A CA 1
ATOM 2797 C C . LYS A 1 350 ? -32.748 -3.776 13.312 1.00 94.25 350 LYS A C 1
ATOM 2799 O O . LYS A 1 350 ? -33.387 -3.552 12.287 1.00 94.25 350 LYS A O 1
ATOM 2804 N N . LYS A 1 351 ? -33.297 -3.740 14.534 1.00 93.50 351 LYS A N 1
ATOM 2805 C CA . LYS A 1 351 ? -34.717 -3.420 14.768 1.00 93.50 351 LYS A CA 1
ATOM 2806 C C . LYS A 1 351 ? -35.095 -2.055 14.196 1.00 93.50 351 LYS A C 1
ATOM 2808 O O . LYS A 1 351 ? -36.099 -1.936 13.496 1.00 93.50 351 LYS A O 1
ATOM 2813 N N . LEU A 1 352 ? -34.258 -1.042 14.429 1.00 92.62 352 LEU A N 1
ATOM 2814 C CA . LEU A 1 352 ? -34.478 0.295 13.880 1.00 92.62 352 LEU A CA 1
ATOM 2815 C C . LEU A 1 352 ? -34.510 0.290 12.345 1.00 92.62 352 LEU A C 1
ATOM 2817 O O . LEU A 1 352 ? -35.369 0.946 11.761 1.00 92.62 352 LEU A O 1
ATOM 2821 N N . LEU A 1 353 ? -33.611 -0.465 11.702 1.00 93.12 353 LEU A N 1
ATOM 2822 C CA . LEU A 1 353 ? -33.550 -0.603 10.243 1.00 93.12 353 LEU A CA 1
ATOM 2823 C C . LEU A 1 353 ? -34.747 -1.373 9.662 1.00 93.12 353 LEU A C 1
ATOM 2825 O O . LEU A 1 353 ? -35.244 -0.976 8.614 1.00 93.12 353 LEU A O 1
ATOM 2829 N N . GLN A 1 354 ? -35.227 -2.426 10.333 1.00 93.44 354 GLN A N 1
ATOM 2830 C CA . GLN A 1 354 ? -36.381 -3.231 9.891 1.00 93.44 354 GLN A CA 1
ATOM 2831 C C . GLN A 1 354 ? -37.694 -2.446 9.871 1.00 93.44 354 GLN A C 1
ATOM 2833 O O . GLN A 1 354 ? -38.584 -2.722 9.076 1.00 93.44 354 GLN A O 1
ATOM 2838 N N . GLN A 1 355 ? -37.815 -1.475 10.766 1.00 90.19 355 GLN A N 1
ATOM 2839 C CA . GLN A 1 355 ? -38.974 -0.600 10.895 1.00 90.19 355 GLN A CA 1
ATOM 2840 C C . GLN A 1 355 ? -38.899 0.628 9.959 1.00 90.19 355 GLN A C 1
ATOM 2842 O O . GLN A 1 355 ? -39.691 1.557 10.114 1.00 90.19 355 GLN A O 1
ATOM 2847 N N . LEU A 1 356 ? -37.914 0.707 9.053 1.00 90.12 356 LEU A N 1
ATOM 2848 C CA . LEU A 1 356 ? -37.841 1.777 8.057 1.00 90.12 356 LEU A CA 1
ATOM 2849 C C . LEU A 1 356 ? -38.678 1.424 6.830 1.00 90.12 356 LEU A C 1
ATOM 2851 O O . LEU A 1 356 ? -38.401 0.441 6.147 1.00 90.12 356 LEU A O 1
ATOM 2855 N N . ASP A 1 357 ? -39.618 2.299 6.491 1.00 90.81 357 ASP A N 1
ATOM 2856 C CA . ASP A 1 357 ? -40.290 2.276 5.197 1.00 90.81 357 ASP A CA 1
ATOM 2857 C C . ASP A 1 357 ? -39.534 3.183 4.210 1.00 90.81 357 ASP A C 1
ATOM 2859 O O . ASP A 1 357 ? -39.463 4.407 4.372 1.00 90.81 357 ASP A O 1
ATOM 2863 N N . LEU A 1 358 ? -38.915 2.569 3.197 1.00 91.69 358 LEU A N 1
ATOM 2864 C CA . LEU A 1 358 ? -38.125 3.287 2.195 1.00 91.69 358 LEU A CA 1
ATOM 2865 C C . LEU A 1 358 ? -38.993 4.129 1.249 1.00 91.69 358 LEU A C 1
ATOM 2867 O O . LEU A 1 358 ? -38.512 5.151 0.757 1.00 91.69 358 LEU A O 1
ATOM 2871 N N . GLU A 1 359 ? -40.247 3.739 1.005 1.00 91.25 359 GLU A N 1
ATOM 2872 C CA . GLU A 1 359 ? -41.168 4.481 0.140 1.00 91.25 359 GLU A CA 1
ATOM 2873 C C . GLU A 1 359 ? -41.625 5.764 0.829 1.00 91.25 359 GLU A C 1
ATOM 2875 O O . GLU A 1 359 ? -41.498 6.852 0.258 1.00 91.25 359 GLU A O 1
ATOM 2880 N N . VAL A 1 360 ? -42.052 5.651 2.090 1.00 92.56 360 VAL A N 1
ATOM 2881 C CA . VAL A 1 360 ? -42.422 6.809 2.917 1.00 92.56 360 VAL A CA 1
ATOM 2882 C C . VAL A 1 360 ? -41.230 7.755 3.059 1.00 92.56 360 VAL A C 1
ATOM 2884 O O . VAL A 1 360 ? -41.341 8.945 2.755 1.00 92.56 360 VAL A O 1
ATOM 2887 N N . MET A 1 361 ? -40.051 7.221 3.404 1.00 90.31 361 MET A N 1
ATOM 2888 C CA . MET A 1 361 ? -38.841 8.028 3.568 1.00 90.31 361 MET A CA 1
ATOM 2889 C C . MET A 1 361 ? -38.430 8.733 2.269 1.00 90.31 361 MET A C 1
ATOM 2891 O O . MET A 1 361 ? -37.973 9.876 2.304 1.00 90.31 361 MET A O 1
ATOM 2895 N N . LYS A 1 362 ? -38.582 8.092 1.104 1.00 93.06 362 LYS A N 1
ATOM 2896 C CA . LYS A 1 362 ? -38.316 8.734 -0.191 1.00 93.06 362 LYS A CA 1
ATOM 2897 C C . LYS A 1 362 ? -39.227 9.947 -0.391 1.00 93.06 362 LYS A C 1
ATOM 2899 O O . LYS A 1 362 ? -38.720 11.020 -0.722 1.00 93.06 362 LYS A O 1
ATOM 2904 N N . THR A 1 363 ? -40.533 9.787 -0.176 1.00 93.50 363 THR A N 1
ATOM 2905 C CA . THR A 1 363 ? -41.519 10.860 -0.367 1.00 93.50 363 THR A CA 1
ATOM 2906 C C . THR A 1 363 ? -41.297 12.014 0.616 1.00 93.50 363 THR A C 1
ATOM 2908 O O . THR A 1 363 ? -41.327 13.178 0.213 1.00 93.50 363 THR A O 1
ATOM 2911 N N . GLU A 1 364 ? -40.993 11.728 1.884 1.00 91.56 364 GLU A N 1
ATOM 2912 C CA . GLU A 1 364 ? -40.635 12.746 2.883 1.00 91.56 364 GLU A CA 1
ATOM 2913 C C . GLU A 1 364 ? -39.388 13.539 2.477 1.00 91.56 364 GLU A C 1
ATOM 2915 O O . GLU A 1 364 ? -39.397 14.772 2.495 1.00 91.56 364 GLU A O 1
ATOM 2920 N N . LEU A 1 365 ? -38.330 12.844 2.046 1.00 91.56 365 LEU A N 1
ATOM 2921 C CA . LEU A 1 365 ? -37.082 13.478 1.622 1.00 91.56 365 LEU A CA 1
ATOM 2922 C C . LEU A 1 365 ? -37.261 14.329 0.358 1.00 91.56 365 LEU A C 1
ATOM 2924 O O . LEU A 1 365 ? -36.661 15.400 0.266 1.00 91.56 365 LEU A O 1
ATOM 2928 N N . GLU A 1 366 ? -38.069 13.888 -0.611 1.00 91.19 366 GLU A N 1
ATOM 2929 C CA . GLU A 1 366 ? -38.391 14.672 -1.814 1.00 91.19 366 GLU A CA 1
ATOM 2930 C C . GLU A 1 366 ? -39.199 15.932 -1.459 1.00 91.19 366 GLU A C 1
ATOM 2932 O O . GLU A 1 366 ? -38.882 17.025 -1.938 1.00 91.19 366 GLU A O 1
ATOM 2937 N N . ASN A 1 367 ? -40.166 15.816 -0.545 1.00 91.50 367 ASN A N 1
ATOM 2938 C CA . ASN A 1 367 ? -40.949 16.947 -0.050 1.00 91.50 367 ASN A CA 1
ATOM 2939 C C . ASN A 1 367 ? -40.104 17.957 0.741 1.00 91.50 367 ASN A C 1
ATOM 2941 O O . ASN A 1 367 ? -40.237 19.164 0.525 1.00 91.50 367 ASN A O 1
ATOM 2945 N N . GLU A 1 368 ? -39.218 17.504 1.634 1.00 88.50 368 GLU A N 1
ATOM 2946 C CA . GLU A 1 368 ? -38.290 18.395 2.343 1.00 88.50 368 GLU A CA 1
ATOM 2947 C C . GLU A 1 368 ? -37.337 19.106 1.378 1.00 88.50 368 GLU A C 1
ATOM 2949 O O . GLU A 1 368 ? -37.078 20.303 1.521 1.00 88.50 368 GLU A O 1
ATOM 2954 N N . LEU A 1 369 ? -36.830 18.391 0.371 1.00 89.31 369 LEU A N 1
ATOM 2955 C CA . LEU A 1 369 ? -35.897 18.953 -0.601 1.00 89.31 369 LEU A CA 1
ATOM 2956 C C . LEU A 1 369 ? -36.549 20.042 -1.467 1.00 89.31 369 LEU A C 1
ATOM 2958 O O . LEU A 1 369 ? -35.867 20.992 -1.846 1.00 89.31 369 LEU A O 1
ATOM 2962 N N . ASN A 1 370 ? -37.855 19.943 -1.733 1.00 87.69 370 ASN A N 1
ATOM 2963 C CA . ASN A 1 370 ? -38.618 20.962 -2.460 1.00 87.69 370 ASN A CA 1
ATOM 2964 C C . ASN A 1 370 ? -38.840 22.249 -1.644 1.00 87.69 370 ASN A C 1
ATOM 2966 O O . ASN A 1 370 ? -38.956 23.325 -2.227 1.00 87.69 370 ASN A O 1
ATOM 2970 N N . LYS A 1 371 ? -38.872 22.161 -0.306 1.00 88.94 371 LYS A N 1
ATOM 2971 C CA . LYS A 1 371 ? -39.069 23.314 0.595 1.00 88.94 371 LYS A CA 1
ATOM 2972 C C . LYS A 1 371 ? -37.790 24.117 0.847 1.00 88.94 371 LYS A C 1
ATOM 2974 O O . LYS A 1 371 ? -37.858 25.253 1.307 1.00 88.94 371 LYS A O 1
ATOM 2979 N N . ILE A 1 372 ? -36.621 23.528 0.595 1.00 87.62 372 ILE A N 1
ATOM 2980 C CA . ILE A 1 372 ? -35.326 24.084 0.997 1.00 87.62 372 ILE A CA 1
ATOM 2981 C C . ILE A 1 372 ? -34.538 24.550 -0.242 1.00 87.62 372 ILE A C 1
ATOM 2983 O O . ILE A 1 372 ? -34.478 23.834 -1.242 1.00 87.62 372 ILE A O 1
ATOM 2987 N N . PRO A 1 373 ? -33.837 25.701 -0.193 1.00 83.31 373 PRO A N 1
ATOM 2988 C CA . PRO A 1 373 ? -32.940 26.109 -1.269 1.00 83.31 373 PRO A CA 1
ATOM 2989 C C . PRO A 1 373 ? -31.858 25.053 -1.546 1.00 83.31 373 PRO A C 1
ATOM 2991 O O . PRO A 1 373 ? -31.133 24.625 -0.636 1.00 83.31 373 PRO A O 1
ATOM 2994 N N . LYS A 1 374 ? -31.692 24.681 -2.824 1.00 75.94 374 LYS A N 1
ATOM 2995 C CA . LYS A 1 374 ? -30.742 23.646 -3.286 1.00 75.94 374 LYS A CA 1
ATOM 2996 C C . LYS A 1 374 ? -29.276 23.925 -2.911 1.00 75.94 374 LYS A C 1
ATOM 2998 O O . LYS A 1 374 ? -28.475 22.996 -2.848 1.00 75.94 374 LYS A O 1
ATOM 3003 N N . SER A 1 375 ? -28.913 25.182 -2.651 1.00 78.06 375 SER A N 1
ATOM 3004 C CA . SER A 1 375 ? -27.562 25.597 -2.244 1.00 78.06 375 SER A CA 1
ATOM 3005 C C . SER A 1 375 ? -27.233 25.302 -0.773 1.00 78.06 375 SER A C 1
ATOM 3007 O O . SER A 1 375 ? -26.056 25.300 -0.407 1.00 78.06 375 SER A O 1
ATOM 3009 N N . SER A 1 376 ? -28.232 25.025 0.071 1.00 87.31 376 SER A N 1
ATOM 3010 C CA . SER A 1 376 ? -28.025 24.828 1.508 1.00 87.31 376 SER A CA 1
ATOM 3011 C C . SER A 1 376 ? -27.260 23.536 1.836 1.00 87.31 376 SER A C 1
ATOM 3013 O O . SER A 1 376 ? -27.364 22.510 1.156 1.00 87.31 376 SER A O 1
ATOM 3015 N N . VAL A 1 377 ? -26.511 23.552 2.944 1.00 86.44 377 VAL A N 1
ATOM 3016 C CA . VAL A 1 377 ? -25.809 22.362 3.465 1.00 86.44 377 VAL A CA 1
ATOM 3017 C C . VAL A 1 377 ? -26.801 21.242 3.806 1.00 86.44 377 VAL A C 1
ATOM 3019 O O . VAL A 1 377 ? -26.514 20.067 3.566 1.00 86.44 377 VAL A O 1
ATOM 3022 N N . ARG A 1 378 ? -27.990 21.599 4.314 1.00 85.19 378 ARG A N 1
ATOM 3023 C CA . ARG A 1 378 ? -29.073 20.655 4.624 1.00 85.19 378 ARG A CA 1
ATOM 3024 C C . ARG A 1 378 ? -29.598 19.971 3.359 1.00 85.19 378 ARG A C 1
ATOM 3026 O O . ARG A 1 378 ? -29.666 18.746 3.343 1.00 85.19 378 ARG A O 1
ATOM 3033 N N . ALA A 1 379 ? -29.845 20.717 2.278 1.00 87.12 379 ALA A N 1
ATOM 3034 C CA . ALA A 1 379 ? -30.270 20.145 0.996 1.00 87.12 379 ALA A CA 1
ATOM 3035 C C . ALA A 1 379 ? -29.247 19.139 0.440 1.00 87.12 379 ALA A C 1
ATOM 3037 O O . ALA A 1 379 ? -29.624 18.051 0.012 1.00 87.12 379 ALA A O 1
ATOM 3038 N N . LYS A 1 380 ? -27.940 19.434 0.525 1.00 87.88 380 LYS A N 1
ATOM 3039 C CA . LYS A 1 380 ? -26.884 18.487 0.110 1.00 87.88 380 LYS A CA 1
ATOM 3040 C C . LYS A 1 380 ? -26.893 17.189 0.931 1.00 87.88 380 LYS A C 1
ATOM 3042 O O . LYS A 1 380 ? -26.689 16.113 0.366 1.00 87.88 380 LYS A O 1
ATOM 3047 N N . LYS A 1 381 ? -27.129 17.267 2.249 1.00 87.69 381 LYS A N 1
ATOM 3048 C CA . LYS A 1 381 ? -27.246 16.081 3.121 1.00 87.69 381 LYS A CA 1
ATOM 3049 C C . LYS A 1 381 ? -28.476 15.242 2.765 1.00 87.69 381 LYS A C 1
ATOM 3051 O O . LYS A 1 381 ? -28.339 14.030 2.598 1.00 87.69 381 LYS A O 1
ATOM 3056 N N . LEU A 1 382 ? -29.633 15.884 2.594 1.00 89.25 382 LEU A N 1
ATOM 3057 C CA . LEU A 1 382 ? -30.880 15.224 2.198 1.00 89.25 382 LEU A CA 1
ATOM 3058 C C . LEU A 1 382 ? -30.749 14.553 0.830 1.00 89.25 382 LEU A C 1
ATOM 3060 O O . LEU A 1 382 ? -31.112 13.394 0.690 1.00 89.25 382 LEU A O 1
ATOM 3064 N N . LEU A 1 383 ? -30.127 15.218 -0.147 1.00 90.19 383 LEU A N 1
ATOM 3065 C CA . LEU A 1 383 ? -29.893 14.652 -1.477 1.00 90.19 383 LEU A CA 1
ATOM 3066 C C . LEU A 1 383 ? -28.999 13.403 -1.423 1.00 90.19 383 LEU A C 1
ATOM 3068 O O . LEU A 1 383 ? -29.271 12.416 -2.104 1.00 90.19 383 LEU A O 1
ATOM 3072 N N . LYS A 1 384 ? -27.965 13.399 -0.571 1.00 90.31 384 LYS A N 1
ATOM 3073 C CA . LYS A 1 384 ? -27.129 12.208 -0.345 1.00 90.31 384 LYS A CA 1
ATOM 3074 C C . LYS A 1 384 ? -27.923 11.066 0.301 1.00 90.31 384 LYS A C 1
ATOM 3076 O O . LYS A 1 384 ? -27.726 9.917 -0.088 1.00 90.31 384 LYS A O 1
ATOM 3081 N N . LYS A 1 385 ? -28.800 11.371 1.265 1.00 90.75 385 LYS A N 1
ATOM 3082 C CA . LYS A 1 385 ? -29.682 10.386 1.915 1.00 90.75 385 LYS A CA 1
ATOM 3083 C C . LYS A 1 385 ? -30.688 9.813 0.911 1.00 90.75 385 LYS A C 1
ATOM 3085 O O . LYS A 1 385 ? -30.774 8.598 0.790 1.00 90.75 385 LYS A O 1
ATOM 3090 N N . LEU A 1 386 ? -31.344 10.672 0.130 1.00 93.06 386 LEU A N 1
ATOM 3091 C CA . LEU A 1 386 ? -32.288 10.293 -0.921 1.00 93.06 386 LEU A CA 1
ATOM 3092 C C . LEU A 1 386 ? -31.636 9.397 -1.977 1.00 93.06 386 LEU A C 1
ATOM 3094 O O . LEU A 1 386 ? -32.240 8.414 -2.386 1.00 93.06 386 LEU A O 1
ATOM 3098 N N . ARG A 1 387 ? -30.393 9.693 -2.383 1.00 93.94 387 ARG A N 1
ATOM 3099 C CA . ARG A 1 387 ? -29.647 8.829 -3.308 1.00 93.94 387 ARG A CA 1
ATOM 3100 C C . ARG A 1 387 ? -29.477 7.417 -2.748 1.00 93.94 387 ARG A C 1
ATOM 3102 O O . ARG A 1 387 ? -29.799 6.468 -3.439 1.00 93.94 387 ARG A O 1
ATOM 3109 N N . ILE A 1 388 ? -29.053 7.284 -1.489 1.00 92.88 388 ILE A N 1
ATOM 3110 C CA . ILE A 1 388 ? -28.902 5.968 -0.843 1.00 92.88 388 ILE A CA 1
ATOM 3111 C C . ILE A 1 388 ? -30.243 5.226 -0.787 1.00 92.88 388 ILE A C 1
ATOM 3113 O O . ILE A 1 388 ? -30.281 4.032 -1.051 1.00 92.88 388 ILE A O 1
ATOM 3117 N N . VAL A 1 389 ? -31.338 5.920 -0.458 1.00 93.69 389 VAL A N 1
ATOM 3118 C CA . VAL A 1 389 ? -32.680 5.313 -0.430 1.00 93.69 389 VAL A CA 1
ATOM 3119 C C . VAL A 1 389 ? -33.076 4.809 -1.821 1.00 93.69 389 VAL A C 1
ATOM 3121 O O . VAL A 1 389 ? -33.501 3.665 -1.942 1.00 93.69 389 VAL A O 1
ATOM 3124 N N . LYS A 1 390 ? -32.866 5.610 -2.875 1.00 93.00 390 LYS A N 1
ATOM 3125 C CA . LYS A 1 390 ? -33.123 5.197 -4.264 1.00 93.00 390 LYS A CA 1
ATOM 3126 C C . LYS A 1 390 ? -32.268 3.994 -4.672 1.00 93.00 390 LYS A C 1
ATOM 3128 O O . LYS A 1 390 ? -32.826 3.020 -5.159 1.00 93.00 390 LYS A O 1
ATOM 3133 N N . ASP A 1 391 ? -30.966 4.017 -4.383 1.00 94.56 391 ASP A N 1
ATOM 3134 C CA . ASP A 1 391 ? -30.045 2.914 -4.697 1.00 94.56 391 ASP A CA 1
ATOM 3135 C C . ASP A 1 391 ? -30.469 1.597 -4.000 1.00 94.56 391 ASP A C 1
ATOM 3137 O O . ASP A 1 391 ? -30.403 0.515 -4.590 1.00 94.56 391 ASP A O 1
ATOM 3141 N N . LEU A 1 392 ? -30.933 1.664 -2.743 1.00 93.75 392 LEU A N 1
ATOM 3142 C CA . LEU A 1 392 ? -31.442 0.498 -2.002 1.00 93.75 392 LEU A CA 1
ATOM 3143 C C . LEU A 1 392 ? -32.741 -0.045 -2.614 1.00 93.75 392 LEU A C 1
ATOM 3145 O O . LEU A 1 392 ? -32.870 -1.255 -2.794 1.00 93.75 392 LEU A O 1
ATOM 3149 N N . MET A 1 393 ? -33.670 0.843 -2.987 1.00 92.56 393 MET A N 1
ATOM 3150 C CA . MET A 1 393 ? -34.925 0.462 -3.643 1.00 92.56 393 MET A CA 1
ATOM 3151 C C . MET A 1 393 ? -34.683 -0.174 -5.018 1.00 92.56 393 MET A C 1
ATOM 3153 O O . MET A 1 393 ? -35.244 -1.226 -5.307 1.00 92.56 393 MET A O 1
ATOM 3157 N N . GLU A 1 394 ? -33.820 0.422 -5.848 1.00 95.25 394 GLU A N 1
ATOM 3158 C CA . GLU A 1 394 ? -33.488 -0.086 -7.188 1.00 95.25 394 GLU A CA 1
ATOM 3159 C C . GLU A 1 394 ? -32.778 -1.444 -7.138 1.00 95.25 394 GLU A C 1
ATOM 3161 O O . GLU A 1 394 ? -33.020 -2.307 -7.979 1.00 95.25 394 GLU A O 1
ATOM 3166 N N . SER A 1 395 ? -31.918 -1.660 -6.138 1.00 94.50 395 SER A N 1
ATOM 3167 C CA . SER A 1 395 ? -31.207 -2.932 -5.953 1.00 94.50 395 SER A CA 1
ATOM 3168 C C . SER A 1 395 ? -32.035 -4.020 -5.259 1.00 94.50 395 SER A C 1
ATOM 3170 O O . SER A 1 395 ? -31.590 -5.167 -5.200 1.00 94.50 395 SER A O 1
ATOM 3172 N N . GLY A 1 396 ? -33.206 -3.682 -4.706 1.00 92.88 396 GLY A N 1
ATOM 3173 C CA . GLY A 1 396 ? -34.016 -4.590 -3.887 1.00 92.88 396 GLY A CA 1
ATOM 3174 C C . GLY A 1 396 ? -33.335 -5.013 -2.579 1.00 92.88 396 GLY A C 1
ATOM 3175 O O . GLY A 1 396 ? -33.707 -6.028 -1.986 1.00 92.88 396 GLY A O 1
ATOM 3176 N N . THR A 1 397 ? -32.311 -4.276 -2.136 1.00 92.94 397 THR A N 1
ATOM 3177 C CA . THR A 1 397 ? -31.566 -4.602 -0.918 1.00 92.94 397 THR A CA 1
ATOM 3178 C C . THR A 1 397 ? -32.256 -4.017 0.302 1.00 92.94 397 THR A C 1
ATOM 3180 O O . THR A 1 397 ? -32.577 -2.830 0.361 1.00 92.94 397 THR A O 1
ATOM 3183 N N . LYS A 1 398 ? -32.479 -4.861 1.311 1.00 92.69 398 LYS A N 1
ATOM 3184 C CA . LYS A 1 398 ? -33.120 -4.417 2.546 1.00 92.69 398 LYS A CA 1
ATOM 3185 C C . LYS A 1 398 ? -32.099 -3.786 3.505 1.00 92.69 398 LYS A C 1
ATOM 3187 O O . LYS A 1 398 ? -31.006 -4.343 3.655 1.00 92.69 398 LYS A O 1
ATOM 3192 N N . PRO A 1 399 ? -32.412 -2.658 4.175 1.00 93.88 399 PRO A N 1
ATOM 3193 C CA . PRO A 1 399 ? -31.467 -1.977 5.063 1.00 93.88 399 PRO A CA 1
ATOM 3194 C C . PRO A 1 399 ? -30.923 -2.864 6.190 1.00 93.88 399 PRO A C 1
ATOM 3196 O O . PRO A 1 399 ? -29.744 -2.778 6.533 1.00 93.88 399 PRO A O 1
ATOM 3199 N N . GLU A 1 400 ? -31.750 -3.748 6.744 1.00 93.94 400 GLU A N 1
ATOM 3200 C CA . GLU A 1 400 ? -31.387 -4.634 7.849 1.00 93.94 400 GLU A CA 1
ATOM 3201 C C . GLU A 1 400 ? -30.315 -5.674 7.490 1.00 93.94 400 GLU A C 1
ATOM 3203 O O . GLU A 1 400 ? -29.663 -6.198 8.391 1.00 93.94 400 GLU A O 1
ATOM 3208 N N . TRP A 1 401 ? -30.063 -5.939 6.200 1.00 94.00 401 TRP A N 1
ATOM 3209 C CA . TRP A 1 401 ? -29.000 -6.853 5.754 1.00 94.00 401 TRP A CA 1
ATOM 3210 C C . TRP A 1 401 ? -27.587 -6.336 6.049 1.00 94.00 401 TRP A C 1
ATOM 3212 O O . TRP A 1 401 ? -26.625 -7.098 5.971 1.00 94.00 401 TRP A O 1
ATOM 3222 N N . MET A 1 402 ? -27.442 -5.059 6.420 1.00 92.38 402 MET A N 1
ATOM 3223 C CA . MET A 1 402 ? -26.172 -4.514 6.910 1.00 92.38 402 MET A CA 1
ATOM 3224 C C . MET A 1 402 ? -25.765 -5.103 8.271 1.00 92.38 402 MET A C 1
ATOM 3226 O O . MET A 1 402 ? -24.591 -5.030 8.632 1.00 92.38 402 MET A O 1
ATOM 3230 N N . VAL A 1 403 ? -26.710 -5.689 9.018 1.00 94.38 403 VAL A N 1
ATOM 3231 C CA . VAL A 1 403 ? -26.450 -6.380 10.285 1.00 94.38 403 VAL A CA 1
ATOM 3232 C C . VAL A 1 403 ? -26.421 -7.889 10.044 1.00 94.38 403 VAL A C 1
ATOM 3234 O O . VAL A 1 403 ? -27.416 -8.494 9.649 1.00 94.38 403 VAL A O 1
ATOM 3237 N N . LEU A 1 404 ? -25.263 -8.508 10.283 1.00 93.81 404 LEU A N 1
ATOM 3238 C CA . LEU A 1 404 ? -25.034 -9.924 10.000 1.00 93.81 404 LEU A CA 1
ATOM 3239 C C . LEU A 1 404 ? -25.557 -10.820 11.130 1.00 93.81 404 LEU A C 1
ATOM 3241 O O . LEU A 1 404 ? -25.060 -10.762 12.251 1.00 93.81 404 LEU A O 1
ATOM 3245 N N . GLU A 1 405 ? -26.487 -11.715 10.807 1.00 93.12 405 GLU A N 1
ATOM 3246 C CA . GLU A 1 405 ? -26.856 -12.848 11.676 1.00 93.12 405 GLU A CA 1
ATOM 3247 C C . GLU A 1 405 ? -26.108 -14.126 11.302 1.00 93.12 405 GLU A C 1
ATOM 3249 O O . GLU A 1 405 ? -25.722 -14.913 12.164 1.00 93.12 405 GLU A O 1
ATOM 3254 N N . VAL A 1 406 ? -25.875 -14.318 10.003 1.00 95.31 406 VAL A N 1
ATOM 3255 C CA . VAL A 1 406 ? -25.136 -15.455 9.458 1.00 95.31 406 VAL A CA 1
ATOM 3256 C C . VAL A 1 406 ? -23.838 -14.934 8.865 1.00 95.31 406 VAL A C 1
ATOM 3258 O O . VAL A 1 406 ? -23.849 -14.121 7.943 1.00 95.31 406 VAL A O 1
ATOM 3261 N N . LEU A 1 407 ? -22.711 -15.409 9.394 1.00 95.38 407 LEU A N 1
ATOM 3262 C CA . LEU A 1 407 ? -21.381 -15.039 8.924 1.00 95.38 407 LEU A CA 1
ATOM 3263 C C . LEU A 1 407 ? -20.859 -16.077 7.913 1.00 95.38 407 LEU A C 1
ATOM 3265 O O . LEU A 1 407 ? -20.595 -17.218 8.303 1.00 95.38 407 LEU A O 1
ATOM 3269 N N . PRO A 1 408 ? -20.652 -15.709 6.635 1.00 95.38 408 PRO A N 1
ATOM 3270 C CA . PRO A 1 408 ? -20.104 -16.626 5.642 1.00 95.38 408 PRO A CA 1
ATOM 3271 C C . PRO A 1 408 ? -18.661 -17.038 5.961 1.00 95.38 408 PRO A C 1
ATOM 3273 O O . PRO A 1 408 ? -17.822 -16.224 6.363 1.00 95.38 408 PRO A O 1
ATOM 3276 N N . VAL A 1 409 ? -18.344 -18.310 5.715 1.00 95.44 409 VAL A N 1
ATOM 3277 C CA . VAL A 1 409 ? -16.998 -18.860 5.910 1.00 95.44 409 VAL A CA 1
ATOM 3278 C C . VAL A 1 409 ? -16.358 -19.149 4.557 1.00 95.44 409 VAL A C 1
ATOM 3280 O O . VAL A 1 409 ? -16.900 -19.898 3.749 1.00 95.44 409 VAL A O 1
ATOM 3283 N N . VAL A 1 410 ? -15.178 -18.575 4.316 1.00 94.38 410 VAL A N 1
ATOM 3284 C CA . VAL A 1 410 ? -14.403 -18.809 3.088 1.00 94.38 410 VAL A CA 1
ATOM 3285 C C . VAL A 1 410 ? -14.044 -20.305 2.959 1.00 94.38 410 VAL A C 1
ATOM 3287 O O . VAL A 1 410 ? -13.674 -20.914 3.969 1.00 94.38 410 VAL A O 1
ATOM 3290 N N . PRO A 1 411 ? -14.104 -20.915 1.756 1.00 95.62 411 PRO A N 1
ATOM 3291 C CA . PRO A 1 411 ? -13.744 -22.320 1.555 1.00 95.62 411 PRO A CA 1
ATOM 3292 C C . PRO A 1 411 ? -12.327 -22.673 2.051 1.00 95.62 411 PRO A C 1
ATOM 3294 O O . PRO A 1 411 ? -11.414 -21.854 1.888 1.00 95.62 411 PRO A O 1
ATOM 3297 N N . PRO A 1 412 ? -12.101 -23.880 2.615 1.00 93.12 412 PRO A N 1
ATOM 3298 C CA . PRO A 1 412 ? -10.806 -24.297 3.171 1.00 93.12 412 PRO A CA 1
ATOM 3299 C C . PRO A 1 412 ? -9.617 -24.172 2.209 1.00 93.12 412 PRO A C 1
ATOM 3301 O O . PRO A 1 412 ? -8.521 -23.826 2.637 1.00 93.12 412 PRO A O 1
ATOM 3304 N N . GLU A 1 413 ? -9.833 -24.374 0.911 1.00 90.44 413 GLU A N 1
ATOM 3305 C CA . GLU A 1 413 ? -8.806 -24.283 -0.140 1.00 90.44 413 GLU A CA 1
ATOM 3306 C C . GLU A 1 413 ? -8.176 -22.884 -0.247 1.00 90.44 413 GLU A C 1
ATOM 3308 O O . GLU A 1 413 ? -7.004 -22.740 -0.589 1.00 90.44 413 GLU A O 1
ATOM 3313 N N . ILE A 1 414 ? -8.935 -21.836 0.089 1.00 89.06 414 ILE A N 1
ATOM 3314 C CA . ILE A 1 414 ? -8.468 -20.440 0.077 1.00 89.06 414 ILE A CA 1
ATOM 3315 C C . ILE A 1 414 ? -7.816 -20.063 1.424 1.00 89.06 414 ILE A C 1
ATOM 3317 O O . ILE A 1 414 ? -7.094 -19.064 1.512 1.00 89.06 414 ILE A O 1
ATOM 3321 N N . ARG A 1 415 ? -8.010 -20.891 2.461 1.00 92.44 415 ARG A N 1
ATOM 3322 C CA . ARG A 1 415 ? -7.434 -20.755 3.810 1.00 92.44 415 ARG A CA 1
ATOM 3323 C C . ARG A 1 415 ? -6.720 -22.041 4.279 1.00 92.44 415 ARG A C 1
ATOM 3325 O O . ARG A 1 415 ? -7.044 -22.568 5.350 1.00 92.44 415 ARG A O 1
ATOM 3332 N N . PRO A 1 416 ? -5.762 -22.571 3.494 1.00 93.31 416 PRO A N 1
ATOM 3333 C CA . PRO A 1 416 ? -5.233 -23.907 3.717 1.00 93.31 416 PRO A CA 1
ATOM 3334 C C . PRO A 1 416 ? -4.380 -23.988 4.987 1.00 93.31 416 PRO A C 1
ATOM 3336 O O . PRO A 1 416 ? -3.790 -23.006 5.452 1.00 93.31 416 PRO A O 1
ATOM 3339 N N . MET A 1 417 ? -4.303 -25.203 5.522 1.00 92.19 417 MET A N 1
ATOM 3340 C CA . MET A 1 417 ? -3.334 -25.613 6.529 1.00 92.19 417 MET A CA 1
ATOM 3341 C C . MET A 1 417 ? -2.393 -26.606 5.853 1.00 92.19 417 MET A C 1
ATOM 3343 O O . MET A 1 417 ? -2.815 -27.695 5.477 1.00 92.19 417 MET A O 1
ATOM 3347 N N . ILE A 1 418 ? -1.151 -26.192 5.623 1.00 92.38 418 ILE A N 1
ATOM 3348 C CA . ILE A 1 418 ? -0.172 -26.951 4.841 1.00 92.38 418 ILE A CA 1
ATOM 3349 C C . ILE A 1 418 ? 0.914 -27.439 5.788 1.00 92.38 418 ILE A C 1
ATOM 3351 O O . ILE A 1 418 ? 1.452 -26.659 6.575 1.00 92.38 418 ILE A O 1
ATOM 3355 N N . GLN A 1 419 ? 1.240 -28.723 5.709 1.00 93.00 419 GLN A N 1
ATOM 3356 C CA . GLN A 1 419 ? 2.393 -29.273 6.404 1.00 93.00 419 GLN A CA 1
ATOM 3357 C C . GLN A 1 419 ? 3.670 -28.860 5.662 1.00 93.00 419 GLN A C 1
ATOM 3359 O O . GLN A 1 419 ? 3.794 -29.073 4.459 1.00 93.00 419 GLN A O 1
ATOM 3364 N N . ILE A 1 420 ? 4.592 -28.229 6.381 1.00 92.75 420 ILE A N 1
ATOM 3365 C CA . ILE A 1 420 ? 5.931 -27.869 5.912 1.00 92.75 420 ILE A CA 1
ATOM 3366 C C . ILE A 1 420 ? 6.909 -28.962 6.362 1.00 92.75 420 ILE A C 1
ATOM 3368 O O . ILE A 1 420 ? 6.672 -29.651 7.364 1.00 92.75 420 ILE A O 1
ATOM 3372 N N . ASP A 1 421 ? 8.018 -29.096 5.636 1.00 88.38 421 ASP A N 1
ATOM 3373 C CA . ASP A 1 421 ? 9.151 -29.946 6.000 1.00 88.38 421 ASP A CA 1
ATOM 3374 C C . ASP A 1 421 ? 9.525 -29.793 7.486 1.00 88.38 421 ASP A C 1
ATOM 3376 O O . ASP A 1 421 ? 9.588 -28.689 8.038 1.00 88.38 421 ASP A O 1
ATOM 3380 N N . GLY A 1 422 ? 9.730 -30.929 8.158 1.00 88.00 422 GLY A N 1
ATOM 3381 C CA . GLY A 1 422 ? 9.983 -30.982 9.603 1.00 88.00 422 GLY A CA 1
ATOM 3382 C C . GLY A 1 422 ? 8.727 -31.059 10.483 1.00 88.00 422 GLY A C 1
ATOM 3383 O O . GLY A 1 422 ? 8.809 -30.787 11.679 1.00 88.00 422 GLY A O 1
ATOM 3384 N N . GLY A 1 423 ? 7.562 -31.405 9.920 1.00 87.00 423 GLY A N 1
ATOM 3385 C CA . GLY A 1 423 ? 6.342 -31.701 10.689 1.00 87.00 423 GLY A CA 1
ATOM 3386 C C . GLY A 1 423 ? 5.607 -30.476 11.243 1.00 87.00 423 GLY A C 1
ATOM 3387 O O . GLY A 1 423 ? 4.669 -30.619 12.026 1.00 87.00 423 GLY A O 1
ATOM 3388 N N . ARG A 1 424 ? 6.012 -29.264 10.847 1.00 87.81 424 ARG A N 1
ATOM 3389 C CA . ARG A 1 424 ? 5.345 -28.012 11.235 1.00 87.81 424 ARG A CA 1
ATOM 3390 C C . ARG A 1 424 ? 4.158 -27.739 10.316 1.00 87.81 424 ARG A C 1
ATOM 3392 O O . ARG A 1 424 ? 4.202 -28.061 9.136 1.00 87.81 424 ARG A O 1
ATOM 3399 N N . PHE A 1 425 ? 3.127 -27.075 10.830 1.00 89.69 425 PHE A N 1
ATOM 3400 C CA . PHE A 1 425 ? 1.986 -26.635 10.025 1.00 89.69 425 PHE A CA 1
ATOM 3401 C C . PHE A 1 425 ? 2.033 -25.125 9.799 1.00 89.69 425 PHE A C 1
ATOM 3403 O O . PHE A 1 425 ? 2.183 -24.355 10.746 1.00 89.69 425 PHE A O 1
ATOM 3410 N N . ALA A 1 426 ? 1.856 -24.701 8.552 1.00 88.50 426 ALA A N 1
ATOM 3411 C CA . ALA A 1 426 ? 1.560 -23.321 8.205 1.00 88.50 426 ALA A CA 1
ATOM 3412 C C . ALA A 1 426 ? 0.062 -23.151 7.975 1.00 88.50 426 ALA A C 1
ATOM 3414 O O . ALA A 1 426 ? -0.544 -23.838 7.155 1.00 88.50 426 ALA A O 1
ATOM 3415 N N . THR A 1 427 ? -0.526 -22.196 8.684 1.00 90.56 427 THR A N 1
ATOM 3416 C CA . THR A 1 427 ? -1.931 -21.814 8.557 1.00 90.56 427 THR A CA 1
ATOM 3417 C C . THR A 1 427 ? -2.048 -20.394 8.044 1.00 90.56 427 THR A C 1
ATOM 3419 O O . THR A 1 427 ? -1.254 -19.524 8.396 1.00 90.56 427 THR A O 1
ATOM 3422 N N . THR A 1 428 ? -3.090 -20.115 7.270 1.00 91.38 428 THR A N 1
ATOM 3423 C CA . THR A 1 428 ? -3.470 -18.729 6.980 1.00 91.38 428 THR A CA 1
ATOM 3424 C C . THR A 1 428 ? -4.022 -18.021 8.218 1.00 91.38 428 THR A C 1
ATOM 3426 O O . THR A 1 428 ? -4.869 -18.590 8.907 1.00 91.38 428 THR A O 1
ATOM 3429 N N . ASP A 1 429 ? -3.641 -16.751 8.413 1.00 94.00 429 ASP A N 1
ATOM 3430 C CA . ASP A 1 429 ? -4.120 -15.853 9.485 1.00 94.00 429 ASP A CA 1
ATOM 3431 C C . ASP A 1 429 ? -5.653 -15.857 9.654 1.00 94.00 429 ASP A C 1
ATOM 3433 O O . ASP A 1 429 ? -6.174 -15.744 10.763 1.00 94.00 429 ASP A O 1
ATOM 3437 N N . LEU A 1 430 ? -6.386 -16.036 8.550 1.00 94.88 430 LEU A N 1
ATOM 3438 C CA . LEU A 1 430 ? -7.847 -16.063 8.526 1.00 94.88 430 LEU A CA 1
ATOM 3439 C C . LEU A 1 430 ? -8.442 -17.176 9.409 1.00 94.88 430 LEU A C 1
ATOM 3441 O O . LEU A 1 430 ? -9.495 -16.983 10.011 1.00 94.88 430 LEU A O 1
ATOM 3445 N N . ASN A 1 431 ? -7.764 -18.324 9.531 1.00 94.88 431 ASN A N 1
ATOM 3446 C CA . ASN A 1 431 ? -8.225 -19.427 10.379 1.00 94.88 431 ASN A CA 1
ATOM 3447 C C . ASN A 1 431 ? -8.214 -19.042 11.866 1.00 94.88 431 ASN A C 1
ATOM 3449 O O . ASN A 1 431 ? -9.115 -19.439 12.604 1.00 94.88 431 ASN A O 1
ATOM 3453 N N . ASP A 1 432 ? -7.240 -18.243 12.304 1.00 94.00 432 ASP A N 1
ATOM 3454 C CA . ASP A 1 432 ? -7.169 -17.770 13.688 1.00 94.00 432 ASP A CA 1
ATOM 3455 C C . ASP A 1 432 ? -8.245 -16.720 13.982 1.00 94.00 432 ASP A C 1
ATOM 3457 O O . ASP A 1 432 ? -8.845 -16.741 15.059 1.00 94.00 432 ASP A O 1
ATOM 3461 N N . LEU A 1 433 ? -8.538 -15.842 13.016 1.00 96.12 433 LEU A N 1
ATOM 3462 C CA . LEU A 1 433 ? -9.638 -14.878 13.116 1.00 96.12 433 LEU A CA 1
ATOM 3463 C C . LEU A 1 433 ? -10.995 -15.595 13.206 1.00 96.12 433 LEU A C 1
ATOM 3465 O O . LEU A 1 433 ? -11.767 -15.322 14.125 1.00 96.12 433 LEU A O 1
ATOM 3469 N N . TYR A 1 434 ? -11.250 -16.584 12.341 1.00 96.94 434 TYR A N 1
ATOM 3470 C CA . TYR A 1 434 ? -12.460 -17.410 12.426 1.00 96.94 434 TYR A CA 1
ATOM 3471 C C . TYR A 1 434 ? -12.562 -18.163 13.753 1.00 96.94 434 TYR A C 1
ATOM 3473 O O . TYR A 1 434 ? -13.630 -18.179 14.363 1.00 96.94 434 TYR A O 1
ATOM 3481 N N . ARG A 1 435 ? -11.460 -18.752 14.241 1.00 95.88 435 ARG A N 1
ATOM 3482 C CA . ARG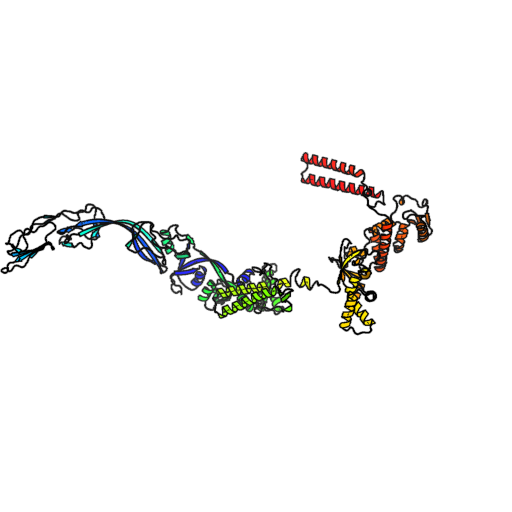 A 1 435 ? -11.445 -19.458 15.531 1.00 95.88 435 ARG A CA 1
ATOM 3483 C C . ARG A 1 435 ? -11.905 -18.543 16.664 1.00 95.88 435 ARG A C 1
ATOM 3485 O O . ARG A 1 435 ? -12.714 -18.968 17.483 1.00 95.88 435 ARG A O 1
ATOM 3492 N N . ARG A 1 436 ? -11.434 -17.291 16.697 1.00 95.94 436 ARG A N 1
ATOM 3493 C CA . ARG A 1 436 ? -11.843 -16.309 17.714 1.00 95.94 436 ARG A CA 1
ATOM 3494 C C . ARG A 1 436 ? -13.341 -16.020 17.647 1.00 95.94 436 ARG A C 1
ATOM 3496 O O . ARG A 1 436 ? -13.989 -16.094 18.684 1.00 95.94 436 ARG A O 1
ATOM 3503 N N . VAL A 1 437 ? -13.896 -15.779 16.457 1.00 97.25 437 VAL A N 1
ATOM 3504 C CA . VAL A 1 437 ? -15.346 -15.565 16.283 1.00 97.25 437 VAL A CA 1
ATOM 3505 C C . VAL A 1 437 ? -16.146 -16.772 16.780 1.00 97.25 437 VAL A C 1
ATOM 3507 O O . VAL A 1 437 ? -17.052 -16.618 17.594 1.00 97.25 437 VAL A O 1
ATOM 3510 N N . ILE A 1 438 ? -15.772 -17.983 16.357 1.00 97.62 438 ILE A N 1
ATOM 3511 C CA . ILE A 1 438 ? -16.467 -19.222 16.737 1.00 97.62 438 ILE A CA 1
ATOM 3512 C C . ILE A 1 438 ? -16.406 -19.443 18.253 1.00 97.62 438 ILE A C 1
ATOM 3514 O O . ILE A 1 438 ? -17.416 -19.774 18.870 1.00 97.62 438 ILE A O 1
ATOM 3518 N N . MET A 1 439 ? -15.241 -19.234 18.873 1.00 97.19 439 MET A N 1
ATOM 3519 C CA . MET A 1 439 ? -15.080 -19.382 20.320 1.00 97.19 439 MET A CA 1
ATOM 3520 C C . MET A 1 439 ? -15.959 -18.400 21.100 1.00 97.19 439 MET A C 1
ATOM 3522 O O . MET A 1 439 ? -16.608 -18.816 22.058 1.00 97.19 439 MET A O 1
ATOM 3526 N N . ARG A 1 440 ? -16.014 -17.127 20.682 1.00 97.44 440 ARG A N 1
ATOM 3527 C CA . ARG A 1 440 ? -16.875 -16.104 21.301 1.00 97.44 440 ARG A CA 1
ATOM 3528 C C . ARG A 1 440 ? -18.352 -16.436 21.134 1.00 97.44 440 ARG A C 1
ATOM 3530 O O . ARG A 1 440 ? -19.091 -16.416 22.111 1.00 97.44 440 ARG A O 1
ATOM 3537 N N . ASN A 1 441 ? -18.762 -16.847 19.936 1.00 97.62 441 ASN A N 1
ATOM 3538 C CA . ASN A 1 441 ? -20.145 -17.224 19.661 1.00 97.62 441 ASN A CA 1
ATOM 3539 C C . ASN A 1 441 ? -20.595 -18.442 20.490 1.00 97.62 441 ASN A C 1
ATOM 3541 O O . ASN A 1 441 ? -21.649 -18.422 21.120 1.00 97.62 441 ASN A O 1
ATOM 3545 N N . ASN A 1 442 ? -19.762 -19.485 20.563 1.00 97.44 442 ASN A N 1
ATOM 3546 C CA . ASN A 1 442 ? -20.058 -20.675 21.363 1.00 97.44 442 ASN A CA 1
ATOM 3547 C C . ASN A 1 442 ? -20.084 -20.371 22.868 1.00 97.44 442 ASN A C 1
ATOM 3549 O O . ASN A 1 442 ? -20.896 -20.941 23.595 1.00 97.44 442 ASN A O 1
ATOM 3553 N N . ARG A 1 443 ? -19.211 -19.474 23.347 1.00 97.12 443 ARG A N 1
ATOM 3554 C CA . ARG A 1 443 ? -19.221 -19.019 24.742 1.00 97.12 443 ARG A CA 1
ATOM 3555 C C . ARG A 1 443 ? -20.481 -18.219 25.060 1.00 97.12 443 ARG A C 1
ATOM 3557 O O . ARG A 1 443 ? -21.108 -18.497 26.075 1.00 97.12 443 ARG A O 1
ATOM 3564 N N . LEU A 1 444 ? -20.873 -17.292 24.186 1.00 96.44 444 LEU A N 1
ATOM 3565 C CA . LEU A 1 444 ? -22.107 -16.521 24.328 1.00 96.44 444 LEU A CA 1
ATOM 3566 C C . LEU A 1 444 ? -23.330 -17.444 24.406 1.00 96.44 444 LEU A C 1
ATOM 3568 O O . LEU A 1 444 ? -24.162 -17.272 25.291 1.00 96.44 444 LEU A O 1
ATOM 3572 N N . LYS A 1 445 ? -23.399 -18.472 23.549 1.00 96.62 445 LYS A N 1
ATOM 3573 C CA . LYS A 1 445 ? -24.471 -19.477 23.596 1.00 96.62 445 LYS A CA 1
ATOM 3574 C C . LYS A 1 445 ? -24.549 -20.186 24.956 1.00 96.62 445 LYS A C 1
ATOM 3576 O O . LYS A 1 445 ? -25.626 -20.266 25.533 1.00 96.62 445 LYS A O 1
ATOM 3581 N N . ARG A 1 446 ? -23.412 -20.632 25.504 1.00 95.81 446 ARG A N 1
ATOM 3582 C CA . ARG A 1 446 ? -23.362 -21.264 26.837 1.00 95.81 446 ARG A CA 1
ATOM 3583 C C . ARG A 1 446 ? -23.783 -20.313 27.961 1.00 95.81 446 ARG A C 1
ATOM 3585 O O . ARG A 1 446 ? -24.431 -20.744 28.902 1.00 95.81 446 ARG A O 1
ATOM 3592 N N . LEU A 1 447 ? -23.425 -19.029 27.872 1.00 96.19 447 LEU A N 1
ATOM 3593 C CA . LEU A 1 447 ? -23.834 -18.023 28.860 1.00 96.19 447 LEU A CA 1
ATOM 3594 C C . LEU A 1 447 ? -25.354 -17.813 28.871 1.00 96.19 447 LEU A C 1
ATOM 3596 O O . LEU A 1 447 ? -25.927 -17.642 29.944 1.00 96.19 447 LEU A O 1
ATOM 3600 N N . TYR A 1 448 ? -25.997 -17.875 27.701 1.00 93.56 448 TYR A N 1
ATOM 3601 C CA . TYR A 1 448 ? -27.456 -17.877 27.600 1.00 93.56 448 TYR A CA 1
ATOM 3602 C C . TYR A 1 448 ? -28.077 -19.129 28.229 1.00 93.56 448 TYR A C 1
ATOM 3604 O O . TYR A 1 448 ? -29.015 -19.008 29.007 1.00 93.56 448 TYR A O 1
ATOM 3612 N N . GLU A 1 449 ? -27.528 -20.315 27.953 1.00 94.88 449 GLU A N 1
ATOM 3613 C CA . GLU A 1 449 ? -28.005 -21.584 28.535 1.00 94.88 449 GLU A CA 1
ATOM 3614 C C . GLU A 1 449 ? -27.894 -21.610 30.073 1.00 94.88 449 GLU A C 1
ATOM 3616 O O . GLU A 1 449 ? -28.689 -22.266 30.740 1.00 94.88 449 GLU A O 1
ATOM 3621 N N . MET A 1 450 ? -26.932 -20.877 30.640 1.00 94.75 450 MET A N 1
ATOM 3622 C CA . MET A 1 450 ? -26.706 -20.769 32.086 1.00 94.75 450 MET A CA 1
ATOM 3623 C C . MET A 1 450 ? -27.465 -19.612 32.757 1.00 94.75 450 MET A C 1
ATOM 3625 O O . MET A 1 450 ? -27.275 -19.404 33.953 1.00 94.75 450 MET A O 1
ATOM 3629 N N . ASN A 1 451 ? -28.277 -18.839 32.021 1.00 93.38 451 ASN A N 1
ATOM 3630 C CA . ASN A 1 451 ? -28.919 -17.610 32.517 1.00 93.38 451 ASN A CA 1
ATOM 3631 C C . ASN A 1 451 ? -27.929 -16.664 33.225 1.00 93.38 451 ASN A C 1
ATOM 3633 O O . ASN A 1 451 ? -28.197 -16.143 34.308 1.00 93.38 451 ASN A O 1
ATOM 3637 N N . ALA A 1 452 ? -26.752 -16.467 32.623 1.00 93.62 452 ALA A N 1
ATOM 3638 C CA . ALA A 1 452 ? -25.734 -15.591 33.187 1.00 93.62 452 ALA A CA 1
ATOM 3639 C C . ALA A 1 452 ? -26.249 -14.140 33.319 1.00 93.62 452 ALA A C 1
ATOM 3641 O O . ALA A 1 452 ? -27.027 -13.689 32.474 1.00 93.62 452 ALA A O 1
ATOM 3642 N N . PRO A 1 453 ? -25.774 -13.371 34.318 1.00 92.44 453 PRO A N 1
ATOM 3643 C CA . PRO A 1 453 ? -26.130 -11.964 34.472 1.00 92.44 453 PRO A CA 1
ATOM 3644 C C . PRO A 1 453 ? -25.907 -11.144 33.197 1.00 92.44 453 PRO A C 1
ATOM 3646 O O . PRO A 1 453 ? -24.928 -11.348 32.468 1.00 92.44 453 PRO A O 1
ATOM 3649 N N . GLU A 1 454 ? -26.779 -10.162 32.958 1.00 85.06 454 GLU A N 1
ATOM 3650 C CA . GLU A 1 454 ? -26.804 -9.401 31.704 1.00 85.06 454 GLU A CA 1
ATOM 3651 C C . GLU A 1 454 ? -25.478 -8.678 31.416 1.00 85.06 454 GLU A C 1
ATOM 3653 O O . GLU A 1 454 ? -25.036 -8.612 30.270 1.00 85.06 454 GLU A O 1
ATOM 3658 N N . VAL A 1 455 ? -24.778 -8.225 32.460 1.00 87.25 455 VAL A N 1
ATOM 3659 C CA . VAL A 1 455 ? -23.448 -7.601 32.361 1.00 87.25 455 VAL A CA 1
ATOM 3660 C C . VAL A 1 455 ? -22.438 -8.526 31.665 1.00 87.25 455 VAL A C 1
ATOM 3662 O O . VAL A 1 455 ? -21.682 -8.090 30.793 1.00 87.25 455 VAL A O 1
ATOM 3665 N N . ILE A 1 456 ? -22.453 -9.824 31.991 1.00 90.88 456 ILE A N 1
ATOM 3666 C CA . ILE A 1 456 ? -21.549 -10.819 31.395 1.00 90.88 456 ILE A CA 1
ATOM 3667 C C . ILE A 1 456 ? -21.931 -11.069 29.933 1.00 90.88 456 ILE A C 1
ATOM 3669 O O . ILE A 1 456 ? -21.058 -11.126 29.064 1.00 90.88 456 ILE A O 1
ATOM 3673 N N . ILE A 1 457 ? -23.233 -11.170 29.649 1.00 91.81 457 ILE A N 1
ATOM 3674 C CA . ILE A 1 457 ? -23.754 -11.368 28.292 1.00 91.81 457 ILE A CA 1
ATOM 3675 C C . ILE A 1 457 ? -23.393 -10.176 27.397 1.00 91.81 457 ILE A C 1
ATOM 3677 O O . ILE A 1 457 ? -22.899 -10.376 26.287 1.00 91.81 457 ILE A O 1
ATOM 3681 N N . ARG A 1 458 ? -23.581 -8.938 27.873 1.00 89.38 458 ARG A N 1
ATOM 3682 C CA . ARG A 1 458 ? -23.227 -7.712 27.138 1.00 89.38 458 ARG A CA 1
ATOM 3683 C C . ARG A 1 458 ? -21.738 -7.655 26.828 1.00 89.38 458 ARG A C 1
ATOM 3685 O O . ARG A 1 458 ? -21.363 -7.387 25.688 1.00 89.38 458 ARG A O 1
ATOM 3692 N N . ASN A 1 459 ? -20.886 -7.981 27.800 1.00 91.38 459 ASN A N 1
ATOM 3693 C CA . ASN A 1 459 ? -19.449 -8.029 27.559 1.00 91.38 459 ASN A CA 1
ATOM 3694 C C . ASN A 1 459 ? -19.085 -9.086 26.501 1.00 91.38 459 ASN A C 1
ATOM 3696 O O . ASN A 1 459 ? -18.314 -8.793 25.591 1.00 91.38 459 ASN A O 1
ATOM 3700 N N . GLU A 1 460 ? -19.665 -10.290 26.549 1.00 94.75 460 GLU A N 1
ATOM 3701 C CA . GLU A 1 460 ? -19.380 -11.318 25.538 1.00 94.75 460 GLU A CA 1
ATOM 3702 C C . GLU A 1 460 ? -19.924 -10.933 24.148 1.00 94.75 460 GLU A C 1
ATOM 3704 O O . GLU A 1 460 ? -19.247 -11.176 23.148 1.00 94.75 460 GLU A O 1
ATOM 3709 N N . LYS A 1 461 ? -21.079 -10.251 24.064 1.00 94.44 461 LYS A N 1
ATOM 3710 C CA . LYS A 1 461 ? -21.589 -9.666 22.809 1.00 94.44 461 LYS A CA 1
ATOM 3711 C C . LYS A 1 461 ? -20.637 -8.610 22.242 1.00 94.44 461 LYS A C 1
ATOM 3713 O O . LYS A 1 461 ? -20.339 -8.654 21.050 1.00 94.44 461 LYS A O 1
ATOM 3718 N N . ARG A 1 462 ? -20.104 -7.711 23.078 1.00 93.31 462 ARG A N 1
ATOM 3719 C CA . ARG A 1 462 ? -19.078 -6.733 22.675 1.00 93.31 462 ARG A CA 1
ATOM 3720 C C . ARG A 1 462 ? -17.832 -7.431 22.126 1.00 93.31 462 ARG A C 1
ATOM 3722 O O . ARG A 1 462 ? -17.341 -7.076 21.059 1.00 93.31 462 ARG A O 1
ATOM 3729 N N . MET A 1 463 ? -17.343 -8.462 22.818 1.00 93.94 463 MET A N 1
ATOM 3730 C CA . MET A 1 463 ? -16.178 -9.232 22.364 1.00 93.94 463 MET A CA 1
ATOM 3731 C C . MET A 1 463 ? -16.442 -9.995 21.060 1.00 93.94 463 MET A C 1
ATOM 3733 O O . MET A 1 463 ? -15.530 -10.151 20.246 1.00 93.94 463 MET A O 1
ATOM 3737 N N . LEU A 1 464 ? -17.667 -10.486 20.851 1.00 95.62 464 LEU A N 1
ATOM 3738 C CA . LEU A 1 464 ? -18.072 -11.119 19.598 1.00 95.62 464 LEU A CA 1
ATOM 3739 C C . LEU A 1 464 ? -18.079 -10.106 18.447 1.00 95.62 464 LEU A C 1
ATOM 3741 O O . LEU A 1 464 ? -17.533 -10.409 17.387 1.00 95.62 464 LEU A O 1
ATOM 3745 N N . GLN A 1 465 ? -18.620 -8.907 18.672 1.00 94.81 465 GLN A N 1
ATOM 3746 C CA . GLN A 1 465 ? -18.607 -7.813 17.701 1.00 94.81 465 GLN A CA 1
ATOM 3747 C C . GLN A 1 465 ? -17.169 -7.468 17.282 1.00 94.81 465 GLN A C 1
ATOM 3749 O O . GLN A 1 465 ? -16.839 -7.542 16.101 1.00 94.81 465 GLN A O 1
ATOM 3754 N N . GLU A 1 466 ? -16.268 -7.250 18.246 1.00 94.25 466 GLU A N 1
ATOM 3755 C CA . GLU A 1 466 ? -14.842 -7.011 17.973 1.00 94.25 466 GLU A CA 1
ATOM 3756 C C . GLU A 1 466 ? -14.177 -8.158 17.195 1.00 94.25 466 GLU A C 1
ATOM 3758 O O . GLU A 1 466 ? -13.302 -7.925 16.356 1.00 94.25 466 GLU A O 1
ATOM 3763 N N . ALA A 1 467 ? -14.557 -9.410 17.463 1.00 95.50 467 ALA A N 1
ATOM 3764 C CA . ALA A 1 467 ? -14.008 -10.557 16.748 1.00 95.50 467 ALA A CA 1
ATOM 3765 C C . ALA A 1 467 ? -14.462 -10.587 15.280 1.00 95.50 467 ALA A C 1
ATOM 3767 O O . ALA A 1 467 ? -13.648 -10.879 14.399 1.00 95.50 467 ALA A O 1
ATOM 3768 N N . VAL A 1 468 ? -15.734 -10.270 15.013 1.00 95.88 468 VAL A N 1
ATOM 3769 C CA . VAL A 1 468 ? -16.285 -10.173 13.651 1.00 95.88 468 VAL A CA 1
ATOM 3770 C C . VAL A 1 468 ? -15.658 -8.997 12.903 1.00 95.88 468 VAL A C 1
ATOM 3772 O O . VAL A 1 468 ? -15.223 -9.160 11.761 1.00 95.88 468 VAL A O 1
ATOM 3775 N N . ASP A 1 469 ? -15.510 -7.846 13.557 1.00 94.88 469 ASP A N 1
ATOM 3776 C CA . ASP A 1 469 ? -14.879 -6.677 12.950 1.00 94.88 469 ASP A CA 1
ATOM 3777 C C . ASP A 1 469 ? -13.426 -6.953 12.586 1.00 94.88 469 ASP A C 1
ATOM 3779 O O . ASP A 1 469 ? -13.013 -6.656 11.468 1.00 94.88 469 ASP A O 1
ATOM 3783 N N . ASN A 1 470 ? -12.658 -7.610 13.460 1.00 95.62 470 ASN A N 1
ATOM 3784 C CA . ASN A 1 470 ? -11.269 -7.938 13.151 1.00 95.62 470 ASN A CA 1
ATOM 3785 C C . ASN A 1 470 ? -11.119 -9.035 12.082 1.00 95.62 470 ASN A C 1
ATOM 3787 O O . ASN A 1 470 ? -10.106 -9.076 11.380 1.00 95.62 470 ASN A O 1
ATOM 3791 N N . LEU A 1 471 ? -12.119 -9.904 11.902 1.00 96.12 471 LEU A N 1
ATOM 3792 C CA . LEU A 1 471 ? -12.166 -10.829 10.768 1.00 96.12 471 LEU A CA 1
ATOM 3793 C C . LEU A 1 471 ? -12.346 -10.079 9.436 1.00 96.12 471 LEU A C 1
ATOM 3795 O O . LEU A 1 471 ? -11.655 -10.381 8.456 1.00 96.12 471 LEU A O 1
ATOM 3799 N N . ILE A 1 472 ? -13.265 -9.108 9.398 1.00 95.38 472 ILE A N 1
ATOM 3800 C CA . ILE A 1 472 ? -13.583 -8.333 8.192 1.00 95.38 472 ILE A CA 1
ATOM 3801 C C . ILE A 1 472 ? -12.480 -7.310 7.904 1.00 95.38 472 ILE A C 1
ATOM 3803 O O . ILE A 1 472 ? -11.938 -7.285 6.795 1.00 95.38 472 ILE A O 1
ATOM 3807 N N . TYR A 1 473 ? -12.128 -6.490 8.892 1.00 94.81 473 TYR A N 1
ATOM 3808 C CA . TYR A 1 473 ? -11.108 -5.449 8.829 1.00 94.81 473 TYR A CA 1
ATOM 3809 C C . TYR A 1 473 ? -10.377 -5.301 10.178 1.00 94.81 473 TYR A C 1
ATOM 3811 O O . TYR A 1 473 ? -10.731 -4.492 11.036 1.00 94.81 473 TYR A O 1
ATOM 3819 N N . ASN A 1 474 ? -9.274 -6.039 10.310 1.00 94.81 474 ASN A N 1
ATOM 3820 C CA . ASN A 1 474 ? -8.431 -6.051 11.504 1.00 94.81 474 ASN A CA 1
ATOM 3821 C C . ASN A 1 474 ? -7.811 -4.677 11.795 1.00 94.81 474 ASN A C 1
ATOM 3823 O O . ASN A 1 474 ? -7.163 -4.086 10.931 1.00 94.81 474 ASN A O 1
ATOM 3827 N N . GLY A 1 475 ? -7.983 -4.192 13.027 1.00 90.88 475 GLY A N 1
ATOM 3828 C CA . GLY A 1 475 ? -7.387 -2.939 13.499 1.00 90.88 475 GLY A CA 1
ATOM 3829 C C . GLY A 1 475 ? -8.032 -1.656 12.970 1.00 90.88 475 GLY A C 1
ATOM 3830 O O . GLY A 1 475 ? -7.468 -0.584 13.176 1.00 90.88 475 GLY A O 1
ATOM 3831 N N . LYS A 1 476 ? -9.187 -1.733 12.291 1.00 88.38 476 LYS A N 1
ATOM 3832 C CA . LYS A 1 476 ? -9.958 -0.529 11.936 1.00 88.38 476 LYS A CA 1
ATOM 3833 C C . LYS A 1 476 ? -10.574 0.121 13.176 1.00 88.38 476 LYS A C 1
ATOM 3835 O O . LYS A 1 476 ? -10.559 1.342 13.287 1.00 88.38 476 LYS A O 1
ATOM 3840 N N . ILE A 1 477 ? -11.125 -0.702 14.067 1.00 83.94 477 ILE A N 1
ATOM 3841 C CA . ILE A 1 477 ? -11.740 -0.290 15.329 1.00 83.94 477 ILE A CA 1
ATOM 3842 C C . ILE A 1 477 ? -11.071 -1.088 16.449 1.00 83.94 477 ILE A C 1
ATOM 3844 O O . ILE A 1 477 ? -10.929 -2.308 16.352 1.00 83.94 477 ILE A O 1
ATOM 3848 N N . GLY A 1 478 ? -10.630 -0.392 17.496 1.00 81.88 478 GLY A N 1
ATOM 3849 C CA . GLY A 1 478 ? -9.938 -1.005 18.627 1.00 81.88 478 GLY A CA 1
ATOM 3850 C C . GLY A 1 478 ? -8.559 -1.582 18.279 1.00 81.88 478 GLY A C 1
ATOM 3851 O O . GLY A 1 478 ? -7.908 -1.202 17.304 1.00 81.88 478 GLY A O 1
ATOM 3852 N N . LYS A 1 479 ? -8.077 -2.496 19.128 1.00 88.12 479 LYS A N 1
ATOM 3853 C CA . LYS A 1 479 ? -6.740 -3.087 19.000 1.00 88.12 479 LYS A CA 1
ATOM 3854 C C . LYS A 1 479 ? -6.742 -4.222 17.978 1.00 88.12 479 LYS A C 1
ATOM 3856 O O . LYS A 1 479 ? -7.486 -5.190 18.122 1.00 88.12 479 LYS A O 1
ATOM 3861 N N . ALA A 1 480 ? -5.838 -4.139 17.004 1.00 93.38 480 ALA A N 1
ATOM 3862 C CA . ALA A 1 480 ? -5.643 -5.201 16.025 1.00 93.38 480 ALA A CA 1
ATOM 3863 C C . ALA A 1 480 ? -5.269 -6.525 16.707 1.00 93.38 480 ALA A C 1
ATOM 3865 O O . ALA A 1 480 ? -4.430 -6.571 17.612 1.00 93.38 480 ALA A O 1
ATOM 3866 N N . TYR A 1 481 ? -5.845 -7.623 16.229 1.00 94.75 481 TYR A N 1
ATOM 3867 C CA . TYR A 1 481 ? -5.428 -8.953 16.641 1.00 94.75 481 TYR A CA 1
ATOM 3868 C C . TYR A 1 481 ? -4.076 -9.289 16.032 1.00 94.75 481 TYR A C 1
ATOM 3870 O O . TYR A 1 481 ? -3.876 -9.198 14.817 1.00 94.75 481 TYR A O 1
ATOM 3878 N N . THR A 1 482 ? -3.157 -9.695 16.899 1.00 94.81 482 THR A N 1
ATOM 3879 C CA . THR A 1 482 ? -1.787 -10.041 16.545 1.00 94.81 482 THR A CA 1
ATOM 3880 C C . THR A 1 482 ? -1.520 -11.525 16.755 1.00 94.81 482 THR A C 1
ATOM 3882 O O . THR A 1 482 ? -2.151 -12.190 17.582 1.00 94.81 482 THR A O 1
ATOM 3885 N N . ASP A 1 483 ? -0.553 -12.026 15.998 1.00 90.75 483 ASP A N 1
ATOM 3886 C CA . ASP A 1 483 ? 0.118 -13.299 16.242 1.00 90.75 483 ASP A CA 1
ATOM 3887 C C . ASP A 1 483 ? 0.995 -13.213 17.515 1.00 90.75 483 ASP A C 1
ATOM 3889 O O . ASP A 1 483 ? 1.210 -12.131 18.070 1.00 90.75 483 ASP A O 1
ATOM 3893 N N . ARG A 1 484 ? 1.545 -14.347 17.961 1.00 88.62 484 ARG A N 1
ATOM 3894 C CA . ARG A 1 484 ? 2.510 -14.482 19.065 1.00 88.62 484 ARG A CA 1
ATOM 3895 C C . ARG A 1 484 ? 3.723 -13.562 18.906 1.00 88.62 484 ARG A C 1
ATOM 3897 O O . ARG A 1 484 ? 4.245 -13.072 19.896 1.00 88.62 484 ARG A O 1
ATOM 3904 N N . ASN A 1 485 ? 4.115 -13.276 17.665 1.00 88.69 485 ASN A N 1
ATOM 3905 C CA . ASN A 1 485 ? 5.229 -12.384 17.332 1.00 88.69 485 ASN A CA 1
ATOM 3906 C C . ASN A 1 485 ? 4.830 -10.894 17.261 1.00 88.69 485 ASN A C 1
ATOM 3908 O O . ASN A 1 485 ? 5.584 -10.083 16.733 1.00 88.69 485 ASN A O 1
ATOM 3912 N N . GLY A 1 486 ? 3.616 -10.520 17.680 1.00 89.56 486 GLY A N 1
ATOM 3913 C CA . GLY A 1 486 ? 3.130 -9.134 17.641 1.00 89.56 486 GLY A CA 1
ATOM 3914 C C . GLY A 1 486 ? 2.729 -8.621 16.250 1.00 89.56 486 GLY A C 1
ATOM 3915 O O . GLY A 1 486 ? 2.221 -7.510 16.125 1.00 89.56 486 GLY A O 1
ATOM 3916 N N . ARG A 1 487 ? 2.889 -9.425 15.188 1.00 93.50 487 ARG A N 1
ATOM 3917 C CA . ARG A 1 487 ? 2.441 -9.072 13.831 1.00 93.50 487 ARG A CA 1
ATOM 3918 C C . ARG A 1 487 ? 0.906 -9.071 13.750 1.00 93.50 487 ARG A C 1
ATOM 3920 O O . ARG A 1 487 ? 0.310 -10.092 14.093 1.00 93.50 487 ARG A O 1
ATOM 3927 N N . PRO A 1 488 ? 0.258 -8.022 13.209 1.00 93.75 488 PRO A N 1
ATOM 3928 C CA . PRO A 1 488 ? -1.176 -8.042 12.928 1.00 93.75 488 PRO A CA 1
ATOM 3929 C C . PRO A 1 488 ? -1.567 -9.165 11.957 1.00 93.75 488 PRO A C 1
ATOM 3931 O O . PRO A 1 488 ? -0.914 -9.386 10.926 1.00 93.75 488 PRO A O 1
ATOM 3934 N N . LEU A 1 489 ? -2.646 -9.869 12.292 1.00 95.00 489 LEU A N 1
ATOM 3935 C CA . LEU A 1 489 ? -3.259 -10.885 11.440 1.00 95.00 489 LEU A CA 1
ATOM 3936 C C . LEU A 1 489 ? -3.903 -10.225 10.214 1.00 95.00 489 LEU A C 1
ATOM 3938 O O . LEU A 1 489 ? -4.488 -9.149 10.316 1.00 95.00 489 LEU A O 1
ATOM 3942 N N . LYS A 1 490 ? -3.810 -10.857 9.044 1.00 93.31 490 LYS A N 1
ATOM 3943 C CA . LYS A 1 490 ? -4.452 -10.342 7.826 1.00 93.31 490 LYS A CA 1
ATOM 3944 C C . LYS A 1 490 ? -5.942 -10.672 7.804 1.00 93.31 490 LYS A C 1
ATOM 3946 O O . LYS A 1 490 ? -6.308 -11.846 7.801 1.00 93.31 490 LYS A O 1
ATOM 3951 N N . SER A 1 491 ? -6.769 -9.633 7.723 1.00 94.94 491 SER A N 1
ATOM 3952 C CA . SER A 1 491 ? -8.227 -9.735 7.583 1.00 94.94 491 SER A CA 1
ATOM 3953 C C . SER A 1 491 ? -8.673 -9.991 6.141 1.00 94.94 491 SER A C 1
ATOM 3955 O O . SER A 1 491 ? -7.870 -9.931 5.204 1.00 94.94 491 SER A O 1
ATOM 3957 N N . LEU A 1 492 ? -9.972 -10.231 5.937 1.00 94.25 492 LEU A N 1
ATOM 3958 C CA . LEU A 1 492 ? -10.564 -10.348 4.597 1.00 94.25 492 LEU A CA 1
ATOM 3959 C C . LEU A 1 492 ? -10.299 -9.099 3.743 1.00 94.25 492 LEU A C 1
ATOM 3961 O O . LEU A 1 492 ? -9.923 -9.214 2.575 1.00 94.25 492 LEU A O 1
ATOM 3965 N N . THR A 1 493 ? -10.412 -7.909 4.336 1.00 93.50 493 THR A N 1
ATOM 3966 C CA . THR A 1 493 ? -10.135 -6.646 3.641 1.00 93.50 493 THR A CA 1
ATOM 3967 C C . THR A 1 493 ? -8.668 -6.547 3.214 1.00 93.50 493 THR A C 1
ATOM 3969 O O . THR A 1 493 ? -8.390 -6.142 2.084 1.00 93.50 493 THR A O 1
ATOM 3972 N N . ASP A 1 494 ? -7.724 -6.975 4.059 1.00 90.69 494 ASP A N 1
ATOM 3973 C CA . ASP A 1 494 ? -6.283 -6.950 3.746 1.00 90.69 494 ASP A CA 1
ATOM 3974 C C . ASP A 1 494 ? -5.892 -7.939 2.645 1.00 90.69 494 ASP A C 1
ATOM 3976 O O . ASP A 1 494 ? -4.934 -7.713 1.902 1.00 90.69 494 ASP A O 1
ATOM 3980 N N . LEU A 1 495 ? -6.622 -9.051 2.527 1.00 89.56 495 LEU A N 1
ATOM 3981 C CA . LEU A 1 495 ? -6.424 -10.000 1.434 1.00 89.56 495 LEU A CA 1
ATOM 3982 C C . LEU A 1 495 ? -6.835 -9.394 0.090 1.00 89.56 495 LEU A C 1
ATOM 3984 O O . LEU A 1 495 ? -6.244 -9.729 -0.935 1.00 89.56 495 LEU A O 1
ATOM 3988 N N . ILE A 1 496 ? -7.812 -8.4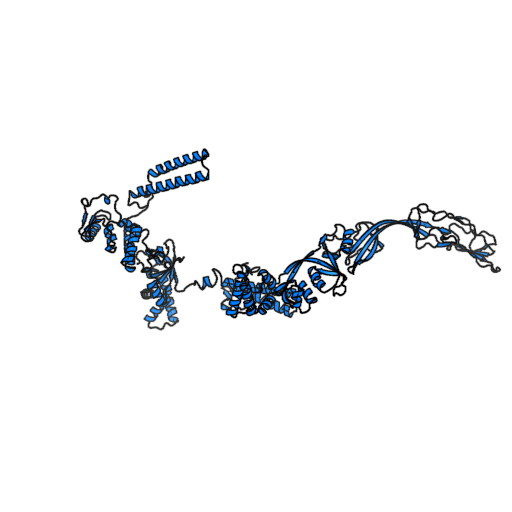92 0.077 1.00 90.62 496 ILE A N 1
ATOM 3989 C CA . ILE A 1 496 ? -8.338 -7.881 -1.144 1.00 90.62 496 ILE A CA 1
ATOM 3990 C C . ILE A 1 496 ? -7.559 -6.608 -1.505 1.00 90.62 496 ILE A C 1
ATOM 3992 O O . ILE A 1 496 ? -7.132 -6.441 -2.654 1.00 90.62 496 ILE A O 1
ATOM 3996 N N . ARG A 1 497 ? -7.355 -5.715 -0.530 1.00 88.06 497 ARG A N 1
ATOM 3997 C CA . ARG A 1 497 ? -6.798 -4.369 -0.714 1.00 88.06 497 ARG A CA 1
ATOM 3998 C C . ARG A 1 497 ? -5.265 -4.354 -0.644 1.00 88.06 497 ARG A C 1
ATOM 4000 O O . ARG A 1 497 ? -4.610 -5.226 -0.090 1.00 88.06 497 ARG A O 1
ATOM 4007 N N . GLY A 1 498 ? -4.672 -3.293 -1.189 1.00 83.50 498 GLY A N 1
ATOM 4008 C CA . GLY A 1 498 ? -3.256 -2.971 -1.005 1.00 83.50 498 GLY A CA 1
ATOM 4009 C C . GLY A 1 498 ? -2.327 -3.607 -2.039 1.00 83.50 498 GLY A C 1
ATOM 4010 O O . GLY A 1 498 ? -2.749 -4.342 -2.928 1.00 83.50 498 GLY A O 1
ATOM 4011 N N . LYS A 1 499 ? -1.026 -3.294 -1.945 1.00 82.81 499 LYS A N 1
ATOM 4012 C CA . LYS A 1 499 ? -0.006 -3.752 -2.913 1.00 82.81 499 LYS A CA 1
ATOM 4013 C C . LYS A 1 499 ? 0.124 -5.280 -2.952 1.00 82.81 499 LYS A C 1
ATOM 4015 O O . LYS A 1 499 ? 0.357 -5.846 -4.012 1.00 82.81 499 LYS A O 1
ATOM 4020 N N . LYS A 1 500 ? -0.021 -5.936 -1.795 1.00 81.94 500 LYS A N 1
ATOM 4021 C CA . LYS A 1 500 ? 0.032 -7.401 -1.654 1.00 81.94 500 LYS A CA 1
ATOM 4022 C C . LYS A 1 500 ? -1.349 -8.069 -1.766 1.00 81.94 500 LYS A C 1
ATOM 4024 O O . LYS A 1 500 ? -1.399 -9.293 -1.673 1.00 81.94 500 LYS A O 1
ATOM 4029 N N . GLY A 1 501 ? -2.419 -7.291 -1.943 1.00 85.75 501 GLY A N 1
ATOM 4030 C CA . GLY A 1 501 ? -3.785 -7.793 -2.073 1.00 85.75 501 GLY A CA 1
ATOM 4031 C C . GLY A 1 501 ? -4.030 -8.488 -3.411 1.00 85.75 501 GLY A C 1
ATOM 4032 O O . GLY A 1 501 ? -3.293 -8.288 -4.384 1.00 85.75 501 GLY A O 1
ATOM 4033 N N . ARG A 1 502 ? -5.086 -9.302 -3.465 1.00 87.19 502 ARG A N 1
ATOM 4034 C CA . ARG A 1 502 ? -5.427 -10.160 -4.609 1.00 87.19 502 ARG A CA 1
ATOM 4035 C C . ARG A 1 502 ? -5.589 -9.372 -5.910 1.00 87.19 502 ARG A C 1
ATOM 4037 O O . ARG A 1 502 ? -5.043 -9.791 -6.925 1.00 87.19 502 ARG A O 1
ATOM 4044 N N . PHE A 1 503 ? -6.250 -8.212 -5.893 1.00 86.19 503 PHE A N 1
ATOM 4045 C CA . PHE A 1 503 ? -6.450 -7.418 -7.114 1.00 86.19 503 PHE A CA 1
ATOM 4046 C C . PHE A 1 503 ? -5.127 -7.002 -7.766 1.00 86.19 503 PHE A C 1
ATOM 4048 O O . PHE A 1 503 ? -4.889 -7.284 -8.938 1.00 86.19 503 PHE A O 1
ATOM 4055 N N . ARG A 1 504 ? -4.225 -6.380 -7.001 1.00 85.38 504 ARG A N 1
ATOM 4056 C CA . ARG A 1 504 ? -2.979 -5.828 -7.557 1.00 85.38 504 ARG A CA 1
ATOM 4057 C C . ARG A 1 504 ? -1.922 -6.888 -7.838 1.00 85.38 504 ARG A C 1
ATOM 4059 O O . ARG A 1 504 ? -1.181 -6.745 -8.801 1.00 85.38 504 ARG A O 1
ATOM 4066 N N . ARG A 1 505 ? -1.830 -7.921 -6.998 1.00 82.88 505 ARG A N 1
ATOM 4067 C CA . ARG A 1 505 ? -0.762 -8.925 -7.083 1.00 82.88 505 ARG A CA 1
ATOM 4068 C C . ARG A 1 505 ? -1.133 -10.161 -7.895 1.00 82.88 505 ARG A C 1
ATOM 4070 O O . ARG A 1 505 ? -0.223 -10.842 -8.351 1.00 82.88 505 ARG A O 1
ATOM 4077 N N . ASN A 1 506 ? -2.419 -10.496 -7.986 1.00 84.12 506 ASN A N 1
ATOM 4078 C CA . ASN A 1 506 ? -2.869 -11.736 -8.612 1.00 84.12 506 ASN A CA 1
ATOM 4079 C C . ASN A 1 506 ? -3.811 -11.512 -9.790 1.00 84.12 506 ASN A C 1
ATOM 4081 O O . ASN A 1 506 ? -3.883 -12.406 -10.614 1.00 84.12 506 ASN A O 1
ATOM 4085 N N . LEU A 1 507 ? -4.563 -10.410 -9.878 1.00 86.38 507 LEU A N 1
ATOM 4086 C CA . LEU A 1 507 ? -5.464 -10.181 -11.018 1.00 86.38 507 LEU A CA 1
ATOM 4087 C C . LEU A 1 507 ? -4.819 -9.297 -12.086 1.00 86.38 507 LEU A C 1
ATOM 4089 O O . LEU A 1 507 ? -4.801 -9.684 -13.247 1.00 86.38 507 LEU A O 1
ATOM 4093 N N . LEU A 1 508 ? -4.241 -8.159 -11.693 1.00 87.12 508 LEU A N 1
ATOM 4094 C CA . LEU A 1 508 ? -3.605 -7.216 -12.627 1.00 87.12 508 LEU A CA 1
ATOM 4095 C C . LEU A 1 508 ? -2.200 -7.639 -13.076 1.00 87.12 508 LEU A C 1
ATOM 4097 O O . LEU A 1 508 ? -1.723 -7.203 -14.116 1.00 87.12 508 LEU A O 1
ATOM 4101 N N . GLY A 1 509 ? -1.531 -8.475 -12.288 1.00 83.56 509 GLY A N 1
ATOM 4102 C CA . GLY A 1 509 ? -0.238 -9.050 -12.625 1.00 83.56 509 GLY A CA 1
ATOM 4103 C C . GLY A 1 509 ? -0.172 -10.470 -12.096 1.00 83.56 509 GLY A C 1
ATOM 4104 O O . GLY A 1 509 ? -0.689 -10.753 -11.018 1.00 83.56 509 GLY A O 1
ATOM 4105 N N . LYS A 1 510 ? 0.437 -11.374 -12.856 1.00 88.81 510 LYS A N 1
ATOM 4106 C CA . LYS A 1 510 ? 0.675 -12.760 -12.453 1.00 88.81 510 LYS A CA 1
ATOM 4107 C C . LYS A 1 510 ? 2.077 -13.161 -12.873 1.00 88.81 510 LYS A C 1
ATOM 4109 O O . LYS A 1 510 ? 2.664 -12.565 -13.773 1.00 88.81 510 LYS A O 1
ATOM 4114 N N . ARG A 1 511 ? 2.606 -14.187 -12.210 1.00 89.94 511 ARG A N 1
ATOM 4115 C CA . ARG A 1 511 ? 3.713 -14.943 -12.793 1.00 89.94 511 ARG A CA 1
ATOM 4116 C C . ARG A 1 511 ? 3.155 -15.718 -13.979 1.00 89.94 511 ARG A C 1
ATOM 4118 O O . ARG A 1 511 ? 2.034 -16.216 -13.895 1.00 89.94 511 ARG A O 1
ATOM 4125 N N . VAL A 1 512 ? 3.914 -15.739 -15.060 1.00 92.94 512 VAL A N 1
ATOM 4126 C CA . VAL A 1 512 ? 3.520 -16.371 -16.314 1.00 92.94 512 VAL A CA 1
ATOM 4127 C C . VAL A 1 512 ? 4.504 -17.482 -16.632 1.00 92.94 512 VAL A C 1
ATOM 4129 O O . VAL A 1 512 ? 5.710 -17.319 -16.429 1.00 92.94 512 VAL A O 1
ATOM 4132 N N . ASP A 1 513 ? 3.976 -18.596 -17.117 1.00 94.56 513 ASP A N 1
ATOM 4133 C CA . ASP A 1 513 ? 4.783 -19.681 -17.665 1.00 94.56 513 ASP A CA 1
ATOM 4134 C C . ASP A 1 513 ? 5.420 -19.242 -18.993 1.00 94.56 513 ASP A C 1
ATOM 4136 O O . ASP A 1 513 ? 5.101 -18.171 -19.520 1.00 94.56 513 ASP A O 1
ATOM 4140 N N . TYR A 1 514 ? 6.334 -20.057 -19.530 1.00 95.56 514 TYR A N 1
ATOM 4141 C CA . TYR A 1 514 ? 7.047 -19.768 -20.784 1.00 95.56 514 TYR A CA 1
ATOM 4142 C C . TYR A 1 514 ? 7.734 -18.398 -20.772 1.00 95.56 514 TYR A C 1
ATOM 4144 O O . TYR A 1 514 ? 7.661 -17.614 -21.727 1.00 95.56 514 TYR A O 1
ATOM 4152 N N . SER A 1 515 ? 8.385 -18.101 -19.647 1.00 96.44 515 SER A N 1
ATOM 4153 C CA . SER A 1 515 ? 9.160 -16.886 -19.465 1.00 96.44 515 SER A CA 1
ATOM 4154 C C . SER A 1 515 ? 10.535 -17.165 -18.874 1.00 96.44 515 SER A C 1
ATOM 4156 O O . SER A 1 515 ? 10.722 -18.106 -18.107 1.00 96.44 515 SER A O 1
ATOM 4158 N N . GLY A 1 516 ? 11.503 -16.340 -19.259 1.00 95.25 516 GLY A N 1
ATOM 4159 C CA . GLY A 1 516 ? 12.891 -16.415 -18.815 1.00 95.25 516 GLY A CA 1
ATOM 4160 C C . GLY A 1 516 ? 13.427 -15.031 -18.479 1.00 95.25 516 GLY A C 1
ATOM 4161 O O . GLY A 1 516 ? 12.796 -14.020 -18.783 1.00 95.25 516 GLY A O 1
ATOM 4162 N N . ARG A 1 517 ? 14.592 -14.963 -17.837 1.00 96.56 517 ARG A N 1
ATOM 4163 C CA . ARG A 1 517 ? 15.308 -13.706 -17.597 1.00 96.56 517 ARG A CA 1
ATOM 4164 C C . ARG A 1 517 ? 16.806 -13.947 -17.691 1.00 96.56 517 ARG A C 1
ATOM 4166 O O . ARG A 1 517 ? 17.295 -14.909 -17.108 1.00 96.56 517 ARG A O 1
ATOM 4173 N N . ALA A 1 518 ? 17.515 -13.058 -18.374 1.00 96.69 518 ALA A N 1
ATOM 4174 C CA . ALA A 1 518 ? 18.974 -13.040 -18.395 1.00 96.69 518 ALA A CA 1
ATOM 4175 C C . ALA A 1 518 ? 19.508 -11.610 -18.516 1.00 96.69 518 ALA A C 1
ATOM 4177 O O . ALA A 1 518 ? 18.762 -10.674 -18.817 1.00 96.69 518 ALA A O 1
ATOM 4178 N N . VAL A 1 519 ? 20.808 -11.471 -18.256 1.00 97.25 519 VAL A N 1
ATOM 4179 C CA . VAL A 1 519 ? 21.575 -10.247 -18.518 1.00 97.25 519 VAL A CA 1
ATOM 4180 C C . VAL A 1 519 ? 21.592 -9.982 -20.019 1.00 97.25 519 VAL A C 1
ATOM 4182 O O . VAL A 1 519 ? 21.658 -10.929 -20.810 1.00 97.25 519 VAL A O 1
ATOM 4185 N N . ILE A 1 520 ? 21.515 -8.711 -20.403 1.00 97.31 520 ILE A N 1
ATOM 4186 C CA . ILE A 1 520 ? 21.640 -8.305 -21.801 1.00 97.31 520 ILE A CA 1
ATOM 4187 C C . ILE A 1 520 ? 23.072 -7.907 -22.144 1.00 97.31 520 ILE A C 1
ATOM 4189 O O . ILE A 1 520 ? 23.787 -7.310 -21.345 1.00 97.31 520 ILE A O 1
ATOM 4193 N N . VAL A 1 521 ? 23.474 -8.220 -23.367 1.00 97.06 521 VAL A N 1
ATOM 4194 C CA . VAL A 1 521 ? 24.721 -7.770 -23.987 1.00 97.06 521 VAL A CA 1
ATOM 4195 C C . VAL A 1 521 ? 24.415 -7.163 -25.349 1.00 97.06 521 VAL A C 1
ATOM 4197 O O . VAL A 1 521 ? 23.361 -7.407 -25.940 1.00 97.06 521 VAL A O 1
ATOM 4200 N N . VAL A 1 522 ? 25.328 -6.347 -25.858 1.00 95.50 522 VAL A N 1
ATOM 4201 C CA . VAL A 1 522 ? 25.148 -5.700 -27.155 1.00 95.50 522 VAL A CA 1
ATOM 4202 C C . VAL A 1 522 ? 25.276 -6.721 -28.293 1.00 95.50 522 VAL A C 1
ATOM 4204 O O . VAL A 1 522 ? 26.193 -7.538 -28.300 1.00 95.50 522 VAL A O 1
ATOM 4207 N N . GLY A 1 523 ? 24.364 -6.675 -29.269 1.00 95.44 523 GLY A N 1
ATOM 4208 C CA . GLY A 1 523 ? 24.435 -7.467 -30.503 1.00 95.44 523 GLY A CA 1
ATOM 4209 C C . GLY A 1 523 ? 24.531 -6.584 -31.751 1.00 95.44 523 GLY A C 1
ATOM 4210 O O . GLY A 1 523 ? 23.511 -6.377 -32.410 1.00 95.44 523 GLY A O 1
ATOM 4211 N N . PRO A 1 524 ? 25.718 -6.053 -32.113 1.00 93.19 524 PRO A N 1
ATOM 4212 C CA . PRO A 1 524 ? 25.861 -5.098 -33.219 1.00 93.19 524 PRO A CA 1
ATOM 4213 C C . PRO A 1 524 ? 25.486 -5.671 -34.593 1.00 93.19 524 PRO A C 1
ATOM 4215 O O . PRO A 1 524 ? 25.005 -4.940 -35.454 1.00 93.19 524 PRO A O 1
ATOM 4218 N N . HIS A 1 525 ? 25.679 -6.979 -34.791 1.00 93.69 525 HIS A N 1
ATOM 4219 C CA . HIS A 1 525 ? 25.425 -7.672 -36.060 1.00 93.69 525 HIS A CA 1
ATOM 4220 C C . HIS A 1 525 ? 23.955 -8.055 -36.281 1.00 93.69 525 HIS A C 1
ATOM 4222 O O . HIS A 1 525 ? 23.581 -8.430 -37.391 1.00 93.69 525 HIS A O 1
ATOM 4228 N N . LEU A 1 526 ? 23.122 -7.979 -35.240 1.00 96.06 526 LEU A N 1
ATOM 4229 C CA . LEU A 1 526 ? 21.695 -8.285 -35.333 1.00 96.06 526 LEU A CA 1
ATOM 4230 C C . LEU A 1 526 ? 20.989 -7.241 -36.194 1.00 96.06 526 LEU A C 1
ATOM 4232 O O . LEU A 1 526 ? 21.382 -6.077 -36.174 1.00 96.06 526 LEU A O 1
ATOM 4236 N N . LYS A 1 527 ? 19.932 -7.622 -36.909 1.00 95.69 527 LYS A N 1
ATOM 4237 C CA . LYS A 1 527 ? 18.994 -6.657 -37.503 1.00 95.69 527 LYS A CA 1
ATOM 4238 C C . LYS A 1 527 ? 18.047 -6.112 -36.440 1.00 95.69 527 LYS A C 1
ATOM 4240 O O . LYS A 1 527 ? 17.885 -6.712 -35.379 1.00 95.69 527 LYS A O 1
ATOM 4245 N N . ILE A 1 528 ? 17.381 -4.991 -36.717 1.00 94.81 528 ILE A N 1
ATOM 4246 C CA . ILE A 1 528 ? 16.550 -4.315 -35.705 1.00 94.81 528 ILE A CA 1
ATOM 4247 C C . ILE A 1 528 ? 15.446 -5.204 -35.102 1.00 94.81 528 ILE A C 1
ATOM 4249 O O . ILE A 1 528 ? 15.111 -5.035 -33.931 1.00 94.81 528 ILE A O 1
ATOM 4253 N N . HIS A 1 529 ? 14.908 -6.152 -35.881 1.00 95.69 529 HIS A N 1
ATOM 4254 C CA . HIS A 1 529 ? 13.863 -7.112 -35.493 1.00 95.69 529 HIS A CA 1
ATOM 4255 C C . HIS A 1 529 ? 14.381 -8.398 -34.859 1.00 95.69 529 HIS A C 1
ATOM 4257 O O . HIS A 1 529 ? 13.575 -9.247 -34.496 1.00 95.69 529 HIS A O 1
ATOM 4263 N N . GLU A 1 530 ? 15.690 -8.550 -34.703 1.00 96.62 530 GLU A N 1
ATOM 4264 C CA . GLU A 1 530 ? 16.301 -9.772 -34.197 1.00 96.62 530 GLU A CA 1
ATOM 4265 C C . GLU A 1 530 ? 16.822 -9.573 -32.772 1.00 96.62 530 GLU A C 1
ATOM 4267 O O . GLU A 1 530 ? 17.275 -8.491 -32.391 1.00 96.62 530 GLU A O 1
ATOM 4272 N N . CYS A 1 531 ? 16.801 -10.645 -31.985 1.00 97.50 531 CYS A N 1
ATOM 4273 C CA . CYS A 1 531 ? 17.502 -10.715 -30.706 1.00 97.50 531 CYS A CA 1
ATOM 4274 C C . CYS A 1 531 ? 18.311 -12.007 -30.626 1.00 97.50 531 CYS A C 1
ATOM 4276 O O . CYS A 1 531 ? 17.870 -13.038 -31.126 1.00 97.50 531 CYS A O 1
ATOM 4278 N N . GLY A 1 532 ? 19.462 -11.993 -29.960 1.00 97.50 532 GLY A N 1
ATOM 4279 C CA . GLY A 1 532 ? 20.177 -13.235 -29.671 1.00 97.50 532 GLY A CA 1
ATOM 4280 C C . GLY A 1 532 ? 19.613 -13.890 -28.416 1.00 97.50 532 GLY A C 1
ATOM 4281 O O . GLY A 1 532 ? 19.637 -13.286 -27.345 1.00 97.50 532 GLY A O 1
ATOM 4282 N N . LEU A 1 533 ? 19.112 -15.116 -28.539 1.00 97.31 533 LEU A N 1
ATOM 4283 C CA . LEU A 1 533 ? 18.552 -15.894 -27.440 1.00 97.31 533 LEU A CA 1
ATOM 4284 C C . LEU A 1 533 ? 19.484 -17.070 -27.095 1.00 97.31 533 LEU A C 1
ATOM 4286 O O . LEU A 1 533 ? 19.759 -17.896 -27.970 1.00 97.31 533 LEU A O 1
ATOM 4290 N N . PRO A 1 534 ? 19.956 -17.183 -25.839 1.00 96.56 534 PRO A N 1
ATOM 4291 C CA . PRO A 1 534 ? 20.756 -18.317 -25.388 1.00 96.56 534 PRO A CA 1
ATOM 4292 C C . PRO A 1 534 ? 20.093 -19.660 -25.679 1.00 96.56 534 PRO A C 1
ATOM 4294 O O . PRO A 1 534 ? 18.937 -19.869 -25.299 1.00 96.56 534 PRO A O 1
ATOM 4297 N N . LYS A 1 535 ? 20.838 -20.597 -26.273 1.00 93.00 535 LYS A N 1
ATOM 4298 C CA . LYS A 1 535 ? 20.343 -21.947 -26.596 1.00 93.00 535 LYS A CA 1
ATOM 4299 C C . LYS A 1 535 ? 19.679 -22.642 -25.405 1.00 93.00 535 LYS A C 1
ATOM 4301 O O . LYS A 1 535 ? 18.550 -23.102 -25.529 1.00 93.00 535 LYS A O 1
ATOM 4306 N N . LYS A 1 536 ? 20.309 -22.634 -24.225 1.00 91.19 536 LYS A N 1
ATOM 4307 C CA . LYS A 1 536 ? 19.747 -23.252 -23.004 1.00 91.19 536 LYS A CA 1
ATOM 4308 C C . LYS A 1 536 ? 18.411 -22.635 -22.588 1.00 91.19 536 LYS A C 1
ATOM 4310 O O . LYS A 1 536 ? 17.476 -23.351 -22.253 1.00 91.19 536 LYS A O 1
ATOM 4315 N N . MET A 1 537 ? 18.307 -21.306 -22.650 1.00 94.25 537 MET A N 1
ATOM 4316 C CA . MET A 1 537 ? 17.058 -20.604 -22.344 1.00 94.25 537 MET A CA 1
ATOM 4317 C C . MET A 1 537 ? 15.977 -20.934 -23.375 1.00 94.25 537 MET A C 1
ATOM 4319 O O . MET A 1 537 ? 14.832 -21.183 -23.010 1.00 94.25 537 MET A O 1
ATOM 4323 N N . ALA A 1 538 ? 16.336 -20.942 -24.658 1.00 94.19 538 ALA A N 1
ATOM 4324 C CA . ALA A 1 538 ? 15.422 -21.291 -25.731 1.00 94.19 538 ALA A CA 1
ATOM 4325 C C . ALA A 1 538 ? 14.923 -22.740 -25.601 1.00 94.19 538 ALA A C 1
ATOM 4327 O O . ALA A 1 538 ? 13.734 -22.984 -25.776 1.00 94.19 538 ALA A O 1
ATOM 4328 N N . LEU A 1 539 ? 15.784 -23.688 -25.226 1.00 91.44 539 LEU A N 1
ATOM 4329 C CA . LEU A 1 539 ? 15.384 -25.081 -25.031 1.00 91.44 539 LEU A CA 1
ATOM 4330 C C . LEU A 1 539 ? 14.300 -25.223 -23.954 1.00 91.44 539 LEU A C 1
ATOM 4332 O O . LEU A 1 539 ? 13.315 -25.913 -24.188 1.00 91.44 539 LEU A O 1
ATOM 4336 N N . GLU A 1 540 ? 14.444 -24.522 -22.826 1.00 92.00 540 GLU A N 1
ATOM 4337 C CA . GLU A 1 540 ? 13.452 -24.527 -21.742 1.00 92.00 540 GLU A CA 1
ATOM 4338 C C . GLU A 1 540 ? 12.140 -23.844 -22.167 1.00 92.00 540 GLU A C 1
ATOM 4340 O O . GLU A 1 540 ? 11.048 -24.370 -21.967 1.00 92.00 540 GLU A O 1
ATOM 4345 N N . LEU A 1 541 ? 12.230 -22.676 -22.818 1.00 94.25 541 LEU A N 1
ATOM 4346 C CA . LEU A 1 541 ? 11.052 -21.932 -23.279 1.00 94.25 541 LEU A CA 1
ATOM 4347 C C . LEU A 1 541 ? 10.252 -22.696 -24.339 1.00 94.25 541 LEU A C 1
ATOM 4349 O O . LEU A 1 541 ? 9.027 -22.600 -24.375 1.00 94.25 541 LEU A O 1
ATOM 4353 N N . PHE A 1 542 ? 10.930 -23.432 -25.217 1.00 93.50 542 PHE A N 1
ATOM 4354 C CA . PHE A 1 542 ? 10.307 -24.155 -26.321 1.00 93.50 542 PHE A CA 1
ATOM 4355 C C . PHE A 1 542 ? 10.172 -25.663 -26.055 1.00 93.50 542 PHE A C 1
ATOM 4357 O O . PHE A 1 542 ? 9.753 -26.387 -26.961 1.00 93.50 542 PHE A O 1
ATOM 4364 N N . GLU A 1 543 ? 10.449 -26.137 -24.832 1.00 90.44 543 GLU A N 1
ATOM 4365 C CA . GLU A 1 543 ? 10.501 -27.564 -24.466 1.00 90.44 543 GLU A CA 1
ATOM 4366 C C . GLU A 1 543 ? 9.295 -28.361 -25.006 1.00 90.44 543 GLU A C 1
ATOM 4368 O O . GLU A 1 543 ? 9.507 -29.354 -25.712 1.00 90.44 543 GLU A O 1
ATOM 4373 N N . PRO A 1 544 ? 8.026 -27.936 -24.809 1.00 89.75 544 PRO A N 1
ATOM 4374 C CA . PRO A 1 544 ? 6.888 -28.729 -25.277 1.00 89.75 544 PRO A CA 1
ATOM 4375 C C . PRO A 1 544 ? 6.791 -28.802 -26.804 1.00 89.75 544 PRO A C 1
ATOM 4377 O O . PRO A 1 544 ? 6.309 -29.795 -27.346 1.00 89.75 544 PRO A O 1
ATOM 4380 N N . PHE A 1 545 ? 7.260 -27.769 -27.510 1.00 90.06 545 PHE A N 1
A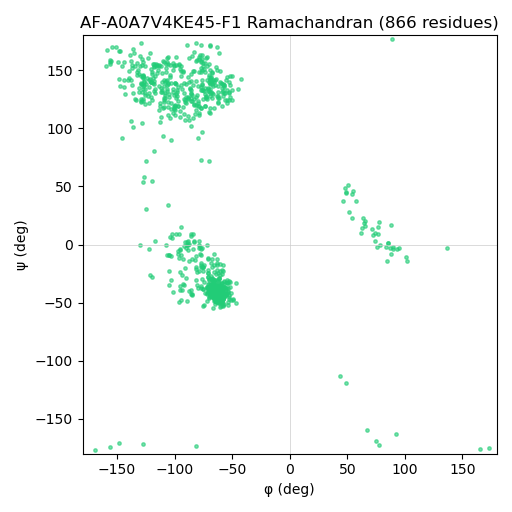TOM 4381 C CA . PHE A 1 545 ? 7.257 -27.734 -28.971 1.00 90.06 545 PHE A CA 1
ATOM 4382 C C . PHE A 1 545 ? 8.355 -28.622 -29.557 1.00 90.06 545 PHE A C 1
ATOM 4384 O O . PHE A 1 545 ? 8.109 -29.308 -30.546 1.00 90.06 545 PHE A O 1
ATOM 4391 N N . VAL A 1 546 ? 9.529 -28.656 -28.922 1.00 88.88 546 VAL A N 1
ATOM 4392 C CA . VAL A 1 546 ? 10.626 -29.554 -29.309 1.00 88.88 546 VAL A CA 1
ATOM 4393 C C . VAL A 1 546 ? 10.211 -31.013 -29.108 1.00 88.88 546 VAL A C 1
ATOM 4395 O O . VAL A 1 546 ? 10.367 -31.823 -30.019 1.00 88.88 546 VAL A O 1
ATOM 4398 N N . ILE A 1 547 ? 9.593 -31.344 -27.967 1.00 86.56 547 ILE A N 1
ATOM 4399 C CA . ILE A 1 547 ? 9.077 -32.698 -27.696 1.00 86.56 547 ILE A CA 1
ATOM 4400 C C . ILE A 1 547 ? 8.008 -33.106 -28.720 1.00 86.56 547 ILE A C 1
ATOM 4402 O O . ILE A 1 547 ? 7.999 -34.249 -29.185 1.00 86.56 547 ILE A O 1
ATOM 4406 N N . ALA A 1 548 ? 7.109 -32.187 -29.086 1.00 85.62 548 ALA A N 1
ATOM 4407 C CA . ALA A 1 548 ? 6.082 -32.451 -30.088 1.00 85.62 548 ALA A CA 1
ATOM 4408 C C . ALA A 1 548 ? 6.686 -32.738 -31.473 1.00 85.62 548 ALA A C 1
ATOM 4410 O O . ALA A 1 548 ? 6.217 -33.641 -32.162 1.00 85.62 548 ALA A O 1
ATOM 4411 N N . GLU A 1 549 ? 7.730 -32.009 -31.871 1.00 84.25 549 GLU A N 1
ATOM 4412 C CA . GLU A 1 549 ? 8.392 -32.217 -33.162 1.00 84.25 549 GLU A CA 1
ATOM 4413 C C . GLU A 1 549 ? 9.194 -33.528 -33.197 1.00 84.25 549 GLU A C 1
ATOM 4415 O O . GLU A 1 549 ? 9.095 -34.269 -34.172 1.00 84.25 549 GLU A O 1
ATOM 4420 N N . LEU A 1 550 ? 9.891 -33.879 -32.107 1.00 82.06 550 LEU A N 1
ATOM 4421 C CA . LEU A 1 550 ? 10.568 -35.177 -31.960 1.00 82.06 550 LEU A CA 1
ATOM 4422 C C . LEU A 1 550 ? 9.583 -36.356 -32.037 1.00 82.06 550 LEU A C 1
ATOM 4424 O O . LEU A 1 550 ? 9.866 -37.369 -32.670 1.00 82.06 550 LEU A O 1
ATOM 4428 N N . SER A 1 551 ? 8.400 -36.212 -31.430 1.00 80.56 551 SER A N 1
ATOM 4429 C CA . SER A 1 551 ? 7.385 -37.276 -31.412 1.00 80.56 551 SER A CA 1
ATOM 4430 C C . SER A 1 551 ? 6.752 -37.518 -32.790 1.00 80.56 551 SER A C 1
ATOM 4432 O O . SER A 1 551 ? 6.435 -38.660 -33.123 1.00 80.56 551 SER A O 1
ATOM 4434 N N . LYS A 1 552 ? 6.581 -36.464 -33.606 1.00 78.31 552 LYS A N 1
ATOM 4435 C CA . LYS A 1 552 ? 6.053 -36.580 -34.979 1.00 78.31 552 LYS A CA 1
ATOM 4436 C C . LYS A 1 552 ? 6.978 -37.378 -35.891 1.00 78.31 552 LYS A C 1
ATOM 4438 O O . LYS A 1 552 ? 6.502 -38.148 -36.714 1.00 78.31 552 LYS A O 1
ATOM 4443 N N . GLU A 1 553 ? 8.284 -37.176 -35.759 1.00 69.00 553 GLU A N 1
ATOM 4444 C CA . GLU A 1 553 ? 9.281 -37.788 -36.640 1.00 69.00 553 GLU A CA 1
ATOM 4445 C C . GLU A 1 553 ? 9.408 -39.303 -36.406 1.00 69.00 553 GLU A C 1
ATOM 4447 O O . GLU A 1 553 ? 9.632 -40.063 -37.344 1.00 69.00 553 GLU A O 1
ATOM 4452 N N . GLU A 1 554 ? 9.172 -39.765 -35.174 1.00 67.31 554 GLU A N 1
ATOM 4453 C CA . GLU A 1 554 ? 9.170 -41.192 -34.825 1.00 67.31 554 GLU A CA 1
ATOM 4454 C C . GLU A 1 554 ? 7.825 -41.906 -35.102 1.00 67.31 554 GLU A C 1
ATOM 4456 O O . GLU A 1 554 ? 7.663 -43.055 -34.686 1.00 67.31 554 GLU A O 1
ATOM 4461 N N . ASN A 1 555 ? 6.858 -41.264 -35.786 1.00 58.22 555 ASN A N 1
ATOM 4462 C CA . ASN A 1 555 ? 5.516 -41.810 -36.081 1.00 58.22 555 ASN A CA 1
ATOM 4463 C C . ASN A 1 555 ? 4.841 -42.462 -34.857 1.00 58.22 555 ASN A C 1
ATOM 4465 O O . ASN A 1 555 ? 4.177 -43.496 -34.952 1.00 58.22 555 ASN A O 1
ATOM 4469 N N . ALA A 1 556 ? 5.039 -41.875 -33.678 1.00 57.31 556 ALA A N 1
ATOM 4470 C CA . ALA A 1 556 ? 4.562 -42.420 -32.420 1.00 57.31 556 ALA A CA 1
ATOM 4471 C C . ALA A 1 556 ? 3.543 -41.483 -31.774 1.00 57.31 556 ALA A C 1
ATOM 4473 O O . ALA A 1 556 ? 3.795 -40.288 -31.626 1.00 57.31 556 ALA A O 1
ATOM 4474 N N . GLU A 1 557 ? 2.422 -42.032 -31.301 1.00 57.03 557 GLU A N 1
ATOM 4475 C CA . GLU A 1 557 ? 1.553 -41.299 -30.381 1.00 57.03 557 GLU A CA 1
ATOM 4476 C C . GLU A 1 557 ? 2.355 -40.876 -29.141 1.00 57.03 557 GLU A C 1
ATOM 4478 O O . GLU A 1 557 ? 3.154 -41.646 -28.595 1.00 57.03 557 GLU A O 1
ATOM 4483 N N . ALA A 1 558 ? 2.146 -39.636 -28.695 1.00 57.19 558 ALA A N 1
ATOM 4484 C CA . ALA A 1 558 ? 2.826 -39.049 -27.547 1.00 57.19 558 ALA A CA 1
ATOM 4485 C C . ALA A 1 558 ? 2.351 -39.691 -26.228 1.00 57.19 558 ALA A C 1
ATOM 4487 O O . ALA A 1 558 ? 1.632 -39.089 -25.432 1.00 57.19 558 ALA A O 1
ATOM 4488 N N . THR A 1 559 ? 2.742 -40.938 -25.969 1.00 61.06 559 THR A N 1
ATOM 4489 C CA . THR A 1 559 ? 2.482 -41.607 -24.692 1.00 61.06 559 THR A CA 1
ATOM 4490 C C . THR A 1 559 ? 3.300 -40.937 -23.578 1.00 61.06 559 THR A C 1
ATOM 4492 O O . THR A 1 559 ? 4.463 -40.576 -23.784 1.00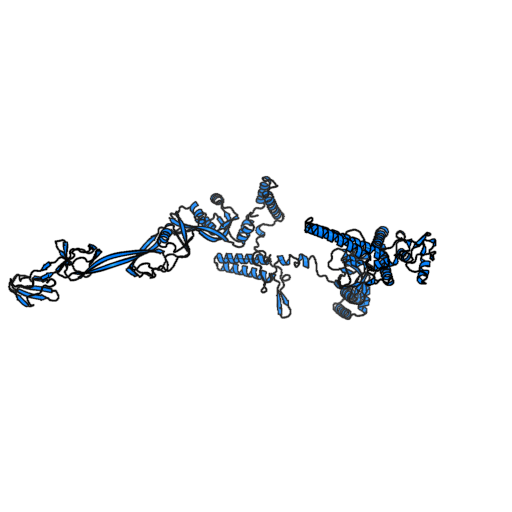 61.06 559 THR A O 1
ATOM 4495 N N . GLN A 1 560 ? 2.750 -40.821 -22.360 1.00 61.88 560 GLN A N 1
ATOM 4496 C CA . GLN A 1 560 ? 3.419 -40.167 -21.215 1.00 61.88 560 GLN A CA 1
ATOM 4497 C C . GLN A 1 560 ? 4.840 -40.698 -20.933 1.00 61.88 560 GLN A C 1
ATOM 4499 O O . GLN A 1 560 ? 5.714 -39.948 -20.494 1.00 61.88 560 GLN A O 1
ATOM 4504 N N . THR A 1 561 ? 5.094 -41.980 -21.201 1.00 64.12 561 THR A N 1
ATOM 4505 C CA . THR A 1 561 ? 6.404 -42.624 -21.021 1.00 64.12 561 THR A CA 1
ATOM 4506 C C . THR A 1 561 ? 7.466 -42.069 -21.977 1.00 64.12 561 THR A C 1
ATOM 4508 O O . THR A 1 561 ? 8.607 -41.862 -21.565 1.00 64.12 561 THR A O 1
ATOM 4511 N N . LYS A 1 562 ? 7.097 -41.759 -23.228 1.00 69.12 562 LYS A N 1
ATOM 4512 C CA . LYS A 1 562 ? 8.010 -41.186 -24.231 1.00 69.12 562 LYS A CA 1
ATOM 4513 C C . LYS A 1 562 ? 8.283 -39.707 -23.973 1.00 69.12 562 LYS A C 1
ATOM 4515 O O . LYS A 1 562 ? 9.433 -39.297 -24.027 1.00 69.12 562 LYS A O 1
ATOM 4520 N N . VAL A 1 563 ? 7.279 -38.939 -23.545 1.00 73.88 563 VAL A N 1
ATOM 4521 C CA . VAL A 1 563 ? 7.478 -37.543 -23.103 1.00 73.88 563 VAL A CA 1
ATOM 4522 C C . VAL A 1 563 ? 8.498 -37.466 -21.962 1.00 73.88 563 VAL A C 1
ATOM 4524 O O . VAL A 1 563 ? 9.396 -36.629 -21.986 1.00 73.88 563 VAL A O 1
ATOM 4527 N N . LYS A 1 564 ? 8.423 -38.379 -20.982 1.00 75.31 564 LYS A N 1
ATOM 4528 C CA . LYS A 1 564 ? 9.427 -38.470 -19.907 1.00 75.31 564 LYS A CA 1
ATOM 4529 C C . LYS A 1 564 ? 10.822 -38.844 -20.422 1.00 75.31 564 LYS A C 1
ATOM 4531 O O . LYS A 1 564 ? 11.805 -38.374 -19.853 1.00 75.31 564 LYS A O 1
ATOM 4536 N N . LYS A 1 565 ? 10.916 -39.680 -21.462 1.00 78.62 565 LYS A N 1
ATOM 4537 C CA . LYS A 1 565 ? 12.182 -40.035 -22.120 1.00 78.62 565 LYS A CA 1
ATOM 4538 C C . LYS A 1 565 ? 12.789 -38.815 -22.822 1.00 78.62 565 LYS A C 1
ATOM 4540 O O . LYS A 1 565 ? 13.899 -38.440 -22.464 1.00 78.62 565 LYS A O 1
ATOM 4545 N N . TYR A 1 566 ? 12.041 -38.142 -23.701 1.00 76.94 566 TYR A N 1
ATOM 4546 C CA . TYR A 1 566 ? 12.524 -36.947 -24.403 1.00 76.94 566 TYR A CA 1
ATOM 4547 C C . TYR A 1 566 ? 12.884 -35.818 -23.435 1.00 76.94 566 TYR A C 1
ATOM 4549 O O . TYR A 1 566 ? 13.908 -35.180 -23.615 1.00 76.94 566 TYR A O 1
ATOM 4557 N N . ARG A 1 567 ? 12.136 -35.620 -22.340 1.00 79.88 567 ARG A N 1
ATOM 4558 C CA . ARG A 1 567 ? 12.535 -34.669 -21.283 1.00 79.88 567 ARG A CA 1
ATOM 4559 C C . ARG A 1 567 ? 13.915 -34.960 -20.701 1.00 79.88 567 ARG A C 1
ATOM 4561 O O . ARG A 1 567 ? 14.690 -34.037 -20.482 1.00 79.88 567 ARG A O 1
ATOM 4568 N N . LYS A 1 568 ? 14.233 -36.234 -20.451 1.00 79.38 568 LYS A N 1
ATOM 4569 C CA . LYS A 1 568 ? 15.567 -36.633 -19.976 1.00 79.38 568 LYS A CA 1
ATOM 4570 C C . LYS A 1 568 ? 16.645 -36.444 -21.047 1.00 79.38 568 LYS A C 1
ATOM 4572 O O . LYS A 1 568 ? 17.773 -36.135 -20.688 1.00 79.38 568 LYS A O 1
ATOM 4577 N N . GLU A 1 569 ? 16.318 -36.633 -22.324 1.00 75.31 569 GLU A N 1
ATOM 4578 C CA . GLU A 1 569 ? 17.229 -36.374 -23.454 1.00 75.31 569 GLU A CA 1
ATOM 4579 C C . GLU A 1 569 ? 17.490 -34.867 -23.632 1.00 75.31 569 GLU A C 1
ATOM 4581 O O . GLU A 1 569 ? 18.639 -34.456 -23.764 1.00 75.31 569 GLU A O 1
ATOM 4586 N N . LEU A 1 570 ? 16.460 -34.022 -23.502 1.00 78.31 570 LEU A N 1
ATOM 4587 C CA . LEU A 1 570 ? 16.598 -32.560 -23.501 1.00 78.31 570 LEU A CA 1
ATOM 4588 C C . LEU A 1 570 ? 17.470 -32.075 -22.334 1.00 78.31 570 LEU A C 1
ATOM 4590 O O . LEU A 1 570 ? 18.339 -31.232 -22.530 1.00 78.31 570 LEU A O 1
ATOM 4594 N N . GLN A 1 571 ? 17.304 -32.651 -21.138 1.00 78.31 571 GLN A N 1
ATOM 4595 C CA . GLN A 1 571 ? 18.164 -32.354 -19.982 1.00 78.31 571 GLN A CA 1
ATOM 4596 C C . GLN A 1 571 ? 19.635 -32.748 -20.195 1.00 78.31 571 GLN A C 1
ATOM 4598 O O . GLN A 1 571 ? 20.506 -32.222 -19.507 1.00 78.31 571 GLN A O 1
ATOM 4603 N N . ARG A 1 572 ? 19.918 -33.675 -21.118 1.00 81.25 572 ARG A N 1
ATOM 4604 C CA . ARG A 1 572 ? 21.279 -34.088 -21.497 1.00 81.25 572 ARG A CA 1
ATOM 4605 C C . ARG A 1 572 ? 21.870 -33.250 -22.633 1.00 81.25 572 ARG A C 1
ATOM 4607 O O . ARG A 1 572 ? 22.994 -33.526 -23.034 1.00 81.25 572 ARG A O 1
ATOM 4614 N N . GLU A 1 573 ? 21.144 -32.239 -23.118 1.00 78.94 573 GLU A N 1
ATOM 4615 C CA . GLU A 1 573 ? 21.577 -31.334 -24.190 1.00 78.94 573 GLU A CA 1
ATOM 4616 C C . GLU A 1 573 ? 21.946 -32.073 -25.497 1.00 78.94 573 GLU A C 1
ATOM 4618 O O . GLU A 1 573 ? 22.881 -31.686 -26.199 1.00 78.94 573 GLU A O 1
ATOM 4623 N N . ASP A 1 574 ? 21.202 -33.139 -25.833 1.00 81.50 574 ASP A N 1
ATOM 4624 C CA . ASP A 1 574 ? 21.469 -33.981 -27.007 1.00 81.50 574 ASP A CA 1
ATOM 4625 C C . ASP A 1 574 ? 21.483 -33.174 -28.330 1.00 81.50 574 ASP A C 1
ATOM 4627 O O . ASP A 1 574 ? 20.567 -32.379 -28.569 1.00 81.50 574 ASP A O 1
ATOM 4631 N N . PRO A 1 575 ? 22.435 -33.417 -29.261 1.00 84.50 575 PRO A N 1
ATOM 4632 C CA . PRO A 1 575 ? 22.546 -32.688 -30.534 1.00 84.50 575 PRO A CA 1
ATOM 4633 C C . PRO A 1 575 ? 21.258 -32.637 -31.364 1.00 84.50 575 PRO A C 1
ATOM 4635 O O . PRO A 1 575 ? 20.939 -31.614 -31.968 1.00 84.50 575 PRO A O 1
ATOM 4638 N N . LYS A 1 576 ? 20.476 -33.723 -31.342 1.00 83.56 576 LYS A N 1
ATOM 4639 C CA . LYS A 1 576 ? 19.183 -33.807 -32.034 1.00 83.56 576 LYS A CA 1
ATOM 4640 C C . LYS A 1 576 ? 18.175 -32.777 -31.520 1.00 83.56 576 LYS A C 1
ATOM 4642 O O . LYS A 1 576 ? 17.380 -32.263 -32.300 1.00 83.56 576 LYS A O 1
ATOM 4647 N N . ALA A 1 577 ? 18.199 -32.456 -30.225 1.00 83.81 577 ALA A N 1
ATOM 4648 C CA . ALA A 1 577 ? 17.289 -31.473 -29.644 1.00 83.81 577 ALA A CA 1
ATOM 4649 C C . ALA A 1 577 ? 17.585 -30.057 -30.163 1.00 83.81 577 ALA A C 1
ATOM 4651 O O . ALA A 1 577 ? 16.649 -29.298 -30.409 1.00 83.81 577 ALA A O 1
ATOM 4652 N N . TRP A 1 578 ? 18.860 -29.722 -30.397 1.00 86.44 578 TRP A N 1
ATOM 4653 C CA . TRP A 1 578 ? 19.267 -28.426 -30.950 1.00 86.44 578 TRP A CA 1
ATOM 4654 C C . TRP A 1 578 ? 18.799 -28.230 -32.391 1.00 86.44 578 TRP A C 1
ATOM 4656 O O . TRP A 1 578 ? 18.236 -27.185 -32.711 1.00 86.44 578 TRP A O 1
ATOM 4666 N N . GLU A 1 579 ? 18.941 -29.257 -33.229 1.00 86.81 579 GLU A N 1
ATOM 4667 C CA . GLU A 1 579 ? 18.444 -29.239 -34.610 1.00 86.81 579 GLU A CA 1
ATOM 4668 C C . GLU A 1 579 ? 16.922 -29.008 -34.655 1.00 86.81 579 GLU A C 1
ATOM 4670 O O . GLU A 1 579 ? 16.416 -28.185 -35.423 1.00 86.81 579 GLU A O 1
ATOM 4675 N N . LYS A 1 580 ? 16.165 -29.686 -33.779 1.00 87.69 580 LYS A N 1
ATOM 4676 C CA . LYS A 1 580 ? 14.708 -29.490 -33.705 1.00 87.69 580 LYS A CA 1
ATOM 4677 C C . LYS A 1 580 ? 14.329 -28.135 -33.130 1.00 87.69 580 LYS A C 1
ATOM 4679 O O . LYS A 1 580 ? 13.349 -27.545 -33.583 1.00 87.69 580 LYS A O 1
ATOM 4684 N N . LEU A 1 581 ? 15.094 -27.623 -32.171 1.00 90.38 581 LEU A N 1
ATOM 4685 C CA . LEU A 1 581 ? 14.885 -26.289 -31.624 1.00 90.38 581 LEU A CA 1
ATOM 4686 C C . LEU A 1 581 ? 15.016 -25.215 -32.712 1.00 90.38 581 LEU A C 1
ATOM 4688 O O . LEU A 1 581 ? 14.150 -24.346 -32.796 1.00 90.38 581 LEU A O 1
ATOM 4692 N N . GLU A 1 582 ? 16.029 -25.302 -33.579 1.00 89.88 582 GLU A N 1
ATOM 4693 C CA . GLU A 1 582 ? 16.191 -24.382 -34.714 1.00 89.88 582 GLU A CA 1
ATOM 4694 C C . GLU A 1 582 ? 14.967 -24.393 -35.634 1.00 89.88 582 GLU A C 1
ATOM 4696 O O . GLU A 1 582 ? 14.417 -23.335 -35.946 1.00 89.88 582 GLU A O 1
ATOM 4701 N N . LYS A 1 583 ? 14.470 -25.583 -35.991 1.00 89.25 583 LYS A N 1
ATOM 4702 C CA . LYS A 1 583 ? 13.260 -25.734 -36.815 1.00 89.25 583 LYS A CA 1
ATOM 4703 C C . LYS A 1 583 ? 12.009 -25.158 -36.141 1.00 89.25 583 LYS A C 1
ATOM 4705 O O . LYS A 1 583 ? 11.178 -24.544 -36.802 1.00 89.25 583 LYS A O 1
ATOM 4710 N N . VAL A 1 584 ? 11.857 -25.351 -34.829 1.00 91.12 584 VAL A N 1
ATOM 4711 C CA . VAL A 1 584 ? 10.699 -24.866 -34.055 1.00 91.12 584 VAL A CA 1
ATOM 4712 C C . VAL A 1 584 ? 10.691 -23.343 -33.928 1.00 91.12 584 VAL A C 1
ATOM 4714 O O . VAL A 1 584 ? 9.618 -22.734 -33.903 1.00 91.12 584 VAL A O 1
ATOM 4717 N N . ILE A 1 585 ? 11.870 -22.734 -33.815 1.00 93.19 585 ILE A N 1
ATOM 4718 C CA . ILE A 1 585 ? 12.033 -21.291 -33.638 1.00 93.19 585 ILE A CA 1
ATOM 4719 C C . ILE A 1 585 ? 11.777 -20.522 -34.937 1.00 93.19 585 ILE A C 1
ATOM 4721 O O . ILE A 1 585 ? 11.264 -19.402 -34.887 1.00 93.19 585 ILE A O 1
ATOM 4725 N N . GLN A 1 586 ? 12.094 -21.112 -36.091 1.00 90.62 586 GLN A N 1
ATOM 4726 C CA . GLN A 1 586 ? 11.877 -20.475 -37.388 1.00 90.62 586 GLN A CA 1
ATOM 4727 C C . GLN A 1 586 ? 10.431 -19.974 -37.540 1.00 90.62 586 GLN A C 1
ATOM 4729 O O . GLN A 1 586 ? 9.457 -20.699 -37.340 1.00 90.62 586 GLN A O 1
ATOM 4734 N N . GLY A 1 587 ? 10.291 -18.690 -37.877 1.00 86.00 587 GLY A N 1
ATOM 4735 C CA . GLY A 1 587 ? 8.993 -18.036 -38.055 1.00 86.00 587 GLY A CA 1
ATOM 4736 C C . GLY A 1 587 ? 8.271 -17.638 -36.761 1.00 86.00 587 GLY A C 1
ATOM 4737 O O . GLY A 1 587 ? 7.208 -17.017 -36.838 1.00 86.00 587 GLY A O 1
ATOM 4738 N N . ARG A 1 588 ? 8.829 -17.894 -35.572 1.00 94.31 588 ARG A N 1
ATOM 4739 C CA . ARG A 1 588 ? 8.255 -17.449 -34.289 1.00 94.31 588 ARG A CA 1
ATOM 4740 C C . ARG A 1 588 ? 8.972 -16.222 -33.742 1.00 94.31 588 ARG A C 1
ATOM 4742 O O . ARG A 1 588 ? 10.162 -16.031 -33.961 1.00 94.31 588 ARG A O 1
ATOM 4749 N N . VAL A 1 589 ? 8.235 -15.406 -32.999 1.00 97.12 589 VAL A N 1
ATOM 4750 C CA . VAL A 1 589 ? 8.772 -14.259 -32.263 1.00 97.12 589 VAL A CA 1
ATOM 4751 C C . VAL A 1 589 ? 8.702 -14.489 -30.759 1.00 97.12 589 VAL A C 1
ATOM 4753 O O . VAL A 1 589 ? 7.843 -15.223 -30.262 1.00 97.12 589 VAL A O 1
ATOM 4756 N N . VAL A 1 590 ? 9.600 -13.833 -30.033 1.00 97.75 590 VAL A N 1
ATOM 4757 C CA . VAL A 1 590 ? 9.611 -13.733 -28.569 1.00 97.75 590 VAL A CA 1
ATOM 4758 C C . VAL A 1 590 ? 9.455 -12.276 -28.157 1.00 97.75 590 VAL A C 1
ATOM 4760 O O . VAL A 1 590 ? 9.830 -11.374 -28.901 1.00 97.75 590 VAL A O 1
ATOM 4763 N N . LEU A 1 591 ? 8.901 -12.029 -26.974 1.00 98.12 591 LEU A N 1
ATOM 4764 C CA . LEU A 1 591 ? 8.785 -10.687 -26.413 1.00 98.12 591 LEU A CA 1
ATOM 4765 C C . LEU A 1 591 ? 9.924 -10.441 -25.433 1.00 98.12 591 LEU A C 1
ATOM 4767 O O . LEU A 1 591 ? 10.095 -11.218 -24.495 1.00 98.12 591 LEU A O 1
ATOM 4771 N N . LEU A 1 592 ? 10.646 -9.338 -25.606 1.00 97.88 592 LEU A N 1
ATOM 4772 C CA . LEU A 1 592 ? 11.588 -8.835 -24.611 1.00 97.88 592 LEU A CA 1
ATOM 4773 C C . LEU A 1 592 ? 10.940 -7.715 -23.805 1.00 97.88 592 LEU A C 1
ATOM 4775 O O . LEU A 1 592 ? 10.260 -6.856 -24.364 1.00 97.88 592 LEU A O 1
ATOM 4779 N N . ASN A 1 593 ? 11.161 -7.722 -22.493 1.00 97.00 593 ASN A N 1
ATOM 4780 C CA . ASN A 1 593 ? 10.657 -6.719 -21.563 1.00 97.00 593 ASN A CA 1
ATOM 4781 C C . ASN A 1 593 ? 11.751 -6.302 -20.574 1.00 97.00 593 ASN A C 1
ATOM 4783 O O . ASN A 1 593 ? 12.345 -7.156 -19.908 1.00 97.00 593 ASN A O 1
ATOM 4787 N N . ARG A 1 594 ? 11.956 -4.992 -20.409 1.00 94.38 594 ARG A N 1
ATOM 4788 C CA . ARG A 1 594 ? 12.803 -4.427 -19.348 1.00 94.38 594 ARG A CA 1
ATOM 4789 C C . ARG A 1 594 ? 11.945 -3.743 -18.293 1.00 94.38 594 ARG A C 1
ATOM 4791 O O . ARG A 1 594 ? 11.091 -2.916 -18.606 1.00 94.38 594 ARG A O 1
ATOM 4798 N N . ALA A 1 595 ? 12.195 -4.080 -17.031 1.00 89.06 595 ALA A N 1
ATOM 4799 C CA . ALA A 1 595 ? 11.574 -3.406 -15.900 1.00 89.06 595 ALA A CA 1
ATOM 4800 C C . ALA A 1 595 ? 12.413 -2.180 -15.489 1.00 89.06 595 ALA A C 1
ATOM 4802 O O . ALA A 1 595 ? 13.633 -2.307 -15.423 1.00 89.06 595 ALA A O 1
ATOM 4803 N N . PRO A 1 596 ? 11.795 -1.036 -15.142 1.00 90.69 596 PRO A N 1
ATOM 4804 C CA . PRO A 1 596 ? 10.355 -0.766 -15.131 1.00 90.69 596 PRO A CA 1
ATOM 4805 C C . PRO A 1 596 ? 9.765 -0.536 -16.536 1.00 90.69 596 PRO A C 1
ATOM 4807 O O . PRO A 1 596 ? 10.313 0.204 -17.345 1.00 90.69 596 PRO A O 1
ATOM 4810 N N . THR A 1 597 ? 8.591 -1.118 -16.798 1.00 91.75 597 THR A N 1
ATOM 4811 C CA . THR A 1 597 ? 7.854 -0.943 -18.061 1.00 91.75 597 THR A CA 1
ATOM 4812 C C . THR A 1 597 ? 7.101 0.395 -18.038 1.00 91.75 597 THR A C 1
ATOM 4814 O O . THR A 1 597 ? 5.983 0.473 -17.530 1.00 91.75 597 THR A O 1
ATOM 4817 N N . LEU A 1 598 ? 7.727 1.466 -18.536 1.00 89.19 598 LEU A N 1
ATOM 4818 C CA . LEU A 1 598 ? 7.181 2.833 -18.462 1.00 89.19 598 LEU A CA 1
ATOM 4819 C C . LEU A 1 598 ? 6.151 3.139 -19.553 1.00 89.19 598 LEU A C 1
ATOM 4821 O O . LEU A 1 598 ? 5.241 3.940 -19.353 1.00 89.19 598 LEU A O 1
ATOM 4825 N N . HIS A 1 599 ? 6.295 2.515 -20.716 1.00 89.88 599 HIS A N 1
ATOM 4826 C CA . HIS A 1 599 ? 5.429 2.744 -21.866 1.00 89.88 599 HIS A CA 1
ATOM 4827 C C . HIS A 1 599 ? 5.349 1.487 -22.733 1.00 89.88 599 HIS A C 1
ATOM 4829 O O . HIS A 1 599 ? 6.150 0.565 -22.577 1.00 89.88 599 HIS A O 1
ATOM 4835 N N . ARG A 1 600 ? 4.438 1.462 -23.714 1.00 90.62 600 ARG A N 1
ATOM 4836 C CA . ARG A 1 600 ? 4.207 0.271 -24.555 1.00 90.62 600 ARG A CA 1
ATOM 4837 C C . ARG A 1 600 ? 5.468 -0.279 -25.238 1.00 90.62 600 ARG A C 1
ATOM 4839 O O . ARG A 1 600 ? 5.589 -1.481 -25.388 1.00 90.62 600 ARG A O 1
ATOM 4846 N N . MET A 1 601 ? 6.422 0.587 -25.588 1.00 89.44 601 MET A N 1
ATOM 4847 C CA . MET A 1 601 ? 7.662 0.214 -26.290 1.00 89.44 601 MET A CA 1
ATOM 4848 C C . MET A 1 601 ? 8.708 -0.433 -25.375 1.00 89.44 601 MET A C 1
ATOM 4850 O O . MET A 1 601 ? 9.764 -0.829 -25.846 1.00 89.44 601 MET A O 1
ATOM 4854 N N . SER A 1 602 ? 8.430 -0.519 -24.070 1.00 91.25 602 SER A N 1
ATOM 4855 C CA . SER A 1 602 ? 9.255 -1.260 -23.113 1.00 91.25 602 SER A CA 1
ATOM 4856 C C . SER A 1 602 ? 8.984 -2.768 -23.182 1.00 91.25 602 SER A C 1
ATOM 4858 O O . SER A 1 602 ? 9.593 -3.523 -22.429 1.00 91.25 602 SER A O 1
ATOM 4860 N N . ILE A 1 603 ? 8.069 -3.195 -24.063 1.00 95.94 603 ILE A N 1
ATOM 4861 C CA . ILE A 1 603 ? 7.888 -4.574 -24.506 1.00 95.94 603 ILE A CA 1
ATOM 4862 C C . ILE A 1 603 ? 7.874 -4.562 -26.033 1.00 95.94 603 ILE A C 1
ATOM 4864 O O . ILE A 1 603 ? 7.054 -3.871 -26.634 1.00 95.94 603 ILE A O 1
ATOM 4868 N N . GLN A 1 604 ? 8.765 -5.320 -26.664 1.00 96.81 604 GLN A N 1
ATOM 4869 C CA . GLN A 1 604 ? 8.794 -5.463 -28.123 1.00 96.81 604 GLN A CA 1
ATOM 4870 C C . GLN A 1 604 ? 9.015 -6.922 -28.504 1.00 96.81 604 GLN A C 1
ATOM 4872 O O . GLN A 1 604 ? 9.608 -7.688 -27.742 1.00 96.81 604 GLN A O 1
ATOM 4877 N N . ALA A 1 605 ? 8.514 -7.296 -29.677 1.00 98.00 605 ALA A N 1
ATOM 4878 C CA . ALA A 1 605 ? 8.733 -8.605 -30.260 1.00 98.00 605 ALA A CA 1
ATOM 4879 C C . ALA A 1 605 ? 10.011 -8.617 -31.102 1.00 98.00 605 ALA A C 1
ATOM 4881 O O . ALA A 1 605 ? 10.323 -7.638 -31.784 1.00 98.00 605 ALA A O 1
ATOM 4882 N N . PHE A 1 606 ? 10.706 -9.749 -31.064 1.00 97.94 606 PHE A N 1
ATOM 4883 C CA . PHE A 1 606 ? 11.926 -10.013 -31.813 1.00 97.94 606 PHE A CA 1
ATOM 4884 C C . PHE A 1 606 ? 11.918 -11.442 -32.346 1.00 97.94 606 PHE A C 1
ATOM 4886 O O . PHE A 1 606 ? 11.374 -12.351 -31.715 1.00 97.94 606 PHE A O 1
ATOM 4893 N N . GLU A 1 607 ? 12.553 -11.647 -33.490 1.00 97.06 607 GLU A N 1
ATOM 4894 C CA . GLU A 1 607 ? 12.897 -12.968 -33.997 1.00 97.06 607 GLU A CA 1
ATOM 4895 C C . GLU A 1 607 ? 14.164 -13.459 -33.280 1.00 97.06 607 GLU A C 1
ATOM 4897 O O . GLU A 1 607 ? 15.206 -12.794 -33.339 1.00 97.06 607 GLU A O 1
ATOM 4902 N N . PRO A 1 608 ? 14.099 -14.582 -32.545 1.00 96.81 608 PRO A N 1
ATOM 4903 C CA . PRO A 1 608 ? 15.243 -15.047 -31.786 1.00 96.81 608 PRO A CA 1
ATOM 4904 C C . PRO A 1 608 ? 16.237 -15.773 -32.699 1.00 96.81 608 PRO A C 1
ATOM 4906 O O . PRO A 1 608 ? 15.916 -16.779 -33.328 1.00 96.81 608 PRO A O 1
ATOM 4909 N N . LYS A 1 609 ? 17.478 -15.291 -32.713 1.00 95.69 609 LYS A N 1
ATOM 4910 C CA . LYS A 1 609 ? 18.644 -16.003 -33.235 1.00 95.69 609 LYS A CA 1
ATOM 4911 C C . LYS A 1 609 ? 19.305 -16.769 -32.104 1.00 95.69 609 LYS A C 1
ATOM 4913 O O . LYS A 1 609 ? 19.643 -16.183 -31.078 1.00 95.69 609 LYS A O 1
ATOM 4918 N N . LEU A 1 610 ? 19.484 -18.073 -32.276 1.00 95.19 610 LEU A N 1
ATOM 4919 C CA . LEU A 1 610 ? 20.153 -18.888 -31.270 1.00 95.19 610 LEU A CA 1
ATOM 4920 C C . LEU A 1 610 ? 21.624 -18.492 -31.156 1.00 95.19 610 LEU A C 1
ATOM 4922 O O . LEU A 1 610 ? 22.338 -18.432 -32.155 1.00 95.19 610 LEU A O 1
ATOM 4926 N N . ILE A 1 611 ? 22.068 -18.248 -29.928 1.00 95.00 611 ILE A N 1
ATOM 4927 C CA . ILE A 1 611 ? 23.458 -17.913 -29.613 1.00 95.00 611 ILE A CA 1
ATOM 4928 C C . ILE A 1 611 ? 23.996 -18.816 -28.507 1.00 95.00 611 ILE A C 1
ATOM 4930 O O . ILE A 1 611 ? 23.246 -19.344 -27.679 1.00 95.00 611 ILE A O 1
ATOM 4934 N N . GLU A 1 612 ? 25.315 -18.971 -28.500 1.00 91.69 612 GLU A N 1
ATOM 4935 C CA . GLU A 1 612 ? 26.038 -19.600 -27.399 1.00 91.69 612 GLU A CA 1
ATOM 4936 C C . GLU A 1 612 ? 26.135 -18.659 -26.188 1.00 91.69 612 GLU A C 1
ATOM 4938 O O . GLU A 1 612 ? 26.072 -17.434 -26.313 1.00 91.69 612 GLU A O 1
ATOM 4943 N N . GLY A 1 613 ? 26.315 -19.241 -25.002 1.00 92.75 613 GLY A N 1
ATOM 4944 C CA . GLY A 1 613 ? 26.400 -18.507 -23.738 1.00 92.75 613 GLY A CA 1
ATOM 4945 C C . GLY A 1 613 ? 25.055 -18.356 -23.023 1.00 92.75 613 GLY A C 1
ATOM 4946 O O . GLY A 1 613 ? 24.112 -19.096 -23.286 1.00 92.75 613 GLY A O 1
ATOM 4947 N N . ASN A 1 614 ? 24.993 -17.416 -22.072 1.00 94.38 614 ASN A N 1
ATOM 4948 C CA . ASN A 1 614 ? 23.862 -17.255 -21.141 1.00 94.38 614 ASN A CA 1
ATOM 4949 C C . ASN A 1 614 ? 23.196 -15.867 -21.191 1.00 94.38 614 ASN A C 1
ATOM 4951 O O . ASN A 1 614 ? 22.215 -15.643 -20.484 1.00 94.38 614 ASN A O 1
ATOM 4955 N N . ALA A 1 615 ? 23.731 -14.930 -21.977 1.00 96.88 615 ALA A N 1
ATOM 4956 C CA . ALA A 1 615 ? 23.249 -13.552 -22.047 1.00 96.88 615 ALA A CA 1
ATOM 4957 C C . ALA A 1 615 ? 22.432 -13.314 -23.319 1.00 96.88 615 ALA A C 1
ATOM 4959 O O . ALA A 1 615 ? 22.746 -13.863 -24.371 1.00 96.88 615 ALA A O 1
ATOM 4960 N N . ILE A 1 616 ? 21.395 -12.486 -23.226 1.00 97.88 616 ILE A N 1
ATOM 4961 C CA . ILE A 1 616 ? 20.558 -12.108 -24.368 1.00 97.88 616 ILE A CA 1
ATOM 4962 C C . ILE A 1 616 ? 21.280 -11.016 -25.153 1.00 97.88 616 ILE A C 1
ATOM 4964 O O . ILE A 1 616 ? 21.660 -10.001 -24.576 1.00 97.88 616 ILE A O 1
ATOM 4968 N N . GLN A 1 617 ? 21.441 -11.177 -26.464 1.00 97.75 617 GLN A N 1
ATOM 4969 C CA . GLN A 1 617 ? 21.950 -10.089 -27.297 1.00 97.75 617 GLN A CA 1
ATOM 4970 C C . GLN A 1 617 ? 20.806 -9.169 -27.715 1.00 97.75 617 GLN A C 1
ATOM 4972 O O . GLN A 1 617 ? 19.837 -9.610 -28.339 1.00 97.75 617 GLN A O 1
ATOM 4977 N N . LEU A 1 618 ? 20.940 -7.886 -27.396 1.00 97.00 618 LEU A N 1
ATOM 4978 C CA . LEU A 1 618 ? 19.977 -6.850 -27.738 1.00 97.00 618 LEU A CA 1
ATOM 4979 C C . LEU A 1 618 ? 20.522 -5.944 -28.841 1.00 97.00 618 LEU A C 1
ATOM 4981 O O . LEU A 1 618 ? 21.695 -5.557 -28.847 1.00 97.00 618 LEU A O 1
ATOM 4985 N N . HIS A 1 619 ? 19.639 -5.558 -29.756 1.00 95.88 619 HIS A N 1
ATOM 4986 C CA . HIS A 1 619 ? 19.971 -4.622 -30.814 1.00 95.88 619 HIS A CA 1
ATOM 4987 C C . HIS A 1 619 ? 20.256 -3.198 -30.259 1.00 95.88 619 HIS A C 1
ATOM 4989 O O . HIS A 1 619 ? 19.422 -2.642 -29.542 1.00 95.88 619 HIS A O 1
ATOM 4995 N N . PRO A 1 620 ? 21.365 -2.525 -30.627 1.00 94.44 620 PRO A N 1
ATOM 4996 C CA . PRO A 1 620 ? 21.739 -1.218 -30.060 1.00 94.44 620 PRO A CA 1
ATOM 4997 C C . PRO A 1 620 ? 20.680 -0.113 -30.222 1.00 94.44 620 PRO A C 1
ATOM 4999 O O . PRO A 1 620 ? 20.482 0.717 -29.337 1.00 94.44 620 PRO A O 1
ATOM 5002 N N . LEU A 1 621 ? 19.962 -0.099 -31.351 1.00 94.06 621 LEU A N 1
ATOM 5003 C CA . LEU A 1 621 ? 18.960 0.937 -31.652 1.00 94.06 621 LEU A CA 1
ATOM 5004 C C . LEU A 1 621 ? 17.625 0.765 -30.914 1.00 94.06 621 LEU A C 1
ATOM 5006 O O . LEU A 1 621 ? 16.786 1.668 -30.966 1.00 94.06 621 LEU A O 1
ATOM 5010 N N . VAL A 1 622 ? 17.406 -0.365 -30.233 1.00 94.19 622 VAL A N 1
ATOM 5011 C CA . VAL A 1 622 ? 16.216 -0.554 -29.386 1.00 94.19 622 VAL A CA 1
ATOM 5012 C C . VAL A 1 622 ? 16.501 -0.260 -27.914 1.00 94.19 622 VAL A C 1
ATOM 5014 O O . VAL A 1 622 ? 15.562 -0.142 -27.132 1.00 94.19 622 VAL A O 1
ATOM 5017 N N . CYS A 1 623 ? 17.762 -0.035 -27.530 1.00 93.56 623 CYS A N 1
ATOM 5018 C CA . CYS A 1 623 ? 18.117 0.359 -26.168 1.00 93.56 623 CYS A CA 1
ATOM 5019 C C . CYS A 1 623 ? 17.375 1.621 -25.686 1.00 93.56 623 CYS A C 1
ATOM 5021 O O . CYS A 1 623 ? 16.857 1.577 -24.570 1.00 93.56 623 CYS A O 1
ATOM 5023 N N . PRO A 1 624 ? 17.219 2.709 -26.479 1.00 92.00 624 PRO A N 1
ATOM 5024 C CA . PRO A 1 624 ? 16.526 3.907 -25.999 1.00 92.00 624 PRO A CA 1
ATOM 5025 C C . PRO A 1 624 ? 15.050 3.672 -25.621 1.00 92.00 624 PRO A C 1
ATOM 5027 O O . PRO A 1 624 ? 14.675 4.082 -24.524 1.00 92.00 624 PRO A O 1
ATOM 5030 N N . PRO A 1 625 ? 14.213 2.973 -26.425 1.00 91.38 625 PRO A N 1
ATOM 5031 C CA . PRO A 1 625 ? 12.880 2.546 -25.984 1.00 91.38 625 PRO A CA 1
ATOM 5032 C C . PRO A 1 625 ? 12.869 1.736 -24.680 1.00 91.38 625 PRO A C 1
ATOM 5034 O O . PRO A 1 625 ? 12.026 1.957 -23.816 1.00 91.38 625 PRO A O 1
ATOM 5037 N N . PHE A 1 626 ? 13.803 0.808 -24.486 1.00 93.50 626 PHE A N 1
ATOM 5038 C CA . PHE A 1 626 ? 13.877 0.060 -23.227 1.00 93.50 626 PHE A CA 1
ATOM 5039 C C . PHE A 1 626 ? 14.526 0.858 -22.085 1.00 93.50 626 PHE A C 1
ATOM 5041 O O . PHE A 1 626 ? 14.516 0.397 -20.944 1.00 93.50 626 PHE A O 1
ATOM 5048 N N . ASN A 1 627 ? 15.082 2.037 -22.380 1.00 91.94 627 ASN A N 1
ATOM 5049 C CA . ASN A 1 627 ? 16.013 2.788 -21.539 1.00 91.94 627 ASN A CA 1
ATOM 5050 C C . ASN A 1 627 ? 17.213 1.940 -21.064 1.00 91.94 627 ASN A C 1
ATOM 5052 O O . ASN A 1 627 ? 17.701 2.136 -19.953 1.00 91.94 627 ASN A O 1
ATOM 5056 N N . ALA A 1 628 ? 17.592 0.931 -21.849 1.00 92.94 628 ALA A N 1
ATOM 5057 C CA . ALA A 1 628 ? 18.527 -0.115 -21.456 1.00 92.94 628 ALA A CA 1
ATOM 5058 C C . ALA A 1 628 ? 19.985 0.285 -21.690 1.00 92.94 628 ALA A C 1
ATOM 5060 O O . ALA A 1 628 ? 20.303 0.960 -22.674 1.00 92.94 628 ALA A O 1
ATOM 5061 N N . ASP A 1 629 ? 20.857 -0.198 -20.819 1.00 92.88 629 ASP A N 1
ATOM 5062 C CA . ASP A 1 629 ? 22.306 -0.159 -20.963 1.00 92.88 629 ASP A CA 1
ATOM 5063 C C . ASP A 1 629 ? 22.895 -1.568 -20.777 1.00 92.88 629 ASP A C 1
ATOM 5065 O O . ASP A 1 629 ? 22.186 -2.572 -20.839 1.00 92.88 629 ASP A O 1
ATOM 5069 N N . PHE A 1 630 ? 24.221 -1.663 -20.702 1.00 95.06 630 PHE A N 1
ATOM 5070 C CA . PHE A 1 630 ? 24.942 -2.939 -20.683 1.00 95.06 630 PHE A CA 1
ATOM 5071 C C . PHE A 1 630 ? 25.870 -3.049 -19.465 1.00 95.06 630 PHE A C 1
ATOM 5073 O O . PHE A 1 630 ? 26.917 -3.685 -19.543 1.00 95.06 630 PHE A O 1
ATOM 5080 N N . ASP A 1 631 ? 25.508 -2.418 -18.344 1.00 94.25 631 ASP A N 1
ATOM 5081 C CA . ASP A 1 631 ? 26.277 -2.442 -17.088 1.00 94.25 631 ASP A CA 1
ATOM 5082 C C . ASP A 1 631 ? 25.911 -3.622 -16.157 1.00 94.25 631 ASP A C 1
ATOM 5084 O O . ASP A 1 631 ? 26.501 -3.794 -15.089 1.00 94.25 631 ASP A O 1
ATOM 5088 N N . GLY A 1 632 ? 24.953 -4.458 -16.573 1.00 93.44 632 GLY A N 1
ATOM 5089 C CA . GLY A 1 632 ? 24.384 -5.546 -15.770 1.00 93.44 632 GLY A CA 1
ATOM 5090 C C . GLY A 1 632 ? 22.861 -5.663 -15.868 1.00 93.44 632 GLY A C 1
ATOM 5091 O O . GLY A 1 632 ? 22.279 -6.593 -15.300 1.00 93.44 632 GLY A O 1
ATOM 5092 N N . ASP A 1 633 ? 22.226 -4.749 -16.602 1.00 95.94 633 ASP A N 1
ATOM 5093 C CA . ASP A 1 633 ? 20.817 -4.781 -16.973 1.00 95.94 633 ASP A CA 1
ATOM 5094 C C . ASP A 1 633 ? 20.313 -6.173 -17.400 1.00 95.94 633 ASP A C 1
ATOM 5096 O O . ASP A 1 633 ? 20.983 -6.951 -18.087 1.00 95.94 633 ASP A O 1
ATOM 5100 N N . GLN A 1 634 ? 19.075 -6.485 -17.011 1.00 96.44 634 GLN A N 1
ATOM 5101 C CA . GLN A 1 634 ? 18.423 -7.759 -17.318 1.00 96.44 634 GLN A CA 1
ATOM 5102 C C . GLN A 1 634 ? 17.096 -7.544 -18.036 1.00 96.44 634 GLN A C 1
ATOM 5104 O O . GLN A 1 634 ? 16.308 -6.663 -17.679 1.00 96.44 634 GLN A O 1
ATOM 5109 N N . MET A 1 635 ? 16.796 -8.426 -18.986 1.00 97.56 635 MET A N 1
ATOM 5110 C CA . MET A 1 635 ? 15.506 -8.464 -19.670 1.00 97.56 635 MET A CA 1
ATOM 5111 C C . MET A 1 635 ? 14.793 -9.787 -19.432 1.00 97.56 635 MET A C 1
ATOM 5113 O O . MET A 1 635 ? 15.410 -10.851 -19.346 1.00 97.56 635 MET A O 1
ATOM 5117 N N . ALA A 1 636 ? 13.471 -9.703 -19.310 1.00 97.12 636 ALA A N 1
ATOM 5118 C CA . ALA A 1 636 ? 12.599 -10.861 -19.333 1.00 97.12 636 ALA A CA 1
ATOM 5119 C C . ALA A 1 636 ? 12.237 -11.214 -20.779 1.00 97.12 636 ALA A C 1
ATOM 5121 O O . ALA A 1 636 ? 11.983 -10.324 -21.590 1.00 97.12 636 ALA A O 1
ATOM 5122 N N . VAL A 1 637 ? 12.184 -12.509 -21.066 1.00 97.44 637 VAL A N 1
ATOM 5123 C CA . VAL A 1 637 ? 11.733 -13.081 -22.334 1.00 97.44 637 VAL A CA 1
ATOM 5124 C C . VAL A 1 637 ? 10.389 -13.747 -22.093 1.00 97.44 637 VAL A C 1
ATOM 5126 O O . VAL A 1 637 ? 10.236 -14.456 -21.099 1.00 97.44 637 VAL A O 1
ATOM 5129 N N . HIS A 1 638 ? 9.431 -13.555 -22.991 1.00 97.56 638 HIS A N 1
ATOM 5130 C CA . HIS A 1 638 ? 8.151 -14.260 -22.979 1.00 97.56 638 HIS A CA 1
ATOM 5131 C C . HIS A 1 638 ? 7.879 -14.873 -24.350 1.00 97.56 638 HIS A C 1
ATOM 5133 O O . HIS A 1 638 ? 8.102 -14.218 -25.369 1.00 97.56 638 HIS A O 1
ATOM 5139 N N . LEU A 1 639 ? 7.371 -16.106 -24.382 1.00 97.25 639 LEU A N 1
ATOM 5140 C CA . LEU A 1 639 ? 6.993 -16.783 -25.620 1.00 97.25 639 LEU A CA 1
ATOM 5141 C C . LEU A 1 639 ? 5.470 -16.701 -25.848 1.00 97.25 639 LEU A C 1
ATOM 5143 O O . LEU A 1 639 ? 4.712 -17.345 -25.120 1.00 97.25 639 LEU A O 1
ATOM 5147 N N . PRO A 1 640 ? 4.990 -15.959 -26.866 1.00 97.00 640 PRO A N 1
ATOM 5148 C CA . PRO A 1 640 ? 3.602 -16.049 -27.310 1.00 97.00 640 PRO A CA 1
ATOM 5149 C C . PRO A 1 640 ? 3.295 -17.469 -27.808 1.00 97.00 640 PRO A C 1
ATOM 5151 O O . PRO A 1 640 ? 4.002 -17.992 -28.668 1.00 97.00 640 PRO A O 1
ATOM 5154 N N . LEU A 1 641 ? 2.256 -18.112 -27.274 1.00 95.12 641 LEU A N 1
ATOM 5155 C CA . LEU A 1 641 ? 1.975 -19.523 -27.581 1.00 95.12 641 LEU A CA 1
ATOM 5156 C C . LEU A 1 641 ? 0.978 -19.706 -28.724 1.00 95.12 641 LEU A C 1
ATOM 5158 O O . LEU A 1 641 ? 1.200 -20.524 -29.614 1.00 95.12 641 LEU A O 1
ATOM 5162 N N . SER A 1 642 ? -0.145 -18.983 -28.685 1.00 95.81 642 SER A N 1
ATOM 5163 C CA . SER A 1 642 ? -1.204 -19.160 -29.676 1.00 95.81 642 SER A CA 1
ATOM 5164 C C . SER A 1 642 ? -0.804 -18.546 -31.024 1.00 95.81 642 SER A C 1
ATOM 5166 O O . SER A 1 642 ? -0.084 -17.543 -31.048 1.00 95.81 642 SER A O 1
ATOM 5168 N N . PRO A 1 643 ? -1.304 -19.082 -32.153 1.00 94.44 643 PRO A N 1
ATOM 5169 C CA . PRO A 1 643 ? -1.086 -18.474 -33.464 1.00 94.44 643 PRO A CA 1
ATOM 5170 C C . PRO A 1 643 ? -1.546 -1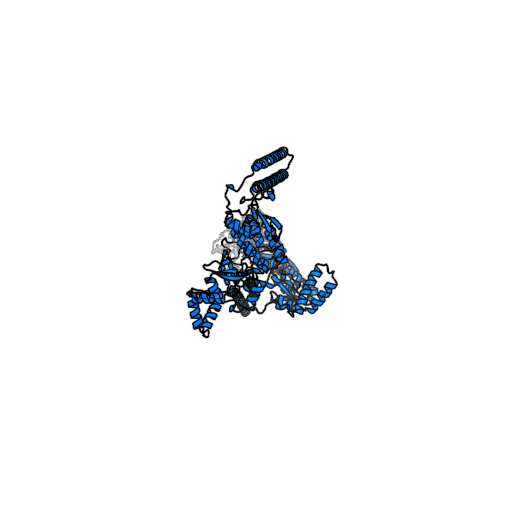7.012 -33.522 1.00 94.44 643 PRO A C 1
ATOM 5172 O O . PRO A 1 643 ? -0.865 -16.181 -34.112 1.00 94.44 643 PRO A O 1
ATOM 5175 N N . ALA A 1 644 ? -2.654 -16.683 -32.846 1.00 97.19 644 ALA A N 1
ATOM 5176 C CA . ALA A 1 644 ? -3.142 -15.312 -32.727 1.00 97.19 644 ALA A CA 1
ATOM 5177 C C . ALA A 1 644 ? -2.143 -14.409 -31.984 1.00 97.19 644 ALA A C 1
ATOM 5179 O O . ALA A 1 644 ? -1.800 -13.348 -32.489 1.00 97.19 644 ALA A O 1
ATOM 5180 N N . ALA A 1 645 ? -1.601 -14.856 -30.845 1.00 97.31 645 ALA A N 1
ATOM 5181 C CA . ALA A 1 645 ? -0.621 -14.077 -30.086 1.00 97.31 645 ALA A CA 1
ATOM 5182 C C . ALA A 1 645 ? 0.712 -13.922 -30.841 1.00 97.31 645 ALA A C 1
ATOM 5184 O O . ALA A 1 645 ? 1.344 -12.872 -30.772 1.00 97.31 645 ALA A O 1
ATOM 5185 N N . GLN A 1 646 ? 1.137 -14.946 -31.588 1.00 96.88 646 GLN A N 1
ATOM 5186 C CA . GLN A 1 646 ? 2.294 -14.858 -32.487 1.00 96.88 646 GLN A CA 1
ATOM 5187 C C . GLN A 1 646 ? 2.052 -13.853 -33.625 1.00 96.88 646 GLN A C 1
ATOM 5189 O O . GLN A 1 646 ? 2.933 -13.047 -33.923 1.00 96.88 646 GLN A O 1
ATOM 5194 N N . ALA A 1 647 ? 0.856 -13.850 -34.223 1.00 96.31 647 ALA A N 1
ATOM 5195 C CA . ALA A 1 647 ? 0.478 -12.887 -35.254 1.00 96.31 647 ALA A CA 1
ATOM 5196 C C . ALA A 1 647 ? 0.419 -11.451 -34.707 1.00 96.31 647 ALA A C 1
ATOM 5198 O O . ALA A 1 647 ? 0.994 -10.550 -35.312 1.00 96.31 647 ALA A O 1
ATOM 5199 N N . GLU A 1 648 ? -0.197 -11.234 -33.541 1.00 97.00 648 GLU A N 1
ATOM 5200 C CA . GLU A 1 648 ? -0.223 -9.931 -32.863 1.00 97.00 648 GLU A CA 1
ATOM 5201 C C . GLU A 1 648 ? 1.189 -9.436 -32.543 1.00 97.00 648 GLU A C 1
ATOM 5203 O O . GLU A 1 648 ? 1.535 -8.297 -32.857 1.00 97.00 648 GLU A O 1
ATOM 5208 N N . ALA A 1 649 ? 2.035 -10.298 -31.972 1.00 97.06 649 ALA A N 1
ATOM 5209 C CA . ALA A 1 649 ? 3.411 -9.947 -31.654 1.00 97.06 649 ALA A CA 1
ATOM 5210 C C . ALA A 1 649 ? 4.197 -9.554 -32.918 1.00 97.06 649 ALA A C 1
ATOM 5212 O O . ALA A 1 649 ? 4.875 -8.528 -32.929 1.00 97.06 649 ALA A O 1
ATOM 5213 N N . ARG A 1 650 ? 4.060 -10.322 -34.004 1.00 95.56 650 ARG A N 1
ATOM 5214 C CA . ARG A 1 650 ? 4.754 -10.080 -35.277 1.00 95.56 650 ARG A CA 1
ATOM 5215 C C . ARG A 1 650 ? 4.250 -8.834 -36.014 1.00 95.56 650 ARG A C 1
ATOM 5217 O O . ARG A 1 650 ? 5.058 -8.104 -36.576 1.00 95.56 650 ARG A O 1
ATOM 5224 N N . LEU A 1 651 ? 2.942 -8.582 -36.028 1.00 93.50 651 LEU A N 1
ATOM 5225 C CA . LEU A 1 651 ? 2.349 -7.470 -36.781 1.00 93.50 651 LEU A CA 1
ATOM 5226 C C . LEU A 1 651 ? 2.361 -6.152 -35.999 1.00 93.50 651 LEU A C 1
ATOM 5228 O O . LEU A 1 651 ? 2.593 -5.098 -36.583 1.00 93.50 651 LEU A O 1
ATOM 5232 N N . LEU A 1 652 ? 2.110 -6.195 -34.687 1.00 94.50 652 LEU A N 1
ATOM 5233 C CA . LEU A 1 652 ? 1.912 -4.995 -33.867 1.00 94.50 652 LEU A CA 1
ATOM 5234 C C . LEU A 1 652 ? 3.115 -4.666 -32.983 1.00 94.50 652 LEU A C 1
ATOM 5236 O O . LEU A 1 652 ? 3.391 -3.492 -32.743 1.00 94.50 652 LEU A O 1
ATOM 5240 N N . MET A 1 653 ? 3.821 -5.678 -32.469 1.00 95.94 653 MET A N 1
ATOM 5241 C CA . MET A 1 653 ? 4.840 -5.489 -31.425 1.00 95.94 653 MET A CA 1
ATOM 5242 C C . MET A 1 653 ? 6.279 -5.622 -31.923 1.00 95.94 653 MET A C 1
ATOM 5244 O O . MET A 1 653 ? 7.198 -5.299 -31.170 1.00 95.94 653 MET A O 1
ATOM 5248 N N . LEU A 1 654 ? 6.500 -6.072 -33.161 1.00 96.31 654 LEU A N 1
ATOM 5249 C CA . LEU A 1 654 ? 7.838 -6.242 -33.726 1.00 96.31 654 LEU A CA 1
ATOM 5250 C C . LEU A 1 654 ? 8.601 -4.918 -33.692 1.00 96.31 654 LEU A C 1
ATOM 5252 O O . LEU A 1 654 ? 8.074 -3.876 -34.095 1.00 96.31 654 LEU A O 1
ATOM 5256 N N . SER A 1 655 ? 9.840 -4.944 -33.209 1.00 95.12 655 SER A N 1
ATOM 5257 C CA . SER A 1 655 ? 10.657 -3.733 -33.038 1.00 95.12 655 SER A CA 1
ATOM 5258 C C . SER A 1 655 ? 10.843 -2.944 -34.343 1.00 95.12 655 SER A C 1
ATOM 5260 O O . SER A 1 655 ? 10.841 -1.715 -34.312 1.00 95.12 655 SER A O 1
ATOM 5262 N N . ARG A 1 656 ? 10.890 -3.623 -35.503 1.00 94.06 656 ARG A N 1
ATOM 5263 C CA . ARG A 1 656 ? 10.940 -3.003 -36.845 1.00 94.06 656 ARG A CA 1
ATOM 5264 C C . ARG A 1 656 ? 9.794 -2.022 -37.098 1.00 94.06 656 ARG A C 1
ATOM 5266 O O . ARG A 1 656 ? 10.022 -0.969 -37.683 1.00 94.06 656 ARG A O 1
ATOM 5273 N N . TYR A 1 657 ? 8.589 -2.321 -36.612 1.00 92.50 657 TYR A N 1
ATOM 5274 C CA . TYR A 1 657 ? 7.412 -1.453 -36.758 1.00 92.50 657 TYR A CA 1
ATOM 5275 C C . TYR A 1 657 ? 7.251 -0.453 -35.606 1.00 92.50 657 TYR A C 1
ATOM 5277 O O . TYR A 1 657 ? 6.369 0.404 -35.615 1.00 92.50 657 TYR A O 1
ATOM 5285 N N . ASN A 1 658 ? 8.129 -0.531 -34.610 1.00 92.25 658 ASN A N 1
ATOM 5286 C CA . ASN A 1 658 ? 8.070 0.231 -33.375 1.00 92.25 658 ASN A CA 1
ATOM 5287 C C . ASN A 1 658 ? 9.330 1.103 -33.226 1.00 92.25 658 ASN A C 1
ATOM 5289 O O . ASN A 1 658 ? 10.014 1.077 -32.205 1.00 92.25 658 ASN A O 1
ATOM 5293 N N . ILE A 1 659 ? 9.607 1.924 -34.244 1.00 90.94 659 ILE A N 1
ATOM 5294 C CA . ILE A 1 659 ? 10.739 2.874 -34.265 1.00 90.94 659 ILE A CA 1
ATOM 5295 C C . ILE A 1 659 ? 10.329 4.339 -34.039 1.00 90.94 659 ILE A C 1
ATOM 5297 O O . ILE A 1 659 ? 11.185 5.203 -33.829 1.00 90.94 659 ILE A O 1
ATOM 5301 N N . ILE A 1 660 ? 9.024 4.637 -34.038 1.00 89.50 660 ILE A N 1
ATOM 5302 C CA . ILE A 1 660 ? 8.462 5.979 -33.819 1.00 89.50 660 ILE A CA 1
ATOM 5303 C C . ILE A 1 660 ? 7.821 6.073 -32.430 1.00 89.50 660 ILE A C 1
ATOM 5305 O O . ILE A 1 660 ? 7.100 5.175 -31.995 1.00 89.50 660 ILE A O 1
ATOM 5309 N N . SER A 1 661 ? 8.064 7.186 -31.734 1.00 89.50 661 SER A N 1
ATOM 5310 C CA . SER A 1 661 ? 7.455 7.472 -30.436 1.00 89.50 661 SER A CA 1
ATOM 5311 C C . SER A 1 661 ? 5.944 7.700 -30.573 1.00 89.50 661 SER A C 1
ATOM 5313 O O . SER A 1 661 ? 5.540 8.618 -31.294 1.00 89.50 661 SER A O 1
ATOM 5315 N N . PRO A 1 662 ? 5.105 6.968 -29.817 1.00 86.88 662 PRO A N 1
ATOM 5316 C CA . PRO A 1 662 ? 3.660 7.196 -29.794 1.00 86.88 662 PRO A CA 1
ATOM 5317 C C . PRO A 1 662 ? 3.270 8.555 -29.196 1.00 86.88 662 PRO A C 1
ATOM 5319 O O . PRO A 1 662 ? 2.194 9.060 -29.487 1.00 86.88 662 PRO A O 1
ATOM 5322 N N . ALA A 1 663 ? 4.128 9.146 -28.355 1.00 89.38 663 ALA A N 1
ATOM 5323 C CA . ALA A 1 663 ? 3.823 10.381 -27.631 1.00 89.38 663 ALA A CA 1
ATOM 5324 C C . ALA A 1 663 ? 3.988 11.644 -28.491 1.00 89.38 663 ALA A C 1
ATOM 5326 O O . ALA A 1 663 ? 3.230 12.599 -28.347 1.00 89.38 663 ALA A O 1
ATOM 5327 N N . HIS A 1 664 ? 4.995 11.669 -29.371 1.00 87.81 664 HIS A N 1
ATOM 5328 C CA . HIS A 1 664 ? 5.363 12.877 -30.125 1.00 87.81 664 HIS A CA 1
ATOM 5329 C C . HIS A 1 664 ? 5.510 12.653 -31.636 1.00 87.81 664 HIS A C 1
ATOM 5331 O O . HIS A 1 664 ? 5.865 13.587 -32.352 1.00 87.81 664 HIS A O 1
ATOM 5337 N N . GLY A 1 665 ? 5.307 11.427 -32.134 1.00 85.88 665 GLY A N 1
ATOM 5338 C CA . GLY A 1 665 ? 5.370 11.112 -33.568 1.00 85.88 665 GLY A CA 1
ATOM 5339 C C . GLY A 1 665 ? 6.756 11.276 -34.204 1.00 85.88 665 GLY A C 1
ATOM 5340 O O . GLY A 1 665 ? 6.870 11.357 -35.426 1.00 85.88 665 GLY A O 1
ATOM 5341 N N . LYS A 1 666 ? 7.816 11.356 -33.389 1.00 86.88 666 LYS A N 1
ATOM 5342 C CA . LYS A 1 666 ? 9.219 11.458 -33.827 1.00 86.88 666 LYS A CA 1
ATOM 5343 C C . LYS A 1 666 ? 9.948 10.123 -33.613 1.00 86.88 666 LYS A C 1
ATOM 5345 O O . LYS A 1 666 ? 9.535 9.370 -32.728 1.00 86.88 666 LYS A O 1
ATOM 5350 N N . PRO A 1 667 ? 11.031 9.831 -34.356 1.00 87.44 667 PRO A N 1
ATOM 5351 C CA . PRO A 1 667 ? 11.815 8.615 -34.158 1.00 87.44 667 PRO A CA 1
ATOM 5352 C C . PRO A 1 667 ? 12.333 8.496 -32.719 1.00 87.44 667 PRO A C 1
ATOM 5354 O O . PRO A 1 667 ? 12.888 9.459 -32.181 1.00 87.44 667 PRO A O 1
ATOM 5357 N N . ILE A 1 668 ? 12.115 7.331 -32.104 1.00 87.94 668 ILE A N 1
ATOM 5358 C CA . ILE A 1 668 ? 12.616 6.981 -30.764 1.00 87.94 668 ILE A CA 1
ATOM 5359 C C . ILE A 1 668 ? 13.840 6.069 -30.858 1.00 87.94 668 ILE A C 1
ATOM 5361 O O . ILE A 1 668 ? 14.815 6.281 -30.141 1.00 87.94 668 ILE A O 1
ATOM 5365 N N . SER A 1 669 ? 13.812 5.106 -31.782 1.00 87.38 669 SER A N 1
ATOM 5366 C CA . SER A 1 669 ? 14.963 4.277 -32.127 1.00 87.38 669 SER A CA 1
ATOM 5367 C C . SER A 1 669 ? 15.900 5.098 -32.993 1.00 87.38 669 SER A C 1
ATOM 5369 O O . SER A 1 669 ? 15.684 5.262 -34.191 1.00 87.38 669 SER A O 1
ATOM 5371 N N . MET A 1 670 ? 16.903 5.679 -32.348 1.00 86.44 670 MET A N 1
ATOM 5372 C CA . MET A 1 670 ? 17.843 6.596 -32.971 1.00 86.44 670 MET A CA 1
ATOM 5373 C C . MET A 1 670 ? 19.276 6.165 -32.673 1.00 86.44 670 MET A C 1
ATOM 5375 O O . MET A 1 670 ? 19.569 5.818 -31.526 1.00 86.44 670 MET A O 1
ATOM 5379 N N . PRO A 1 671 ? 20.177 6.240 -33.669 1.00 86.81 671 PRO A N 1
ATOM 5380 C CA . PRO A 1 671 ? 21.607 6.132 -33.445 1.00 86.81 671 PRO A CA 1
ATOM 5381 C C . PRO A 1 671 ? 22.069 7.068 -32.331 1.00 86.81 671 PRO A C 1
ATOM 5383 O O . PRO A 1 671 ? 21.711 8.249 -32.295 1.00 86.81 671 PRO A O 1
ATOM 5386 N N . GLY A 1 672 ? 22.866 6.531 -31.415 1.00 86.12 672 GLY A N 1
ATOM 5387 C CA . GLY A 1 672 ? 23.462 7.272 -30.312 1.00 86.12 672 GLY A CA 1
ATOM 5388 C C . GLY A 1 672 ? 24.933 6.913 -30.152 1.00 86.12 672 GLY A C 1
ATOM 5389 O O . GLY A 1 672 ? 25.378 5.902 -30.694 1.00 86.12 672 GLY A O 1
ATOM 5390 N N . LYS A 1 673 ? 25.655 7.745 -29.391 1.00 89.62 673 LYS A N 1
ATOM 5391 C CA . LYS A 1 673 ? 27.058 7.532 -29.001 1.00 89.62 673 LYS A CA 1
ATOM 5392 C C . LYS A 1 673 ? 27.920 7.156 -30.219 1.00 89.62 673 LYS A C 1
ATOM 5394 O O . LYS A 1 673 ? 27.959 7.924 -31.177 1.00 89.62 673 LYS A O 1
ATOM 5399 N N . ASP A 1 674 ? 28.521 5.975 -30.203 1.00 92.62 674 ASP A N 1
ATOM 5400 C CA . ASP A 1 674 ? 29.493 5.448 -31.159 1.00 92.62 674 ASP A CA 1
ATOM 5401 C C . ASP A 1 674 ? 29.002 5.529 -32.607 1.00 92.62 674 ASP A C 1
ATOM 5403 O O . ASP A 1 674 ? 29.731 5.981 -33.482 1.00 92.62 674 ASP A O 1
ATOM 5407 N N . ILE A 1 675 ? 27.734 5.184 -32.867 1.00 94.94 675 ILE A N 1
ATOM 5408 C CA . ILE A 1 675 ? 27.177 5.224 -34.227 1.00 94.94 675 ILE A CA 1
ATOM 5409 C C . ILE A 1 675 ? 27.181 6.664 -34.756 1.00 94.94 675 ILE A C 1
ATOM 5411 O O . ILE A 1 675 ? 27.519 6.911 -35.911 1.00 94.94 675 ILE A O 1
ATOM 5415 N N . VAL A 1 676 ? 26.823 7.630 -33.904 1.00 94.62 676 VAL A N 1
ATOM 5416 C CA . VAL A 1 676 ? 26.839 9.051 -34.273 1.00 94.62 676 VAL A CA 1
ATOM 5417 C C . VAL A 1 676 ? 28.271 9.546 -34.425 1.00 94.62 676 VAL A C 1
ATOM 5419 O O . VAL A 1 676 ? 28.534 10.278 -35.369 1.00 94.62 676 VAL A O 1
ATOM 5422 N N . ALA A 1 677 ? 29.184 9.142 -33.539 1.00 93.31 677 ALA A N 1
ATOM 5423 C CA . ALA A 1 677 ? 30.593 9.516 -33.620 1.00 93.31 677 ALA A CA 1
ATOM 5424 C C . ALA A 1 677 ? 31.237 9.013 -34.921 1.00 93.31 677 ALA A C 1
ATOM 5426 O O . ALA A 1 677 ? 31.888 9.788 -35.612 1.00 93.31 677 ALA A O 1
ATOM 5427 N N . GLY A 1 678 ? 30.979 7.763 -35.314 1.00 94.44 678 GLY A N 1
ATOM 5428 C CA . GLY A 1 678 ? 31.494 7.195 -36.558 1.00 94.44 678 GLY A CA 1
ATOM 5429 C C . GLY A 1 678 ? 30.922 7.855 -37.811 1.00 94.44 678 GLY A C 1
ATOM 5430 O O . GLY A 1 678 ? 31.672 8.162 -38.732 1.00 94.44 678 GLY A O 1
ATOM 5431 N N . VAL A 1 679 ? 29.615 8.143 -37.843 1.00 95.06 679 VAL A N 1
ATOM 5432 C CA . VAL A 1 679 ? 28.994 8.882 -38.961 1.00 95.06 679 VAL A CA 1
ATOM 5433 C C . VAL A 1 679 ? 29.485 10.331 -39.019 1.00 95.06 679 VAL A C 1
ATOM 5435 O O . VAL A 1 679 ? 29.734 10.864 -40.103 1.00 95.06 679 VAL A O 1
ATOM 5438 N N . TYR A 1 680 ? 29.636 10.979 -37.864 1.00 94.19 680 TYR A N 1
ATOM 5439 C CA . TYR A 1 680 ? 30.163 12.336 -37.784 1.00 94.19 680 TYR A CA 1
ATOM 5440 C C . TYR A 1 680 ? 31.603 12.381 -38.285 1.00 94.19 680 TYR A C 1
ATOM 5442 O O . TYR A 1 680 ? 31.887 13.167 -39.183 1.00 94.19 680 TYR A O 1
ATOM 5450 N N . TYR A 1 681 ? 32.465 11.486 -37.793 1.00 94.06 681 TYR A N 1
ATOM 5451 C CA . TYR A 1 681 ? 33.828 11.315 -38.284 1.00 94.06 681 TYR A CA 1
ATOM 5452 C C . TYR A 1 681 ? 33.828 11.095 -39.796 1.00 94.06 681 TYR A C 1
ATOM 5454 O O . TYR A 1 681 ? 34.437 11.856 -40.533 1.00 94.06 681 TYR A O 1
ATOM 5462 N N . LEU A 1 682 ? 33.048 10.143 -40.304 1.00 93.94 682 LEU A N 1
ATOM 5463 C CA . LEU A 1 682 ? 33.004 9.868 -41.737 1.00 93.94 682 LEU A CA 1
ATOM 5464 C C . LEU A 1 682 ? 32.629 11.101 -42.587 1.00 93.94 682 LEU A C 1
ATOM 5466 O O . LEU A 1 682 ? 33.113 11.254 -43.705 1.00 93.94 682 LEU A O 1
ATOM 5470 N N . THR A 1 683 ? 31.773 11.988 -42.077 1.00 94.25 683 THR A N 1
ATOM 5471 C CA . THR A 1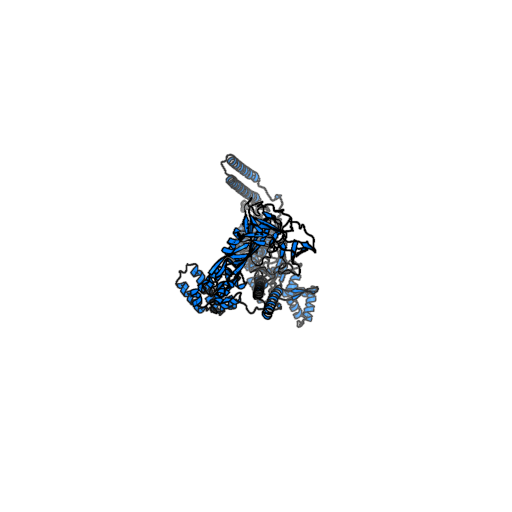 683 ? 31.201 13.098 -42.860 1.00 94.25 683 THR A CA 1
ATOM 5472 C C . THR A 1 683 ? 31.790 14.474 -42.546 1.00 94.25 683 THR A C 1
ATOM 5474 O O . THR A 1 683 ? 31.496 15.436 -43.265 1.00 94.25 683 THR A O 1
ATOM 5477 N N . MET A 1 684 ? 32.607 14.600 -41.498 1.00 91.38 684 MET A N 1
ATOM 5478 C CA . MET A 1 684 ? 33.272 15.853 -41.141 1.00 91.38 684 MET A CA 1
ATOM 5479 C C . MET A 1 684 ? 34.408 16.188 -42.110 1.00 91.38 684 MET A C 1
ATOM 5481 O O . MET A 1 684 ? 34.918 15.338 -42.845 1.00 91.38 684 MET A O 1
ATOM 5485 N N . VAL A 1 685 ? 34.783 17.463 -42.107 1.00 91.19 685 VAL A N 1
ATOM 5486 C CA . VAL A 1 685 ? 35.798 18.036 -42.990 1.00 91.19 685 VAL A CA 1
ATOM 5487 C C . VAL A 1 685 ? 36.848 18.776 -42.178 1.00 91.19 685 VAL A C 1
ATOM 5489 O O . VAL A 1 685 ? 36.591 19.211 -41.055 1.00 91.19 685 VAL A O 1
ATOM 5492 N N . ASP A 1 686 ? 38.029 18.929 -42.767 1.00 85.75 686 ASP A N 1
ATOM 5493 C CA . ASP A 1 686 ? 39.097 19.741 -42.196 1.00 85.75 686 ASP A CA 1
ATOM 5494 C C . ASP A 1 686 ? 38.696 21.228 -42.118 1.00 85.75 686 ASP A C 1
ATOM 5496 O O . ASP A 1 686 ? 37.924 21.724 -42.941 1.00 85.75 686 ASP A O 1
ATOM 5500 N N . LYS A 1 687 ? 39.271 21.971 -41.166 1.00 83.56 687 LYS A N 1
ATOM 5501 C CA . LYS A 1 687 ? 39.064 23.419 -40.987 1.00 83.56 687 LYS A CA 1
ATOM 5502 C C . LYS A 1 687 ? 39.359 24.227 -42.254 1.00 83.56 687 LYS A C 1
ATOM 5504 O O . LYS A 1 687 ? 38.773 25.288 -42.465 1.00 83.56 687 LYS A O 1
ATOM 5509 N N . ASN A 1 688 ? 40.282 23.757 -43.091 1.00 84.44 688 ASN A N 1
ATOM 5510 C CA . ASN A 1 688 ? 40.648 24.438 -44.330 1.00 84.44 688 ASN A CA 1
ATOM 5511 C C . ASN A 1 688 ? 39.781 24.041 -45.531 1.00 84.44 688 ASN A C 1
ATOM 5513 O O . ASN A 1 688 ? 39.922 24.656 -46.585 1.00 84.44 688 ASN A O 1
ATOM 5517 N N . TYR A 1 689 ? 38.866 23.077 -45.388 1.00 86.25 689 TYR A N 1
ATOM 5518 C CA . TYR A 1 689 ? 38.051 22.563 -46.490 1.00 86.25 689 TYR A CA 1
ATOM 5519 C C . TYR A 1 689 ? 37.320 23.671 -47.257 1.00 86.25 689 TYR A C 1
ATOM 5521 O O . TYR A 1 689 ? 37.392 23.716 -48.485 1.00 86.25 689 TYR A O 1
ATOM 5529 N N . ASP A 1 690 ? 36.672 24.606 -46.559 1.00 84.69 690 ASP A N 1
ATOM 5530 C CA . ASP A 1 690 ? 35.917 25.695 -47.197 1.00 84.69 690 ASP A CA 1
ATOM 5531 C C . ASP A 1 690 ? 36.814 26.738 -47.877 1.00 84.69 690 ASP A C 1
ATOM 5533 O O . ASP A 1 690 ? 36.372 27.424 -48.795 1.00 84.69 690 ASP A O 1
ATOM 5537 N N . LYS A 1 691 ? 38.087 26.832 -47.476 1.00 84.88 691 LYS A N 1
ATOM 5538 C CA . LYS A 1 691 ? 39.057 27.770 -48.059 1.00 84.88 691 LYS A CA 1
ATOM 5539 C C . LYS A 1 691 ? 39.657 27.269 -49.374 1.00 84.88 691 LYS A C 1
ATOM 5541 O O . LYS A 1 691 ? 40.124 28.085 -50.160 1.00 84.88 691 LYS A O 1
ATOM 5546 N N . VAL A 1 692 ? 39.662 25.954 -49.602 1.00 85.81 692 VAL A N 1
ATOM 5547 C CA . VAL A 1 692 ? 40.194 25.342 -50.831 1.00 85.81 692 VAL A CA 1
ATOM 5548 C C . VAL A 1 692 ? 39.225 25.597 -51.981 1.00 85.81 692 VAL A C 1
ATOM 5550 O O . VAL A 1 692 ? 38.076 25.152 -51.923 1.00 85.81 692 VAL A O 1
ATOM 5553 N N . GLN A 1 693 ? 39.659 26.292 -53.030 1.00 86.38 693 GLN A N 1
ATOM 5554 C CA . GLN A 1 693 ? 38.817 26.507 -54.204 1.00 86.38 693 GLN A CA 1
ATOM 5555 C C . GLN A 1 693 ? 38.746 25.234 -55.066 1.00 86.38 693 GLN A C 1
ATOM 5557 O O . GLN A 1 693 ? 39.684 24.434 -55.042 1.00 86.38 693 GLN A O 1
ATOM 5562 N N . PRO A 1 694 ? 37.643 24.987 -55.800 1.00 83.88 694 PRO A N 1
ATOM 5563 C CA . PRO A 1 694 ? 37.506 23.801 -56.649 1.00 83.88 694 PRO A CA 1
ATOM 5564 C C . PRO A 1 694 ? 38.652 23.615 -57.653 1.00 83.88 694 PRO A C 1
ATOM 5566 O O . PRO A 1 694 ? 39.026 22.484 -57.961 1.00 83.88 694 PRO A O 1
ATOM 5569 N N . GLU A 1 695 ? 39.226 24.707 -58.154 1.00 83.19 695 GLU A N 1
ATOM 5570 C CA . GLU A 1 695 ? 40.311 24.693 -59.136 1.00 83.19 695 GLU A CA 1
ATOM 5571 C C . GLU A 1 695 ? 41.606 24.100 -58.562 1.00 83.19 695 GLU A C 1
ATOM 5573 O O . GLU A 1 695 ? 42.333 23.415 -59.286 1.00 83.19 695 GLU A O 1
ATOM 5578 N N . ASP A 1 696 ? 41.835 24.291 -57.259 1.00 85.06 696 ASP A N 1
ATOM 5579 C CA . ASP A 1 696 ? 43.032 23.864 -56.524 1.00 85.06 696 ASP A CA 1
ATOM 5580 C C . ASP A 1 696 ? 42.961 22.398 -56.057 1.00 85.06 696 ASP A C 1
ATOM 5582 O O . ASP A 1 696 ? 43.910 21.863 -55.477 1.00 85.06 696 ASP A O 1
ATOM 5586 N N . ILE A 1 697 ? 41.833 21.718 -56.294 1.00 88.25 697 ILE A N 1
ATOM 5587 C CA . ILE A 1 697 ? 41.642 20.322 -55.895 1.00 88.25 697 ILE A CA 1
ATOM 5588 C C . ILE A 1 697 ? 42.376 19.395 -56.868 1.00 88.25 697 ILE A C 1
ATOM 5590 O O . ILE A 1 697 ? 42.044 19.297 -58.054 1.00 88.25 697 ILE A O 1
ATOM 5594 N N . LYS A 1 698 ? 43.353 18.657 -56.328 1.00 88.06 698 LYS A N 1
ATOM 5595 C CA . LYS A 1 698 ? 44.193 17.702 -57.064 1.00 88.06 698 LYS A CA 1
ATOM 5596 C C . LYS A 1 698 ? 43.397 16.539 -57.664 1.00 88.06 698 LYS A C 1
ATOM 5598 O O . LYS A 1 698 ? 43.644 16.156 -58.805 1.00 88.06 698 LYS A O 1
ATOM 5603 N N . TRP A 1 699 ? 42.478 15.959 -56.895 1.00 90.62 699 TRP A N 1
ATOM 5604 C CA . TRP A 1 699 ? 41.810 14.706 -57.248 1.00 90.62 699 TRP A CA 1
ATOM 5605 C C . TRP A 1 699 ? 40.421 14.949 -57.841 1.00 90.62 699 TRP A C 1
ATOM 5607 O O . TRP A 1 699 ? 39.548 15.541 -57.199 1.00 90.62 699 TRP A O 1
ATOM 5617 N N . LYS A 1 700 ? 40.228 14.487 -59.080 1.00 93.19 700 LYS A N 1
ATOM 5618 C CA . LYS A 1 700 ? 39.002 14.655 -59.867 1.00 93.19 700 LYS A CA 1
ATOM 5619 C C . LYS A 1 700 ? 38.577 13.290 -60.401 1.00 93.19 700 LYS A C 1
ATOM 5621 O O . LYS A 1 700 ? 39.360 12.657 -61.099 1.00 93.19 700 LYS A O 1
ATOM 5626 N N . PHE A 1 701 ? 37.359 12.869 -60.084 1.00 93.50 701 PHE A N 1
ATOM 5627 C CA . PHE A 1 701 ? 36.832 11.544 -60.405 1.00 93.50 701 PHE A CA 1
ATOM 5628 C C . PHE A 1 701 ? 35.581 11.646 -61.279 1.00 93.50 701 PHE A C 1
ATOM 5630 O O . PHE A 1 701 ? 34.712 12.501 -61.065 1.00 93.50 701 PHE A O 1
ATOM 5637 N N . ALA A 1 702 ? 35.475 10.755 -62.261 1.00 91.06 702 ALA A N 1
ATOM 5638 C CA . ALA A 1 702 ? 34.339 10.653 -63.167 1.00 91.06 702 ALA A CA 1
ATOM 5639 C C . ALA A 1 702 ? 33.120 9.979 -62.518 1.00 91.06 702 ALA A C 1
ATOM 5641 O O . ALA A 1 702 ? 32.008 10.151 -63.016 1.00 91.06 702 ALA A O 1
ATOM 5642 N N . SER A 1 703 ? 33.315 9.234 -61.424 1.00 91.38 703 SER A N 1
ATOM 5643 C CA . SER A 1 703 ? 32.249 8.532 -60.703 1.00 91.38 703 SER A CA 1
ATOM 5644 C C . SER A 1 703 ? 32.606 8.279 -59.224 1.00 91.38 703 SER A C 1
ATOM 5646 O O . SER A 1 703 ? 33.793 8.289 -58.879 1.00 91.38 703 SER A O 1
ATOM 5648 N N . PRO A 1 704 ? 31.614 8.070 -58.334 1.00 90.94 704 PRO A N 1
ATOM 5649 C CA . PRO A 1 704 ? 31.838 7.610 -56.959 1.00 90.94 704 PRO A CA 1
ATOM 5650 C C . PRO A 1 704 ? 32.670 6.327 -56.854 1.00 90.94 704 PRO A C 1
ATOM 5652 O O . PRO A 1 704 ? 33.508 6.221 -55.963 1.00 90.94 704 PRO A O 1
ATOM 5655 N N . GLU A 1 705 ? 32.474 5.391 -57.780 1.00 91.81 705 GLU A N 1
ATOM 5656 C CA . GLU A 1 705 ? 33.150 4.091 -57.816 1.00 91.81 705 GLU A CA 1
ATOM 5657 C C . GLU A 1 705 ? 34.650 4.254 -58.109 1.00 91.81 705 GLU A C 1
ATOM 5659 O O . GLU A 1 705 ? 35.493 3.577 -57.527 1.00 91.81 705 GLU A O 1
ATOM 5664 N N . GLU A 1 706 ? 35.019 5.211 -58.963 1.00 92.38 706 GLU A N 1
ATOM 5665 C CA . GLU A 1 706 ? 36.427 5.541 -59.219 1.00 92.38 706 GLU A CA 1
ATOM 5666 C C . GLU A 1 706 ? 37.108 6.145 -57.978 1.00 92.38 706 GLU A C 1
ATOM 5668 O O . GLU A 1 706 ? 38.270 5.847 -57.693 1.00 92.38 706 GLU A O 1
ATOM 5673 N N . ALA A 1 707 ? 36.378 6.961 -57.209 1.00 91.44 707 ALA A N 1
ATOM 5674 C CA . ALA A 1 707 ? 36.873 7.498 -55.944 1.00 91.44 707 ALA A CA 1
ATOM 5675 C C . ALA A 1 707 ? 37.049 6.395 -54.881 1.00 91.44 707 ALA A C 1
ATOM 5677 O O . ALA A 1 707 ? 37.991 6.457 -54.092 1.00 91.44 707 ALA A O 1
ATOM 5678 N N . GLU A 1 708 ? 36.187 5.373 -54.885 1.00 92.31 708 GLU A N 1
ATOM 5679 C CA . GLU A 1 708 ? 36.308 4.196 -54.017 1.00 92.31 708 GLU A CA 1
ATOM 5680 C C . GLU A 1 708 ? 37.568 3.395 -54.325 1.00 92.31 708 GLU A C 1
ATOM 5682 O O . GLU A 1 708 ? 38.383 3.177 -53.429 1.00 92.31 708 GLU A O 1
ATOM 5687 N N . ILE A 1 709 ? 37.806 3.087 -55.600 1.00 92.94 709 ILE A N 1
ATOM 5688 C CA . ILE A 1 709 ? 39.038 2.427 -56.048 1.00 92.94 709 ILE A CA 1
ATOM 5689 C C . ILE A 1 709 ? 40.271 3.239 -55.615 1.00 92.94 709 ILE A C 1
ATOM 5691 O O . ILE A 1 709 ? 41.245 2.692 -55.094 1.00 92.94 709 ILE A O 1
ATOM 5695 N N . ALA A 1 710 ? 40.237 4.564 -55.785 1.00 93.25 710 ALA A N 1
ATOM 5696 C CA . ALA A 1 710 ? 41.341 5.432 -55.382 1.00 93.25 710 ALA A CA 1
ATOM 5697 C C . ALA A 1 710 ? 41.596 5.419 -53.864 1.00 93.25 710 ALA A C 1
ATOM 5699 O O . ALA A 1 710 ? 42.750 5.503 -53.436 1.00 93.25 710 ALA A O 1
ATOM 5700 N N . TYR A 1 711 ? 40.544 5.310 -53.050 1.00 92.31 711 TYR A N 1
ATOM 5701 C CA . TYR A 1 711 ? 40.662 5.167 -51.601 1.00 92.31 711 TYR A CA 1
ATOM 5702 C C . TYR A 1 711 ? 41.239 3.801 -51.208 1.00 92.31 711 TYR A C 1
ATOM 5704 O O . TYR A 1 711 ? 42.152 3.750 -50.384 1.00 92.31 711 TYR A O 1
ATOM 5712 N N . GLU A 1 712 ? 40.779 2.713 -51.830 1.00 91.06 712 GLU A N 1
ATOM 5713 C CA . GLU A 1 712 ? 41.271 1.352 -51.566 1.00 91.06 712 GLU A CA 1
ATOM 5714 C C . GLU A 1 712 ? 42.766 1.196 -51.873 1.00 91.06 712 GLU A C 1
ATOM 5716 O O . GLU A 1 712 ? 43.502 0.585 -51.097 1.00 91.06 712 GLU A O 1
ATOM 5721 N N . PHE A 1 713 ? 43.244 1.809 -52.962 1.00 93.81 713 PHE A N 1
ATOM 5722 C CA . PHE A 1 713 ? 44.672 1.852 -53.298 1.00 93.81 713 PHE A CA 1
ATOM 5723 C C . PHE A 1 713 ? 45.476 2.882 -52.479 1.00 93.81 713 PHE A C 1
ATOM 5725 O O . PHE A 1 713 ? 46.695 2.972 -52.632 1.00 93.81 713 PHE A O 1
ATOM 5732 N N . GLY A 1 714 ? 44.826 3.655 -51.602 1.00 90.88 714 GLY A N 1
ATOM 5733 C CA . GLY A 1 714 ? 45.477 4.608 -50.700 1.00 90.88 714 GLY A CA 1
ATOM 5734 C C . GLY A 1 714 ? 45.914 5.927 -51.347 1.00 90.88 714 GLY A C 1
ATOM 5735 O O . GLY A 1 714 ? 46.760 6.626 -50.785 1.00 90.88 714 GLY A O 1
ATOM 5736 N N . TYR A 1 715 ? 45.362 6.291 -52.510 1.00 91.69 715 TYR A N 1
ATOM 5737 C CA . TYR A 1 715 ? 45.682 7.551 -53.196 1.00 91.69 715 TYR A CA 1
ATOM 5738 C C . TYR A 1 715 ? 45.015 8.777 -52.564 1.00 91.69 715 TYR A C 1
ATOM 5740 O O . TYR A 1 715 ? 45.573 9.873 -52.642 1.00 91.69 715 TYR A O 1
ATOM 5748 N N . ILE A 1 716 ? 43.846 8.595 -51.943 1.00 92.94 716 ILE A N 1
ATOM 5749 C CA . ILE A 1 716 ? 43.087 9.649 -51.256 1.00 92.94 716 ILE A CA 1
ATOM 5750 C C . ILE A 1 716 ? 42.766 9.249 -49.814 1.00 92.94 716 ILE A C 1
ATOM 5752 O O . ILE A 1 716 ? 42.639 8.066 -49.498 1.00 92.94 716 ILE A O 1
ATOM 5756 N N . LYS A 1 717 ? 42.594 10.236 -48.928 1.00 91.19 717 LYS A N 1
ATOM 5757 C CA . LYS A 1 717 ? 42.110 10.020 -47.547 1.00 91.19 717 LYS A CA 1
ATOM 5758 C C . LYS A 1 717 ? 40.610 10.310 -47.411 1.00 91.19 717 LYS A C 1
ATOM 5760 O O . LYS A 1 717 ? 40.040 11.058 -48.198 1.00 91.19 717 LYS A O 1
ATOM 5765 N N . LEU A 1 718 ? 39.981 9.797 -46.344 1.00 90.88 718 LEU A N 1
ATOM 5766 C CA . LEU A 1 718 ? 38.534 9.947 -46.084 1.00 90.88 718 LEU A CA 1
ATOM 5767 C C . LEU A 1 718 ? 38.036 11.402 -46.098 1.00 90.88 718 LEU A C 1
ATOM 5769 O O . LEU A 1 718 ? 36.958 11.665 -46.631 1.00 90.88 718 LEU A O 1
ATOM 5773 N N . HIS A 1 719 ? 38.806 12.328 -45.515 1.00 92.25 719 HIS A N 1
ATOM 5774 C CA . HIS A 1 719 ? 38.433 13.745 -45.371 1.00 92.25 719 HIS A CA 1
ATOM 5775 C C . HIS A 1 719 ? 39.126 14.664 -46.388 1.00 92.25 719 HIS A C 1
ATOM 5777 O O . HIS A 1 719 ? 39.014 15.886 -46.280 1.00 92.25 719 HIS A O 1
ATOM 5783 N N . GLU A 1 720 ? 39.871 14.107 -47.347 1.00 91.50 720 GLU A N 1
ATOM 5784 C CA . GLU A 1 720 ? 40.542 14.903 -48.374 1.00 91.50 720 GLU A CA 1
ATOM 5785 C C . GLU A 1 720 ? 39.495 15.507 -49.330 1.00 91.50 720 GLU A C 1
ATOM 5787 O O . GLU A 1 720 ? 38.572 14.793 -49.742 1.00 91.50 720 GLU A O 1
ATOM 5792 N N . PRO A 1 721 ? 39.580 16.809 -49.671 1.00 92.62 721 PRO A N 1
ATOM 5793 C CA . PRO A 1 721 ? 38.686 17.410 -50.653 1.00 92.62 721 PRO A CA 1
ATOM 5794 C C . PRO A 1 721 ? 38.876 16.766 -52.029 1.00 92.62 721 PRO A C 1
ATOM 5796 O O . PRO A 1 721 ? 39.992 16.716 -52.546 1.00 92.62 721 PRO A O 1
ATOM 5799 N N . ILE A 1 722 ? 37.779 16.323 -52.637 1.00 93.19 722 ILE A N 1
ATOM 5800 C CA . ILE A 1 722 ? 37.745 15.729 -53.975 1.00 93.19 722 ILE A CA 1
ATOM 5801 C C . ILE A 1 722 ? 36.660 16.396 -54.824 1.00 93.19 722 ILE A C 1
ATOM 5803 O O . ILE A 1 722 ? 35.655 16.894 -54.306 1.00 93.19 722 ILE A O 1
ATOM 5807 N N . LEU A 1 723 ? 36.846 16.381 -56.143 1.00 93.62 723 LEU A N 1
ATOM 5808 C CA . LEU A 1 723 ? 35.781 16.673 -57.099 1.00 93.62 723 LEU A CA 1
ATOM 5809 C C . LEU A 1 723 ? 35.296 15.364 -57.703 1.00 93.62 723 LEU A C 1
ATOM 5811 O O . LEU A 1 723 ? 36.076 14.635 -58.306 1.00 93.62 723 LEU A O 1
ATOM 5815 N N . VAL A 1 724 ? 34.010 15.075 -57.564 1.00 92.31 724 VAL A N 1
ATOM 5816 C CA . VAL A 1 724 ? 33.404 13.859 -58.114 1.00 92.31 724 VAL A CA 1
ATOM 5817 C C . VAL A 1 724 ? 32.162 14.222 -58.913 1.00 92.31 724 VAL A C 1
ATOM 5819 O O . VAL A 1 724 ? 31.377 15.089 -58.515 1.00 92.31 724 VAL A O 1
ATOM 5822 N N . LYS A 1 725 ? 31.990 13.583 -60.069 1.00 90.75 725 LYS A N 1
ATOM 5823 C CA . LYS A 1 725 ? 30.788 13.737 -60.887 1.00 90.75 725 LYS A CA 1
ATOM 5824 C C . LYS A 1 725 ? 29.678 12.832 -60.338 1.00 90.75 725 LYS A C 1
ATOM 5826 O O . LYS A 1 725 ? 29.801 11.614 -60.344 1.00 90.75 725 LYS A O 1
ATOM 5831 N N . ILE A 1 726 ? 28.590 13.437 -59.863 1.00 86.50 726 ILE A N 1
ATOM 5832 C CA . ILE A 1 726 ? 27.407 12.759 -59.313 1.00 86.50 726 ILE A CA 1
ATOM 5833 C C . ILE A 1 726 ? 26.172 13.303 -60.034 1.00 86.50 726 ILE A C 1
ATOM 5835 O O . ILE A 1 726 ? 25.954 14.514 -60.039 1.00 86.50 726 ILE A O 1
ATOM 5839 N N . ASN A 1 727 ? 25.351 12.429 -60.625 1.00 82.44 727 ASN A N 1
ATOM 5840 C CA . ASN A 1 727 ? 24.137 12.809 -61.369 1.00 82.44 727 ASN A CA 1
ATOM 5841 C C . ASN A 1 727 ? 24.397 13.948 -62.379 1.00 82.44 727 ASN A C 1
ATOM 5843 O O . ASN A 1 727 ? 23.719 14.976 -62.375 1.00 82.44 727 ASN A O 1
ATOM 5847 N N . ASP A 1 728 ? 25.458 13.790 -63.174 1.00 83.06 728 ASP A N 1
ATOM 5848 C CA . ASP A 1 728 ? 25.952 14.756 -64.164 1.00 83.06 728 ASP A CA 1
ATOM 5849 C C . ASP A 1 728 ? 26.413 16.127 -63.649 1.00 83.06 728 ASP A C 1
ATOM 5851 O O . ASP A 1 728 ? 26.762 17.003 -64.441 1.00 83.06 728 ASP A O 1
ATOM 5855 N N . LYS A 1 729 ? 26.528 16.301 -62.329 1.00 87.69 729 LYS A N 1
ATOM 5856 C CA . LYS A 1 729 ? 27.067 17.512 -61.703 1.00 87.69 729 LYS A CA 1
ATOM 5857 C C . LYS A 1 729 ? 28.397 17.222 -61.026 1.00 87.69 729 LYS A C 1
ATOM 5859 O O . LYS A 1 729 ? 28.533 16.243 -60.301 1.00 87.69 729 LYS A O 1
ATOM 5864 N N . VAL A 1 730 ? 29.379 18.092 -61.242 1.00 89.62 730 VAL A N 1
ATOM 5865 C CA . VAL A 1 730 ? 30.649 18.039 -60.510 1.00 89.62 730 VAL A CA 1
ATOM 5866 C C . VAL A 1 730 ? 30.425 18.650 -59.130 1.00 89.62 730 VAL A C 1
ATOM 5868 O O . VAL A 1 730 ? 30.034 19.812 -59.023 1.00 89.62 730 VAL A O 1
ATOM 5871 N N . VAL A 1 731 ? 30.643 17.862 -58.080 1.00 91.25 731 VAL A N 1
ATOM 5872 C CA . VAL A 1 731 ? 30.421 18.267 -56.689 1.00 91.25 731 VAL A CA 1
ATOM 5873 C C . VAL A 1 731 ? 31.741 18.221 -55.926 1.00 91.25 731 VAL A C 1
ATOM 5875 O O . VAL A 1 731 ? 32.468 17.230 -55.984 1.00 91.25 731 VAL A O 1
ATOM 5878 N N . LYS A 1 732 ? 32.032 19.294 -55.184 1.00 92.12 732 LYS A N 1
ATOM 5879 C CA . LYS A 1 732 ? 33.120 19.344 -54.202 1.00 92.12 732 LYS A CA 1
ATOM 5880 C C . LYS A 1 732 ? 32.668 18.645 -52.923 1.00 92.12 732 LYS A C 1
ATOM 5882 O O . LYS A 1 732 ? 31.766 19.131 -52.245 1.00 92.12 732 LYS A O 1
ATOM 5887 N N . THR A 1 733 ? 33.285 17.518 -52.591 1.00 93.06 733 THR A N 1
ATOM 5888 C CA . THR A 1 733 ? 32.931 16.721 -51.408 1.00 93.06 733 THR A CA 1
ATOM 5889 C C . THR A 1 733 ? 34.161 16.012 -50.830 1.00 93.06 733 THR A C 1
ATOM 5891 O O . THR A 1 733 ? 35.290 16.295 -51.225 1.00 93.06 733 THR A O 1
ATOM 5894 N N . THR A 1 734 ? 33.954 15.111 -49.875 1.00 94.06 734 THR A N 1
ATOM 5895 C CA . THR A 1 734 ? 34.966 14.167 -49.388 1.00 94.06 734 THR A CA 1
ATOM 5896 C C . THR A 1 734 ? 34.508 12.743 -49.665 1.00 94.06 734 THR A C 1
ATOM 5898 O O . THR A 1 734 ? 33.305 12.480 -49.755 1.00 94.06 734 THR A O 1
ATOM 5901 N N . PHE A 1 735 ? 35.446 11.801 -49.766 1.00 93.12 735 PHE A N 1
ATOM 5902 C CA . PHE A 1 735 ? 35.085 10.405 -50.009 1.00 93.12 735 PHE A CA 1
ATOM 5903 C C . PHE A 1 735 ? 34.191 9.839 -48.891 1.00 93.12 735 PHE A C 1
ATOM 5905 O O . PHE A 1 735 ? 33.197 9.171 -49.168 1.00 93.12 735 PHE A O 1
ATOM 5912 N N . GLY A 1 736 ? 34.434 10.212 -47.630 1.00 93.56 736 GLY A N 1
ATOM 5913 C CA . GLY A 1 736 ? 33.567 9.795 -46.526 1.00 93.56 736 GLY A CA 1
ATOM 5914 C C . GLY A 1 736 ? 32.111 10.276 -46.656 1.00 93.56 736 GLY A C 1
ATOM 5915 O O . GLY A 1 736 ? 31.169 9.520 -46.399 1.00 93.56 736 GLY A O 1
ATOM 5916 N N . ARG A 1 737 ? 31.886 11.497 -47.160 1.00 94.06 737 ARG A N 1
ATOM 5917 C CA . ARG A 1 737 ? 30.529 11.985 -47.465 1.00 94.06 737 ARG A CA 1
ATOM 5918 C C . ARG A 1 737 ? 29.881 11.216 -48.613 1.00 94.06 737 ARG A C 1
ATOM 5920 O O . ARG A 1 737 ? 28.672 11.001 -48.556 1.00 94.06 737 ARG A O 1
ATOM 5927 N N . VAL A 1 738 ? 30.644 10.789 -49.620 1.00 92.81 738 VAL A N 1
ATOM 5928 C CA . VAL A 1 738 ? 30.138 9.931 -50.707 1.00 92.81 738 VAL A CA 1
ATOM 5929 C C . VAL A 1 738 ? 29.658 8.591 -50.145 1.00 92.81 738 VAL A C 1
ATOM 5931 O O . VAL A 1 738 ? 28.518 8.203 -50.405 1.00 92.81 738 VAL A O 1
ATOM 5934 N N . ILE A 1 739 ? 30.461 7.955 -49.284 1.00 93.94 739 ILE A N 1
ATOM 5935 C CA . ILE A 1 739 ? 30.119 6.682 -48.633 1.00 93.94 739 ILE A CA 1
ATOM 5936 C C . ILE A 1 739 ? 28.818 6.807 -47.832 1.00 93.94 739 ILE A C 1
ATOM 5938 O O . ILE A 1 739 ? 27.886 6.036 -48.052 1.00 93.94 739 ILE A O 1
ATOM 5942 N N . PHE A 1 740 ? 28.699 7.798 -46.940 1.00 94.56 740 PHE A N 1
ATOM 5943 C CA . PHE A 1 740 ? 27.481 7.950 -46.133 1.00 94.56 740 PHE A CA 1
ATOM 5944 C C . PHE A 1 740 ? 26.241 8.258 -46.979 1.00 94.56 740 PHE A C 1
ATOM 5946 O O . PHE A 1 740 ? 25.155 7.762 -46.699 1.00 94.56 740 PHE A O 1
ATOM 5953 N N . ASN A 1 741 ? 26.375 9.075 -48.023 1.00 93.31 741 ASN A N 1
ATOM 5954 C CA . ASN A 1 741 ? 25.236 9.415 -48.871 1.00 93.31 741 ASN A CA 1
ATOM 5955 C C . ASN A 1 741 ? 24.770 8.239 -49.743 1.00 93.31 741 ASN A C 1
ATOM 5957 O O . ASN A 1 741 ? 23.594 8.197 -50.098 1.00 93.31 741 ASN A O 1
ATOM 5961 N N . SER A 1 742 ? 25.634 7.264 -50.044 1.00 91.50 742 SER A N 1
ATOM 5962 C CA . SER A 1 742 ? 25.263 6.082 -50.837 1.00 91.50 742 SER A CA 1
ATOM 5963 C C . SER A 1 742 ? 24.120 5.271 -50.203 1.00 91.50 742 SER A C 1
ATOM 5965 O O . SER A 1 742 ? 23.200 4.856 -50.912 1.00 91.50 742 SER A O 1
ATOM 5967 N N . ILE A 1 743 ? 24.105 5.146 -48.866 1.00 93.31 743 ILE A N 1
ATOM 5968 C CA . ILE A 1 743 ? 23.067 4.417 -48.116 1.00 93.31 743 ILE A CA 1
ATOM 5969 C C . ILE A 1 743 ? 21.752 5.205 -47.988 1.00 93.31 743 ILE A C 1
ATOM 5971 O O . ILE A 1 743 ? 20.698 4.626 -47.708 1.00 93.31 743 ILE A O 1
ATOM 5975 N N . LEU A 1 744 ? 21.780 6.525 -48.211 1.00 93.62 744 LEU A N 1
ATOM 5976 C CA . LEU A 1 744 ? 20.588 7.370 -48.146 1.00 93.62 744 LEU A CA 1
ATOM 5977 C C . LEU A 1 744 ? 19.748 7.253 -49.430 1.00 93.62 744 LEU A C 1
ATOM 5979 O O . LEU A 1 744 ? 20.308 7.100 -50.522 1.00 93.62 744 LEU A O 1
ATOM 5983 N N . PRO A 1 745 ? 18.409 7.399 -49.341 1.00 90.25 745 PRO A N 1
ATOM 5984 C CA . PRO A 1 745 ? 17.560 7.568 -50.520 1.00 90.25 745 PRO A CA 1
ATOM 5985 C C . PRO A 1 745 ? 18.020 8.759 -51.368 1.00 90.25 745 PRO A C 1
ATOM 5987 O O . PRO A 1 745 ? 18.375 9.796 -50.808 1.00 90.25 745 PRO A O 1
ATOM 5990 N N . GLU A 1 746 ? 17.969 8.637 -52.698 1.00 87.69 746 GLU A N 1
ATOM 5991 C CA . GLU A 1 746 ? 18.536 9.621 -53.637 1.00 87.69 746 GLU A CA 1
ATOM 5992 C C . GLU A 1 746 ? 18.089 11.064 -53.367 1.00 87.69 746 GLU A C 1
ATOM 5994 O O . GLU A 1 746 ? 18.910 11.978 -53.359 1.00 87.69 746 GLU A O 1
ATOM 5999 N N . GLU A 1 747 ? 16.807 11.268 -53.055 1.00 88.12 747 GLU A N 1
ATOM 6000 C CA . GLU A 1 747 ? 16.223 12.587 -52.772 1.00 88.12 747 GLU A CA 1
ATOM 6001 C C . GLU A 1 747 ? 16.715 13.240 -51.470 1.00 88.12 747 GLU A C 1
ATOM 6003 O O . GLU A 1 747 ? 16.454 14.420 -51.226 1.00 88.12 747 GLU A O 1
ATOM 6008 N N . LEU A 1 748 ? 17.331 12.461 -50.579 1.00 89.81 748 LEU A N 1
ATOM 6009 C CA . LEU A 1 748 ? 17.807 12.905 -49.268 1.00 89.81 748 LEU A CA 1
ATOM 6010 C C . LEU A 1 748 ? 19.332 13.023 -49.207 1.00 89.81 748 LEU A C 1
ATOM 6012 O O . LEU A 1 748 ? 19.854 13.405 -48.158 1.00 89.81 748 LEU A O 1
ATOM 6016 N N . ARG A 1 749 ? 20.029 12.708 -50.306 1.00 90.94 749 ARG A N 1
ATOM 6017 C CA . ARG A 1 749 ? 21.484 12.813 -50.402 1.00 90.94 749 ARG A CA 1
ATOM 6018 C C . ARG A 1 749 ? 21.912 14.280 -50.386 1.00 90.94 749 ARG A C 1
ATOM 6020 O O . ARG A 1 749 ? 21.431 15.092 -51.172 1.00 90.94 749 ARG A O 1
ATOM 6027 N N . ASP A 1 750 ? 22.839 14.601 -49.495 1.00 89.88 750 ASP A N 1
ATOM 6028 C CA . ASP A 1 750 ? 23.479 15.904 -49.365 1.00 89.88 750 ASP A CA 1
ATOM 6029 C C . ASP A 1 750 ? 24.987 15.713 -49.152 1.00 89.88 750 ASP A C 1
ATOM 6031 O O . ASP A 1 750 ? 25.467 15.399 -48.059 1.00 89.88 750 ASP A O 1
ATOM 6035 N N . TYR A 1 751 ? 25.742 15.903 -50.233 1.00 89.56 751 TYR A N 1
ATOM 6036 C CA . TYR A 1 751 ? 27.196 15.729 -50.267 1.00 89.56 751 TYR A CA 1
ATOM 6037 C C . TYR A 1 751 ? 27.969 16.914 -49.668 1.00 89.56 751 TYR A C 1
ATOM 6039 O O . TYR A 1 751 ? 29.196 16.857 -49.574 1.00 89.56 751 TYR A O 1
ATOM 6047 N N . ASN A 1 752 ? 27.280 17.977 -49.241 1.00 88.00 752 ASN A N 1
ATOM 6048 C CA . ASN A 1 752 ? 27.898 19.159 -48.634 1.00 88.00 752 ASN A CA 1
ATOM 6049 C C . ASN A 1 752 ? 27.736 19.201 -47.112 1.00 88.00 752 ASN A C 1
ATOM 6051 O O . ASN A 1 752 ? 28.372 20.020 -46.444 1.00 88.00 752 ASN A O 1
ATOM 6055 N N . LYS A 1 753 ? 26.909 18.317 -46.551 1.00 90.06 753 LYS A N 1
ATOM 6056 C CA . LYS A 1 753 ? 26.526 18.346 -45.143 1.00 90.06 753 LYS A CA 1
ATOM 6057 C C . LYS A 1 753 ? 27.313 17.346 -44.299 1.00 90.06 753 LYS A C 1
ATOM 6059 O O . LYS A 1 753 ? 27.498 16.192 -44.672 1.00 90.06 753 LYS A O 1
ATOM 6064 N N . THR A 1 754 ? 27.704 17.790 -43.107 1.00 91.19 754 THR A N 1
ATOM 6065 C CA . THR A 1 754 ? 28.196 16.919 -42.032 1.00 91.19 754 THR A CA 1
ATOM 6066 C C . THR A 1 754 ? 27.017 16.404 -41.204 1.00 91.19 754 THR A C 1
ATOM 6068 O O . THR A 1 754 ? 26.130 17.171 -40.808 1.00 91.19 754 THR A O 1
ATOM 6071 N N . PHE A 1 755 ? 26.994 15.106 -40.914 1.00 91.88 755 PHE A N 1
ATOM 6072 C CA . PHE A 1 755 ? 25.878 14.451 -40.238 1.00 91.88 755 PHE A CA 1
ATOM 6073 C C . PHE A 1 755 ? 26.192 14.176 -38.767 1.00 91.88 755 PHE A C 1
ATOM 6075 O O . PHE A 1 755 ? 26.661 13.111 -38.388 1.00 91.88 755 PHE A O 1
ATOM 6082 N N . GLY A 1 756 ? 25.867 15.145 -37.909 1.00 90.94 756 GLY A N 1
ATOM 6083 C CA . GLY A 1 756 ? 25.780 14.923 -36.463 1.00 90.94 756 GLY A CA 1
ATOM 6084 C C . GLY A 1 756 ? 24.442 14.301 -36.038 1.00 90.94 756 GLY A C 1
ATOM 6085 O O . GLY A 1 756 ? 23.573 14.007 -36.863 1.00 90.94 756 GLY A O 1
ATOM 6086 N N . LYS A 1 757 ? 24.213 14.194 -34.722 1.00 91.00 757 LYS A N 1
ATOM 6087 C CA . LYS A 1 757 ? 22.989 13.612 -34.128 1.00 91.00 757 LYS A CA 1
ATOM 6088 C C . LYS A 1 757 ? 21.689 14.170 -34.723 1.00 91.00 757 LYS A C 1
ATOM 6090 O O . LYS A 1 757 ? 20.787 13.409 -35.070 1.00 91.00 757 LYS A O 1
ATOM 6095 N N . ASN A 1 758 ? 21.592 15.496 -34.847 1.00 90.81 758 ASN A N 1
ATOM 6096 C CA . ASN A 1 758 ? 20.401 16.155 -35.393 1.00 90.81 758 ASN A CA 1
ATOM 6097 C C . ASN A 1 758 ? 20.252 15.898 -36.898 1.00 90.81 758 ASN A C 1
ATOM 6099 O O . ASN A 1 758 ? 19.153 15.606 -37.355 1.00 90.81 758 ASN A O 1
ATOM 6103 N N . GLY A 1 759 ? 21.358 15.908 -37.650 1.00 91.25 759 GLY A N 1
ATOM 6104 C CA . GLY A 1 759 ? 21.349 15.592 -39.079 1.00 91.25 759 GLY A CA 1
ATOM 6105 C C . GLY A 1 759 ? 20.840 14.177 -39.355 1.00 91.25 759 GLY A C 1
ATOM 6106 O O . GLY A 1 759 ? 19.959 14.001 -40.193 1.00 91.25 759 GLY A O 1
ATOM 6107 N N . ILE A 1 760 ? 21.324 13.188 -38.597 1.00 92.50 760 ILE A N 1
ATOM 6108 C CA . ILE A 1 760 ? 20.867 11.793 -38.692 1.00 92.50 760 ILE A CA 1
ATOM 6109 C C . ILE A 1 760 ? 19.377 11.696 -38.341 1.00 92.50 760 ILE A C 1
ATOM 6111 O O . ILE A 1 760 ? 18.607 11.068 -39.063 1.00 92.50 760 ILE A O 1
ATOM 6115 N N . LYS A 1 761 ? 18.941 12.367 -37.267 1.00 91.38 761 LYS A N 1
ATOM 6116 C CA . LYS A 1 761 ? 17.528 12.407 -36.858 1.00 91.38 761 LYS A CA 1
ATOM 6117 C C . LYS A 1 761 ? 16.613 12.950 -37.946 1.00 91.38 761 LYS A C 1
ATOM 6119 O O . LYS A 1 761 ? 15.550 12.377 -38.187 1.00 91.38 761 LYS A O 1
ATOM 6124 N N . ASP A 1 762 ? 17.029 14.022 -38.605 1.00 91.12 762 ASP A N 1
ATOM 6125 C CA . ASP A 1 762 ? 16.255 14.634 -39.676 1.00 91.12 762 ASP A CA 1
ATOM 6126 C C . ASP A 1 762 ? 16.154 13.711 -40.891 1.00 91.12 762 ASP A C 1
ATOM 6128 O O . ASP A 1 762 ? 15.071 13.576 -41.459 1.00 91.12 762 ASP A O 1
ATOM 6132 N N . VAL A 1 763 ? 17.246 13.041 -41.274 1.00 92.50 763 VAL A N 1
ATOM 6133 C CA . VAL A 1 763 ? 17.249 12.093 -42.399 1.00 92.50 763 VAL A CA 1
ATOM 6134 C C . VAL A 1 763 ? 16.378 10.876 -42.107 1.00 92.50 763 VAL A C 1
ATOM 6136 O O . VAL A 1 763 ? 15.557 10.509 -42.947 1.00 92.50 763 VAL A O 1
ATOM 6139 N N . VAL A 1 764 ? 16.481 10.291 -40.910 1.00 92.88 764 VAL A N 1
ATOM 6140 C CA . VAL A 1 764 ? 15.628 9.166 -40.487 1.00 92.88 764 VAL A CA 1
ATOM 6141 C C . VAL A 1 764 ? 14.155 9.580 -40.513 1.00 92.88 764 VAL A C 1
ATOM 6143 O O . VAL A 1 764 ? 13.313 8.866 -41.052 1.00 92.88 764 VAL A O 1
ATOM 6146 N N . TYR A 1 765 ? 13.827 10.770 -40.003 1.00 92.56 765 TYR A N 1
ATOM 6147 C CA . TYR A 1 765 ? 12.449 11.259 -39.999 1.00 92.56 765 TYR A CA 1
ATOM 6148 C C . TYR A 1 765 ? 11.908 11.569 -41.403 1.00 92.56 765 TYR A C 1
ATOM 6150 O O . TYR A 1 765 ? 10.755 11.256 -41.705 1.00 92.56 765 TYR A O 1
ATOM 6158 N N . LYS A 1 766 ? 12.726 12.164 -42.279 1.00 93.19 766 LYS A N 1
ATOM 6159 C CA . LYS A 1 766 ? 12.361 12.407 -43.683 1.00 93.19 766 LYS A CA 1
ATOM 6160 C C . LYS A 1 766 ? 12.176 11.098 -44.449 1.00 93.19 766 LYS A C 1
ATOM 6162 O O . LYS A 1 766 ? 11.220 10.990 -45.212 1.00 93.19 766 LYS A O 1
ATOM 6167 N N . THR A 1 767 ? 13.032 10.107 -44.199 1.00 93.56 767 THR A N 1
ATOM 6168 C CA . THR A 1 767 ? 12.916 8.764 -44.786 1.00 93.56 767 THR A CA 1
ATOM 6169 C C . THR A 1 767 ? 11.612 8.107 -44.355 1.00 93.56 767 THR A C 1
ATOM 6171 O O . THR A 1 767 ? 10.864 7.648 -45.210 1.00 93.56 767 THR A O 1
ATOM 6174 N N . PHE A 1 768 ? 11.266 8.184 -43.068 1.00 92.31 768 PHE A N 1
ATOM 6175 C CA . PHE A 1 768 ? 9.991 7.675 -42.560 1.00 92.31 768 PHE A CA 1
ATOM 6176 C C . PHE A 1 768 ? 8.785 8.321 -43.245 1.00 92.31 768 PHE A C 1
ATOM 6178 O O . PHE A 1 768 ? 7.864 7.622 -43.660 1.00 92.31 768 PHE A O 1
ATOM 6185 N N . LYS A 1 769 ? 8.799 9.648 -43.415 1.00 92.00 769 LYS A N 1
ATOM 6186 C CA . LYS A 1 769 ? 7.699 10.368 -44.072 1.00 92.00 769 LYS A CA 1
ATOM 6187 C C . LYS A 1 769 ? 7.529 10.028 -45.551 1.00 92.00 769 LYS A C 1
ATOM 6189 O O . LYS A 1 769 ? 6.396 10.022 -46.017 1.00 92.00 769 LYS A O 1
ATOM 6194 N N . LYS A 1 770 ? 8.626 9.817 -46.285 1.00 93.69 770 LYS A N 1
ATOM 6195 C CA . LYS A 1 770 ? 8.595 9.617 -47.743 1.00 93.69 770 LYS A CA 1
ATOM 6196 C C . LYS A 1 770 ? 8.539 8.148 -48.163 1.00 93.69 770 LYS A C 1
ATOM 6198 O O . LYS A 1 770 ? 7.847 7.819 -49.115 1.00 93.69 770 LYS A O 1
ATOM 6203 N N . HIS A 1 771 ? 9.261 7.279 -47.461 1.00 92.31 771 HIS A N 1
ATOM 6204 C CA . HIS A 1 771 ? 9.488 5.881 -47.845 1.00 92.31 771 HIS A CA 1
ATOM 6205 C C . HIS A 1 771 ? 8.916 4.869 -46.837 1.00 92.31 771 HIS A C 1
ATOM 6207 O O . HIS A 1 771 ? 9.074 3.664 -47.020 1.00 92.31 771 HIS A O 1
ATOM 6213 N N . GLY A 1 772 ? 8.244 5.334 -45.780 1.00 91.81 772 GLY A N 1
ATOM 6214 C CA . GLY A 1 772 ? 7.578 4.473 -44.805 1.00 91.81 772 GLY A CA 1
ATOM 6215 C C . GLY A 1 772 ? 8.522 3.811 -43.798 1.00 91.81 772 GLY A C 1
ATOM 6216 O O . GLY A 1 772 ? 9.710 4.131 -43.691 1.00 91.81 772 GLY A O 1
ATOM 6217 N N . ILE A 1 773 ? 7.964 2.902 -42.996 1.00 91.12 773 ILE A N 1
ATOM 6218 C CA . ILE A 1 773 ? 8.645 2.343 -41.822 1.00 91.12 773 ILE A CA 1
ATOM 6219 C C . ILE A 1 773 ? 9.701 1.293 -42.179 1.00 91.12 773 ILE A C 1
ATOM 6221 O O . ILE A 1 773 ? 10.774 1.300 -41.582 1.00 91.12 773 ILE A O 1
ATOM 6225 N N . ASP A 1 774 ? 9.447 0.464 -43.192 1.00 91.81 774 ASP A N 1
ATOM 6226 C CA . ASP A 1 774 ? 10.360 -0.609 -43.592 1.00 91.81 774 ASP A CA 1
ATOM 6227 C C . ASP A 1 774 ? 11.685 -0.070 -44.115 1.00 91.81 774 ASP A C 1
ATOM 6229 O O . ASP A 1 774 ? 12.739 -0.413 -43.582 1.00 91.81 774 ASP A O 1
ATOM 6233 N N . ARG A 1 775 ? 11.642 0.864 -45.075 1.00 93.06 775 ARG A N 1
ATOM 6234 C CA . ARG A 1 775 ? 12.867 1.475 -45.604 1.00 93.06 775 ARG A CA 1
ATOM 6235 C C . ARG A 1 775 ? 13.631 2.248 -44.529 1.00 93.06 775 ARG A C 1
ATOM 6237 O O . ARG A 1 775 ? 14.855 2.311 -44.569 1.00 93.06 775 ARG A O 1
ATOM 6244 N N . THR A 1 776 ? 12.920 2.818 -43.555 1.00 93.50 776 THR A N 1
ATOM 6245 C CA . THR A 1 776 ? 13.543 3.508 -42.417 1.00 93.50 776 THR A CA 1
ATOM 6246 C C . THR A 1 776 ? 14.263 2.533 -41.491 1.00 93.50 776 THR A C 1
ATOM 6248 O O . THR A 1 776 ? 15.352 2.844 -41.020 1.00 93.50 776 THR A O 1
ATOM 6251 N N . ALA A 1 777 ? 13.682 1.362 -41.233 1.00 93.62 777 ALA A N 1
ATOM 6252 C CA . ALA A 1 777 ? 14.319 0.320 -40.439 1.00 93.62 777 ALA A CA 1
ATOM 6253 C C . ALA A 1 777 ? 15.594 -0.215 -41.109 1.00 93.62 777 ALA A C 1
ATOM 6255 O O . ALA A 1 777 ? 16.606 -0.375 -40.429 1.00 93.62 777 ALA A O 1
ATOM 6256 N N . ASP A 1 778 ? 15.570 -0.412 -42.430 1.00 94.38 778 ASP A N 1
ATOM 6257 C CA . ASP A 1 778 ? 16.760 -0.823 -43.185 1.00 94.38 778 ASP A CA 1
ATOM 6258 C C . ASP A 1 778 ? 17.851 0.251 -43.117 1.00 94.38 778 ASP A C 1
ATOM 6260 O O . ASP A 1 778 ? 18.986 -0.041 -42.750 1.00 94.38 778 ASP A O 1
ATOM 6264 N N . LEU A 1 779 ? 17.481 1.518 -43.338 1.00 94.75 779 LEU A N 1
ATOM 6265 C CA . LEU A 1 779 ? 18.407 2.643 -43.216 1.00 94.75 779 LEU A CA 1
ATOM 6266 C C . LEU A 1 779 ? 19.026 2.734 -41.810 1.00 94.75 779 LEU A C 1
ATOM 6268 O O . LEU A 1 779 ? 20.201 3.056 -41.666 1.00 94.75 779 LEU A O 1
ATOM 6272 N N . LEU A 1 780 ? 18.250 2.469 -40.758 1.00 95.06 780 LEU A N 1
ATOM 6273 C CA . LEU A 1 780 ? 18.754 2.446 -39.385 1.00 95.06 780 LEU A CA 1
ATOM 6274 C C . LEU A 1 780 ? 19.816 1.352 -39.186 1.00 95.06 780 LEU A C 1
ATOM 6276 O O . LEU A 1 780 ? 20.838 1.610 -38.547 1.00 95.06 780 LEU A O 1
ATOM 6280 N N . ASP A 1 781 ? 19.604 0.161 -39.749 1.00 94.94 781 ASP A N 1
ATOM 6281 C CA . ASP A 1 781 ? 20.586 -0.927 -39.729 1.00 94.94 781 ASP A CA 1
ATOM 6282 C C . ASP A 1 781 ? 21.849 -0.595 -40.546 1.00 94.94 781 ASP A C 1
ATOM 6284 O O . ASP A 1 781 ? 22.962 -0.897 -40.094 1.00 94.94 781 ASP A O 1
ATOM 6288 N N . ASP A 1 782 ? 21.700 0.074 -41.692 1.00 95.00 782 ASP A N 1
ATOM 6289 C CA . ASP A 1 782 ? 22.814 0.528 -42.535 1.00 95.00 782 ASP A CA 1
ATOM 6290 C C . ASP A 1 782 ? 23.657 1.588 -41.807 1.00 95.00 782 ASP A C 1
ATOM 6292 O O . ASP A 1 782 ? 24.875 1.442 -41.674 1.00 95.00 782 ASP A O 1
ATOM 6296 N N . ILE A 1 783 ? 23.003 2.606 -41.227 1.00 95.69 783 ILE A N 1
ATOM 6297 C CA . ILE A 1 783 ? 23.654 3.655 -40.425 1.00 95.69 783 ILE A CA 1
ATOM 6298 C C . ILE A 1 783 ? 24.379 3.048 -39.223 1.00 95.69 783 ILE A C 1
ATOM 6300 O O . ILE A 1 783 ? 25.495 3.455 -38.914 1.00 95.69 783 ILE A O 1
ATOM 6304 N N . LYS A 1 784 ? 23.764 2.079 -38.537 1.00 95.19 784 LYS A N 1
ATOM 6305 C CA . LYS A 1 784 ? 24.390 1.367 -37.415 1.00 95.19 784 LYS A CA 1
ATOM 6306 C C . LYS A 1 784 ? 25.674 0.666 -37.853 1.00 95.19 784 LYS A C 1
ATOM 6308 O O . LYS A 1 784 ? 26.698 0.823 -37.194 1.00 95.19 784 LYS A O 1
ATOM 6313 N N . THR A 1 785 ? 25.609 -0.101 -38.940 1.00 95.06 785 THR A N 1
ATOM 6314 C CA . THR A 1 785 ? 26.742 -0.895 -39.440 1.00 95.06 785 THR A CA 1
ATOM 6315 C C . THR A 1 785 ? 27.911 0.010 -39.819 1.00 95.06 785 THR A C 1
ATOM 6317 O O . THR A 1 785 ? 29.026 -0.170 -39.330 1.00 95.06 785 THR A O 1
ATOM 6320 N N . LEU A 1 786 ? 27.630 1.039 -40.617 1.00 94.75 786 LEU A N 1
ATOM 6321 C CA . LEU A 1 786 ? 28.616 2.011 -41.071 1.00 94.75 786 LEU A CA 1
ATOM 6322 C C . LEU A 1 786 ? 29.159 2.854 -39.906 1.00 94.75 786 LEU A C 1
ATOM 6324 O O . LEU A 1 786 ? 30.368 3.043 -39.789 1.00 94.75 786 LEU A O 1
ATOM 6328 N N . GLY A 1 787 ? 28.295 3.297 -38.992 1.00 94.94 787 GLY A N 1
ATOM 6329 C CA . GLY A 1 787 ? 28.696 4.070 -37.821 1.00 94.94 787 GLY A CA 1
ATOM 6330 C C . GLY A 1 787 ? 29.639 3.303 -36.895 1.00 94.94 787 GLY A C 1
ATOM 6331 O O . GLY A 1 787 ? 30.677 3.841 -36.535 1.00 94.94 787 GLY A O 1
ATOM 6332 N N . PHE A 1 788 ? 29.353 2.040 -36.555 1.00 95.19 788 PHE A N 1
ATOM 6333 C CA . PHE A 1 788 ? 30.288 1.244 -35.743 1.00 95.19 788 PHE A CA 1
ATOM 6334 C C . PHE A 1 788 ? 31.622 0.991 -36.452 1.00 95.19 788 PHE A C 1
ATOM 6336 O O . PHE A 1 788 ? 32.680 1.062 -35.821 1.00 95.19 788 PHE A O 1
ATOM 6343 N N . HIS A 1 789 ? 31.587 0.728 -37.760 1.00 94.56 789 HIS A N 1
ATOM 6344 C CA . HIS A 1 789 ? 32.797 0.498 -38.544 1.00 94.56 789 HIS A CA 1
ATOM 6345 C C . HIS A 1 789 ? 33.723 1.723 -38.524 1.00 94.56 789 HIS A C 1
ATOM 6347 O O . HIS A 1 789 ? 34.875 1.624 -38.097 1.00 94.56 789 HIS A O 1
ATOM 6353 N N . TYR A 1 790 ? 33.203 2.902 -38.880 1.00 94.12 790 TYR A N 1
ATOM 6354 C CA . TYR A 1 790 ? 34.006 4.126 -38.912 1.00 94.12 790 TYR A CA 1
ATOM 6355 C C . TYR A 1 790 ? 34.298 4.709 -37.531 1.00 94.12 790 TYR A C 1
ATOM 6357 O O . TYR A 1 790 ? 35.315 5.378 -37.375 1.00 94.12 790 TYR A O 1
ATOM 6365 N N . ALA A 1 791 ? 33.495 4.404 -36.508 1.00 94.25 791 ALA A N 1
ATOM 6366 C CA . ALA A 1 791 ? 33.866 4.704 -35.127 1.00 94.25 791 ALA A CA 1
ATOM 6367 C C . ALA A 1 791 ? 35.150 3.956 -34.736 1.00 94.25 791 ALA A C 1
ATOM 6369 O O . ALA A 1 791 ? 36.049 4.549 -34.148 1.00 94.25 791 ALA A O 1
ATOM 6370 N N . THR A 1 792 ? 35.287 2.692 -35.147 1.00 92.69 792 THR A N 1
ATOM 6371 C CA . THR A 1 792 ? 36.486 1.883 -34.874 1.00 92.69 792 THR A CA 1
ATOM 6372 C C . THR A 1 792 ? 37.693 2.385 -35.671 1.00 92.69 792 THR A C 1
ATOM 6374 O O . THR A 1 792 ? 38.775 2.551 -35.114 1.00 92.69 792 THR A O 1
ATOM 6377 N N . ILE A 1 793 ? 37.504 2.682 -36.963 1.00 91.12 793 ILE A N 1
ATOM 6378 C CA . ILE A 1 793 ? 38.575 3.185 -37.844 1.00 91.12 793 ILE A CA 1
ATOM 6379 C C . ILE A 1 793 ? 39.062 4.571 -37.423 1.00 91.12 793 ILE A C 1
ATOM 6381 O O . ILE A 1 793 ? 40.243 4.869 -37.588 1.00 91.12 793 ILE A O 1
ATOM 6385 N N . SER A 1 794 ? 38.185 5.410 -36.862 1.00 91.56 794 SER A N 1
ATOM 6386 C CA . SER A 1 794 ? 38.552 6.773 -36.467 1.00 91.56 794 SER A CA 1
ATOM 6387 C C . SER A 1 794 ? 39.691 6.833 -35.448 1.00 91.56 794 SER A C 1
ATOM 6389 O O . SER A 1 794 ? 40.351 7.863 -35.340 1.00 91.56 794 SER A O 1
ATOM 6391 N N . GLY A 1 795 ? 39.931 5.746 -34.700 1.00 89.88 795 GLY A N 1
ATOM 6392 C CA . GLY A 1 795 ? 40.929 5.722 -33.634 1.00 89.88 795 GLY A CA 1
ATOM 6393 C C . GLY A 1 795 ? 40.596 6.691 -32.500 1.00 89.88 795 GLY A C 1
ATOM 6394 O O . GLY A 1 795 ? 41.501 7.120 -31.784 1.00 89.88 795 GLY A O 1
ATOM 6395 N N . LEU A 1 796 ? 39.316 7.062 -32.353 1.00 89.12 796 LEU A N 1
ATOM 6396 C CA . LEU A 1 796 ? 38.866 7.996 -31.332 1.00 89.12 796 LEU A CA 1
ATOM 6397 C C . LEU A 1 796 ? 39.229 7.462 -29.943 1.00 89.12 796 LEU A C 1
ATOM 6399 O O . LEU A 1 796 ? 38.800 6.390 -29.521 1.00 89.12 796 LEU A O 1
ATOM 6403 N N . THR A 1 797 ? 40.037 8.241 -29.237 1.00 91.06 797 THR A N 1
ATOM 6404 C CA . THR A 1 797 ? 40.513 7.976 -27.883 1.00 91.06 797 THR A CA 1
ATOM 6405 C C . THR A 1 797 ? 40.436 9.271 -27.097 1.00 91.06 797 THR A C 1
ATOM 6407 O O . THR A 1 797 ? 40.500 10.343 -27.684 1.00 91.06 797 THR A O 1
ATOM 6410 N N . VAL A 1 798 ? 40.316 9.191 -25.777 1.00 92.06 798 VAL A N 1
ATOM 6411 C CA . VAL A 1 798 ? 40.328 10.375 -24.917 1.00 92.06 798 VAL A CA 1
ATOM 6412 C C . VAL A 1 798 ? 41.490 10.255 -23.948 1.00 92.06 798 VAL A C 1
ATOM 6414 O O . VAL A 1 798 ? 41.609 9.280 -23.207 1.00 92.06 798 VAL A O 1
ATOM 6417 N N . SER A 1 799 ? 42.352 11.259 -23.952 1.00 93.19 799 SER A N 1
ATOM 6418 C CA . SER A 1 799 ? 43.463 11.432 -23.030 1.00 93.19 799 SER A CA 1
ATOM 6419 C C . SER A 1 799 ? 43.326 12.758 -22.287 1.00 93.19 799 SER A C 1
ATOM 6421 O O . SER A 1 799 ? 42.606 13.663 -22.706 1.00 93.19 799 SER A O 1
ATOM 6423 N N . LEU A 1 800 ? 44.073 12.925 -21.193 1.00 91.00 800 LEU A N 1
ATOM 6424 C CA . LEU A 1 800 ? 44.090 14.195 -20.462 1.00 91.00 800 LEU A CA 1
ATOM 6425 C C . LEU A 1 800 ? 44.540 15.378 -21.345 1.00 91.00 800 LEU A C 1
ATOM 6427 O O . LEU A 1 800 ? 44.163 16.514 -21.080 1.00 91.00 800 LEU A O 1
ATOM 6431 N N . LYS A 1 801 ? 45.322 15.117 -22.402 1.00 89.25 801 LYS A N 1
ATOM 6432 C CA . LYS A 1 801 ? 45.823 16.146 -23.325 1.00 89.25 801 LYS A CA 1
ATOM 6433 C C . LYS A 1 801 ? 44.758 16.666 -24.290 1.00 89.25 801 LYS A C 1
ATOM 6435 O O . LYS A 1 801 ? 44.940 17.753 -24.828 1.00 89.25 801 LYS A O 1
ATOM 6440 N N . ASP A 1 802 ? 43.672 15.923 -24.491 1.00 89.12 802 ASP A N 1
ATOM 6441 C CA . ASP A 1 802 ? 42.586 16.326 -25.390 1.00 89.12 802 ASP A CA 1
ATOM 6442 C C . ASP A 1 802 ? 41.696 17.410 -24.757 1.00 89.12 802 ASP A C 1
ATOM 6444 O O . ASP A 1 802 ? 41.052 18.183 -25.466 1.00 89.12 802 ASP A O 1
ATOM 6448 N N . PHE A 1 803 ? 41.740 17.558 -23.426 1.00 89.56 803 PHE A N 1
ATOM 6449 C CA . PHE A 1 803 ? 41.083 18.637 -22.684 1.00 89.56 803 PHE A CA 1
ATOM 6450 C C . PHE A 1 803 ? 41.870 19.948 -22.792 1.00 89.56 803 PHE A C 1
ATOM 6452 O O . PHE A 1 803 ? 42.522 20.398 -21.847 1.00 89.56 803 PHE A O 1
ATOM 6459 N N . LEU A 1 804 ? 41.811 20.565 -23.970 1.00 88.69 804 LEU A N 1
ATOM 6460 C CA . LEU A 1 804 ? 42.468 21.838 -24.241 1.00 88.69 804 LEU A CA 1
ATOM 6461 C C . LEU A 1 804 ? 41.840 22.955 -23.397 1.00 88.69 804 LEU A C 1
ATOM 6463 O O . LEU A 1 804 ? 40.664 23.287 -23.538 1.00 88.69 804 LEU A O 1
ATOM 6467 N N . ILE A 1 805 ? 42.642 23.560 -22.522 1.00 89.44 805 ILE A N 1
ATOM 6468 C CA . ILE A 1 805 ? 42.217 24.695 -21.702 1.00 89.44 805 ILE A CA 1
ATOM 6469 C C . ILE A 1 805 ? 42.532 25.978 -22.467 1.00 89.44 805 ILE A C 1
ATOM 6471 O O . ILE A 1 805 ? 43.694 26.235 -22.784 1.00 89.44 805 ILE A O 1
ATOM 6475 N N . SER A 1 806 ? 41.511 26.799 -22.730 1.00 90.56 806 SER A N 1
ATOM 6476 C CA . SER A 1 806 ? 41.733 28.098 -23.370 1.00 90.56 806 SER A CA 1
ATOM 6477 C C . SER A 1 806 ? 42.606 28.995 -22.480 1.00 90.56 806 SER A C 1
ATOM 6479 O O . SER A 1 806 ? 42.291 29.167 -21.295 1.00 90.56 806 SER A O 1
ATOM 6481 N N . PRO A 1 807 ? 43.660 29.630 -23.026 1.00 89.12 807 PRO A N 1
ATOM 6482 C CA . PRO A 1 807 ? 44.504 30.553 -22.268 1.00 89.12 807 PRO A CA 1
ATOM 6483 C C . PRO A 1 807 ? 43.720 31.756 -21.715 1.00 89.12 807 PRO A C 1
ATOM 6485 O O . PRO A 1 807 ? 44.063 32.270 -20.651 1.00 89.12 807 PRO A O 1
ATOM 6488 N N . LYS A 1 808 ? 42.610 32.147 -22.361 1.00 91.69 808 LYS A N 1
ATOM 6489 C CA . LYS A 1 808 ? 41.746 33.251 -21.907 1.00 91.69 808 LYS A CA 1
ATOM 6490 C C . LYS A 1 808 ? 40.933 32.937 -20.652 1.00 91.69 808 LYS A C 1
ATOM 6492 O O . LYS A 1 808 ? 40.369 33.846 -20.051 1.00 91.69 808 LYS A O 1
ATOM 6497 N N . LYS A 1 809 ? 40.873 31.674 -20.213 1.00 93.00 809 LYS A N 1
ATOM 6498 C CA . LYS A 1 809 ? 40.170 31.292 -18.977 1.00 93.00 809 LYS A CA 1
ATOM 6499 C C . LYS A 1 809 ? 40.644 32.124 -17.782 1.00 93.00 809 LYS A C 1
ATOM 6501 O O . LYS A 1 809 ? 39.824 32.603 -17.005 1.00 93.00 809 LYS A O 1
ATOM 6506 N N . ASN A 1 810 ? 41.959 32.301 -17.648 1.00 93.38 810 ASN A N 1
ATOM 6507 C CA . ASN A 1 810 ? 42.543 33.049 -16.534 1.00 93.38 810 ASN A CA 1
ATOM 6508 C C . ASN A 1 810 ? 42.178 34.538 -16.594 1.00 93.38 810 ASN A C 1
ATOM 6510 O O . ASN A 1 810 ? 41.948 35.147 -15.554 1.00 93.38 810 ASN A O 1
ATOM 6514 N N . GLU A 1 811 ? 42.071 35.106 -17.797 1.00 94.56 811 GLU A N 1
ATOM 6515 C CA . GLU A 1 811 ? 41.657 36.497 -18.005 1.00 94.56 811 GLU A CA 1
ATOM 6516 C C . GLU A 1 811 ? 40.199 36.710 -17.577 1.00 94.56 811 GLU A C 1
ATOM 6518 O O . GLU A 1 811 ? 39.912 37.638 -16.823 1.00 94.56 811 GLU A O 1
ATOM 6523 N N . ILE A 1 812 ? 39.295 35.803 -17.972 1.00 93.94 812 ILE A N 1
ATOM 6524 C CA . ILE A 1 812 ? 37.869 35.859 -17.608 1.00 93.94 812 ILE A CA 1
ATOM 6525 C C . ILE A 1 812 ? 37.685 35.735 -16.089 1.00 93.94 812 ILE A C 1
ATOM 6527 O O . ILE A 1 812 ? 36.910 36.482 -15.492 1.00 93.94 812 ILE A O 1
ATOM 6531 N N . ILE A 1 813 ? 38.415 34.815 -15.446 1.00 94.56 813 ILE A N 1
ATOM 6532 C CA . ILE A 1 813 ? 38.369 34.644 -13.986 1.00 94.56 813 ILE A CA 1
ATOM 6533 C C . ILE A 1 813 ? 38.904 35.893 -13.282 1.00 94.56 813 ILE A C 1
ATOM 6535 O O . ILE A 1 813 ? 38.273 36.373 -12.345 1.00 94.56 813 ILE A O 1
ATOM 6539 N N . ALA A 1 814 ? 40.024 36.455 -13.743 1.00 95.12 814 ALA A N 1
ATOM 6540 C CA . ALA A 1 814 ? 40.588 37.666 -13.155 1.00 95.12 814 ALA A CA 1
ATOM 6541 C C . ALA A 1 814 ? 39.636 38.869 -13.278 1.00 95.12 814 ALA A C 1
ATOM 6543 O O . ALA A 1 814 ? 39.522 39.662 -12.345 1.00 95.12 814 ALA A O 1
ATOM 6544 N N . GLU A 1 815 ? 38.921 39.005 -14.399 1.00 94.69 815 GLU A N 1
ATOM 6545 C CA . GLU A 1 815 ? 37.902 40.046 -14.573 1.00 94.69 815 GLU A CA 1
ATOM 6546 C C . GLU A 1 815 ? 36.699 39.838 -13.638 1.00 94.69 815 GLU A C 1
ATOM 6548 O O . GLU A 1 815 ? 36.182 40.799 -13.068 1.00 94.69 815 GLU A O 1
ATOM 6553 N N . ALA A 1 816 ? 36.266 38.590 -13.445 1.00 94.81 816 ALA A N 1
ATOM 6554 C CA . ALA A 1 816 ? 35.187 38.254 -12.521 1.00 94.81 816 ALA A CA 1
ATOM 6555 C C . ALA A 1 816 ? 35.571 38.531 -11.059 1.00 94.81 816 ALA A C 1
ATOM 6557 O O . ALA A 1 816 ? 34.780 39.124 -10.330 1.00 94.81 816 ALA A O 1
ATOM 6558 N N . MET A 1 817 ? 36.794 38.172 -10.652 1.00 93.94 817 MET A N 1
ATOM 6559 C CA . MET A 1 817 ? 37.310 38.438 -9.304 1.00 93.94 817 MET A CA 1
ATOM 6560 C C . MET A 1 817 ? 37.364 39.939 -9.009 1.00 93.94 817 MET A C 1
ATOM 6562 O O . MET A 1 817 ? 36.862 40.358 -7.975 1.00 93.94 817 MET A O 1
ATOM 6566 N N . LYS A 1 818 ? 37.831 40.766 -9.956 1.00 95.81 818 LYS A N 1
ATOM 6567 C CA . LYS A 1 818 ? 37.816 42.232 -9.796 1.00 95.81 818 LYS A CA 1
ATOM 6568 C C . LYS A 1 818 ? 36.416 42.789 -9.522 1.00 95.81 818 LYS A C 1
ATOM 6570 O O . LYS A 1 818 ? 36.259 43.651 -8.668 1.00 95.81 818 LYS A O 1
ATOM 6575 N N . LYS A 1 819 ? 35.394 42.284 -10.220 1.00 93.31 819 LYS A N 1
ATOM 6576 C CA . LYS A 1 819 ? 33.998 42.712 -10.013 1.00 93.31 819 LYS A CA 1
ATOM 6577 C C . LYS A 1 819 ? 33.431 42.235 -8.675 1.00 93.31 819 LYS A C 1
ATOM 6579 O O . LYS A 1 819 ? 32.565 42.894 -8.112 1.00 93.31 819 LYS A O 1
ATOM 6584 N N . ILE A 1 820 ? 33.900 41.097 -8.166 1.00 94.19 820 ILE A N 1
ATOM 6585 C CA . ILE A 1 820 ? 33.526 40.608 -6.834 1.00 94.19 820 ILE A CA 1
ATOM 6586 C C . ILE A 1 820 ? 34.177 41.472 -5.755 1.00 94.19 820 ILE A C 1
ATOM 6588 O O . ILE A 1 820 ? 33.481 41.868 -4.828 1.00 94.19 820 ILE A O 1
ATOM 6592 N N . ASP A 1 821 ? 35.450 41.842 -5.917 1.00 94.62 821 ASP A N 1
ATOM 6593 C CA . ASP A 1 821 ? 36.139 42.759 -5.001 1.00 94.62 821 ASP A CA 1
ATOM 6594 C C . ASP A 1 821 ? 35.428 44.127 -4.939 1.00 94.62 821 ASP A C 1
ATOM 6596 O O . ASP A 1 821 ? 35.340 44.744 -3.880 1.00 94.62 821 ASP A O 1
ATOM 6600 N N . GLU A 1 822 ? 34.886 44.611 -6.063 1.00 92.69 822 GLU A N 1
ATOM 6601 C CA . GLU A 1 822 ? 34.056 45.825 -6.108 1.00 92.69 822 GLU A CA 1
ATOM 6602 C C . GLU A 1 822 ? 32.751 45.668 -5.309 1.00 92.69 822 GLU A C 1
ATOM 6604 O O . GLU A 1 822 ? 32.391 46.560 -4.544 1.00 92.69 822 GLU A O 1
ATOM 6609 N N . ILE A 1 823 ? 32.061 44.529 -5.428 1.00 91.44 823 ILE A N 1
ATOM 6610 C CA . ILE A 1 823 ? 30.855 44.229 -4.635 1.00 91.44 823 ILE A CA 1
ATOM 6611 C C . ILE A 1 823 ? 31.181 44.105 -3.148 1.00 91.44 823 ILE A C 1
ATOM 6613 O O . ILE A 1 823 ? 30.402 44.549 -2.306 1.00 91.44 823 ILE A O 1
ATOM 6617 N N . GLU A 1 824 ? 32.312 43.491 -2.814 1.00 90.88 824 GLU A N 1
ATOM 6618 C CA . GLU A 1 824 ? 32.748 43.322 -1.434 1.00 90.88 824 GLU A CA 1
ATOM 6619 C C . GLU A 1 824 ? 33.028 44.677 -0.778 1.00 90.88 824 GLU A C 1
ATOM 6621 O O . GLU A 1 824 ? 32.541 44.917 0.324 1.00 90.88 824 GLU A O 1
ATOM 6626 N N . LYS A 1 825 ? 33.660 45.609 -1.501 1.00 92.38 825 LYS A N 1
ATOM 6627 C CA . LYS A 1 825 ? 33.822 47.002 -1.052 1.00 92.38 825 LYS A CA 1
ATOM 6628 C C . LYS A 1 825 ? 32.491 47.726 -0.864 1.00 92.38 825 LYS A C 1
ATOM 6630 O O . LYS A 1 825 ? 32.289 48.361 0.163 1.00 92.38 825 LYS A O 1
ATOM 6635 N N . LEU A 1 826 ? 31.559 47.604 -1.813 1.00 89.94 826 LEU A N 1
ATOM 6636 C CA . LEU A 1 826 ? 30.226 48.214 -1.692 1.00 89.94 826 LEU A CA 1
ATOM 6637 C C . LEU A 1 826 ? 29.443 47.662 -0.487 1.00 89.94 826 LEU A C 1
ATOM 6639 O O . LEU A 1 826 ? 28.669 48.386 0.138 1.00 89.94 826 LEU A O 1
ATOM 6643 N N . TYR A 1 827 ? 29.647 46.389 -0.148 1.00 90.31 827 TYR A N 1
ATOM 6644 C CA . TYR A 1 827 ? 29.095 45.780 1.058 1.00 90.31 827 TYR A CA 1
ATOM 6645 C C . TYR A 1 827 ? 29.762 46.318 2.335 1.00 90.31 827 TYR A C 1
ATOM 6647 O O . TYR A 1 827 ? 29.059 46.697 3.269 1.00 90.31 827 TYR A O 1
ATOM 6655 N N . GLU A 1 828 ? 31.096 46.416 2.367 1.00 90.94 828 GLU A N 1
ATOM 6656 C CA . GLU A 1 828 ? 31.850 46.998 3.493 1.00 90.94 828 GLU A CA 1
ATOM 6657 C C . GLU A 1 828 ? 31.488 48.472 3.752 1.00 90.94 828 GLU A C 1
ATOM 6659 O O . GLU A 1 828 ? 31.426 48.902 4.903 1.00 90.94 828 GLU A O 1
ATOM 6664 N N . GLU A 1 829 ? 31.187 49.234 2.698 1.00 92.50 829 GLU A N 1
ATOM 6665 C CA . GLU A 1 829 ? 30.703 50.620 2.765 1.00 92.50 829 GLU A CA 1
ATOM 6666 C C . GLU A 1 829 ? 29.218 50.733 3.180 1.00 92.50 829 GLU A C 1
ATOM 6668 O O . GLU A 1 829 ? 28.702 51.839 3.351 1.00 92.50 829 GLU A O 1
ATOM 6673 N N . GLY A 1 830 ? 28.520 49.605 3.362 1.00 89.06 830 GLY A N 1
ATOM 6674 C CA . GLY A 1 830 ? 27.116 49.546 3.779 1.00 89.06 830 GLY A CA 1
ATOM 6675 C C . GLY A 1 830 ? 26.102 49.876 2.676 1.00 89.06 830 GLY A C 1
ATOM 6676 O O . GLY A 1 830 ? 24.938 50.135 2.981 1.00 89.06 830 GLY A O 1
ATOM 6677 N N . LEU A 1 831 ? 26.519 49.881 1.404 1.00 87.62 831 LEU A N 1
ATOM 6678 C CA . LEU A 1 831 ? 25.670 50.194 0.244 1.00 87.62 831 LEU A CA 1
ATOM 6679 C C . LEU A 1 831 ? 24.887 48.981 -0.285 1.00 87.62 831 LEU A C 1
ATOM 6681 O O . LEU A 1 831 ? 23.977 49.154 -1.095 1.00 87.62 831 LEU A O 1
ATOM 6685 N N . LEU A 1 832 ? 25.230 47.767 0.156 1.00 89.12 832 LEU A N 1
ATOM 6686 C CA . LEU A 1 832 ? 24.565 46.514 -0.210 1.00 89.12 832 LEU A CA 1
ATOM 6687 C C . LEU A 1 832 ? 24.166 45.732 1.042 1.00 89.12 832 LEU A C 1
ATOM 6689 O O . LEU A 1 832 ? 24.918 45.671 2.012 1.00 89.12 832 LEU A O 1
ATOM 6693 N N . SER A 1 833 ? 23.014 45.069 0.995 1.00 91.31 833 SER A N 1
ATOM 6694 C CA . SER A 1 833 ? 22.661 44.036 1.974 1.00 91.31 833 SER A CA 1
ATOM 6695 C C . SER A 1 833 ? 23.359 42.701 1.672 1.00 91.31 833 SER A C 1
ATOM 6697 O O . SER A 1 833 ? 23.770 42.438 0.539 1.00 91.31 833 SER A O 1
ATOM 6699 N N . ASP A 1 834 ? 23.443 41.811 2.666 1.00 89.69 834 ASP A N 1
ATOM 6700 C CA . ASP A 1 834 ? 23.997 40.456 2.492 1.00 89.69 834 ASP A CA 1
ATOM 6701 C C . ASP A 1 834 ? 23.278 39.663 1.382 1.00 89.69 834 ASP A C 1
ATOM 6703 O O . ASP A 1 834 ? 23.909 38.954 0.592 1.00 89.69 834 ASP A O 1
ATOM 6707 N N . GLU A 1 835 ? 21.951 39.810 1.271 1.00 91.56 835 GLU A N 1
ATOM 6708 C CA . GLU A 1 835 ? 21.171 39.154 0.216 1.00 91.56 835 GLU A CA 1
ATOM 6709 C C . GLU A 1 835 ? 21.508 39.693 -1.182 1.00 91.56 835 GLU A C 1
ATOM 6711 O O . GLU A 1 835 ? 21.552 38.928 -2.152 1.00 91.56 835 GLU A O 1
ATOM 6716 N N . GLU A 1 836 ? 21.743 41.001 -1.306 1.00 90.00 836 GLU A N 1
ATOM 6717 C CA . GLU A 1 836 ? 22.108 41.643 -2.571 1.00 90.00 836 GLU A CA 1
ATOM 6718 C C . GLU A 1 836 ? 23.541 41.294 -2.981 1.00 90.00 836 GLU A C 1
ATOM 6720 O O . GLU A 1 836 ? 23.759 40.922 -4.138 1.00 90.00 836 GLU A O 1
ATOM 6725 N N . LYS A 1 837 ? 24.491 41.290 -2.030 1.00 91.94 837 LYS A N 1
ATOM 6726 C CA . LYS A 1 837 ? 25.862 40.790 -2.240 1.00 91.94 837 LYS A CA 1
ATOM 6727 C C . LYS A 1 837 ? 25.839 39.365 -2.788 1.00 91.94 837 LYS A C 1
ATOM 6729 O O . LYS A 1 837 ? 26.492 39.079 -3.795 1.00 91.94 837 LYS A O 1
ATOM 6734 N N . TYR A 1 838 ? 25.071 38.471 -2.162 1.00 92.38 838 TYR A N 1
ATOM 6735 C CA . TYR A 1 838 ? 24.976 37.072 -2.580 1.00 92.38 838 TYR A CA 1
ATOM 6736 C C . TYR A 1 838 ? 24.414 36.927 -4.004 1.00 92.38 838 TYR A C 1
ATOM 6738 O O . TYR A 1 838 ? 24.996 36.222 -4.834 1.00 92.38 838 TYR A O 1
ATOM 6746 N N . LYS A 1 839 ? 23.319 37.632 -4.321 1.00 94.19 839 LYS A N 1
ATOM 6747 C CA . LYS A 1 839 ? 22.694 37.598 -5.655 1.00 94.19 839 LYS A CA 1
ATOM 6748 C C . LYS A 1 839 ? 23.621 38.125 -6.750 1.00 94.19 839 LYS A C 1
ATOM 6750 O O . LYS A 1 839 ? 23.757 37.475 -7.789 1.00 94.19 839 LYS A O 1
ATOM 6755 N N . GLU A 1 840 ? 24.274 39.267 -6.537 1.00 92.81 840 GLU A N 1
ATOM 6756 C CA . GLU A 1 840 ? 25.170 39.845 -7.545 1.00 92.81 840 GLU A CA 1
ATOM 6757 C C . GLU A 1 840 ? 26.466 39.026 -7.703 1.00 92.81 840 GLU A C 1
ATOM 6759 O O . GLU A 1 840 ? 26.931 38.826 -8.827 1.00 92.81 840 GLU A O 1
ATOM 6764 N N . THR A 1 841 ? 26.979 38.422 -6.625 1.00 92.81 841 THR A N 1
ATOM 6765 C CA . THR A 1 841 ? 28.118 37.485 -6.694 1.00 92.81 841 THR A CA 1
ATOM 6766 C C . THR A 1 841 ? 27.790 36.257 -7.550 1.00 92.81 841 THR A C 1
ATOM 6768 O O . THR A 1 841 ? 28.571 35.881 -8.428 1.00 92.81 841 THR A O 1
ATOM 6771 N N . ILE A 1 842 ? 26.611 35.647 -7.358 1.00 95.75 842 ILE A N 1
ATOM 6772 C CA . ILE A 1 842 ? 26.152 34.520 -8.190 1.00 95.75 842 ILE A CA 1
ATOM 6773 C C . ILE A 1 842 ? 26.059 34.927 -9.657 1.00 95.75 842 ILE A C 1
ATOM 6775 O O . ILE A 1 842 ? 26.486 34.181 -10.539 1.00 95.75 842 ILE A O 1
ATOM 6779 N N . LYS A 1 843 ? 25.505 36.105 -9.936 1.00 96.00 843 LYS A N 1
ATOM 6780 C CA . LYS A 1 843 ? 25.320 36.611 -11.299 1.00 96.00 843 LYS A CA 1
ATOM 6781 C C . LYS A 1 843 ? 26.654 36.815 -12.019 1.00 96.00 843 LYS A C 1
ATOM 6783 O O . LYS A 1 843 ? 26.766 36.442 -13.188 1.00 96.00 843 LYS A O 1
ATOM 6788 N N . ILE A 1 844 ? 27.674 37.335 -11.331 1.00 95.12 844 ILE A N 1
ATOM 6789 C CA . ILE A 1 844 ? 29.029 37.465 -11.886 1.00 95.12 844 ILE A CA 1
ATOM 6790 C C . ILE A 1 844 ? 29.631 36.091 -12.185 1.00 95.12 844 ILE A C 1
ATOM 6792 O O . ILE A 1 844 ? 30.106 35.879 -13.301 1.00 95.12 844 ILE A O 1
ATOM 6796 N N . TRP A 1 845 ? 29.573 35.143 -11.244 1.00 96.56 845 TRP A N 1
ATOM 6797 C CA . TRP A 1 845 ? 30.116 33.796 -11.461 1.00 96.56 845 TRP A CA 1
ATOM 6798 C C . TRP A 1 845 ? 29.384 33.018 -12.551 1.00 96.56 845 TRP A C 1
ATOM 6800 O O . TRP A 1 845 ? 30.024 32.307 -13.324 1.00 96.56 845 TRP A O 1
ATOM 6810 N N . THR A 1 846 ? 28.065 33.183 -12.656 1.00 96.81 846 THR A N 1
ATOM 6811 C CA . THR A 1 846 ? 27.261 32.577 -13.728 1.00 96.81 846 THR A CA 1
ATOM 6812 C C . THR A 1 846 ? 27.728 33.108 -15.081 1.00 96.81 846 THR A C 1
ATOM 6814 O O . THR A 1 846 ? 28.121 32.327 -15.941 1.00 96.81 846 THR A O 1
ATOM 6817 N N . LYS A 1 847 ? 27.837 34.437 -15.227 1.00 96.25 847 LYS A N 1
ATOM 6818 C CA . LYS A 1 847 ? 28.330 35.063 -16.461 1.00 96.25 847 LYS A CA 1
ATOM 6819 C C . LYS A 1 847 ? 29.769 34.656 -16.795 1.00 96.25 847 LYS A C 1
ATOM 6821 O O . LYS A 1 847 ? 30.084 34.420 -17.956 1.00 96.25 847 LYS A O 1
ATOM 6826 N N . ALA A 1 848 ? 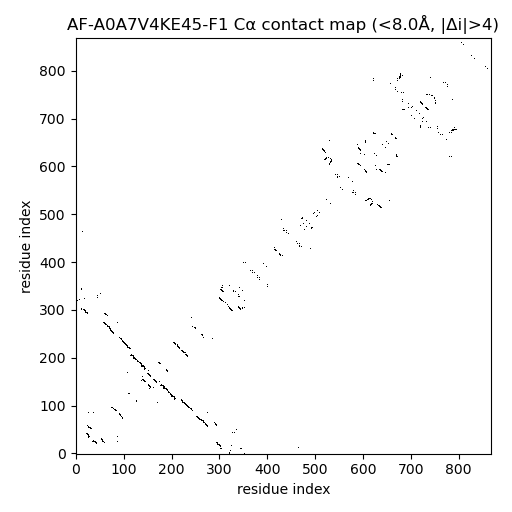30.649 34.580 -15.799 1.00 95.00 848 ALA A N 1
ATOM 6827 C CA . ALA A 1 848 ? 32.025 34.133 -15.996 1.00 95.00 848 ALA A CA 1
ATOM 6828 C C . ALA A 1 848 ? 32.084 32.666 -16.450 1.00 95.00 848 ALA A C 1
ATOM 6830 O O . ALA A 1 848 ? 32.866 32.332 -17.335 1.00 95.00 848 ALA A O 1
ATOM 6831 N N . THR A 1 849 ? 31.230 31.806 -15.887 1.00 95.94 849 THR A N 1
ATOM 6832 C CA . THR A 1 849 ? 31.107 30.397 -16.288 1.00 95.94 849 THR A CA 1
ATOM 6833 C C . THR A 1 849 ? 30.652 30.279 -17.740 1.00 95.94 849 THR A C 1
ATOM 6835 O O . THR A 1 849 ? 31.290 29.554 -18.503 1.00 95.94 849 THR A O 1
ATOM 6838 N N . ASP A 1 850 ? 29.634 31.046 -18.142 1.00 95.69 850 ASP A N 1
ATOM 6839 C CA . ASP A 1 850 ? 29.138 31.075 -19.523 1.00 95.69 850 ASP A CA 1
ATOM 6840 C C . ASP A 1 850 ? 30.237 31.526 -20.502 1.00 95.69 850 ASP A C 1
ATOM 6842 O O . ASP A 1 850 ? 30.487 30.865 -21.509 1.00 95.69 850 ASP A O 1
ATOM 6846 N N . LEU A 1 851 ? 30.972 32.596 -20.172 1.00 94.75 851 LEU A N 1
ATOM 6847 C CA . LEU A 1 851 ? 32.083 33.097 -20.993 1.00 94.75 851 LEU A CA 1
ATOM 6848 C C . LEU A 1 851 ? 33.225 32.077 -21.122 1.00 94.75 851 LEU A C 1
ATOM 6850 O O . LEU A 1 851 ? 33.767 31.880 -22.211 1.00 94.75 851 LEU A O 1
ATOM 6854 N N . VAL A 1 852 ? 33.597 31.412 -20.021 1.00 94.62 852 VAL A N 1
ATOM 6855 C CA . VAL A 1 852 ? 34.613 30.348 -20.049 1.00 94.62 852 VAL A CA 1
ATOM 6856 C C . VAL A 1 852 ? 34.133 29.180 -20.907 1.00 94.62 852 VAL A C 1
ATOM 6858 O O . VAL A 1 852 ? 34.926 28.631 -21.673 1.00 94.62 852 VAL A O 1
ATOM 6861 N N . GLN A 1 853 ? 32.858 28.802 -20.810 1.00 93.38 853 GLN A N 1
ATOM 6862 C CA . GLN A 1 853 ? 32.271 27.729 -21.607 1.00 93.38 853 GLN A CA 1
ATOM 6863 C C . GLN A 1 853 ? 32.288 28.065 -23.107 1.00 93.38 853 GLN A C 1
ATOM 6865 O O . GLN A 1 853 ? 32.762 27.252 -23.901 1.00 93.38 853 GLN A O 1
ATOM 6870 N N . GLU A 1 854 ? 31.835 29.259 -23.497 1.00 93.56 854 GLU A N 1
ATOM 6871 C CA . GLU A 1 854 ? 31.843 29.722 -24.892 1.00 93.56 854 GLU A CA 1
ATOM 6872 C C . GLU A 1 854 ? 33.254 29.732 -25.489 1.00 93.56 854 GLU A C 1
ATOM 6874 O O . GLU A 1 854 ? 33.483 29.196 -26.578 1.00 93.56 854 GLU A O 1
ATOM 6879 N N . GLU A 1 855 ? 34.223 30.292 -24.765 1.00 93.38 855 GLU A N 1
ATOM 6880 C CA . GLU A 1 855 ? 35.605 30.357 -25.234 1.00 93.38 855 GLU A CA 1
ATOM 6881 C C . GLU A 1 855 ? 36.257 28.967 -25.280 1.00 93.38 855 GLU A C 1
ATOM 6883 O O . GLU A 1 855 ? 37.036 28.686 -26.191 1.00 93.38 855 GLU A O 1
ATOM 6888 N N . THR A 1 856 ? 35.910 28.070 -24.352 1.00 90.88 856 THR A N 1
ATOM 6889 C CA . THR A 1 856 ? 36.376 26.675 -24.378 1.00 90.88 856 THR A CA 1
ATOM 6890 C C . THR A 1 856 ? 35.855 25.950 -25.618 1.00 90.88 856 THR A C 1
ATOM 6892 O O . THR A 1 856 ? 36.647 25.329 -26.323 1.00 90.88 856 THR A O 1
ATOM 6895 N N . TYR A 1 857 ? 34.564 26.076 -25.954 1.00 89.19 857 TYR A N 1
ATOM 6896 C CA . TYR A 1 857 ? 34.017 25.485 -27.182 1.00 89.19 857 TYR A CA 1
ATOM 6897 C C . TYR A 1 857 ? 34.650 26.060 -28.443 1.00 89.19 857 TYR A C 1
ATOM 6899 O O . TYR A 1 857 ? 34.940 25.318 -29.380 1.00 89.19 857 TYR A O 1
ATOM 6907 N N . LYS A 1 858 ? 34.885 27.374 -28.473 1.00 89.31 858 LYS A N 1
ATOM 6908 C CA . LYS A 1 858 ? 35.553 28.025 -29.598 1.00 89.31 858 LYS A CA 1
ATOM 6909 C C . LYS A 1 858 ? 36.975 27.499 -29.781 1.00 89.31 858 LYS A C 1
ATOM 6911 O O . LYS A 1 858 ? 37.357 27.197 -30.908 1.00 89.31 858 LYS A O 1
ATOM 6916 N N . TYR A 1 859 ? 37.726 27.377 -28.688 1.00 89.44 859 TYR A N 1
ATOM 6917 C CA . TYR A 1 859 ? 39.108 26.907 -28.704 1.00 89.44 859 TYR A CA 1
ATOM 6918 C C . TYR A 1 859 ? 39.208 25.429 -29.099 1.00 89.44 859 TYR A C 1
ATOM 6920 O O . TYR A 1 859 ? 40.002 25.081 -29.968 1.00 89.44 859 TYR A O 1
ATOM 6928 N N . LEU A 1 860 ? 38.344 24.569 -28.546 1.00 87.19 860 LEU A N 1
ATOM 6929 C CA . LEU A 1 860 ? 38.239 23.167 -28.966 1.00 87.19 860 LEU A CA 1
ATOM 6930 C C . LEU A 1 860 ? 37.851 23.054 -30.446 1.00 87.19 860 LEU A C 1
ATOM 6932 O O . LEU A 1 860 ? 38.471 22.296 -31.187 1.00 87.19 860 LEU A O 1
ATOM 6936 N N . GLY A 1 861 ? 36.904 23.877 -30.908 1.00 83.50 861 GLY A N 1
ATOM 6937 C CA . GLY A 1 861 ? 36.465 23.929 -32.304 1.00 83.50 861 GLY A CA 1
ATOM 6938 C C . GLY A 1 861 ? 37.543 24.363 -33.303 1.00 83.50 861 GLY A C 1
ATOM 6939 O O . GLY A 1 861 ? 37.363 24.190 -34.509 1.00 83.50 861 GLY A O 1
ATOM 6940 N N . GLU A 1 862 ? 38.683 24.895 -32.846 1.00 84.38 862 GLU A N 1
ATOM 6941 C CA . GLU A 1 862 ? 39.823 25.144 -33.728 1.00 84.38 862 GLU A CA 1
ATOM 6942 C C . GLU A 1 862 ? 40.471 23.858 -34.237 1.00 84.38 862 GLU A C 1
ATOM 6944 O O . GLU A 1 862 ? 41.042 23.887 -35.331 1.00 84.38 862 GLU A O 1
ATOM 6949 N N . ASN A 1 863 ? 40.368 22.764 -33.479 1.00 85.62 863 ASN A N 1
ATOM 6950 C CA . ASN A 1 863 ? 40.728 21.425 -33.914 1.00 85.62 863 ASN A CA 1
ATOM 6951 C C . ASN A 1 863 ? 39.444 20.591 -34.075 1.00 85.62 863 ASN A C 1
ATOM 6953 O O . ASN A 1 863 ? 38.991 19.977 -33.110 1.00 85.62 863 ASN A O 1
ATOM 6957 N N . PRO A 1 864 ? 38.858 20.527 -35.284 1.00 82.31 864 PRO A N 1
ATOM 6958 C CA . PRO A 1 864 ? 37.570 19.866 -35.491 1.00 82.31 864 PRO A CA 1
ATOM 6959 C C . PRO A 1 864 ? 37.599 18.358 -35.194 1.00 82.31 864 PRO A C 1
ATOM 6961 O O . PRO A 1 864 ? 36.536 17.768 -35.025 1.00 82.31 864 PRO A O 1
ATOM 6964 N N . PHE A 1 865 ? 38.790 17.746 -35.137 1.00 87.25 865 PHE A N 1
ATOM 6965 C CA . PHE A 1 865 ? 39.005 16.329 -34.828 1.00 87.25 865 PHE A CA 1
ATOM 6966 C C . PHE A 1 865 ? 39.332 16.069 -33.349 1.00 87.25 865 PHE A C 1
ATOM 6968 O O . PHE A 1 865 ? 39.721 14.952 -33.010 1.00 87.25 865 PHE A O 1
ATOM 6975 N N . ASN A 1 866 ? 39.217 17.070 -32.467 1.00 88.38 866 ASN A N 1
ATOM 6976 C CA . ASN A 1 866 ? 39.353 16.826 -31.034 1.00 88.38 866 ASN A CA 1
ATOM 6977 C C . ASN A 1 866 ? 38.293 15.790 -30.574 1.00 88.38 866 ASN A C 1
ATOM 6979 O O . ASN A 1 866 ? 37.123 15.933 -30.935 1.00 88.38 866 ASN A O 1
ATOM 6983 N N . PRO A 1 867 ? 38.680 14.745 -29.819 1.00 86.81 867 PRO A N 1
ATOM 6984 C CA . PRO A 1 867 ? 37.752 13.735 -29.300 1.00 86.81 867 PRO A CA 1
ATOM 6985 C C . PRO A 1 867 ? 36.691 14.240 -28.303 1.00 86.81 867 PRO A C 1
ATOM 6987 O O . PRO A 1 867 ? 35.663 13.576 -28.146 1.00 86.81 867 PRO A O 1
ATOM 6990 N N . VAL A 1 868 ? 36.963 15.346 -27.597 1.00 87.50 868 VAL A N 1
ATOM 6991 C CA . VAL A 1 868 ? 36.126 15.972 -26.551 1.00 87.50 868 VAL A CA 1
ATOM 6992 C C . VAL A 1 868 ? 35.224 17.036 -27.160 1.00 87.50 868 VAL A C 1
ATOM 6994 O O . VAL A 1 868 ? 34.000 16.974 -26.890 1.00 87.50 868 VAL A O 1
#